Protein 3A16 (pdb70)

Radius of gyration: 38.73 Å; Cα contacts (8 Å, |Δi|>4): 3226; chains: 4; bounding box: 109×90×88 Å

InterPro domains:
  IPR025702 Aliphatic aldoxime/phenylacetaldoxime dehydratase [PF13816] (44-343)

Structure (mmCIF, N/CA/C/O backbone):
data_3A16
#
_entry.id   3A16
#
_cell.length_a   62.710
_cell.length_b   147.670
_cell.length_c   78.910
_cell.angle_alpha   90.000
_cell.angle_beta   90.008
_cell.angle_gamma   90.000
#
_symmetry.space_group_name_H-M   'P 1 21 1'
#
loop_
_entity.id
_entity.type
_entity.pdbx_description
1 polymer 'Aldoxime dehydratase'
2 non-polymer 'PROTOPORPHYRIN IX CONTAINING FE'
3 non-polymer '(1Z)-propanal oxime'
4 non-polymer 'MAGNESIUM ION'
5 water water
#
loop_
_atom_site.group_PDB
_atom_site.id
_atom_site.type_symbol
_atom_site.label_atom_id
_atom_site.label_alt_id
_atom_site.label_comp_id
_atom_site.label_asym_id
_atom_site.label_entity_id
_atom_site.label_seq_id
_atom_site.pdbx_PDB_ins_code
_atom_site.Cartn_x
_atom_site.Cartn_y
_atom_site.Cartn_z
_atom_site.occupancy
_atom_site.B_iso_or_equiv
_atom_site.auth_seq_id
_atom_site.auth_comp_id
_atom_site.auth_asym_id
_atom_site.auth_atom_id
_atom_site.pdbx_PDB_model_num
ATOM 1 N N . MET A 1 21 ? -30.019 8.112 19.823 1.00 11.99 1 MET A N 1
ATOM 2 C CA . MET A 1 21 ? -29.307 7.093 19.008 1.00 11.80 1 MET A CA 1
ATOM 3 C C . MET A 1 21 ? -28.133 6.559 19.797 1.00 11.67 1 MET A C 1
ATOM 4 O O . MET A 1 21 ? -27.623 7.231 20.705 1.00 11.81 1 MET A O 1
ATOM 9 N N . GLU A 1 22 ? -27.685 5.360 19.430 1.00 10.94 2 GLU A N 1
ATOM 10 C CA . GLU A 1 22 ? -26.474 4.802 20.010 1.00 9.78 2 GLU A CA 1
ATOM 11 C C . GLU A 1 22 ? -25.268 5.657 19.645 1.00 9.52 2 GLU A C 1
ATOM 12 O O . GLU A 1 22 ? -25.243 6.306 18.588 1.00 9.52 2 GLU A O 1
ATOM 18 N N . SER A 1 23 ? -24.295 5.669 20.544 1.00 8.45 3 SER A N 1
ATOM 19 C CA . SER A 1 23 ? -23.039 6.359 20.332 1.00 7.16 3 SER A CA 1
ATOM 20 C C . SER A 1 23 ? -22.016 5.344 19.842 1.00 7.63 3 SER A C 1
ATOM 21 O O . SER A 1 23 ? -22.096 4.150 20.160 1.00 7.58 3 SER A O 1
ATOM 24 N N . ALA A 1 24 ? -21.050 5.823 19.069 1.00 7.22 4 ALA A N 1
ATOM 25 C CA . ALA A 1 24 ? -19.940 4.991 18.640 1.00 7.58 4 ALA A CA 1
ATOM 26 C C . ALA A 1 24 ? -18.998 4.656 19.808 1.00 7.71 4 ALA A C 1
ATOM 27 O O . ALA A 1 24 ? -18.274 3.667 19.760 1.00 7.35 4 ALA A O 1
ATOM 29 N N . ILE A 1 25 ? -19.018 5.485 20.849 1.00 7.42 5 ILE A N 1
ATOM 30 C CA . ILE A 1 25 ? -18.160 5.290 22.013 1.00 8.08 5 ILE A CA 1
ATOM 31 C C . ILE A 1 25 ? -18.851 4.277 22.931 1.00 8.33 5 ILE A C 1
ATOM 32 O O . ILE A 1 25 ? -19.995 4.486 23.337 1.00 8.56 5 ILE A O 1
ATOM 37 N N . GLY A 1 26 ? -18.161 3.174 23.221 1.00 8.79 6 GLY A N 1
ATOM 38 C CA . GLY A 1 26 ? -18.674 2.154 24.142 1.00 8.98 6 GLY A CA 1
ATOM 39 C C . GLY A 1 26 ? -19.085 2.756 25.483 1.00 9.04 6 GLY A C 1
ATOM 40 O O . GLY A 1 26 ? -18.424 3.659 25.995 1.00 8.36 6 GLY A O 1
ATOM 41 N N . GLU A 1 27 ? -20.192 2.271 26.044 1.00 9.82 7 GLU A N 1
ATOM 42 C CA . GLU A 1 27 ? -20.740 2.845 27.269 1.00 9.79 7 GLU A CA 1
ATOM 43 C C . GLU A 1 27 ? -19.702 3.002 28.383 1.00 9.44 7 GLU A C 1
ATOM 44 O O . GLU A 1 27 ? -19.684 4.022 29.065 1.00 9.34 7 GLU A O 1
ATOM 50 N N . HIS A 1 28 ? -18.850 1.997 28.551 1.00 9.00 8 HIS A N 1
ATOM 51 C CA . HIS A 1 28 ? -17.897 1.989 29.649 1.00 9.28 8 HIS A CA 1
ATOM 52 C C . HIS A 1 28 ? -16.744 2.968 29.430 1.00 9.62 8 HIS A C 1
ATOM 53 O O . HIS A 1 28 ? -15.976 3.220 30.324 1.00 9.94 8 HIS A O 1
ATOM 60 N N . LEU A 1 29 ? -16.635 3.504 28.217 1.00 10.00 9 LEU A N 1
ATOM 61 C CA . LEU A 1 29 ? -15.607 4.500 27.890 1.00 10.32 9 LEU A CA 1
ATOM 62 C C . LEU A 1 29 ? -16.152 5.937 27.808 1.00 10.33 9 LEU A C 1
ATOM 63 O O . LEU A 1 29 ? -15.405 6.879 27.565 1.00 10.58 9 LEU A O 1
ATOM 68 N N . GLN A 1 30 ? -17.455 6.104 28.009 1.00 10.67 10 GLN A N 1
ATOM 69 C CA . GLN A 1 30 ? -18.039 7.437 28.056 1.00 11.12 10 GLN A CA 1
ATOM 70 C C . GLN A 1 30 ? -17.684 8.100 29.377 1.00 11.55 10 GLN A C 1
ATOM 71 O O . GLN A 1 30 ? -17.862 7.500 30.432 1.00 11.92 10 GLN A O 1
ATOM 77 N N . CYS A 1 31 ? -17.187 9.333 29.308 1.00 11.93 11 CYS A N 1
ATOM 78 C CA . CYS A 1 31 ? -16.712 10.057 30.491 1.00 12.57 11 CYS A CA 1
ATOM 79 C C . CYS A 1 31 ? -17.081 11.537 30.399 1.00 12.99 11 CYS A C 1
ATOM 80 O O . CYS A 1 31 ? -17.499 12.005 29.337 1.00 12.80 11 CYS A O 1
ATOM 83 N N . PRO A 1 32 ? -16.937 12.286 31.508 1.00 13.04 12 PRO A N 1
ATOM 84 C CA . PRO A 1 32 ? -17.127 13.729 31.425 1.00 13.43 12 PRO A CA 1
ATOM 85 C C . PRO A 1 32 ? -16.133 14.395 30.463 1.00 13.67 12 PRO A C 1
ATOM 86 O O . PRO A 1 32 ? -14.920 14.139 30.517 1.00 13.50 12 PRO A O 1
ATOM 90 N N . ARG A 1 33 ? -16.657 15.239 29.585 1.00 13.73 13 ARG A N 1
ATOM 91 C CA . ARG A 1 33 ? -15.874 15.822 28.492 1.00 13.95 13 ARG A CA 1
ATOM 92 C C . ARG A 1 33 ? -15.133 17.097 28.846 1.00 13.79 13 ARG A C 1
ATOM 93 O O . ARG A 1 33 ? -15.657 17.965 29.550 1.00 14.18 13 ARG A O 1
ATOM 101 N N . THR A 1 34 ? -13.900 17.197 28.361 1.00 13.04 14 THR A N 1
ATOM 102 C CA . THR A 1 34 ? -13.212 18.478 28.309 1.00 12.41 14 THR A CA 1
ATOM 103 C C . THR A 1 34 ? -13.266 19.012 26.875 1.00 11.44 14 THR A C 1
ATOM 104 O O . THR A 1 34 ? -13.144 20.217 26.650 1.00 11.57 14 THR A O 1
ATOM 108 N N . LEU A 1 35 ? -13.469 18.102 25.919 1.00 10.08 15 LEU A N 1
ATOM 109 C CA . LEU A 1 35 ? -13.546 18.455 24.498 1.00 8.40 15 LEU A CA 1
ATOM 110 C C . LEU A 1 35 ? -14.886 18.009 23.944 1.00 7.94 15 LEU A C 1
ATOM 111 O O . LEU A 1 35 ? -15.358 16.917 24.255 1.00 7.64 15 LEU A O 1
ATOM 116 N N . THR A 1 36 ? -15.478 18.865 23.119 1.00 7.11 16 THR A N 1
ATOM 117 C CA . THR A 1 36 ? -16.812 18.646 22.594 1.00 6.00 16 THR A CA 1
ATOM 118 C C . THR A 1 36 ? -16.873 18.341 21.089 1.00 5.65 16 THR A C 1
ATOM 119 O O . THR A 1 36 ? -15.914 18.539 20.355 1.00 6.18 16 THR A O 1
ATOM 123 N N . ARG A 1 37 ? -18.040 17.873 20.656 1.00 4.83 17 ARG A N 1
ATOM 124 C CA . ARG A 1 37 ? -18.301 17.570 19.252 1.00 4.99 17 ARG A CA 1
ATOM 125 C C . ARG A 1 37 ? -18.494 18.832 18.419 1.00 5.00 17 ARG A C 1
ATOM 126 O O . ARG A 1 37 ? -18.562 19.939 18.961 1.00 4.42 17 ARG A O 1
ATOM 134 N N . ARG A 1 38 ? -18.609 18.655 17.099 1.00 5.93 18 ARG A N 1
ATOM 135 C CA . ARG A 1 38 ? -18.847 19.769 16.169 1.00 6.43 18 ARG A CA 1
ATOM 136 C C . ARG A 1 38 ? -20.267 19.837 15.625 1.00 6.80 18 ARG A C 1
ATOM 137 O O . ARG A 1 38 ? -20.559 20.661 14.760 1.00 7.56 18 ARG A O 1
ATOM 145 N N . VAL A 1 39 ? -21.116 18.934 16.101 1.00 7.45 19 VAL A N 1
ATOM 146 C CA . VAL A 1 39 ? -22.545 18.897 15.734 1.00 7.85 19 VAL A CA 1
ATOM 147 C C . VAL A 1 39 ? -23.401 19.011 16.991 1.00 8.70 19 VAL A C 1
ATOM 148 O O . VAL A 1 39 ? -22.996 18.528 18.045 1.00 8.29 19 VAL A O 1
ATOM 152 N N . PRO A 1 40 ? -24.587 19.661 16.889 1.00 9.27 20 PRO A N 1
ATOM 153 C CA . PRO A 1 40 ? -25.506 19.692 18.029 1.00 10.46 20 PRO A CA 1
ATOM 154 C C . PRO A 1 40 ? -26.163 18.328 18.296 1.00 11.32 20 PRO A C 1
ATOM 155 O O . PRO A 1 40 ? -26.009 17.395 17.501 1.00 11.47 20 PRO A O 1
ATOM 159 N N . ASP A 1 41 ? -26.871 18.223 19.419 1.00 12.70 21 ASP A N 1
ATOM 160 C CA . ASP A 1 41 ? -27.465 16.964 19.882 1.00 13.61 21 ASP A CA 1
ATOM 161 C C . ASP A 1 41 ? -28.519 16.406 18.941 1.00 13.69 21 ASP A C 1
ATOM 162 O O . ASP A 1 41 ? -28.739 15.192 18.902 1.00 14.25 21 ASP A O 1
ATOM 167 N N . THR A 1 42 ? -29.170 17.298 18.201 1.00 13.08 22 THR A N 1
ATOM 168 C CA . THR A 1 42 ? -30.259 16.928 17.299 1.00 13.10 22 THR A CA 1
ATOM 169 C C . THR A 1 42 ? -29.757 16.219 16.049 1.00 12.35 22 THR A C 1
ATOM 170 O O . THR A 1 42 ? -30.556 15.630 15.322 1.00 12.89 22 THR A O 1
ATOM 174 N N . TYR A 1 43 ? -28.447 16.283 15.801 1.00 11.76 23 TYR A N 1
ATOM 175 C CA . TYR A 1 43 ? -27.869 15.698 14.591 1.00 11.17 23 TYR A CA 1
ATOM 176 C C . TYR A 1 43 ? -28.309 14.253 14.367 1.00 11.23 23 TYR A C 1
ATOM 177 O O . TYR A 1 43 ? -28.195 13.421 15.257 1.00 11.06 23 TYR A O 1
ATOM 186 N N . THR A 1 44 ? -28.793 13.974 13.160 1.00 11.40 24 THR A N 1
ATOM 187 C CA . THR A 1 44 ? -29.151 12.625 12.745 1.00 11.62 24 THR A CA 1
ATOM 188 C C . THR A 1 44 ? -28.487 12.371 11.398 1.00 11.78 24 THR A C 1
ATOM 189 O O . THR A 1 44 ? -28.664 13.173 10.478 1.00 12.06 24 THR A O 1
ATOM 193 N N . PRO A 1 45 ? -27.720 11.264 11.282 1.00 11.80 25 PRO A N 1
ATOM 194 C CA . PRO A 1 45 ? -27.049 11.002 10.012 1.00 11.83 25 PRO A CA 1
ATOM 195 C C . PRO A 1 45 ? -28.045 10.563 8.939 1.00 11.73 25 PRO A C 1
ATOM 196 O O . PRO A 1 45 ? -29.078 9.958 9.274 1.00 11.83 25 PRO A O 1
ATOM 200 N N . PRO A 1 46 ? -27.749 10.876 7.661 1.00 12.15 26 PRO A N 1
ATOM 201 C CA . PRO A 1 46 ? -28.697 10.605 6.582 1.00 12.12 26 PRO A CA 1
ATOM 202 C C . PRO A 1 46 ? -28.665 9.167 6.046 1.00 12.12 26 PRO A C 1
ATOM 203 O O . PRO A 1 46 ? -29.533 8.789 5.248 1.00 12.78 26 PRO A O 1
ATOM 207 N N . PHE A 1 47 ? -27.690 8.376 6.494 1.00 11.72 27 PHE A N 1
ATOM 208 C CA . PHE A 1 47 ? -27.633 6.948 6.185 1.00 11.31 27 PHE A CA 1
ATOM 209 C C . PHE A 1 47 ? -27.113 6.145 7.386 1.00 10.82 27 PHE A C 1
ATOM 210 O O . PHE A 1 47 ? -26.373 6.683 8.207 1.00 10.02 27 PHE A O 1
ATOM 218 N N . PRO A 1 48 ? -27.508 4.859 7.495 1.00 10.48 28 PRO A N 1
ATOM 219 C CA . PRO A 1 48 ? -27.087 4.053 8.643 1.00 10.13 28 PRO A CA 1
ATOM 220 C C . PRO A 1 48 ? -25.639 3.596 8.546 1.00 9.73 28 PRO A C 1
ATOM 221 O O . PRO A 1 48 ? -25.179 3.223 7.467 1.00 9.90 28 PRO A O 1
ATOM 225 N N . MET A 1 49 ? -24.929 3.654 9.669 1.00 9.58 29 MET A N 1
ATOM 226 C CA . MET A 1 49 ? -23.596 3.048 9.786 1.00 8.81 29 MET A CA 1
ATOM 227 C C . MET A 1 49 ? -23.469 2.427 11.172 1.00 8.43 29 MET A C 1
ATOM 228 O O . MET A 1 49 ? -24.167 2.833 12.108 1.00 7.93 29 MET A O 1
ATOM 233 N N . TRP A 1 50 ? -22.590 1.438 11.285 1.00 7.76 30 TRP A N 1
ATOM 234 C CA . TRP A 1 50 ? -22.420 0.670 12.518 1.00 7.25 30 TRP A CA 1
ATOM 235 C C . TRP A 1 50 ? -20.955 0.648 12.939 1.00 7.19 30 TRP A C 1
ATOM 236 O O . TRP A 1 50 ? -20.057 0.926 12.133 1.00 6.30 30 TRP A O 1
ATOM 247 N N . VAL A 1 51 ? -20.720 0.330 14.211 1.00 6.47 31 VAL A N 1
ATOM 248 C CA . VAL A 1 51 ? -19.369 0.212 14.750 1.00 6.80 31 VAL A CA 1
ATOM 249 C C . VAL A 1 51 ? -19.205 -1.084 15.556 1.00 6.57 31 VAL A C 1
ATOM 250 O O . VAL A 1 51 ? -20.178 -1.662 16.053 1.00 6.86 31 VAL A O 1
ATOM 254 N N . GLY A 1 52 ? -17.971 -1.543 15.680 1.00 7.09 32 GLY A N 1
ATOM 255 C CA . GLY A 1 52 ? -17.693 -2.680 16.546 1.00 7.23 32 GLY A CA 1
ATOM 256 C C . GLY A 1 52 ? -17.813 -2.311 18.010 1.00 7.37 32 GLY A C 1
ATOM 257 O O . GLY A 1 52 ? -17.444 -1.195 18.427 1.00 7.10 32 GLY A O 1
ATOM 258 N N . ARG A 1 53 ? -18.327 -3.263 18.789 1.00 7.85 33 ARG A N 1
ATOM 259 C CA . ARG A 1 53 ? -18.495 -3.136 20.228 1.00 8.46 33 ARG A CA 1
ATOM 260 C C . ARG A 1 53 ? -17.615 -4.135 20.933 1.00 8.46 33 ARG A C 1
ATOM 261 O O . ARG A 1 53 ? -17.440 -5.256 20.476 1.00 8.88 33 ARG A O 1
ATOM 269 N N . ALA A 1 54 ? -17.084 -3.738 22.074 1.00 9.48 34 ALA A N 1
ATOM 270 C CA . ALA A 1 54 ? -16.354 -4.665 22.918 1.00 10.13 34 ALA A CA 1
ATOM 271 C C . ALA A 1 54 ? -16.608 -4.251 24.342 1.00 10.35 34 ALA A C 1
ATOM 272 O O . ALA A 1 54 ? -16.684 -3.061 24.635 1.00 11.15 34 ALA A O 1
ATOM 274 N N . ASP A 1 55 ? -16.748 -5.223 25.231 1.00 11.31 35 ASP A N 1
ATOM 275 C CA . ASP A 1 55 ? -16.996 -4.881 26.618 1.00 11.59 35 ASP A CA 1
ATOM 276 C C . ASP A 1 55 ? -15.741 -4.444 27.367 1.00 11.42 35 ASP A C 1
ATOM 277 O O . ASP A 1 55 ? -14.645 -4.308 26.773 1.00 10.95 35 ASP A O 1
ATOM 282 N N A ASP A 1 56 ? -15.900 -4.236 28.672 0.50 11.32 36 ASP A N 1
ATOM 283 N N B ASP A 1 56 ? -15.930 -4.223 28.664 0.50 11.04 36 ASP A N 1
ATOM 284 C CA A ASP A 1 56 ? -14.866 -3.643 29.519 0.50 11.34 36 ASP A CA 1
ATOM 285 C CA B ASP A 1 56 ? -14.920 -3.697 29.567 0.50 10.83 36 ASP A CA 1
ATOM 286 C C A ASP A 1 56 ? -13.582 -4.468 29.639 0.50 11.11 36 ASP A C 1
ATOM 287 C C B ASP A 1 56 ? -13.581 -4.424 29.465 0.50 10.75 36 ASP A C 1
ATOM 288 O O A ASP A 1 56 ? -12.563 -3.957 30.107 0.50 11.19 36 ASP A O 1
ATOM 289 O O B ASP A 1 56 ? -12.527 -3.797 29.579 0.50 10.85 36 ASP A O 1
ATOM 298 N N . ALA A 1 57 ? -13.635 -5.736 29.231 1.00 10.83 37 ALA A N 1
ATOM 299 C CA . ALA A 1 57 ? -12.442 -6.610 29.266 1.00 11.20 37 ALA A CA 1
ATOM 300 C C . ALA A 1 57 ? -11.368 -6.215 28.259 1.00 11.31 37 ALA A C 1
ATOM 301 O O . ALA A 1 57 ? -10.167 -6.318 28.554 1.00 11.21 37 ALA A O 1
ATOM 303 N N . LEU A 1 58 ? -11.798 -5.767 27.077 1.00 10.41 38 LEU A N 1
ATOM 304 C CA . LEU A 1 58 ? -10.869 -5.331 26.032 1.00 10.10 38 LEU A CA 1
ATOM 305 C C . LEU A 1 58 ? -10.284 -3.957 26.363 1.00 9.46 38 LEU A C 1
ATOM 306 O O . LEU A 1 58 ? -10.993 -2.940 26.358 1.00 9.55 38 LEU A O 1
ATOM 311 N N . GLN A 1 59 ? -8.986 -3.950 26.662 1.00 8.39 39 GLN A N 1
ATOM 312 C CA A GLN A 1 59 ? -8.322 -2.733 27.116 0.40 8.46 39 GLN A CA 1
ATOM 313 C CA B GLN A 1 59 ? -8.281 -2.764 27.140 0.60 7.74 39 GLN A CA 1
ATOM 314 C C . GLN A 1 59 ? -7.262 -2.221 26.148 1.00 7.99 39 GLN A C 1
ATOM 315 O O . GLN A 1 59 ? -6.992 -1.019 26.107 1.00 8.30 39 GLN A O 1
ATOM 326 N N . GLN A 1 60 ? -6.679 -3.125 25.372 1.00 7.65 40 GLN A N 1
ATOM 327 C CA . GLN A 1 60 ? -5.701 -2.756 24.361 1.00 7.30 40 GLN A CA 1
ATOM 328 C C . GLN A 1 60 ? -5.550 -3.915 23.391 1.00 7.32 40 GLN A C 1
ATOM 329 O O . GLN A 1 60 ? -5.392 -5.064 23.813 1.00 7.88 40 GLN A O 1
ATOM 335 N N . VAL A 1 61 ? -5.571 -3.607 22.101 1.00 7.29 41 VAL A N 1
ATOM 336 C CA . VAL A 1 61 ? -5.406 -4.635 21.072 1.00 6.76 41 VAL A CA 1
ATOM 337 C C . VAL A 1 61 ? -4.028 -4.524 20.429 1.00 6.71 41 VAL A C 1
ATOM 338 O O . VAL A 1 61 ? -3.312 -3.534 20.636 1.00 6.59 41 VAL A O 1
ATOM 342 N N . VAL A 1 62 ? -3.653 -5.548 19.670 1.00 6.47 42 VAL A N 1
ATOM 343 C CA . VAL A 1 62 ? -2.405 -5.520 18.908 1.00 6.35 42 VAL A CA 1
ATOM 344 C C . VAL A 1 62 ? -2.714 -5.847 17.452 1.00 6.28 42 VAL A C 1
ATOM 345 O O . VAL A 1 62 ? -3.423 -6.817 17.159 1.00 6.89 42 VAL A O 1
ATOM 349 N N . MET A 1 63 ? -2.211 -4.992 16.565 1.00 5.81 43 MET A N 1
ATOM 350 C CA . MET A 1 63 ? -2.299 -5.170 15.127 1.00 5.76 43 MET A CA 1
ATOM 351 C C . MET A 1 63 ? -0.893 -5.394 14.613 1.00 5.80 43 MET A C 1
ATOM 352 O O . MET A 1 63 ? -0.086 -4.481 14.584 1.00 5.51 43 MET A O 1
ATOM 357 N N . GLY A 1 64 ? -0.615 -6.632 14.230 1.00 5.58 44 GLY A N 1
ATOM 358 C CA . GLY A 1 64 ? 0.703 -7.004 13.722 1.00 5.55 44 GLY A CA 1
ATOM 359 C C . GLY A 1 64 ? 0.676 -7.338 12.248 1.00 5.90 44 GLY A C 1
ATOM 360 O O . GLY A 1 64 ? 0.116 -8.366 11.845 1.00 6.05 44 GLY A O 1
ATOM 361 N N . TYR A 1 65 ? 1.271 -6.442 11.463 1.00 5.14 45 TYR A N 1
ATOM 362 C CA . TYR A 1 65 ? 1.433 -6.569 10.024 1.00 5.78 45 TYR A CA 1
ATOM 363 C C . TYR A 1 65 ? 2.818 -7.172 9.773 1.00 6.03 45 TYR A C 1
ATOM 364 O O . TYR A 1 65 ? 3.852 -6.530 10.010 1.00 6.40 45 TYR A O 1
ATOM 373 N N . LEU A 1 66 ? 2.819 -8.423 9.319 1.00 6.37 46 LEU A N 1
ATOM 374 C CA . LEU A 1 66 ? 4.035 -9.197 9.075 1.00 6.77 46 LEU A CA 1
ATOM 375 C C . LEU A 1 66 ? 4.202 -9.431 7.579 1.00 6.92 46 LEU A C 1
ATOM 376 O O . LEU A 1 66 ? 3.366 -10.081 6.935 1.00 6.91 46 LEU A O 1
ATOM 381 N N . GLY A 1 67 ? 5.282 -8.896 7.024 1.00 6.46 47 GLY A N 1
ATOM 382 C CA . GLY A 1 67 ? 5.427 -8.843 5.582 1.00 6.57 47 GLY A CA 1
ATOM 383 C C . GLY A 1 67 ? 6.593 -9.636 5.045 1.00 6.39 47 GLY A C 1
ATOM 384 O O . GLY A 1 67 ? 7.558 -9.888 5.746 1.00 6.33 47 GLY A O 1
ATOM 385 N N . VAL A 1 68 ? 6.464 -10.038 3.784 1.00 6.60 48 VAL A N 1
ATOM 386 C CA . VAL A 1 68 ? 7.546 -10.680 3.046 1.00 6.53 48 VAL A CA 1
ATOM 387 C C . VAL A 1 68 ? 7.614 -9.898 1.744 1.00 6.94 48 VAL A C 1
ATOM 388 O O . VAL A 1 68 ? 6.577 -9.615 1.139 1.00 6.93 48 VAL A O 1
ATOM 392 N N . GLN A 1 69 ? 8.822 -9.506 1.342 1.00 6.77 49 GLN A N 1
ATOM 393 C CA . GLN A 1 69 ? 9.019 -8.636 0.181 1.00 7.26 49 GLN A CA 1
ATOM 394 C C . GLN A 1 69 ? 9.983 -9.292 -0.795 1.00 7.93 49 GLN A C 1
ATOM 395 O O . GLN A 1 69 ? 10.925 -9.960 -0.369 1.00 7.02 49 GLN A O 1
ATOM 401 N N . PHE A 1 70 ? 9.734 -9.117 -2.094 1.00 8.17 50 PHE A N 1
ATOM 402 C CA . PHE A 1 70 ? 10.596 -9.668 -3.148 1.00 9.39 50 PHE A CA 1
ATOM 403 C C . PHE A 1 70 ? 10.245 -9.009 -4.479 1.00 9.91 50 PHE A C 1
ATOM 404 O O . PHE A 1 70 ? 9.155 -8.445 -4.621 1.00 10.07 50 PHE A O 1
ATOM 412 N N . ARG A 1 71 ? 11.148 -9.100 -5.456 1.00 10.53 51 ARG A N 1
ATOM 413 C CA A ARG A 1 71 ? 10.946 -8.479 -6.763 0.40 11.02 51 ARG A CA 1
ATOM 414 C CA B ARG A 1 71 ? 10.877 -8.510 -6.767 0.60 10.75 51 ARG A CA 1
ATOM 415 C C . ARG A 1 71 ? 11.164 -9.478 -7.904 1.00 11.22 51 ARG A C 1
ATOM 416 O O . ARG A 1 71 ? 10.505 -9.405 -8.946 1.00 11.27 51 ARG A O 1
ATOM 431 N N . ASP A 1 72 ? 12.119 -10.394 -7.706 1.00 11.79 52 ASP A N 1
ATOM 432 C CA . ASP A 1 72 ? 12.462 -11.364 -8.748 1.00 12.37 52 ASP A CA 1
ATOM 433 C C . ASP A 1 72 ? 11.473 -12.514 -8.748 1.00 12.84 52 ASP A C 1
ATOM 434 O O . ASP A 1 72 ? 11.102 -13.014 -7.692 1.00 12.61 52 ASP A O 1
ATOM 439 N N . GLU A 1 73 ? 11.051 -12.925 -9.936 1.00 13.19 53 GLU A N 1
ATOM 440 C CA . GLU A 1 73 ? 10.157 -14.065 -10.081 1.00 13.97 53 GLU A CA 1
ATOM 441 C C . GLU A 1 73 ? 10.652 -15.342 -9.412 1.00 14.22 53 GLU A C 1
ATOM 442 O O . GLU A 1 73 ? 9.858 -16.105 -8.881 1.00 14.37 53 GLU A O 1
ATOM 448 N N . ASP A 1 74 ? 11.960 -15.558 -9.441 1.00 14.23 54 ASP A N 1
ATOM 449 C CA . ASP A 1 74 ? 12.570 -16.758 -8.875 1.00 14.58 54 ASP A CA 1
ATOM 450 C C . ASP A 1 74 ? 12.508 -16.796 -7.345 1.00 14.06 54 ASP A C 1
ATOM 451 O O . ASP A 1 74 ? 12.843 -17.805 -6.725 1.00 14.37 54 ASP A O 1
ATOM 456 N N . GLN A 1 75 ? 12.061 -15.690 -6.758 1.00 13.62 55 GLN A N 1
ATOM 457 C CA . GLN A 1 75 ? 11.908 -15.565 -5.311 1.00 12.83 55 GLN A CA 1
ATOM 458 C C . GLN A 1 75 ? 10.501 -15.890 -4.830 1.00 12.24 55 GLN A C 1
ATOM 459 O O . GLN A 1 75 ? 10.282 -16.060 -3.628 1.00 11.91 55 GLN A O 1
ATOM 465 N N . ARG A 1 76 ? 9.554 -15.962 -5.763 1.00 11.56 56 ARG A N 1
ATOM 466 C CA . ARG A 1 76 ? 8.135 -16.153 -5.433 1.00 11.11 56 ARG A CA 1
ATOM 467 C C . ARG A 1 76 ? 7.839 -17.417 -4.601 1.00 11.29 56 ARG A C 1
ATOM 468 O O . ARG A 1 76 ? 7.088 -17.330 -3.621 1.00 11.05 56 ARG A O 1
ATOM 476 N N . PRO A 1 77 ? 8.410 -18.588 -4.984 1.00 10.96 57 PRO A N 1
ATOM 477 C CA . PRO A 1 77 ? 8.120 -19.775 -4.187 1.00 10.86 57 PRO A CA 1
ATOM 478 C C . PRO A 1 77 ? 8.553 -19.606 -2.739 1.00 10.98 57 PRO A C 1
ATOM 479 O O . PRO A 1 77 ? 7.772 -19.907 -1.835 1.00 11.10 57 PRO A O 1
ATOM 483 N N . ALA A 1 78 ? 9.773 -19.114 -2.520 1.00 11.13 58 ALA A N 1
ATOM 484 C CA . ALA A 1 78 ? 10.271 -18.897 -1.154 1.00 11.43 58 ALA A CA 1
ATOM 485 C C . ALA A 1 78 ? 9.450 -17.863 -0.389 1.00 11.50 58 ALA A C 1
ATOM 486 O O . ALA A 1 78 ? 9.238 -18.011 0.817 1.00 11.81 58 ALA A O 1
ATOM 488 N N . ALA A 1 79 ? 8.971 -16.837 -1.091 1.00 11.86 59 ALA A N 1
ATOM 489 C CA . ALA A 1 79 ? 8.167 -15.777 -0.480 1.00 11.67 59 ALA A CA 1
ATOM 490 C C . ALA A 1 79 ? 6.817 -16.303 -0.003 1.00 12.09 59 ALA A C 1
ATOM 491 O O . ALA A 1 79 ? 6.378 -15.988 1.113 1.00 11.60 59 ALA A O 1
ATOM 493 N N . LEU A 1 80 ? 6.159 -17.094 -0.850 1.00 12.04 60 LEU A N 1
ATOM 494 C CA . LEU A 1 80 ? 4.877 -17.698 -0.505 1.00 12.47 60 LEU A CA 1
ATOM 495 C C . LEU A 1 80 ? 5.040 -18.726 0.608 1.00 12.26 60 LEU A C 1
ATOM 496 O O . LEU A 1 80 ? 4.175 -18.850 1.470 1.00 12.17 60 LEU A O 1
ATOM 501 N N . GLN A 1 81 ? 6.148 -19.461 0.588 1.00 12.38 61 GLN A N 1
ATOM 502 C CA . GLN A 1 81 ? 6.417 -20.431 1.643 1.00 12.84 61 GLN A CA 1
ATOM 503 C C . GLN A 1 81 ? 6.724 -19.761 2.984 1.00 12.87 61 GLN A C 1
ATOM 504 O O . GLN A 1 81 ? 6.327 -20.274 4.033 1.00 12.58 61 GLN A O 1
ATOM 510 N N . ALA A 1 82 ? 7.418 -18.621 2.939 1.00 12.71 62 ALA A N 1
ATOM 511 C CA . ALA A 1 82 ? 7.681 -17.810 4.131 1.00 12.84 62 ALA A CA 1
ATOM 512 C C . ALA A 1 82 ? 6.386 -17.263 4.718 1.00 12.93 62 ALA A C 1
ATOM 513 O O . ALA A 1 82 ? 6.229 -17.203 5.940 1.00 12.57 62 ALA A O 1
ATOM 515 N N . MET A 1 83 ? 5.466 -16.868 3.840 1.00 12.98 63 MET A N 1
ATOM 516 C CA . MET A 1 83 ? 4.145 -16.383 4.245 1.00 13.40 63 MET A CA 1
ATOM 517 C C . MET A 1 83 ? 3.361 -17.510 4.917 1.00 13.00 63 MET A C 1
ATOM 518 O O . MET A 1 83 ? 2.710 -17.298 5.943 1.00 12.87 63 MET A O 1
ATOM 523 N N . ARG A 1 84 ? 3.436 -18.707 4.335 1.00 12.70 64 ARG A N 1
ATOM 524 C CA . ARG A 1 84 ? 2.822 -19.899 4.915 1.00 12.93 64 ARG A CA 1
ATOM 525 C C . ARG A 1 84 ? 3.439 -20.263 6.266 1.00 12.54 64 ARG A C 1
ATOM 526 O O . ARG A 1 84 ? 2.735 -20.721 7.172 1.00 12.59 64 ARG A O 1
ATOM 534 N N . ASP A 1 85 ? 4.752 -20.055 6.406 1.00 12.27 65 ASP A N 1
ATOM 535 C CA . ASP A 1 85 ? 5.428 -20.285 7.685 1.00 12.33 65 ASP A CA 1
ATOM 536 C C . ASP A 1 85 ? 4.914 -19.335 8.759 1.00 12.08 65 ASP A C 1
ATOM 537 O O . ASP A 1 85 ? 4.724 -19.736 9.911 1.00 11.89 65 ASP A O 1
ATOM 542 N N . ILE A 1 86 ? 4.671 -18.082 8.369 1.00 11.93 66 ILE A N 1
ATOM 543 C CA . ILE A 1 86 ? 4.138 -17.076 9.292 1.00 11.61 66 ILE A CA 1
ATOM 544 C C . ILE A 1 86 ? 2.720 -17.452 9.743 1.00 11.75 66 ILE A C 1
ATOM 545 O O . ILE A 1 86 ? 2.419 -17.473 10.949 1.00 11.03 66 ILE A O 1
ATOM 550 N N . VAL A 1 87 ? 1.870 -17.780 8.772 1.00 11.73 67 VAL A N 1
ATOM 551 C CA . VAL A 1 87 ? 0.503 -18.234 9.035 1.00 11.97 67 VAL A CA 1
ATOM 552 C C . VAL A 1 87 ? 0.487 -19.469 9.944 1.00 12.27 67 VAL A C 1
ATOM 553 O O . VAL A 1 87 ? -0.324 -19.550 10.864 1.00 12.41 67 VAL A O 1
ATOM 557 N N . ALA A 1 88 ? 1.396 -20.411 9.692 1.00 12.67 68 ALA A N 1
ATOM 558 C CA . ALA A 1 88 ? 1.537 -21.611 10.528 1.00 13.08 68 ALA A CA 1
ATOM 559 C C . ALA A 1 88 ? 1.865 -21.269 11.978 1.00 13.33 68 ALA A C 1
ATOM 560 O O . ALA A 1 88 ? 1.318 -21.879 12.897 1.00 13.33 68 ALA A O 1
ATOM 562 N N . GLY A 1 89 ? 2.742 -20.284 12.176 1.00 13.61 69 GLY A N 1
ATOM 563 C CA . GLY A 1 89 ? 3.066 -19.774 13.513 1.00 14.10 69 GLY A CA 1
ATOM 564 C C . GLY A 1 89 ? 1.869 -19.229 14.279 1.00 14.63 69 GLY A C 1
ATOM 565 O O . GLY A 1 89 ? 1.902 -19.149 15.503 1.00 14.63 69 GLY A O 1
ATOM 566 N N . PHE A 1 90 ? 0.808 -18.875 13.559 1.00 15.11 70 PHE A N 1
ATOM 567 C CA . PHE A 1 90 ? -0.424 -18.355 14.166 1.00 15.53 70 PHE A CA 1
ATOM 568 C C . PHE A 1 90 ? -1.227 -19.427 14.911 1.00 15.98 70 PHE A C 1
ATOM 569 O O . PHE A 1 90 ? -2.036 -19.102 15.781 1.00 15.97 70 PHE A O 1
ATOM 577 N N . ASP A 1 91 ? -0.991 -20.696 14.572 1.00 16.18 71 ASP A N 1
ATOM 578 C CA . ASP A 1 91 ? -1.643 -21.838 15.224 1.00 16.27 71 ASP A CA 1
ATOM 579 C C . ASP A 1 91 ? -1.033 -22.188 16.577 1.00 15.88 71 ASP A C 1
ATOM 580 O O . ASP A 1 91 ? -1.580 -23.003 17.321 1.00 16.25 71 ASP A O 1
ATOM 585 N N . LEU A 1 92 ? 0.113 -21.589 16.875 1.00 15.38 72 LEU A N 1
ATOM 586 C CA . LEU A 1 92 ? 0.792 -21.822 18.136 1.00 14.50 72 LEU A CA 1
ATOM 587 C C . LEU A 1 92 ? 0.067 -21.103 19.276 1.00 13.92 72 LEU A C 1
ATOM 588 O O . LEU A 1 92 ? -0.703 -20.169 19.025 1.00 13.75 72 LEU A O 1
ATOM 593 N N . PRO A 1 93 ? 0.288 -21.543 20.534 1.00 13.28 73 PRO A N 1
ATOM 594 C CA . PRO A 1 93 ? -0.346 -20.850 21.646 1.00 12.77 73 PRO A CA 1
ATOM 595 C C . PRO A 1 93 ? -0.126 -19.338 21.566 1.00 12.26 73 PRO A C 1
ATOM 596 O O . PRO A 1 93 ? 0.957 -18.891 21.181 1.00 12.22 73 PRO A O 1
ATOM 600 N N . ASP A 1 94 ? -1.163 -18.581 21.922 1.00 11.48 74 ASP A N 1
ATOM 601 C CA . ASP A 1 94 ? -1.145 -17.113 21.957 1.00 11.00 74 ASP A CA 1
ATOM 602 C C . ASP A 1 94 ? -1.058 -16.461 20.585 1.00 10.58 74 ASP A C 1
ATOM 603 O O . ASP A 1 94 ? -0.743 -15.280 20.485 1.00 10.23 74 ASP A O 1
ATOM 608 N N . GLY A 1 95 ? -1.351 -17.229 19.536 1.00 10.31 75 GLY A N 1
ATOM 609 C CA . GLY A 1 95 ? -1.497 -16.664 18.192 1.00 9.80 75 GLY A CA 1
ATOM 610 C C . GLY A 1 95 ? -2.680 -15.702 18.136 1.00 9.56 75 GLY A C 1
ATOM 611 O O . GLY A 1 95 ? -3.518 -15.696 19.040 1.00 9.86 75 GLY A O 1
ATOM 612 N N . PRO A 1 96 ? -2.770 -14.891 17.061 1.00 9.57 76 PRO A N 1
ATOM 613 C CA . PRO A 1 96 ? -3.848 -13.898 16.948 1.00 9.13 76 PRO A CA 1
ATOM 614 C C . PRO A 1 96 ? -5.245 -14.519 16.837 1.00 9.39 76 PRO A C 1
ATOM 615 O O . PRO A 1 96 ? -5.389 -15.637 16.345 1.00 9.60 76 PRO A O 1
ATOM 619 N N . ALA A 1 97 ? -6.254 -13.771 17.269 1.00 9.12 77 ALA A N 1
ATOM 620 C CA . ALA A 1 97 ? -7.634 -14.232 17.230 1.00 9.06 77 ALA A CA 1
ATOM 621 C C .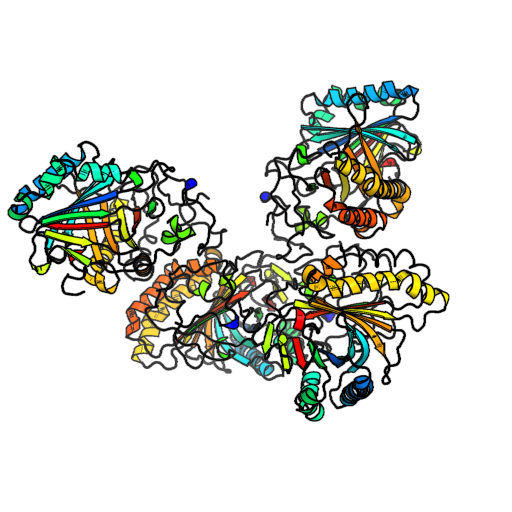 ALA A 1 97 ? -8.206 -14.205 15.819 1.00 9.29 77 ALA A C 1
ATOM 622 O O . ALA A 1 97 ? -9.132 -14.944 15.516 1.00 9.41 77 ALA A O 1
ATOM 624 N N . HIS A 1 98 ? -7.640 -13.349 14.970 1.00 8.92 78 HIS A N 1
ATOM 625 C CA . HIS A 1 98 ? -8.060 -13.212 13.583 1.00 9.04 78 HIS A CA 1
ATOM 626 C C . HIS A 1 98 ? -6.853 -12.795 12.754 1.00 8.56 78 HIS A C 1
ATOM 627 O O . HIS A 1 98 ? -5.912 -12.182 13.269 1.00 8.66 78 HIS A O 1
ATOM 634 N N . HIS A 1 99 ? -6.856 -13.177 11.482 1.00 8.59 79 HIS A N 1
ATOM 635 C CA . HIS A 1 99 ? -5.847 -12.704 10.553 1.00 8.77 79 HIS A CA 1
ATOM 636 C C . HIS A 1 99 ? -6.400 -12.655 9.142 1.00 8.34 79 HIS A C 1
ATOM 637 O O . HIS A 1 99 ? -7.436 -13.257 8.849 1.00 7.62 79 HIS A O 1
ATOM 644 N N . ASP A 1 100 ? -5.720 -11.898 8.286 1.00 8.17 80 ASP A N 1
ATOM 645 C CA . ASP A 1 100 ? -5.931 -11.991 6.843 1.00 8.08 80 ASP A CA 1
ATOM 646 C C . ASP A 1 100 ? -4.640 -11.739 6.051 1.00 8.17 80 ASP A C 1
ATOM 647 O O . ASP A 1 100 ? -3.659 -11.210 6.595 1.00 8.33 80 ASP A O 1
ATOM 652 N N . LEU A 1 101 ? -4.646 -12.134 4.782 1.00 7.66 81 LEU A N 1
ATOM 653 C CA . LEU A 1 101 ? -3.445 -12.101 3.938 1.00 7.75 81 LEU A CA 1
ATOM 654 C C . LEU A 1 101 ? -3.664 -11.227 2.718 1.00 7.38 81 LEU A C 1
ATOM 655 O O . LEU A 1 101 ? -4.710 -11.309 2.068 1.00 7.10 81 LEU A O 1
ATOM 660 N N . THR A 1 102 ? -2.673 -10.407 2.377 1.00 6.96 82 THR A N 1
ATOM 661 C CA . THR A 1 102 ? -2.814 -9.543 1.204 1.00 6.65 82 THR A CA 1
ATOM 662 C C . THR A 1 102 ? -1.543 -9.458 0.374 1.00 6.43 82 THR A C 1
ATOM 663 O O . THR A 1 102 ? -0.460 -9.826 0.842 1.00 6.19 82 THR A O 1
ATOM 667 N N . HIS A 1 103 ? -1.702 -8.936 -0.844 1.00 6.30 83 HIS A N 1
ATOM 668 C CA . HIS A 1 103 ? -0.616 -8.717 -1.813 1.00 6.75 83 HIS A CA 1
ATOM 669 C C . HIS A 1 103 ? -0.718 -7.320 -2.405 1.00 6.41 83 HIS A C 1
ATOM 670 O O . HIS A 1 103 ? -1.814 -6.842 -2.716 1.00 6.97 83 HIS A O 1
ATOM 677 N N . HIS A 1 104 ? 0.426 -6.661 -2.571 1.00 6.46 84 HIS A N 1
ATOM 678 C CA . HIS A 1 104 ? 0.507 -5.485 -3.431 1.00 6.65 84 HIS A CA 1
ATOM 679 C C . HIS A 1 104 ? 1.893 -5.355 -4.039 1.00 6.69 84 HIS A C 1
ATOM 680 O O . HIS A 1 104 ? 2.851 -5.976 -3.562 1.00 7.87 84 HIS A O 1
ATOM 687 N N . ILE A 1 105 ? 1.982 -4.538 -5.086 1.00 7.08 85 ILE A N 1
ATOM 688 C CA . ILE A 1 105 ? 3.263 -4.137 -5.664 1.00 7.57 85 ILE A CA 1
ATOM 689 C C . ILE A 1 105 ? 3.483 -2.666 -5.333 1.00 7.54 85 ILE A C 1
ATOM 690 O O . ILE A 1 105 ? 2.623 -1.830 -5.614 1.00 7.38 85 ILE A O 1
ATOM 695 N N . ASP A 1 106 ? 4.618 -2.362 -4.702 1.00 7.42 86 ASP A N 1
ATOM 696 C CA . ASP A 1 106 ? 4.930 -0.990 -4.292 1.00 6.76 86 ASP A CA 1
ATOM 697 C C . ASP A 1 106 ? 5.486 -0.166 -5.469 1.00 6.47 86 ASP A C 1
ATOM 698 O O . ASP A 1 106 ? 5.622 -0.692 -6.580 1.00 5.84 86 ASP A O 1
ATOM 703 N N . ASN A 1 107 ? 5.788 1.112 -5.241 1.00 6.38 87 ASN A N 1
ATOM 704 C CA . ASN A 1 107 ? 6.172 1.994 -6.355 1.00 6.86 87 ASN A CA 1
ATOM 705 C C . ASN A 1 107 ? 7.619 1.797 -6.787 1.00 7.21 87 ASN A C 1
ATOM 706 O O . ASN A 1 107 ? 8.093 2.467 -7.718 1.00 7.59 87 ASN A O 1
ATOM 711 N N . GLN A 1 108 ? 8.300 0.878 -6.106 1.00 8.10 88 GLN A N 1
ATOM 712 C CA . GLN A 1 108 ? 9.667 0.484 -6.481 1.00 8.54 88 GLN A CA 1
ATOM 713 C C . GLN A 1 108 ? 9.675 -0.850 -7.232 1.00 8.74 88 GLN A C 1
ATOM 714 O O . GLN A 1 108 ? 10.739 -1.391 -7.553 1.00 8.37 88 GLN A O 1
ATOM 720 N N . GLY A 1 109 ? 8.480 -1.366 -7.514 1.00 8.41 89 GLY A N 1
ATOM 721 C CA . GLY A 1 109 ? 8.315 -2.637 -8.213 1.00 8.77 89 GLY A CA 1
ATOM 722 C C . GLY A 1 109 ? 8.423 -3.915 -7.397 1.00 8.91 89 GLY A C 1
ATOM 723 O O . GLY A 1 109 ? 8.415 -5.014 -7.954 1.00 9.64 89 GLY A O 1
ATOM 724 N N . TYR A 1 110 ? 8.521 -3.791 -6.078 1.00 8.83 90 TYR A N 1
ATOM 725 C CA . TYR A 1 110 ? 8.608 -4.973 -5.225 1.00 8.81 90 TYR A CA 1
ATOM 726 C C . TYR A 1 110 ? 7.218 -5.481 -4.864 1.00 8.81 90 TYR A C 1
ATOM 727 O O . TYR A 1 110 ? 6.327 -4.699 -4.574 1.00 9.53 90 TYR A O 1
ATOM 736 N N . GLU A 1 111 ? 7.058 -6.797 -4.882 1.00 8.33 91 GLU A N 1
ATOM 737 C CA . GLU A 1 111 ? 5.853 -7.439 -4.391 1.00 8.34 91 GLU A CA 1
ATOM 738 C C . GLU A 1 111 ? 5.965 -7.611 -2.875 1.00 8.09 91 GLU A C 1
ATOM 739 O O . GLU A 1 111 ? 7.045 -7.900 -2.352 1.00 8.52 91 GLU A O 1
ATOM 745 N N . ASN A 1 112 ? 4.837 -7.434 -2.191 1.00 7.69 92 ASN A N 1
ATOM 746 C CA . ASN A 1 112 ? 4.775 -7.530 -0.744 1.00 7.48 92 ASN A CA 1
ATOM 747 C C . ASN A 1 112 ? 3.591 -8.370 -0.341 1.00 6.96 92 ASN A C 1
ATOM 748 O O . ASN A 1 112 ? 2.444 -8.041 -0.661 1.00 6.77 92 ASN A O 1
ATOM 753 N N . LEU A 1 113 ? 3.881 -9.462 0.352 1.00 7.06 93 LEU A N 1
ATOM 754 C CA . LEU A 1 113 ? 2.858 -10.281 0.971 1.00 6.44 93 LEU A CA 1
ATOM 755 C C . LEU A 1 113 ? 2.777 -9.839 2.428 1.00 6.23 93 LEU A C 1
ATOM 756 O O . LEU A 1 113 ? 3.799 -9.816 3.114 1.00 5.91 93 LEU A O 1
ATOM 761 N N . ILE A 1 114 ? 1.591 -9.437 2.886 1.00 5.93 94 ILE A N 1
ATOM 762 C CA . ILE A 1 114 ? 1.434 -8.994 4.267 1.00 5.69 94 ILE A CA 1
ATOM 763 C C . ILE A 1 114 ? 0.325 -9.770 4.965 1.00 6.13 94 ILE A C 1
ATOM 764 O O . ILE A 1 114 ? -0.839 -9.738 4.537 1.00 6.27 94 ILE A O 1
ATOM 769 N N . VAL A 1 115 ? 0.720 -10.456 6.037 1.00 6.97 95 VAL A N 1
ATOM 770 C CA . VAL A 1 115 ? -0.185 -11.167 6.920 1.00 7.11 95 VAL A CA 1
ATOM 771 C C . VAL A 1 115 ? -0.442 -10.258 8.108 1.00 7.19 95 VAL A C 1
ATOM 772 O O . VAL A 1 115 ? 0.492 -9.907 8.836 1.00 7.84 95 VAL A O 1
ATOM 776 N N . VAL A 1 116 ? -1.698 -9.885 8.317 1.00 6.92 96 VAL A N 1
ATOM 777 C CA . VAL A 1 116 ? -2.037 -9.082 9.495 1.00 6.34 96 VAL A CA 1
ATOM 778 C C . VAL A 1 116 ? -2.781 -9.910 10.520 1.00 6.11 96 VAL A C 1
ATOM 779 O O . VAL A 1 116 ? -3.813 -10.511 10.215 1.00 5.98 96 VAL A O 1
ATOM 783 N N . GLY A 1 117 ? -2.249 -9.921 11.739 1.00 6.16 97 GLY A N 1
ATOM 784 C CA . GLY A 1 117 ? -2.883 -10.578 12.875 1.00 6.19 97 GLY A CA 1
ATOM 785 C C . GLY A 1 117 ? -3.462 -9.579 13.861 1.00 6.24 97 GLY A C 1
ATOM 786 O O . GLY A 1 117 ? -2.945 -8.473 14.042 1.00 5.92 97 GLY A O 1
ATOM 787 N N . TYR A 1 118 ? -4.574 -9.960 14.475 1.00 5.86 98 TYR A N 1
ATOM 788 C CA . TYR A 1 118 ? -5.173 -9.151 15.515 1.00 5.53 98 TYR A CA 1
ATOM 789 C C . TYR A 1 118 ? -5.218 -9.939 16.820 1.00 5.85 98 TYR A C 1
ATOM 790 O O . TYR A 1 118 ? -5.723 -11.065 16.864 1.00 5.58 98 TYR A O 1
ATOM 799 N N . TRP A 1 119 ? -4.686 -9.336 17.875 1.00 6.29 99 TRP A N 1
ATOM 800 C CA . TRP A 1 119 ? -4.734 -9.921 19.214 1.00 6.89 99 TRP A CA 1
ATOM 801 C C . TRP A 1 119 ? -5.614 -9.050 20.089 1.00 7.19 99 TRP A C 1
ATOM 802 O O . TRP A 1 119 ? -5.666 -7.829 19.904 1.00 6.89 99 TRP A O 1
ATOM 813 N N . LYS A 1 120 ? -6.291 -9.686 21.042 1.00 7.43 100 LYS A N 1
ATOM 814 C CA . LYS A 1 120 ? -7.204 -9.018 21.957 1.00 8.77 100 LYS A CA 1
ATOM 815 C C . LYS A 1 120 ? -6.514 -8.434 23.193 1.00 8.76 100 LYS A C 1
ATOM 816 O O . LYS A 1 120 ? -7.143 -7.703 23.980 1.00 8.57 100 LYS A O 1
ATOM 822 N N . ASP A 1 121 ? -5.233 -8.753 23.373 1.00 8.83 101 ASP A N 1
ATOM 823 C CA . ASP A 1 121 ? -4.457 -8.187 24.477 1.00 8.84 101 ASP A CA 1
ATOM 824 C C . ASP A 1 121 ? -2.958 -8.158 24.188 1.00 8.99 101 ASP A C 1
ATOM 825 O O . ASP A 1 121 ? -2.432 -8.984 23.442 1.00 9.04 101 ASP A O 1
ATOM 830 N N . VAL A 1 122 ? -2.276 -7.202 24.806 1.00 8.35 102 VAL A N 1
ATOM 831 C CA . VAL A 1 122 ? -0.852 -6.981 24.573 1.00 7.79 102 VAL A CA 1
ATOM 832 C C . VAL A 1 122 ? 0.007 -8.153 25.046 1.00 7.88 102 VAL A C 1
ATOM 833 O O . VAL A 1 122 ? 0.955 -8.566 24.355 1.00 7.82 102 VAL A O 1
ATOM 837 N N . SER A 1 123 ? -0.308 -8.686 26.223 1.00 7.75 103 SER A N 1
ATOM 838 C CA A SER A 1 123 ? 0.508 -9.737 26.812 0.50 7.73 103 SER A CA 1
ATOM 839 C CA B SER A 1 123 ? 0.504 -9.742 26.815 0.50 7.92 103 SER A CA 1
ATOM 840 C C . SER A 1 123 ? 0.477 -11.019 25.985 1.00 8.09 103 SER A C 1
ATOM 841 O O . SER A 1 123 ? 1.487 -11.693 25.866 1.00 7.70 103 SER A O 1
ATOM 846 N N . SER A 1 124 ? -0.679 -11.343 25.397 1.00 8.34 104 SER A N 1
ATOM 847 C CA . SER A 1 124 ? -0.765 -12.568 24.598 1.00 9.22 104 SER A CA 1
ATOM 848 C C . SER A 1 124 ? 0.109 -12.452 23.351 1.00 8.76 104 SER A C 1
ATOM 849 O O . SER A 1 124 ? 0.781 -13.414 22.979 1.00 9.60 104 SER A O 1
ATOM 852 N N . GLN A 1 125 ? 0.132 -11.266 22.741 1.00 8.97 105 GLN A N 1
ATOM 853 C CA . GLN A 1 125 ? 0.973 -11.053 21.553 1.00 9.26 105 GLN A CA 1
ATOM 854 C C . GLN A 1 125 ? 2.450 -11.123 21.903 1.00 9.47 105 GLN A C 1
ATOM 855 O O . GLN A 1 125 ? 3.238 -11.659 21.124 1.00 10.01 105 GLN A O 1
ATOM 861 N N . HIS A 1 126 ? 2.811 -10.580 23.069 1.00 9.51 106 HIS A N 1
ATOM 862 C CA . HIS A 1 126 ? 4.190 -10.582 23.561 1.00 10.23 106 HIS A CA 1
ATOM 863 C C . HIS A 1 126 ? 4.644 -12.005 23.844 1.00 9.73 106 HIS A C 1
ATOM 864 O O . HIS A 1 126 ? 5.750 -12.388 23.462 1.00 10.39 106 HIS A O 1
ATOM 871 N N . ARG A 1 127 ? 3.785 -12.783 24.506 1.00 9.64 107 ARG A N 1
ATOM 872 C CA . ARG A 1 127 ? 4.065 -14.193 24.764 1.00 9.59 107 ARG A CA 1
ATOM 873 C C . ARG A 1 127 ? 4.278 -14.976 23.459 1.00 9.62 107 ARG A C 1
ATOM 874 O O . ARG A 1 127 ? 5.196 -15.786 23.370 1.00 9.62 107 ARG A O 1
ATOM 882 N N . TRP A 1 128 ? 3.445 -14.711 22.454 1.00 9.41 108 TRP A N 1
ATOM 883 C CA . TRP A 1 128 ? 3.573 -15.354 21.152 1.00 9.28 108 TRP A CA 1
ATOM 884 C C . TRP A 1 128 ? 4.873 -14.930 20.475 1.00 9.20 108 TRP A C 1
ATOM 885 O O . TRP A 1 128 ? 5.623 -15.778 19.998 1.00 9.26 108 TRP A O 1
ATOM 896 N N . SER A 1 129 ? 5.141 -13.627 20.458 0.50 9.17 109 SER A N 1
ATOM 897 C CA . SER A 1 129 ? 6.315 -13.077 19.774 0.50 9.50 109 SER A CA 1
ATOM 898 C C . SER A 1 129 ? 7.654 -13.491 20.379 0.50 9.55 109 SER A C 1
ATOM 899 O O . SER A 1 129 ? 8.659 -13.588 19.672 0.50 9.04 109 SER A O 1
ATOM 902 N N . THR A 1 130 ? 7.661 -13.727 21.687 1.00 10.19 110 THR A N 1
ATOM 903 C CA . THR A 1 130 ? 8.877 -14.094 22.386 1.00 11.07 110 THR A CA 1
ATOM 904 C C . THR A 1 130 ? 9.029 -15.606 22.548 1.00 11.00 110 THR A C 1
ATOM 905 O O . THR A 1 130 ? 10.077 -16.087 23.013 1.00 11.33 110 THR A O 1
ATOM 909 N N . SER A 1 131 ? 7.989 -16.353 22.187 1.00 11.01 111 SER A N 1
ATOM 910 C CA . SER A 1 131 ? 8.044 -17.810 22.223 1.00 11.28 111 SER A CA 1
ATOM 911 C C . SER A 1 131 ? 9.108 -18.309 21.249 1.00 11.52 111 SER A C 1
ATOM 912 O O . SER A 1 131 ? 9.347 -17.699 20.200 1.00 11.51 111 SER A O 1
ATOM 915 N N . THR A 1 132 ? 9.751 -19.408 21.627 1.00 11.84 112 THR A N 1
ATOM 916 C CA . THR A 1 132 ? 10.898 -19.943 20.904 1.00 12.17 112 THR A CA 1
ATOM 917 C C . THR A 1 132 ? 10.691 -20.096 19.385 1.00 12.27 112 THR A C 1
ATOM 918 O O . THR A 1 132 ? 11.490 -19.564 18.625 1.00 12.34 112 THR A O 1
ATOM 922 N N . PRO A 1 133 ? 9.623 -20.798 18.939 1.00 12.59 113 PRO A N 1
ATOM 923 C CA . PRO A 1 133 ? 9.474 -21.024 17.490 1.00 12.73 113 PRO A CA 1
ATOM 924 C C . PRO A 1 133 ? 9.298 -19.746 16.672 1.00 12.63 113 PRO A C 1
ATOM 925 O O . PRO A 1 133 ? 9.648 -19.708 15.489 1.00 12.63 113 PRO A O 1
ATOM 929 N N . ILE A 1 134 ? 8.765 -18.711 17.310 1.00 12.36 114 ILE A N 1
ATOM 930 C CA . ILE A 1 134 ? 8.503 -17.443 16.643 1.00 12.35 114 ILE A CA 1
ATOM 931 C C . ILE A 1 134 ? 9.740 -16.544 16.708 1.00 12.69 114 ILE A C 1
ATOM 932 O O . ILE A 1 134 ? 10.212 -16.053 15.669 1.00 12.99 114 ILE A O 1
ATOM 937 N N . ALA A 1 135 ? 10.280 -16.372 17.916 1.00 13.32 115 ALA A N 1
ATOM 938 C CA . ALA A 1 135 ? 11.449 -15.515 18.147 1.00 13.53 115 ALA A CA 1
ATOM 939 C C . ALA A 1 135 ? 12.717 -16.028 17.449 1.00 14.17 115 ALA A C 1
ATOM 940 O O . ALA A 1 135 ? 13.504 -15.234 16.933 1.00 14.44 115 ALA A O 1
ATOM 942 N N . SER A 1 136 ? 12.898 -17.349 17.424 1.00 14.70 116 SER A N 1
ATOM 943 C CA . SER A 1 136 ? 14.048 -17.961 16.758 1.00 14.85 116 SER A CA 1
ATOM 944 C C . SER A 1 136 ? 14.016 -17.734 15.255 1.00 15.17 116 SER A C 1
ATOM 945 O O . SER A 1 136 ? 15.053 -17.508 14.643 1.00 15.33 116 SER A O 1
ATOM 948 N N . TRP A 1 137 ? 12.821 -17.795 14.676 1.00 15.29 117 TRP A N 1
ATOM 949 C CA . TRP A 1 137 ? 12.645 -17.550 13.246 1.00 16.05 117 TRP A CA 1
ATOM 950 C C . TRP A 1 137 ? 12.945 -16.095 12.878 1.00 16.64 117 TRP A C 1
ATOM 951 O O . TRP A 1 137 ? 13.630 -15.843 11.894 1.00 16.52 117 TRP A O 1
ATOM 962 N N . TRP A 1 138 ? 12.439 -15.145 13.667 1.00 17.32 118 TRP A N 1
ATOM 963 C CA . TRP A 1 138 ? 12.656 -13.723 13.379 1.00 17.97 118 TRP A CA 1
ATOM 964 C C . TRP A 1 138 ? 14.110 -13.279 13.558 1.00 18.45 118 TRP A C 1
ATOM 965 O O . TRP A 1 138 ? 14.595 -12.416 12.823 1.00 18.46 118 TRP A O 1
ATOM 976 N N . GLU A 1 139 ? 14.787 -13.871 14.543 1.00 18.76 119 GLU A N 1
ATOM 977 C CA . GLU A 1 139 ? 16.152 -13.497 14.914 1.00 19.05 119 GLU A CA 1
ATOM 978 C C . GLU A 1 139 ? 17.214 -14.260 14.127 1.00 19.19 119 GLU A C 1
ATOM 979 O O . GLU A 1 139 ? 18.405 -13.946 14.223 1.00 19.61 119 GLU A O 1
ATOM 985 N N . SER A 1 140 ? 16.788 -15.263 13.361 1.00 18.95 120 SER A N 1
ATOM 986 C CA . SER A 1 140 ? 17.717 -16.114 12.617 1.00 18.96 120 SER A CA 1
ATOM 987 C C . SER A 1 140 ? 18.538 -15.331 11.598 1.00 19.07 120 SER A C 1
ATOM 988 O O . SER A 1 140 ? 18.041 -14.386 10.979 1.00 18.94 120 SER A O 1
ATOM 991 N N . GLU A 1 141 ? 19.795 -15.737 11.435 1.00 18.90 121 GLU A N 1
ATOM 992 C CA . GLU A 1 141 ? 20.680 -15.182 10.406 1.00 18.98 121 GLU A CA 1
ATOM 993 C C . GLU A 1 141 ? 20.216 -15.629 9.030 1.00 18.52 121 GLU A C 1
ATOM 994 O O . GLU A 1 141 ? 20.632 -15.074 8.013 1.00 18.52 121 GLU A O 1
ATOM 1000 N N . ASP A 1 142 ? 19.352 -16.642 9.010 1.00 18.19 122 ASP A N 1
ATOM 1001 C CA . ASP A 1 142 ? 18.728 -17.109 7.777 1.00 17.91 122 ASP A CA 1
ATOM 1002 C C . ASP A 1 142 ? 17.837 -16.034 7.138 1.00 17.67 122 ASP A C 1
ATOM 1003 O O . ASP A 1 142 ? 17.739 -15.955 5.912 1.00 17.45 122 ASP A O 1
ATOM 1008 N N . ARG A 1 143 ? 17.228 -15.187 7.967 1.00 17.13 123 ARG A N 1
ATOM 1009 C CA . ARG A 1 143 ? 16.482 -14.023 7.473 1.00 16.67 123 ARG A CA 1
ATOM 1010 C C . ARG A 1 143 ? 17.358 -13.074 6.647 1.00 16.38 123 ARG A C 1
ATOM 1011 O O . ARG A 1 143 ? 16.889 -12.469 5.684 1.00 16.36 123 ARG A O 1
ATOM 1019 N N . LEU A 1 144 ? 18.628 -12.953 7.029 1.00 16.15 124 LEU A N 1
ATOM 1020 C CA . LEU A 1 144 ? 19.587 -12.153 6.268 1.00 15.92 124 LEU A CA 1
ATOM 1021 C C . LEU A 1 144 ? 20.024 -12.850 4.983 1.00 15.65 124 LEU A C 1
ATOM 1022 O O . LEU A 1 144 ? 20.313 -12.187 3.984 1.00 15.90 124 LEU A O 1
ATOM 1027 N N . SER A 1 145 ? 20.076 -14.182 5.013 1.00 15.41 125 SER A N 1
ATOM 1028 C CA . SER A 1 145 ? 20.592 -14.963 3.881 1.00 15.10 125 SER A CA 1
ATOM 1029 C C . SER A 1 145 ? 19.512 -15.418 2.896 1.00 14.92 125 SER A C 1
ATOM 1030 O O . SER A 1 145 ? 19.830 -15.869 1.795 1.00 15.12 125 SER A O 1
ATOM 1033 N N . ASP A 1 146 ? 18.245 -15.297 3.290 1.00 14.47 126 ASP A N 1
ATOM 1034 C CA . ASP A 1 146 ? 17.111 -15.722 2.456 1.00 14.28 126 ASP A CA 1
ATOM 1035 C C . ASP A 1 146 ? 17.042 -14.958 1.126 1.00 13.74 126 ASP A C 1
ATOM 1036 O O . ASP A 1 146 ? 16.586 -15.495 0.111 1.00 14.10 126 ASP A O 1
ATOM 1041 N N . GLY A 1 147 ? 17.499 -13.710 1.138 1.00 12.90 127 GLY A N 1
ATOM 1042 C CA . GLY A 1 147 ? 17.437 -12.863 -0.050 1.00 12.30 127 GLY A CA 1
ATOM 1043 C C . GLY A 1 147 ? 16.129 -12.100 -0.125 1.00 11.60 127 GLY A C 1
ATOM 1044 O O . GLY A 1 147 ? 16.045 -11.078 -0.806 1.00 11.59 127 GLY A O 1
ATOM 1045 N N . LEU A 1 148 ? 15.121 -12.603 0.587 1.00 11.26 128 LEU A N 1
ATOM 1046 C CA . LEU A 1 148 ? 13.824 -11.938 0.714 1.00 10.79 128 LEU A CA 1
ATOM 1047 C C . LEU A 1 148 ? 13.880 -10.771 1.702 1.00 10.40 128 LEU A C 1
ATOM 1048 O O . LEU A 1 148 ? 14.723 -10.737 2.587 1.00 9.94 128 LEU A O 1
ATOM 1053 N N . GLY A 1 149 ? 12.968 -9.820 1.541 1.00 9.51 129 GLY A N 1
ATOM 1054 C CA . GLY A 1 149 ? 12.722 -8.814 2.572 1.00 9.37 129 GLY A CA 1
ATOM 1055 C C . GLY A 1 149 ? 11.730 -9.352 3.586 1.00 9.25 129 GLY A C 1
ATOM 1056 O O . GLY A 1 149 ? 10.822 -10.104 3.221 1.00 9.43 129 GLY A O 1
ATOM 1057 N N . PHE A 1 150 ? 11.925 -8.999 4.861 1.00 8.65 130 PHE A N 1
ATOM 1058 C CA . PHE A 1 150 ? 10.953 -9.302 5.930 1.00 8.71 130 PHE A CA 1
ATOM 1059 C C . PHE A 1 150 ? 10.663 -8.032 6.718 1.00 8.31 130 PHE A C 1
ATOM 1060 O O . PHE A 1 150 ? 11.533 -7.182 6.867 1.00 8.24 130 PHE A O 1
ATOM 1068 N N . PHE A 1 151 ? 9.437 -7.883 7.208 1.00 8.26 131 PHE A N 1
ATOM 1069 C CA . PHE A 1 151 ? 9.141 -6.774 8.110 1.00 8.06 131 PHE A CA 1
ATOM 1070 C C . PHE A 1 151 ? 8.040 -7.097 9.087 1.00 8.16 131 PHE A C 1
ATOM 1071 O O . PHE A 1 151 ? 7.220 -7.982 8.855 1.00 8.21 131 PHE A O 1
ATOM 1079 N N . ARG A 1 152 ? 8.101 -6.406 10.216 1.00 8.37 132 A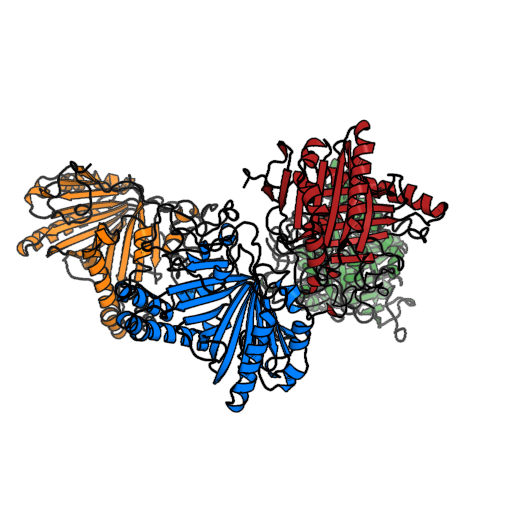RG A N 1
ATOM 1080 C CA . ARG A 1 152 ? 7.093 -6.490 11.264 1.00 8.34 132 ARG A CA 1
ATOM 1081 C C . ARG A 1 152 ? 6.739 -5.075 11.634 1.00 8.11 132 ARG A C 1
ATOM 1082 O O . ARG A 1 152 ? 7.579 -4.320 12.137 1.00 7.69 132 ARG A O 1
ATOM 1090 N N . GLU A 1 153 ? 5.480 -4.737 11.402 1.00 7.16 133 GLU A N 1
ATOM 1091 C CA . GLU A 1 153 ? 4.949 -3.443 11.762 1.00 7.24 133 GLU A CA 1
ATOM 1092 C C . GLU A 1 153 ? 3.822 -3.703 12.762 1.00 6.69 133 GLU A C 1
ATOM 1093 O O . GLU A 1 153 ? 2.692 -4.039 12.378 1.00 6.89 133 GLU A O 1
ATOM 1099 N N . ILE A 1 154 ? 4.151 -3.593 14.050 1.00 6.34 134 ILE A N 1
ATOM 1100 C CA . ILE A 1 154 ? 3.263 -4.043 15.132 1.00 6.42 134 ILE A CA 1
ATOM 1101 C C . ILE A 1 154 ? 2.873 -2.840 15.994 1.00 5.20 134 ILE A C 1
ATOM 1102 O O . ILE A 1 154 ? 3.730 -2.137 16.525 1.00 6.15 134 ILE A O 1
ATOM 1107 N N . VAL A 1 155 ? 1.568 -2.591 16.116 1.00 5.30 135 VAL A N 1
ATOM 1108 C CA . VAL A 1 155 ? 1.093 -1.376 16.766 1.00 4.87 135 VAL A CA 1
ATOM 1109 C C . VAL A 1 155 ? -0.023 -1.775 17.730 1.00 5.34 135 VAL A C 1
ATOM 1110 O O . VAL A 1 155 ? -0.737 -2.732 17.461 1.00 4.66 135 VAL A O 1
ATOM 1114 N N . ALA A 1 156 ? -0.137 -1.081 18.863 1.00 5.33 136 ALA A N 1
ATOM 1115 C CA . ALA A 1 156 ? -1.013 -1.519 19.938 1.00 5.74 136 ALA A CA 1
ATOM 1116 C C . ALA A 1 156 ? -1.847 -0.375 20.527 1.00 5.24 136 ALA A C 1
ATOM 1117 O O . ALA A 1 156 ? -1.502 0.178 21.561 1.00 6.01 136 ALA A O 1
ATOM 1119 N N . PRO A 1 157 ? -2.981 -0.029 19.884 1.00 5.21 137 PRO A N 1
ATOM 1120 C CA . PRO A 1 157 ? -3.803 1.024 20.473 1.00 5.46 137 PRO A CA 1
ATOM 1121 C C . PRO A 1 157 ? -4.629 0.533 21.658 1.00 5.76 137 PRO A C 1
ATOM 1122 O O . PRO A 1 157 ? -5.168 -0.587 21.642 1.00 5.65 137 PRO A O 1
ATOM 1126 N N . ARG A 1 158 ? -4.736 1.384 22.668 1.00 6.00 138 ARG A N 1
ATOM 1127 C CA . ARG A 1 158 ? -5.725 1.177 23.735 1.00 6.08 138 ARG A CA 1
ATOM 1128 C C . ARG A 1 158 ? -7.157 1.270 23.172 1.00 6.19 138 ARG A C 1
ATOM 1129 O O . ARG A 1 158 ? -7.388 1.794 22.071 1.00 6.62 138 ARG A O 1
ATOM 1137 N N . ALA A 1 159 ? -8.126 0.759 23.924 1.00 6.12 139 ALA A N 1
ATOM 1138 C CA . ALA A 1 159 ? -9.523 0.786 23.494 1.00 5.47 139 ALA A CA 1
ATOM 1139 C C . ALA A 1 159 ? -9.990 2.216 23.209 1.00 5.25 139 ALA A C 1
ATOM 1140 O O . ALA A 1 159 ? -10.829 2.450 22.324 1.00 5.00 139 ALA A O 1
ATOM 1142 N N . GLU A 1 160 ? -9.458 3.173 23.968 0.60 3.45 140 GLU A N 1
ATOM 1143 C CA . GLU A 1 160 ? -9.816 4.570 23.788 0.60 3.03 140 GLU A CA 1
ATOM 1144 C C . GLU A 1 160 ? -9.137 5.191 22.555 0.60 3.03 140 GLU A C 1
ATOM 1145 O O . GLU A 1 160 ? -9.451 6.318 22.183 0.60 2.11 140 GLU A O 1
ATOM 1151 N N . GLN A 1 161 ? -8.222 4.434 21.942 1.00 4.07 141 GLN A N 1
ATOM 1152 C CA . GLN A 1 161 ? -7.395 4.929 20.850 1.00 4.50 141 GLN A CA 1
ATOM 1153 C C . GLN A 1 161 ? -7.674 4.415 19.428 1.00 5.58 141 GLN A C 1
ATOM 1154 O O . GLN A 1 161 ? -6.872 4.659 18.510 1.00 5.21 141 GLN A O 1
ATOM 1160 N N . PHE A 1 162 ? -8.773 3.704 19.231 1.00 5.82 142 PHE A N 1
ATOM 1161 C CA . PHE A 1 162 ? -9.147 3.310 17.877 1.00 5.40 142 PHE A CA 1
ATOM 1162 C C . PHE A 1 162 ? -10.656 3.418 17.694 1.00 5.67 142 PHE A C 1
ATOM 1163 O O . PHE A 1 162 ? -11.419 3.344 18.656 1.00 5.20 142 PHE A O 1
ATOM 1171 N N . GLU A 1 163 ? -11.059 3.607 16.445 1.00 5.26 143 GLU A N 1
ATOM 1172 C CA . GLU A 1 163 ? -12.464 3.672 16.077 1.00 5.30 143 GLU A CA 1
ATOM 1173 C C . GLU A 1 163 ? -12.711 2.824 14.839 1.00 5.60 143 GLU A C 1
ATOM 1174 O O . GLU A 1 163 ? -11.809 2.611 14.029 1.00 5.49 143 GLU A O 1
ATOM 1180 N N . THR A 1 164 ? -13.944 2.352 14.691 1.00 5.17 144 THR A N 1
ATOM 1181 C CA . THR A 1 164 ? -14.307 1.561 13.531 1.00 5.86 144 THR A CA 1
ATOM 1182 C C . THR A 1 164 ? -15.567 2.151 12.931 1.00 5.94 144 THR A C 1
ATOM 1183 O O . THR A 1 164 ? -16.311 2.829 13.611 1.00 6.65 144 THR A O 1
ATOM 1187 N N . LEU A 1 165 ? -15.779 1.920 11.646 1.00 6.76 145 LEU A N 1
ATOM 1188 C CA . LEU A 1 165 ? -17.012 2.334 11.001 1.00 6.27 145 LEU A CA 1
ATOM 1189 C C . LEU A 1 165 ? -17.322 1.346 9.889 1.00 7.07 145 LEU A C 1
ATOM 1190 O O . LEU A 1 165 ? -16.481 1.145 9.009 1.00 6.99 145 LEU A O 1
ATOM 1195 N N . TYR A 1 166 ? -18.519 0.760 9.913 1.00 7.30 146 TYR A N 1
ATOM 1196 C CA . TYR A 1 166 ? -18.931 -0.226 8.916 1.00 7.69 146 TYR A CA 1
ATOM 1197 C C . TYR A 1 166 ? -20.233 0.194 8.228 1.00 7.99 146 TYR A C 1
ATOM 1198 O O . TYR A 1 166 ? -21.169 0.627 8.894 1.00 7.33 146 TYR A O 1
ATOM 1207 N N . ALA A 1 167 ? -20.283 0.084 6.900 1.00 8.31 147 ALA A N 1
ATOM 1208 C CA . ALA A 1 167 ? -21.536 0.307 6.161 1.00 9.25 147 ALA A CA 1
ATOM 1209 C C . ALA A 1 167 ? -22.300 -1.008 6.011 1.00 9.79 147 ALA A C 1
ATOM 1210 O O . ALA A 1 167 ? -23.012 -1.224 5.031 1.00 10.46 147 ALA A O 1
ATOM 1212 N N . PHE A 1 168 ? -22.135 -1.876 7.007 1.00 10.04 148 PHE A N 1
ATOM 1213 C CA . PHE A 1 168 ? -22.790 -3.181 7.070 1.00 10.31 148 PHE A CA 1
ATOM 1214 C C . PHE A 1 168 ? -22.769 -3.669 8.516 1.00 10.38 148 PHE A C 1
ATOM 1215 O O . PHE A 1 168 ? -22.142 -3.047 9.373 1.00 10.73 148 PHE A O 1
ATOM 1223 N N . GLN A 1 169 ? -23.445 -4.781 8.784 1.00 10.84 149 GLN A N 1
ATOM 1224 C CA . GLN A 1 169 ? -23.640 -5.249 10.157 1.00 11.70 149 GLN A CA 1
ATOM 1225 C C . GLN A 1 169 ? -22.951 -6.574 10.453 1.00 12.01 149 GLN A C 1
ATOM 1226 O O . GLN A 1 169 ? -22.582 -6.849 11.602 1.00 12.79 149 GLN A O 1
ATOM 1232 N N . GLU A 1 170 ? -22.776 -7.383 9.414 1.00 12.53 150 GLU A N 1
ATOM 1233 C CA . GLU A 1 170 ? -22.364 -8.773 9.579 1.00 12.92 150 GLU A CA 1
ATOM 1234 C C . GLU A 1 170 ? -20.928 -9.039 9.154 1.00 12.70 150 GLU A C 1
ATOM 1235 O O . GLU A 1 170 ? -20.403 -8.378 8.257 1.00 12.04 150 GLU A O 1
ATOM 1241 N N . ASP A 1 171 ? -20.321 -10.031 9.807 1.00 12.38 151 ASP A N 1
ATOM 1242 C CA . ASP A 1 171 ? -18.997 -10.552 9.440 1.00 12.53 151 ASP A CA 1
ATOM 1243 C C . ASP A 1 171 ? -17.918 -9.468 9.313 1.00 12.06 151 ASP A C 1
ATOM 1244 O O . ASP A 1 171 ? -17.346 -9.254 8.233 1.00 11.50 151 ASP A O 1
ATOM 1249 N N . LEU A 1 172 ? -17.643 -8.803 10.432 1.00 11.41 152 LEU A N 1
ATOM 1250 C CA . LEU A 1 172 ? -16.670 -7.702 10.482 1.00 10.65 152 LEU A CA 1
ATOM 1251 C C . LEU A 1 172 ? -15.251 -8.143 10.156 1.00 10.05 152 LEU A C 1
ATOM 1252 O O . LEU A 1 172 ? -14.742 -9.103 10.746 1.00 10.68 152 LEU A O 1
ATOM 1257 N N . PRO A 1 173 ? -14.608 -7.449 9.204 1.00 9.30 153 PRO A N 1
ATOM 1258 C CA . PRO A 1 173 ? -13.207 -7.699 8.925 1.00 8.70 153 PRO A CA 1
ATOM 1259 C C . PRO A 1 173 ? -12.297 -6.884 9.854 1.00 8.18 153 PRO A C 1
ATOM 1260 O O . PRO A 1 173 ? -12.778 -6.070 10.650 1.00 8.45 153 PRO A O 1
ATOM 1264 N N . GLY A 1 174 ? -10.993 -7.125 9.762 1.00 7.90 154 GLY A N 1
ATOM 1265 C CA . GLY A 1 174 ? -10.024 -6.368 10.532 1.00 7.28 154 GLY A CA 1
ATOM 1266 C C . GLY A 1 174 ? -10.257 -6.496 12.016 1.00 6.73 154 GLY A C 1
ATOM 1267 O O . GLY A 1 174 ? -10.605 -7.568 12.505 1.00 6.93 154 GLY A O 1
ATOM 1268 N N . VAL A 1 175 ? -10.096 -5.381 12.720 1.00 6.93 155 VAL A N 1
ATOM 1269 C CA . VAL A 1 175 ? -10.149 -5.378 14.177 1.00 6.01 155 VAL A CA 1
ATOM 1270 C C . VAL A 1 175 ? -11.540 -5.731 14.685 1.00 6.40 155 VAL A C 1
ATOM 1271 O O . VAL A 1 175 ? -11.679 -6.282 15.775 1.00 6.84 155 VAL A O 1
ATOM 1275 N N . GLY A 1 176 ? -12.560 -5.445 13.872 1.00 6.70 156 GLY A N 1
ATOM 1276 C CA . GLY A 1 176 ? -13.935 -5.764 14.244 1.00 6.90 156 GLY A CA 1
ATOM 1277 C C . GLY A 1 176 ? -14.114 -7.248 14.503 1.00 7.30 156 GLY A C 1
ATOM 1278 O O . GLY A 1 176 ? -14.988 -7.646 15.281 1.00 7.35 156 GLY A O 1
ATOM 1279 N N . ALA A 1 177 ? -13.288 -8.070 13.847 1.00 8.12 157 ALA A N 1
ATOM 1280 C CA . ALA A 1 177 ? -13.364 -9.526 13.988 1.00 8.60 157 ALA A CA 1
ATOM 1281 C C . ALA A 1 177 ? -13.023 -10.024 15.401 1.00 9.08 157 ALA A C 1
ATOM 1282 O O . ALA A 1 177 ? -13.509 -11.076 15.826 1.00 9.11 157 ALA A O 1
ATOM 1284 N N . VAL A 1 178 ? -12.209 -9.260 16.124 1.00 9.09 158 VAL A N 1
ATOM 1285 C CA . VAL A 1 178 ? -11.806 -9.652 17.483 1.00 9.34 158 VAL A CA 1
ATOM 1286 C C . VAL A 1 178 ? -12.560 -8.914 18.590 1.00 9.67 158 VAL A C 1
ATOM 1287 O O . VAL A 1 178 ? -12.309 -9.124 19.783 1.00 9.88 158 VAL A O 1
ATOM 1291 N N . MET A 1 179 ? -13.490 -8.055 18.182 1.00 10.10 159 MET A N 1
ATOM 1292 C CA . MET A 1 179 ? -14.357 -7.346 19.114 1.00 10.56 159 MET A CA 1
ATOM 1293 C C . MET A 1 179 ? -15.537 -8.256 19.493 1.00 10.91 159 MET A C 1
ATOM 1294 O O . MET A 1 179 ? -15.597 -9.409 19.068 1.00 10.68 159 MET A O 1
ATOM 1299 N N . ASP A 1 180 ? -16.454 -7.762 20.313 1.00 11.72 160 ASP A N 1
ATOM 1300 C CA . ASP A 1 180 ? -17.470 -8.638 20.889 1.00 12.59 160 ASP A CA 1
ATOM 1301 C C . ASP A 1 180 ? -18.762 -8.706 20.077 1.00 12.58 160 ASP A C 1
ATOM 1302 O O . ASP A 1 180 ? -19.531 -9.665 20.209 1.00 13.17 160 ASP A O 1
ATOM 1307 N N . GLY A 1 181 ? -18.998 -7.696 19.243 1.00 11.98 161 GLY A N 1
ATOM 1308 C CA . GLY A 1 181 ? -20.218 -7.634 18.446 1.00 11.43 161 GLY A CA 1
ATOM 1309 C C . GLY A 1 181 ? -20.347 -6.346 17.665 1.00 10.82 161 GLY A C 1
ATOM 1310 O O . GLY A 1 181 ? -19.389 -5.590 17.522 1.00 10.88 161 GLY A O 1
ATOM 1311 N N . ILE A 1 182 ? -21.556 -6.118 17.162 1.00 10.27 162 ILE A N 1
ATOM 1312 C CA . ILE A 1 182 ? -21.887 -4.944 16.380 1.00 9.68 162 ILE A CA 1
ATOM 1313 C C . ILE A 1 182 ? -22.832 -4.035 17.174 1.00 9.50 162 ILE A C 1
ATOM 1314 O O . ILE A 1 182 ? -23.620 -4.509 17.992 1.00 9.32 162 ILE A O 1
ATOM 1319 N N . SER A 1 183 ? -22.717 -2.729 16.950 1.00 9.22 163 SER A N 1
ATOM 1320 C CA . SER A 1 183 ? -23.599 -1.739 17.551 1.00 8.84 163 SER A CA 1
ATOM 1321 C C . SER A 1 183 ? -24.926 -1.662 16.789 1.00 8.66 163 SER A C 1
ATOM 1322 O O . SER A 1 183 ? -25.089 -2.301 15.748 1.00 8.90 163 SER A O 1
ATOM 1325 N N . GLY A 1 184 ? -25.860 -0.867 17.304 1.00 8.55 164 GLY A N 1
ATOM 1326 C CA . GLY A 1 184 ? -26.980 -0.380 16.493 1.00 8.56 164 GLY A CA 1
ATOM 1327 C C . GLY A 1 184 ? -26.492 0.775 15.626 1.00 8.78 164 GLY A C 1
ATOM 1328 O O . GLY A 1 184 ? -25.288 1.075 15.591 1.00 9.00 164 GLY A O 1
ATOM 1329 N N . GLU A 1 185 ? -27.410 1.425 14.917 1.00 9.01 165 GLU A N 1
ATOM 1330 C CA . GLU A 1 185 ? -27.046 2.586 14.107 1.00 8.80 165 GLU A CA 1
ATOM 1331 C C . GLU A 1 185 ? -26.476 3.696 14.984 1.00 8.77 165 GLU A C 1
ATOM 1332 O O . GLU A 1 185 ? -27.033 4.015 16.038 1.00 8.45 165 GLU A O 1
ATOM 1338 N N . ILE A 1 186 ? -25.342 4.254 14.558 1.00 8.52 166 ILE A N 1
ATOM 1339 C CA . ILE A 1 186 ? -24.616 5.238 15.365 1.00 8.47 166 ILE A CA 1
ATOM 1340 C C . ILE A 1 186 ? -24.767 6.678 14.895 1.00 8.01 166 ILE A C 1
ATOM 1341 O O . ILE A 1 186 ? -24.971 6.945 13.707 1.00 7.57 166 ILE A O 1
ATOM 1346 N N . ASN A 1 187 ? -24.643 7.596 15.848 1.00 8.07 167 ASN A N 1
ATOM 1347 C CA . ASN A 1 187 ? -24.816 9.012 15.596 1.00 7.88 167 ASN A CA 1
ATOM 1348 C C . ASN A 1 187 ? -23.614 9.698 14.960 1.00 7.49 167 ASN A C 1
ATOM 1349 O O . ASN A 1 187 ? -23.798 10.554 14.087 1.00 7.03 167 ASN A O 1
ATOM 1354 N N . GLU A 1 188 ? -22.403 9.332 15.401 1.00 6.82 168 GLU A N 1
ATOM 1355 C CA . GLU A 1 188 ? -21.190 10.072 15.054 1.00 7.13 168 GLU A CA 1
ATOM 1356 C C . GLU A 1 188 ? -20.619 9.639 13.702 1.00 6.70 168 GLU A C 1
ATOM 1357 O O . GLU A 1 188 ? -19.553 9.036 13.625 1.00 6.42 168 GLU A O 1
ATOM 1363 N N . HIS A 1 189 ? -21.338 9.942 12.624 1.00 6.00 169 HIS A N 1
ATOM 1364 C CA . HIS A 1 189 ? -20.777 9.776 11.271 1.00 5.61 169 HIS A CA 1
ATOM 1365 C C . HIS A 1 189 ? -21.548 10.661 10.303 1.00 5.91 169 HIS A C 1
ATOM 1366 O O . HIS A 1 189 ? -22.588 11.192 10.664 1.00 4.60 169 HIS A O 1
ATOM 1373 N N . GLY A 1 190 ? -21.043 10.828 9.075 1.00 5.77 170 GLY A N 1
ATOM 1374 C CA . GLY A 1 190 ? -21.759 11.629 8.073 1.00 6.23 170 GLY A CA 1
ATOM 1375 C C . GLY A 1 190 ? -21.383 13.098 7.997 1.00 5.66 170 GLY A C 1
ATOM 1376 O O . GLY A 1 190 ? -22.070 13.893 7.369 1.00 6.10 170 GLY A O 1
ATOM 1377 N N . TYR A 1 191 ? -20.267 13.450 8.627 1.00 5.24 171 TYR A N 1
ATOM 1378 C CA . TYR A 1 191 ? -19.742 14.816 8.607 1.00 4.67 171 TYR A CA 1
ATOM 1379 C C . TYR A 1 191 ? -18.251 14.745 8.881 1.00 4.55 171 TYR A C 1
ATOM 1380 O O . TYR A 1 191 ? -17.810 13.900 9.664 1.00 4.59 171 TYR A O 1
ATOM 1389 N N . TRP A 1 192 ? -17.465 15.610 8.236 1.00 4.29 172 TRP A N 1
ATOM 1390 C CA . TRP A 1 192 ? -16.023 15.639 8.458 1.00 4.52 172 TRP A CA 1
ATOM 1391 C C . TRP A 1 192 ? -15.797 15.983 9.906 1.00 4.99 172 TRP A C 1
ATOM 1392 O O . TRP A 1 192 ? -16.467 16.862 10.454 1.00 4.78 172 TRP A O 1
ATOM 1403 N N . GLY A 1 193 ? -14.857 15.278 10.520 1.00 4.55 173 GLY A N 1
ATOM 1404 C CA . GLY A 1 193 ? -14.649 15.387 11.958 1.00 4.92 173 GLY A CA 1
ATOM 1405 C C . GLY A 1 193 ? -15.297 14.280 12.759 1.00 5.44 173 GLY A C 1
ATOM 1406 O O . GLY A 1 193 ? -14.948 14.093 13.926 1.00 6.15 173 GLY A O 1
ATOM 1407 N N . SER A 1 194 ? -16.245 13.548 12.155 1.00 5.27 174 SER A N 1
ATOM 1408 C CA . SER A 1 194 ? -16.937 12.460 12.868 1.00 5.58 174 SER A CA 1
ATOM 1409 C C . SER A 1 194 ? -15.978 11.329 13.242 1.00 5.65 174 SER A C 1
ATOM 1410 O O . SER A 1 194 ? -16.109 10.730 14.308 1.00 6.13 174 SER A O 1
ATOM 1413 N N . MET A 1 195 ? -14.988 11.064 12.386 1.00 5.51 175 MET A N 1
ATOM 1414 C CA . MET A 1 195 ? -13.992 10.050 12.673 1.00 4.98 175 MET A CA 1
ATOM 1415 C C . MET A 1 195 ? -13.324 10.310 14.028 1.00 4.98 175 MET A C 1
ATOM 1416 O O . MET A 1 195 ? -13.252 9.410 14.846 1.00 4.64 175 MET A O 1
ATOM 1421 N N . ARG A 1 196 ? -12.849 11.539 14.232 1.00 4.79 176 ARG A N 1
ATOM 1422 C CA . ARG A 1 196 ? -12.261 11.956 15.504 1.00 4.89 176 ARG A CA 1
ATOM 1423 C C . ARG A 1 196 ? -13.198 11.695 16.693 1.00 4.81 176 ARG A C 1
ATOM 1424 O O . ARG A 1 196 ? -12.757 11.172 17.727 1.00 6.23 176 ARG A O 1
ATOM 1432 N N . GLU A 1 197 ? -14.473 12.023 16.516 1.00 4.69 177 GLU A N 1
ATOM 1433 C CA . GLU A 1 197 ? -15.465 11.904 17.585 1.00 5.12 177 GLU A CA 1
ATOM 1434 C C . GLU A 1 197 ? -15.824 10.456 17.933 1.00 5.55 177 GLU A C 1
ATOM 1435 O O . GLU A 1 197 ? -16.404 10.194 18.998 1.00 6.63 177 GLU A O 1
ATOM 1441 N N . ARG A 1 198 ? -15.519 9.519 17.035 1.00 5.66 178 ARG A N 1
ATOM 1442 C CA . ARG A 1 198 ? -15.660 8.094 17.315 1.00 5.56 178 ARG A CA 1
ATOM 1443 C C . ARG A 1 198 ? -14.519 7.520 18.191 1.00 5.52 178 ARG A C 1
ATOM 1444 O O . ARG A 1 198 ? -14.661 6.448 18.779 1.00 5.13 178 ARG A O 1
ATOM 1452 N N . PHE A 1 199 ? -13.387 8.214 18.254 1.00 5.68 179 PHE A N 1
ATOM 1453 C CA . PHE A 1 199 ? -12.304 7.851 19.191 1.00 5.06 179 PHE A CA 1
ATOM 1454 C C . PHE A 1 199 ? -12.752 8.195 20.617 1.00 5.12 179 PHE A C 1
ATOM 1455 O O . PHE A 1 199 ? -12.955 9.361 20.918 1.00 4.67 179 PHE A O 1
ATOM 1463 N N . PRO A 1 200 ? -12.863 7.198 21.510 1.00 5.04 180 PRO A N 1
ATOM 1464 C CA . PRO A 1 200 ? -13.254 7.576 22.885 1.00 5.44 180 PRO A CA 1
ATOM 1465 C C . PRO A 1 200 ? -12.343 8.616 23.541 1.00 5.75 180 PRO A C 1
ATOM 1466 O O . PRO A 1 200 ? -12.824 9.446 24.323 1.00 5.93 180 PRO A O 1
ATOM 1470 N N . ILE A 1 201 ? -11.053 8.603 23.210 1.00 4.71 181 ILE A N 1
ATOM 1471 C CA . ILE A 1 201 ? -10.123 9.560 23.809 1.00 5.62 181 ILE A CA 1
ATOM 1472 C C . ILE A 1 201 ? -10.378 11.000 23.352 1.00 5.67 181 ILE A C 1
ATOM 1473 O O . ILE A 1 201 ? -9.919 11.934 23.989 1.00 6.10 181 ILE A O 1
ATOM 1478 N N . SER A 1 202 ? -11.121 11.183 22.256 1.00 5.65 182 SER A N 1
ATOM 1479 C CA . SER A 1 202 ? -11.472 12.538 21.804 1.00 5.86 182 SER A CA 1
ATOM 1480 C C . SER A 1 202 ? -12.317 13.322 22.820 1.00 5.97 182 SER A C 1
ATOM 1481 O O . SER A 1 202 ? -12.455 14.534 22.705 1.00 6.53 182 SER A O 1
ATOM 1484 N N . GLN A 1 203 ? -12.864 12.621 23.806 1.00 6.45 183 GLN A N 1
ATOM 1485 C CA . GLN A 1 203 ? -13.650 13.257 24.864 1.00 7.10 183 GLN A CA 1
ATOM 1486 C C . GLN A 1 203 ? -12.778 14.136 25.742 1.00 7.54 183 GLN A C 1
ATOM 1487 O O . GLN A 1 203 ? -13.269 15.101 26.332 1.00 8.29 183 GLN A O 1
ATOM 1493 N N . THR A 1 204 ? -11.490 13.792 25.826 1.00 7.50 184 THR A N 1
ATOM 1494 C CA . THR A 1 204 ? -10.543 14.493 26.686 1.00 8.21 184 THR A CA 1
ATOM 1495 C C . THR A 1 204 ? -9.222 14.892 26.021 1.00 8.17 184 THR A C 1
ATOM 1496 O O . THR A 1 204 ? -8.517 15.754 26.539 1.00 9.25 184 THR A O 1
ATOM 1500 N N . ASP A 1 205 ? -8.891 14.286 24.883 1.00 8.11 185 ASP A N 1
ATOM 1501 C CA . ASP A 1 205 ? -7.548 14.439 24.309 1.00 8.22 185 ASP A CA 1
ATOM 1502 C C . ASP A 1 205 ? -7.572 14.827 22.828 1.00 7.87 185 ASP A C 1
ATOM 1503 O O . ASP A 1 205 ? -8.424 14.351 22.054 1.00 7.73 185 ASP A O 1
ATOM 1508 N N . TRP A 1 206 ? -6.639 15.700 22.461 1.00 7.53 186 TRP A N 1
ATOM 1509 C CA . TRP A 1 206 ? -6.511 16.220 21.095 1.00 8.09 186 TRP A CA 1
ATOM 1510 C C . TRP A 1 206 ? -5.833 15.257 20.115 1.00 8.09 186 TRP A C 1
ATOM 1511 O O . TRP A 1 206 ? -5.819 15.526 18.906 1.00 8.33 186 TRP A O 1
ATOM 1522 N N . MET A 1 207 ? -5.276 14.158 20.631 1.00 7.77 187 MET A N 1
ATOM 1523 C CA . MET A 1 207 ? -4.474 13.207 19.829 1.00 7.76 187 MET A CA 1
ATOM 1524 C C . MET A 1 207 ? -3.500 13.947 18.917 1.00 8.03 187 MET A C 1
ATOM 1525 O O . MET A 1 207 ? -3.461 13.725 17.695 1.00 7.76 187 MET A O 1
ATOM 1530 N N . GLN A 1 208 ? -2.753 14.856 19.527 1.00 8.15 188 GLN A N 1
ATOM 1531 C CA . GLN A 1 208 ? -1.805 15.699 18.823 1.00 8.95 188 GLN A CA 1
ATOM 1532 C C . GLN A 1 208 ? -0.501 14.931 18.650 1.00 8.52 188 GLN A C 1
ATOM 1533 O O . GLN A 1 208 ? 0.037 14.343 19.604 1.00 8.65 188 GLN A O 1
ATOM 1539 N N . ALA A 1 209 ? -0.006 14.914 17.415 1.00 8.46 189 ALA A N 1
ATOM 1540 C CA . ALA A 1 209 ? 1.286 14.289 17.132 1.00 8.94 189 ALA A CA 1
ATOM 1541 C C . ALA A 1 209 ? 2.404 15.065 17.805 1.00 9.36 189 ALA A C 1
ATOM 1542 O O . ALA A 1 209 ? 2.355 16.290 17.905 1.00 9.90 189 ALA A O 1
ATOM 1544 N N . SER A 1 210 ? 3.397 14.336 18.292 1.00 10.12 190 SER A N 1
ATOM 1545 C CA . SER A 1 210 ? 4.631 14.956 18.768 1.00 10.53 190 SER A CA 1
ATOM 1546 C C . SER A 1 210 ? 5.789 13.980 18.603 1.00 10.68 190 SER A C 1
ATOM 1547 O O . SER A 1 210 ? 5.601 12.761 18.600 1.00 10.91 190 SER A O 1
ATOM 1550 N N . GLY A 1 211 ? 6.982 14.521 18.423 1.00 10.99 191 GLY A N 1
ATOM 1551 C CA . GLY A 1 211 ? 8.171 13.691 18.300 1.00 11.27 191 GLY A CA 1
ATOM 1552 C C . GLY A 1 211 ? 8.475 13.303 16.870 1.00 11.74 191 GLY A C 1
ATOM 1553 O O . GLY A 1 211 ? 7.807 13.752 15.928 1.00 12.30 191 GLY A O 1
ATOM 1554 N N . GLU A 1 212 ? 9.488 12.455 16.723 1.00 11.97 192 GLU A N 1
ATOM 1555 C CA . GLU A 1 212 ? 10.039 12.110 15.415 1.00 12.17 192 GLU A CA 1
ATOM 1556 C C . GLU A 1 212 ? 9.867 10.622 15.101 1.00 11.44 192 GLU A C 1
ATOM 1557 O O . GLU A 1 212 ? 9.890 9.780 15.998 1.00 11.58 192 GLU A O 1
ATOM 1563 N N . LEU A 1 213 ? 9.663 10.307 13.826 1.00 11.73 193 LEU A N 1
ATOM 1564 C CA . LEU A 1 213 ? 9.799 8.937 13.348 1.00 11.44 193 LEU A CA 1
ATOM 1565 C C . LEU A 1 213 ? 11.304 8.661 13.232 1.00 12.05 193 LEU A C 1
ATOM 1566 O O . LEU A 1 213 ? 11.982 9.263 12.409 1.00 12.18 193 LEU A O 1
ATOM 1571 N N . ARG A 1 214 ? 11.814 7.757 14.065 1.00 12.30 194 ARG A N 1
ATOM 1572 C CA . ARG A 1 214 ? 13.254 7.632 14.291 0.60 12.59 194 ARG A CA 1
ATOM 1573 C C . ARG A 1 214 ? 13.798 6.231 14.066 1.00 12.51 194 ARG A C 1
ATOM 1574 O O . ARG A 1 214 ? 13.277 5.259 14.616 1.00 11.95 194 ARG A O 1
ATOM 1582 N N . VAL A 1 215 ? 14.867 6.149 13.284 1.00 12.68 195 VAL A N 1
ATOM 1583 C CA . VAL A 1 215 ? 15.670 4.943 13.188 1.00 12.55 195 VAL A CA 1
ATOM 1584 C C . VAL A 1 215 ? 16.372 4.821 14.552 1.00 12.64 195 VAL A C 1
ATOM 1585 O O . VAL A 1 215 ? 16.917 5.789 15.053 1.00 13.24 195 VAL A O 1
ATOM 1589 N N . ILE A 1 216 ? 16.294 3.650 15.169 1.00 12.34 196 ILE A N 1
ATOM 1590 C CA . ILE A 1 216 ? 16.914 3.441 16.479 1.00 12.10 196 ILE A CA 1
ATOM 1591 C C . ILE A 1 216 ? 17.973 2.341 16.451 1.00 12.03 196 ILE A C 1
ATOM 1592 O O . ILE A 1 216 ? 18.782 2.223 17.374 1.00 12.01 196 ILE A O 1
ATOM 1597 N N . ALA A 1 217 ? 17.964 1.551 15.381 1.00 11.40 197 ALA A N 1
ATOM 1598 C CA . ALA A 1 217 ? 19.033 0.594 15.105 1.00 11.36 197 ALA A CA 1
ATOM 1599 C C . ALA A 1 217 ? 19.154 0.336 13.601 1.00 11.43 197 ALA A C 1
ATOM 1600 O O . ALA A 1 217 ? 18.148 0.263 12.878 1.00 11.03 197 ALA A O 1
ATOM 1602 N N . GLY A 1 218 ? 20.390 0.206 13.132 1.00 11.52 198 GLY A N 1
ATOM 1603 C CA . GLY A 1 218 ? 20.642 -0.077 11.719 1.00 12.12 198 GLY A CA 1
ATOM 1604 C C . GLY A 1 218 ? 20.641 1.164 10.847 1.00 12.52 198 GLY A C 1
ATOM 1605 O O . GLY A 1 218 ? 20.563 2.282 11.345 1.00 12.22 198 GLY A O 1
ATOM 1606 N N . ASP A 1 219 ? 20.723 0.955 9.537 1.00 13.33 199 ASP A N 1
ATOM 1607 C CA . ASP A 1 219 ? 20.771 2.043 8.564 1.00 14.11 199 ASP A CA 1
ATOM 1608 C C . ASP A 1 219 ? 19.987 1.604 7.330 1.00 14.59 199 ASP A C 1
ATOM 1609 O O . ASP A 1 219 ? 20.344 0.605 6.708 1.00 14.71 199 ASP A O 1
ATOM 1614 N N . PRO A 1 220 ? 18.904 2.338 6.981 1.00 15.37 200 PRO A N 1
ATOM 1615 C CA . PRO A 1 220 ? 18.080 1.962 5.814 1.00 15.67 200 PRO A CA 1
ATOM 1616 C C . PRO A 1 220 ? 18.893 1.852 4.514 1.00 16.29 200 PRO A C 1
ATOM 1617 O O . PRO A 1 220 ? 18.626 0.970 3.690 1.00 16.26 200 PRO A O 1
ATOM 1621 N N . ALA A 1 221 ? 19.895 2.719 4.363 1.00 16.64 201 ALA A N 1
ATOM 1622 C CA . ALA A 1 221 ? 20.748 2.743 3.174 1.00 16.93 201 ALA A CA 1
ATOM 1623 C C . ALA A 1 221 ? 21.674 1.532 3.013 1.00 17.25 201 ALA A C 1
ATOM 1624 O O . ALA A 1 221 ? 22.155 1.274 1.913 1.00 17.59 201 ALA A O 1
ATOM 1626 N N . VAL A 1 222 ? 21.937 0.799 4.093 1.00 17.32 202 VAL A N 1
ATOM 1627 C CA . VAL A 1 222 ? 22.823 -0.368 4.005 1.00 17.12 202 VAL A CA 1
ATOM 1628 C C . VAL A 1 222 ? 22.030 -1.681 3.950 1.00 16.60 202 VAL A C 1
ATOM 1629 O O . VAL A 1 222 ? 22.566 -2.726 3.588 1.00 16.93 202 VAL A O 1
ATOM 1633 N N . GLY A 1 223 ? 20.740 -1.617 4.268 1.00 15.87 203 GLY A N 1
ATOM 1634 C CA . GLY A 1 223 ? 19.911 -2.820 4.308 1.00 14.96 203 GLY A CA 1
ATOM 1635 C C . GLY A 1 223 ? 20.126 -3.542 5.623 1.00 13.95 203 GLY A C 1
ATOM 1636 O O . GLY A 1 223 ? 20.375 -2.903 6.649 1.00 14.57 203 GLY A O 1
ATOM 1637 N N . GLY A 1 224 ? 20.051 -4.872 5.596 1.00 13.01 204 GLY A N 1
ATOM 1638 C CA . GLY A 1 224 ? 20.110 -5.668 6.825 1.00 11.80 204 GLY A CA 1
ATOM 1639 C C . GLY A 1 224 ? 18.961 -5.366 7.771 1.00 11.15 204 GLY A C 1
ATOM 1640 O O . GLY A 1 224 ? 17.846 -5.072 7.330 1.00 10.90 204 GLY A O 1
ATOM 1641 N N . ARG A 1 225 ? 19.238 -5.437 9.071 1.00 10.25 205 ARG A N 1
ATOM 1642 C CA . ARG A 1 225 ? 18.211 -5.204 10.092 1.00 9.99 205 ARG A CA 1
ATOM 1643 C C . ARG A 1 225 ? 18.126 -3.732 10.463 1.00 9.61 205 ARG A C 1
ATOM 1644 O O . ARG A 1 225 ? 19.103 -3.130 10.914 1.00 9.07 205 ARG A O 1
ATOM 1652 N N . VAL A 1 226 ? 16.941 -3.159 10.278 1.00 9.03 206 VAL A N 1
ATOM 1653 C CA . VAL A 1 226 ? 16.703 -1.778 10.649 1.00 9.02 206 VAL A CA 1
ATOM 1654 C C . VAL A 1 226 ? 15.512 -1.750 11.600 1.00 8.62 206 VAL A C 1
ATOM 1655 O O . VAL A 1 226 ? 14.535 -2.488 11.424 1.00 8.90 206 VAL A O 1
ATOM 1659 N N . VAL A 1 227 ? 15.598 -0.912 12.622 1.00 7.71 207 VAL A N 1
ATOM 1660 C CA . VAL A 1 227 ? 14.503 -0.788 13.590 1.00 7.72 207 VAL A CA 1
ATOM 1661 C C . VAL A 1 227 ? 14.080 0.675 13.691 1.00 7.94 207 VAL A C 1
ATOM 1662 O O . VAL A 1 227 ? 14.909 1.548 13.920 1.00 8.56 207 VAL A O 1
ATOM 1666 N N . VAL A 1 228 ? 12.788 0.928 13.487 1.00 7.87 208 VAL A N 1
ATOM 1667 C CA . VAL A 1 228 ? 12.250 2.280 13.512 1.00 7.69 208 VAL A CA 1
ATOM 1668 C C . VAL A 1 228 ? 11.229 2.411 14.630 1.00 7.91 208 VAL A C 1
ATOM 1669 O O . VAL A 1 228 ? 10.375 1.548 14.805 1.00 7.74 208 VAL A O 1
ATOM 1673 N N . ARG A 1 229 ? 11.329 3.488 15.400 1.00 8.44 209 ARG A N 1
ATOM 1674 C CA . ARG A 1 229 ? 10.344 3.742 16.433 1.00 8.86 209 ARG A CA 1
ATOM 1675 C C . ARG A 1 229 ? 9.395 4.854 16.011 1.00 7.97 209 ARG A C 1
ATOM 1676 O O . ARG A 1 229 ? 9.820 5.925 15.580 1.00 7.08 209 ARG A O 1
ATOM 1684 N N . GLY A 1 230 ? 8.097 4.604 16.194 1.00 7.32 210 GLY A N 1
ATOM 1685 C CA . GLY A 1 230 ? 7.061 5.608 15.959 1.00 8.03 210 GLY A CA 1
ATOM 1686 C C . GLY A 1 230 ? 7.125 6.744 16.967 1.00 7.01 210 GLY A C 1
ATOM 1687 O O . GLY A 1 230 ? 7.888 6.698 17.947 1.00 7.68 210 GLY A O 1
ATOM 1688 N N . HIS A 1 231 ? 6.332 7.778 16.713 1.00 6.46 211 HIS A N 1
ATOM 1689 C CA . HIS A 1 231 ? 6.179 8.873 17.654 1.00 6.32 211 HIS A CA 1
ATOM 1690 C C . HIS A 1 231 ? 4.725 8.930 18.118 1.00 6.17 211 HIS A C 1
ATOM 1691 O O . HIS A 1 231 ? 3.843 8.289 17.531 1.00 7.87 211 HIS A O 1
ATOM 1698 N N . ASP A 1 232 ? 4.473 9.697 19.175 1.00 6.33 212 ASP A N 1
ATOM 1699 C CA . ASP A 1 232 ? 3.114 9.818 19.695 1.00 6.56 212 ASP A CA 1
ATOM 1700 C C . ASP A 1 232 ? 2.129 10.233 18.623 1.00 6.26 212 ASP A C 1
ATOM 1701 O O . ASP A 1 232 ? 2.388 11.152 17.828 1.00 6.59 212 ASP A O 1
ATOM 1706 N N . ASN A 1 233 ? 1.016 9.520 18.604 1.00 6.32 213 ASN A N 1
ATOM 1707 C CA . ASN A 1 233 ? -0.131 9.841 17.763 1.00 5.92 213 ASN A CA 1
ATOM 1708 C C . ASN A 1 233 ? 0.101 9.846 16.255 1.00 5.89 213 ASN A C 1
ATOM 1709 O O . ASN A 1 233 ? -0.554 10.579 15.508 1.00 5.65 213 ASN A O 1
ATOM 1714 N N . ILE A 1 234 ? 1.036 9.007 15.806 1.00 5.28 214 ILE A N 1
ATOM 1715 C CA . ILE A 1 234 ? 0.940 8.477 14.437 1.00 5.10 214 ILE A CA 1
ATOM 1716 C C . ILE A 1 234 ? -0.452 7.834 14.319 1.00 5.51 214 ILE A C 1
ATOM 1717 O O . ILE A 1 234 ? -0.974 7.257 15.294 1.00 6.65 214 ILE A O 1
ATOM 1722 N N . ALA A 1 235 ? -1.059 7.986 13.147 1.00 4.95 215 ALA A N 1
ATOM 1723 C CA . ALA A 1 235 ? -2.362 7.402 12.878 1.00 5.26 215 ALA A CA 1
ATOM 1724 C C . ALA A 1 235 ? -2.227 6.323 11.820 1.00 5.15 215 ALA A C 1
ATOM 1725 O O . ALA A 1 235 ? -1.447 6.468 10.878 1.00 5.47 215 ALA A O 1
ATOM 1727 N N . LEU A 1 236 ? -2.984 5.242 11.985 1.00 5.00 216 LEU A N 1
ATOM 1728 C CA . LEU A 1 236 ? -3.015 4.158 11.014 1.00 5.07 216 LEU A CA 1
ATOM 1729 C C . LEU A 1 236 ? -4.447 3.928 10.602 1.00 4.88 216 LEU A C 1
ATOM 1730 O O . LEU A 1 236 ? -5.298 3.682 11.446 1.00 5.20 216 LEU A O 1
ATOM 1735 N N . ILE A 1 237 ? -4.696 4.023 9.304 1.00 4.21 217 ILE A N 1
ATOM 1736 C CA . ILE A 1 237 ? -6.015 3.719 8.747 1.00 4.79 217 ILE A CA 1
ATOM 1737 C C . ILE A 1 237 ? -5.957 2.435 7.914 1.00 5.17 217 ILE A C 1
ATOM 1738 O O . ILE A 1 237 ? -5.060 2.244 7.091 1.00 5.00 217 ILE A O 1
ATOM 1743 N N . ARG A 1 238 ? -6.896 1.539 8.179 1.00 5.57 218 ARG A N 1
ATOM 1744 C CA . ARG A 1 238 ? -7.211 0.454 7.266 1.00 5.45 218 ARG A CA 1
ATOM 1745 C C . ARG A 1 238 ? -8.612 0.728 6.729 1.00 6.08 218 ARG A C 1
ATOM 1746 O O . ARG A 1 238 ? -9.591 0.618 7.462 1.00 6.22 218 ARG A O 1
ATOM 1754 N N . SER A 1 239 ? -8.691 1.118 5.456 1.00 5.49 219 SER A N 1
ATOM 1755 C CA . SER A 1 239 ? -9.967 1.421 4.820 1.00 5.27 219 SER A CA 1
ATOM 1756 C C . SER A 1 239 ? -10.191 0.422 3.698 1.00 5.54 219 SER A C 1
ATOM 1757 O O . SER A 1 239 ? -9.409 0.377 2.726 1.00 4.92 219 SER A O 1
ATOM 1760 N N . GLY A 1 240 ? -11.260 -0.358 3.835 1.00 5.32 220 GLY A N 1
ATOM 1761 C CA . GLY A 1 240 ? -11.461 -1.535 3.007 1.00 6.26 220 GLY A CA 1
ATOM 1762 C C . GLY A 1 240 ? -12.678 -1.574 2.108 1.00 6.19 220 GLY A C 1
ATOM 1763 O O . GLY A 1 240 ? -13.688 -0.897 2.340 1.00 5.78 220 GLY A O 1
ATOM 1764 N N . GLN A 1 241 ? -12.567 -2.424 1.086 1.00 6.51 221 GLN A N 1
ATOM 1765 C CA . GLN A 1 241 ? -13.593 -2.615 0.065 1.00 6.51 221 GLN A CA 1
ATOM 1766 C C . GLN A 1 241 ? -13.786 -4.107 -0.145 1.00 7.00 221 GLN A C 1
ATOM 1767 O O . GLN A 1 241 ? -12.823 -4.849 -0.319 1.00 7.40 221 GLN A O 1
ATOM 1773 N N . ASP A 1 242 ? -15.032 -4.555 -0.134 1.00 7.16 222 ASP A N 1
ATOM 1774 C CA . ASP A 1 242 ? -15.323 -5.961 -0.324 1.00 8.36 222 ASP A CA 1
ATOM 1775 C C . ASP A 1 242 ? -16.496 -6.088 -1.306 1.00 8.63 222 ASP A C 1
ATOM 1776 O O . ASP A 1 242 ? -17.634 -5.700 -1.007 1.00 8.54 222 ASP A O 1
ATOM 1781 N N . TRP A 1 243 ? -16.188 -6.599 -2.498 1.00 9.33 223 TRP A N 1
ATOM 1782 C CA . TRP A 1 243 ? -17.184 -6.733 -3.566 1.00 10.08 223 TRP A CA 1
ATOM 1783 C C . TRP A 1 243 ? -17.447 -8.198 -3.943 1.00 11.10 223 TRP A C 1
ATOM 1784 O O . TRP A 1 243 ? -18.031 -8.488 -4.992 1.00 10.95 223 TRP A O 1
ATOM 1795 N N . ALA A 1 244 ? -17.038 -9.108 -3.062 1.00 12.64 224 ALA A N 1
ATOM 1796 C CA . ALA A 1 244 ? -17.121 -10.549 -3.310 1.00 13.61 224 ALA A CA 1
ATOM 1797 C C . ALA A 1 244 ? -18.551 -11.092 -3.444 1.00 14.42 224 ALA A C 1
ATOM 1798 O O . ALA A 1 244 ? -18.770 -12.092 -4.142 1.00 14.94 224 ALA A O 1
ATOM 1800 N N . ASP A 1 245 ? -19.514 -10.432 -2.799 1.00 15.06 225 ASP A N 1
ATOM 1801 C CA . ASP A 1 245 ? -20.909 -10.900 -2.797 1.00 15.94 225 ASP A CA 1
ATOM 1802 C C . ASP A 1 245 ? -21.820 -10.140 -3.764 1.00 16.02 225 ASP A C 1
ATOM 1803 O O . ASP A 1 245 ? -22.990 -10.493 -3.925 1.00 16.14 225 ASP A O 1
ATOM 1808 N N . ALA A 1 246 ? -21.277 -9.111 -4.411 1.00 16.34 226 ALA A N 1
ATOM 1809 C CA . ALA A 1 246 ? -22.034 -8.290 -5.358 1.00 16.59 226 ALA A CA 1
ATOM 1810 C C . ALA A 1 246 ? -22.355 -9.031 -6.652 1.00 16.80 226 ALA A C 1
ATOM 1811 O O . ALA A 1 246 ? -21.597 -9.899 -7.093 1.00 16.78 226 ALA A O 1
ATOM 1813 N N . GLU A 1 247 ? -23.495 -8.692 -7.246 1.00 17.24 227 GLU A N 1
ATOM 1814 C CA . GLU A 1 247 ? -23.875 -9.239 -8.542 0.80 17.59 227 GLU A CA 1
ATOM 1815 C C . GLU A 1 247 ? -23.250 -8.425 -9.672 1.00 17.73 227 GLU A C 1
ATOM 1816 O O . GLU A 1 247 ? -22.700 -7.351 -9.432 1.00 18.00 227 GLU A O 1
ATOM 1822 N N . ALA A 1 248 ? -23.346 -8.941 -10.899 1.00 17.86 228 ALA A N 1
ATOM 1823 C CA . ALA A 1 248 ? -22.669 -8.362 -12.066 1.00 17.78 228 ALA A CA 1
ATOM 1824 C C . ALA A 1 248 ? -22.830 -6.845 -12.221 1.00 17.70 228 ALA A C 1
ATOM 1825 O O . ALA A 1 248 ? -21.837 -6.134 -12.412 1.00 17.53 228 ALA A O 1
ATOM 1827 N N . ASP A 1 249 ? -24.069 -6.362 -12.128 0.70 17.50 229 ASP A N 1
ATOM 1828 C CA . ASP A 1 249 ? -24.370 -4.941 -12.335 0.70 17.33 229 ASP A CA 1
ATOM 1829 C C . ASP A 1 249 ? -23.700 -4.030 -11.300 0.70 17.11 229 ASP A C 1
ATOM 1830 O O . ASP A 1 249 ? -23.281 -2.919 -11.627 0.70 16.98 229 ASP A O 1
ATOM 1835 N N . GLU A 1 250 ? -23.600 -4.509 -10.064 1.00 17.00 230 GLU A N 1
ATOM 1836 C CA . GLU A 1 250 ? -22.937 -3.758 -8.996 1.00 16.72 230 GLU A CA 1
ATOM 1837 C C . GLU A 1 250 ? -21.420 -3.898 -9.069 1.00 16.61 230 GLU A C 1
ATOM 1838 O O . GLU A 1 250 ? -20.690 -2.931 -8.842 1.00 16.45 230 GLU A O 1
ATOM 1844 N N . ARG A 1 251 ? -20.957 -5.105 -9.380 1.00 16.52 231 ARG A N 1
ATOM 1845 C CA . ARG A 1 251 ? -19.538 -5.351 -9.621 1.00 15.97 231 ARG A CA 1
ATOM 1846 C C . ARG A 1 251 ? -18.964 -4.378 -10.643 1.00 15.88 231 ARG A C 1
ATOM 1847 O O . ARG A 1 251 ? -17.912 -3.792 -10.405 1.00 15.68 231 ARG A O 1
ATOM 1855 N N . SER A 1 252 ? -19.663 -4.210 -11.770 1.00 15.37 232 SER A N 1
ATOM 1856 C CA . SER A 1 252 ? -19.261 -3.260 -12.813 1.00 15.19 232 SER A CA 1
ATOM 1857 C C . SER A 1 252 ? -19.254 -1.827 -12.289 1.00 15.13 232 SER A C 1
ATOM 1858 O O . SER A 1 252 ? -18.348 -1.061 -12.599 1.00 15.27 232 SER A O 1
ATOM 1861 N N . LEU A 1 253 ? -20.264 -1.466 -11.499 1.00 15.01 233 LEU A N 1
ATOM 1862 C CA . LEU A 1 253 ? -20.313 -0.140 -10.890 1.00 14.97 233 LEU A CA 1
ATOM 1863 C C . LEU A 1 253 ? -19.080 0.153 -10.043 1.00 14.52 233 LEU A C 1
ATOM 1864 O O . LEU A 1 253 ? -18.449 1.205 -10.198 1.00 14.72 233 LEU A O 1
ATOM 1869 N N . TYR A 1 254 ? -18.743 -0.768 -9.143 1.00 13.72 234 TYR A N 1
ATOM 1870 C CA . TYR A 1 254 ? -17.545 -0.609 -8.325 1.00 12.76 234 TYR A CA 1
ATOM 1871 C C . TYR A 1 254 ? -16.274 -0.574 -9.180 1.00 12.49 234 TYR A C 1
ATOM 1872 O O . TYR A 1 254 ? -15.467 0.346 -9.056 1.00 12.31 234 TYR A O 1
ATOM 1881 N N . LEU A 1 255 ? -16.100 -1.569 -10.044 1.00 12.36 235 LEU A N 1
ATOM 1882 C CA . LEU A 1 255 ? -14.864 -1.704 -10.822 1.00 12.54 235 LEU A CA 1
ATOM 1883 C C . LEU A 1 255 ? -14.672 -0.582 -11.863 1.00 12.67 235 LEU A C 1
ATOM 1884 O O . LEU A 1 255 ? -13.544 -0.171 -12.128 1.00 12.28 235 LEU A O 1
ATOM 1889 N N . ASP A 1 256 ? -15.773 -0.072 -12.412 1.00 13.16 236 ASP A N 1
ATOM 1890 C CA . ASP A 1 256 ? -15.722 0.915 -13.497 1.00 13.42 236 ASP A CA 1
ATOM 1891 C C . ASP A 1 256 ? -15.865 2.361 -13.052 1.00 13.61 236 ASP A C 1
ATOM 1892 O O . ASP A 1 256 ? -15.321 3.258 -13.703 1.00 13.59 236 ASP A O 1
ATOM 1897 N N . GLU A 1 257 ? -16.594 2.592 -11.961 1.00 13.36 237 GLU A N 1
ATOM 1898 C CA . GLU A 1 257 ? -16.860 3.959 -11.504 1.00 13.53 237 GLU A CA 1
ATOM 1899 C C . GLU A 1 257 ? -16.164 4.315 -10.194 1.00 12.68 237 GLU A C 1
ATOM 1900 O O . GLU A 1 257 ? -15.625 5.414 -10.057 1.00 13.09 237 GLU A O 1
ATOM 1906 N N . ILE A 1 258 ? -16.163 3.393 -9.239 1.00 11.70 238 ILE A N 1
ATOM 1907 C CA . ILE A 1 258 ? -15.595 3.690 -7.929 1.00 10.61 238 ILE A CA 1
ATOM 1908 C C . ILE A 1 258 ? -14.095 3.407 -7.896 1.00 10.02 238 ILE A C 1
ATOM 1909 O O . ILE A 1 258 ? -13.311 4.282 -7.524 1.00 10.10 238 ILE A O 1
ATOM 1914 N N . LEU A 1 259 ? -13.712 2.191 -8.290 1.00 9.07 239 LEU A N 1
ATOM 1915 C CA . LEU A 1 259 ? -12.300 1.768 -8.278 1.00 9.00 239 LEU A CA 1
ATOM 1916 C C . LEU A 1 259 ? -11.296 2.731 -8.949 1.00 8.72 239 LEU A C 1
ATOM 1917 O O . LEU A 1 259 ? -10.233 2.986 -8.381 1.00 7.91 239 LEU A O 1
ATOM 1922 N N . PRO A 1 260 ? -11.602 3.246 -10.160 1.00 8.61 240 PRO A N 1
ATOM 1923 C CA . PRO A 1 260 ? -10.670 4.233 -10.731 1.00 8.66 240 PRO A CA 1
ATOM 1924 C C . PRO A 1 260 ? -10.400 5.474 -9.881 1.00 8.66 240 PRO A C 1
ATOM 1925 O O . PRO A 1 260 ? -9.250 5.930 -9.824 1.00 8.58 240 PRO A O 1
ATOM 1929 N N . THR A 1 261 ? -11.425 6.003 -9.215 1.00 8.56 241 THR A N 1
ATOM 1930 C CA . THR A 1 261 ? -11.230 7.127 -8.279 1.00 8.67 241 THR A CA 1
ATOM 1931 C C . THR A 1 261 ? -10.370 6.711 -7.085 1.00 8.71 241 THR A C 1
ATOM 1932 O O . THR A 1 261 ? -9.477 7.457 -6.643 1.00 8.77 241 THR A O 1
ATOM 1936 N N . LEU A 1 262 ? -10.618 5.508 -6.578 1.00 7.61 242 LEU A N 1
ATOM 1937 C CA . LEU A 1 262 ? -9.870 5.013 -5.417 1.00 7.01 242 LEU A CA 1
ATOM 1938 C C . LEU A 1 262 ? -8.401 4.790 -5.775 1.00 6.49 242 LEU A C 1
ATOM 1939 O O . LEU A 1 262 ? -7.484 5.170 -5.014 1.00 7.46 242 LEU A O 1
ATOM 1944 N N . GLN A 1 263 ? -8.190 4.171 -6.929 1.00 6.09 243 GLN A N 1
ATOM 1945 C CA . GLN A 1 263 ? -6.844 3.958 -7.452 1.00 5.45 243 GLN A CA 1
ATOM 1946 C C . GLN A 1 263 ? -6.073 5.277 -7.575 1.00 5.48 243 GLN A C 1
ATOM 1947 O O . GLN A 1 263 ? -4.905 5.370 -7.145 1.00 5.22 243 GLN A O 1
ATOM 1953 N N . SER A 1 264 ? -6.724 6.300 -8.129 1.00 5.27 244 SER A N 1
ATOM 1954 C CA . SER A 1 264 ? -6.108 7.620 -8.260 0.50 5.32 244 SER A CA 1
ATOM 1955 C C . SER A 1 264 ? -5.671 8.178 -6.906 1.00 5.79 244 SER A C 1
ATOM 1956 O O . SER A 1 264 ? -4.548 8.679 -6.757 1.00 5.90 244 SER A O 1
ATOM 1959 N N . GLY A 1 265 ? -6.554 8.081 -5.916 1.00 5.61 245 GLY A N 1
ATOM 1960 C CA . GLY A 1 265 ? -6.258 8.572 -4.569 1.00 5.90 245 GLY A CA 1
ATOM 1961 C C . GLY A 1 265 ? -5.109 7.824 -3.899 1.00 5.57 245 GLY A C 1
ATOM 1962 O O . GLY A 1 265 ? -4.247 8.423 -3.238 1.00 5.40 245 GLY A O 1
ATOM 1963 N N . MET A 1 266 ? -5.099 6.508 -4.085 1.00 6.04 246 MET A N 1
ATOM 1964 C CA . MET A 1 266 ? -4.070 5.648 -3.512 1.00 6.49 246 MET A CA 1
ATOM 1965 C C . MET A 1 266 ? -2.716 5.918 -4.141 1.00 6.28 246 MET A C 1
ATOM 1966 O O . MET A 1 266 ? -1.718 6.041 -3.413 1.00 7.00 246 MET A O 1
ATOM 1971 N N . ASP A 1 267 ? -2.684 6.048 -5.474 1.00 6.13 247 ASP A N 1
ATOM 1972 C CA . ASP A 1 267 ? -1.445 6.421 -6.173 1.00 5.88 247 ASP A CA 1
ATOM 1973 C C . ASP A 1 267 ? -0.941 7.767 -5.691 1.00 5.67 247 ASP A C 1
ATOM 1974 O O . ASP A 1 267 ? 0.271 7.943 -5.520 1.00 5.67 247 ASP A O 1
ATOM 1979 N N . PHE A 1 268 ? -1.843 8.726 -5.496 1.00 5.69 248 PHE A N 1
ATOM 1980 C CA . PHE A 1 268 ? -1.436 10.031 -4.978 1.00 5.56 248 PHE A CA 1
ATOM 1981 C C . PHE A 1 268 ? -0.706 9.911 -3.632 1.00 5.30 248 PHE A C 1
ATOM 1982 O O . PHE A 1 268 ? 0.407 10.419 -3.461 1.00 5.44 248 PHE A O 1
ATOM 1990 N N . LEU A 1 269 ? -1.349 9.246 -2.683 1.00 5.88 249 LEU A N 1
ATOM 1991 C CA . LEU A 1 269 ? -0.785 9.081 -1.342 1.00 5.96 249 LEU A CA 1
ATOM 1992 C C . LEU A 1 269 ? 0.521 8.281 -1.336 1.00 6.49 249 LEU A C 1
ATOM 1993 O O . LEU A 1 269 ? 1.462 8.593 -0.585 1.00 6.38 249 LEU A O 1
ATOM 1998 N N . ARG A 1 270 ? 0.584 7.257 -2.180 1.00 6.57 250 ARG A N 1
ATOM 1999 C CA . ARG A 1 270 ? 1.790 6.451 -2.336 1.00 7.01 250 ARG A CA 1
ATOM 2000 C C . ARG A 1 270 ? 2.984 7.281 -2.854 1.00 7.20 250 ARG A C 1
ATOM 2001 O O . ARG A 1 270 ? 4.126 7.086 -2.415 1.00 7.21 250 ARG A O 1
ATOM 2009 N N . ASP A 1 271 ? 2.712 8.205 -3.775 1.00 6.92 251 ASP A N 1
ATOM 2010 C CA . ASP A 1 271 ? 3.765 8.924 -4.500 1.00 7.72 251 ASP A CA 1
ATOM 2011 C C . ASP A 1 271 ? 3.982 10.372 -4.031 1.00 7.36 251 ASP A C 1
ATOM 2012 O O . ASP A 1 271 ? 4.990 10.995 -4.373 1.00 7.08 251 ASP A O 1
ATOM 2017 N N . ASN A 1 272 ? 3.041 10.904 -3.251 1.00 6.67 252 ASN A N 1
ATOM 2018 C CA . ASN A 1 272 ? 3.155 12.257 -2.707 1.00 7.04 252 ASN A CA 1
ATOM 2019 C C . ASN A 1 272 ? 2.981 12.285 -1.179 1.00 7.60 252 ASN A C 1
ATOM 2020 O O . ASN A 1 272 ? 2.471 13.261 -0.617 1.00 7.95 252 ASN A O 1
ATOM 2025 N N . GLY A 1 273 ? 3.435 11.214 -0.528 1.00 7.28 253 GLY A N 1
ATOM 2026 C CA . GLY A 1 273 ? 3.326 11.045 0.931 1.00 8.55 253 GLY A CA 1
ATOM 2027 C C . GLY A 1 273 ? 3.854 12.180 1.797 1.00 8.58 253 GLY A C 1
ATOM 2028 O O . GLY A 1 273 ? 3.112 12.743 2.632 1.00 8.76 253 GLY A O 1
ATOM 2029 N N . PRO A 1 274 ? 5.141 12.528 1.629 1.00 9.26 254 PRO A N 1
ATOM 2030 C CA . PRO A 1 274 ? 5.705 13.601 2.448 1.00 9.16 254 PRO A CA 1
ATOM 2031 C C . PRO A 1 274 ? 4.964 14.936 2.332 1.00 9.08 254 PRO A C 1
ATOM 2032 O O . PRO A 1 274 ? 4.878 15.673 3.321 1.00 9.38 254 PRO A O 1
ATOM 2036 N N . ALA A 1 275 ? 4.395 15.225 1.160 1.00 8.79 255 ALA A N 1
ATOM 2037 C CA . ALA A 1 275 ? 3.619 16.461 0.968 1.00 9.02 255 ALA A CA 1
ATOM 2038 C C . ALA A 1 275 ? 2.366 16.577 1.837 1.00 9.15 255 ALA A C 1
ATOM 2039 O O . ALA A 1 275 ? 2.000 17.683 2.249 1.00 10.21 255 ALA A O 1
ATOM 2041 N N . VAL A 1 276 ? 1.696 15.452 2.100 1.00 8.33 256 VAL A N 1
ATOM 2042 C CA . VAL A 1 276 ? 0.422 15.472 2.846 1.00 7.48 256 VAL A CA 1
ATOM 2043 C C . VAL A 1 276 ? 0.510 14.844 4.243 1.00 6.75 256 VAL A C 1
ATOM 2044 O O . VAL A 1 276 ? -0.464 14.849 4.986 1.00 6.75 256 VAL A O 1
ATOM 2048 N N . GLY A 1 277 ? 1.688 14.319 4.585 1.00 5.96 257 GLY A N 1
ATOM 2049 C CA . GLY A 1 277 ? 1.953 13.729 5.906 1.00 5.64 257 GLY A CA 1
ATOM 2050 C C . GLY A 1 277 ? 1.636 12.245 6.018 1.00 5.81 257 GLY A C 1
ATOM 2051 O O . GLY A 1 277 ? 1.374 11.735 7.126 1.00 4.95 257 GLY A O 1
ATOM 2052 N N . CYS A 1 278 ? 1.679 11.547 4.883 1.00 5.36 258 CYS A N 1
ATOM 2053 C CA . CYS A 1 278 ? 1.429 10.107 4.845 1.00 5.18 258 CYS A CA 1
ATOM 2054 C C . CYS A 1 278 ? 2.767 9.390 4.730 1.00 5.40 258 CYS A C 1
ATOM 2055 O O . CYS A 1 278 ? 3.354 9.381 3.662 1.00 5.11 258 CYS A O 1
ATOM 2058 N N . TYR A 1 279 ? 3.230 8.796 5.829 1.00 4.85 259 TYR A N 1
ATOM 2059 C CA . TYR A 1 279 ? 4.508 8.104 5.876 1.00 5.04 259 TYR A CA 1
ATOM 2060 C C . TYR A 1 279 ? 4.565 6.900 4.957 1.00 4.91 259 TYR A C 1
ATOM 2061 O O . TYR A 1 279 ? 5.599 6.618 4.367 1.00 4.85 259 TYR A O 1
ATOM 2070 N N . SER A 1 280 ? 3.450 6.186 4.840 1.00 5.19 260 SER A N 1
ATOM 2071 C CA . SER A 1 280 ? 3.411 4.944 4.084 1.00 5.38 260 SER A CA 1
ATOM 2072 C C . SER A 1 280 ? 1.987 4.736 3.601 1.00 5.45 260 SER A C 1
ATOM 2073 O O . SER A 1 280 ? 1.048 4.835 4.387 1.00 5.56 260 SER A O 1
ATOM 2076 N N . ASN A 1 281 ? 1.831 4.499 2.301 1.00 5.79 261 ASN A N 1
ATOM 2077 C CA . ASN A 1 281 ? 0.525 4.160 1.743 1.00 5.78 261 ASN A CA 1
ATOM 2078 C C . ASN A 1 281 ? 0.593 2.888 0.939 1.00 6.20 261 ASN A C 1
ATOM 2079 O O . ASN A 1 281 ? 1.387 2.780 -0.003 1.00 6.36 261 ASN A O 1
ATOM 2084 N N . ARG A 1 282 ? -0.247 1.930 1.302 1.00 6.00 262 ARG A N 1
ATOM 2085 C CA . ARG A 1 282 ? -0.331 0.661 0.588 1.00 5.60 262 ARG A CA 1
ATOM 2086 C C . ARG A 1 282 ? -1.778 0.433 0.143 1.00 6.06 262 ARG A C 1
ATOM 2087 O O . ARG A 1 282 ? -2.718 0.626 0.915 1.00 5.69 262 ARG A O 1
ATOM 2095 N N . PHE A 1 283 ? -1.950 0.038 -1.109 1.00 6.04 263 PHE A N 1
ATOM 2096 C CA . PHE A 1 283 ? -3.259 -0.392 -1.600 1.00 6.30 263 PHE A CA 1
ATOM 2097 C C . PHE A 1 283 ? -3.115 -1.877 -1.882 1.00 6.90 263 PHE A C 1
ATOM 2098 O O . PHE A 1 283 ? -2.450 -2.273 -2.844 1.00 7.48 263 PHE A O 1
ATOM 2106 N N . VAL A 1 284 ? -3.711 -2.696 -1.015 1.00 6.43 264 VAL A N 1
ATOM 2107 C CA . VAL A 1 284 ? -3.466 -4.144 -1.017 1.00 6.38 264 VAL A CA 1
ATOM 2108 C C . VAL A 1 284 ? -4.718 -4.944 -1.366 1.00 6.44 264 VAL A C 1
ATOM 2109 O O . VAL A 1 284 ? -5.839 -4.512 -1.104 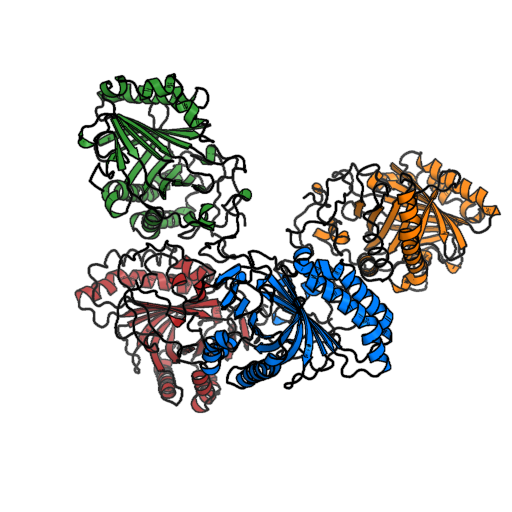1.00 7.06 264 VAL A O 1
ATOM 2113 N N . ARG A 1 285 ? -4.514 -6.112 -1.958 1.00 6.73 265 ARG A N 1
ATOM 2114 C CA . ARG A 1 285 ? -5.624 -6.983 -2.348 1.00 6.97 265 ARG A CA 1
ATOM 2115 C C . ARG A 1 285 ? -5.519 -8.252 -1.514 1.00 6.93 265 ARG A C 1
ATOM 2116 O O . ARG A 1 285 ? -4.446 -8.856 -1.450 1.00 6.89 265 ARG A O 1
ATOM 2124 N N . ASN A 1 286 ? -6.629 -8.682 -0.918 1.00 7.08 266 ASN A N 1
ATOM 2125 C CA . ASN A 1 286 ? -6.628 -9.964 -0.212 1.00 7.39 266 ASN A CA 1
ATOM 2126 C C . ASN A 1 286 ? -6.288 -11.133 -1.125 1.00 7.80 266 ASN A C 1
ATOM 2127 O O . ASN A 1 286 ? -6.643 -11.139 -2.311 1.00 8.01 266 ASN A O 1
ATOM 2132 N N . ILE A 1 287 ? -5.576 -12.102 -0.561 1.00 8.46 267 ILE A N 1
ATOM 2133 C CA . ILE A 1 287 ? -5.218 -13.340 -1.253 1.00 9.27 267 ILE A CA 1
ATOM 2134 C C . ILE A 1 287 ? -5.479 -14.534 -0.340 1.00 9.82 267 ILE A C 1
ATOM 2135 O O . ILE A 1 287 ? -5.567 -14.385 0.884 1.00 9.29 267 ILE A O 1
ATOM 2140 N N . ASP A 1 288 ? -5.598 -15.715 -0.935 1.00 10.88 268 ASP A N 1
ATOM 2141 C CA . ASP A 1 288 ? -5.623 -16.937 -0.153 1.00 11.97 268 ASP A CA 1
ATOM 2142 C C . ASP A 1 288 ? -4.183 -17.384 0.089 1.00 12.65 268 ASP A C 1
ATOM 2143 O O . ASP A 1 288 ? -3.238 -16.734 -0.375 1.00 12.83 268 ASP A O 1
ATOM 2148 N N . ILE A 1 289 ? -4.037 -18.494 0.810 1.00 13.65 269 ILE A N 1
ATOM 2149 C CA . ILE A 1 289 ? -2.749 -19.052 1.225 1.00 14.46 269 ILE A CA 1
ATOM 2150 C C . ILE A 1 289 ? -1.799 -19.376 0.054 1.00 15.00 269 ILE A C 1
ATOM 2151 O O . ILE A 1 289 ? -0.578 -19.456 0.230 1.00 15.19 269 ILE A O 1
ATOM 2156 N N . ASP A 1 290 ? -2.374 -19.537 -1.135 1.00 15.37 270 ASP A N 1
ATOM 2157 C CA . ASP A 1 290 ? -1.623 -19.900 -2.329 1.00 15.74 270 ASP A CA 1
ATOM 2158 C C . ASP A 1 290 ? -1.290 -18.683 -3.197 1.00 15.49 270 ASP A C 1
ATOM 2159 O O . ASP A 1 290 ? -0.613 -18.801 -4.227 1.00 15.58 270 ASP A O 1
ATOM 2164 N N . GLY A 1 291 ? -1.745 -17.510 -2.756 1.00 14.93 271 GLY A N 1
ATOM 2165 C CA . GLY A 1 291 ? -1.439 -16.255 -3.432 1.00 14.33 271 GLY A CA 1
ATOM 2166 C C . GLY A 1 291 ? -2.458 -15.864 -4.483 1.00 13.95 271 GLY A C 1
ATOM 2167 O O . GLY A 1 291 ? -2.219 -14.949 -5.274 1.00 13.50 271 GLY A O 1
ATOM 2168 N N . ASN A 1 292 ? -3.595 -16.557 -4.498 1.00 13.43 272 ASN A N 1
ATOM 2169 C CA . ASN A 1 292 ? -4.671 -16.248 -5.441 1.00 13.03 272 ASN A CA 1
ATOM 2170 C C . ASN A 1 292 ? -5.538 -15.098 -4.933 1.00 12.70 272 ASN A C 1
ATOM 2171 O O . ASN A 1 292 ? -5.897 -15.073 -3.753 1.00 12.76 272 ASN A O 1
ATOM 2176 N N . PHE A 1 293 ? -5.886 -14.166 -5.824 1.00 12.15 273 PHE A N 1
ATOM 2177 C CA . PHE A 1 293 ? -6.623 -12.963 -5.421 1.00 11.63 273 PHE A CA 1
ATOM 2178 C C . PHE A 1 293 ? -8.027 -13.259 -4.938 1.00 11.03 273 PHE A C 1
ATOM 2179 O O . PHE A 1 293 ? -8.693 -14.152 -5.459 1.00 11.33 273 PHE A O 1
ATOM 2187 N N . LEU A 1 294 ? -8.446 -12.507 -3.923 1.00 10.53 274 LEU A N 1
ATOM 2188 C CA . LEU A 1 294 ? -9.822 -12.496 -3.458 1.00 9.50 274 LEU A CA 1
ATOM 2189 C C . LEU A 1 294 ? -10.404 -11.115 -3.738 1.00 8.94 274 LEU A C 1
ATOM 2190 O O . LEU A 1 294 ? -9.665 -10.151 -3.892 1.00 9.25 274 LEU A O 1
ATOM 2195 N N . ASP A 1 295 ? -11.726 -11.024 -3.810 1.00 8.20 275 ASP A N 1
ATOM 2196 C CA . ASP A 1 295 ? -12.394 -9.767 -4.130 1.00 7.87 275 ASP A CA 1
ATOM 2197 C C . ASP A 1 295 ? -12.627 -8.914 -2.891 1.00 7.71 275 ASP A C 1
ATOM 2198 O O . ASP A 1 295 ? -13.736 -8.466 -2.614 1.00 7.20 275 ASP A O 1
ATOM 2203 N N . LEU A 1 296 ? -11.541 -8.707 -2.157 1.00 7.37 276 LEU A N 1
ATOM 2204 C CA . LEU A 1 296 ? -11.498 -7.785 -1.037 1.00 7.54 276 LEU A CA 1
ATOM 2205 C C . LEU A 1 296 ? -10.183 -7.043 -1.153 1.00 7.00 276 LEU A C 1
ATOM 2206 O O . LEU A 1 296 ? -9.192 -7.603 -1.628 1.00 7.92 276 LEU A O 1
ATOM 2211 N N . SER A 1 297 ? -10.193 -5.778 -0.745 1.00 6.82 277 SER A N 1
ATOM 2212 C CA . SER A 1 297 ? -8.999 -4.944 -0.768 1.00 6.23 277 SER A CA 1
ATOM 2213 C C . SER A 1 297 ? -9.010 -3.995 0.416 1.00 5.59 277 SER A C 1
ATOM 2214 O O . SER A 1 297 ? -10.027 -3.828 1.102 1.00 4.25 277 SER A O 1
ATOM 2217 N N . TYR A 1 298 ? -7.871 -3.373 0.656 1.00 4.69 278 TYR A N 1
ATOM 2218 C CA . TYR A 1 298 ? -7.827 -2.257 1.581 1.00 4.73 278 TYR A CA 1
ATOM 2219 C C . TYR A 1 298 ? -6.576 -1.404 1.515 1.00 4.66 278 TYR A C 1
ATOM 2220 O O . TYR A 1 298 ? -5.522 -1.829 0.993 1.00 4.86 278 TYR A O 1
ATOM 2229 N N . ASN A 1 299 ? -6.745 -0.166 1.976 1.00 3.65 279 ASN A N 1
ATOM 2230 C CA . ASN A 1 299 ? -5.650 0.766 2.174 1.00 4.59 279 ASN A CA 1
ATOM 2231 C C . ASN A 1 299 ? -5.028 0.459 3.518 1.00 5.21 279 ASN A C 1
ATOM 2232 O O . ASN A 1 299 ? -5.753 0.226 4.466 1.00 6.24 279 ASN A O 1
ATOM 2237 N N . ILE A 1 300 ? -3.695 0.426 3.584 1.00 4.31 280 ILE A N 1
ATOM 2238 C CA . ILE A 1 300 ? -2.963 0.492 4.862 1.00 4.38 280 ILE A CA 1
ATOM 2239 C C . ILE A 1 300 ? -2.164 1.791 4.825 1.00 4.32 280 ILE A C 1
ATOM 2240 O O . ILE A 1 300 ? -1.167 1.886 4.096 1.00 4.48 280 ILE A O 1
ATOM 2245 N N . GLY A 1 301 ? -2.608 2.797 5.574 1.00 4.40 281 GLY A N 1
ATOM 2246 C CA . GLY A 1 301 ? -1.997 4.129 5.529 1.00 4.77 281 GLY A CA 1
ATOM 2247 C C . GLY A 1 301 ? -1.476 4.566 6.886 1.00 4.85 281 GLY A C 1
ATOM 2248 O O . GLY A 1 301 ? -2.195 4.559 7.859 1.00 5.56 281 GLY A O 1
ATOM 2249 N N . HIS A 1 302 ? -0.194 4.912 6.951 1.00 5.03 282 HIS A N 1
ATOM 2250 C CA . HIS A 1 302 ? 0.387 5.391 8.190 1.00 4.95 282 HIS A CA 1
ATOM 2251 C C . HIS A 1 302 ? 0.634 6.892 8.038 1.00 5.12 282 HIS A C 1
ATOM 2252 O O . HIS A 1 302 ? 1.284 7.315 7.104 1.00 4.93 282 HIS A O 1
ATOM 2259 N N . TRP A 1 303 ? 0.123 7.667 8.979 1.00 4.58 283 TRP A N 1
ATOM 2260 C CA . TRP A 1 303 ? 0.069 9.112 8.867 1.00 4.64 283 TRP A CA 1
ATOM 2261 C C . TRP A 1 303 ? 0.813 9.785 10.000 1.00 4.76 283 TRP A C 1
ATOM 2262 O O . TRP A 1 303 ? 0.801 9.277 11.122 1.00 5.33 283 TRP A O 1
ATOM 2273 N N . ALA A 1 304 ? 1.456 10.916 9.698 1.00 4.86 284 ALA A N 1
ATOM 2274 C CA . ALA A 1 304 ? 2.201 11.717 10.680 1.00 5.67 284 ALA A CA 1
ATOM 2275 C C . ALA A 1 304 ? 1.315 12.290 11.776 1.00 5.61 284 ALA A C 1
ATOM 2276 O O . ALA A 1 304 ? 1.777 12.564 12.884 1.00 6.69 284 ALA A O 1
ATOM 2278 N N . SER A 1 305 ? 0.041 12.466 11.465 1.00 6.14 285 SER A N 1
ATOM 2279 C CA . SER A 1 305 ? -0.927 12.885 12.460 1.00 6.24 285 SER A CA 1
ATOM 2280 C C . SER A 1 305 ? -2.322 12.509 12.003 1.00 6.45 285 SER A C 1
ATOM 2281 O O . SER A 1 305 ? -2.555 12.323 10.797 1.00 6.11 285 SER A O 1
ATOM 2284 N N . LEU A 1 306 ? -3.231 12.391 12.964 1.00 6.45 286 LEU A N 1
ATOM 2285 C CA . LEU A 1 306 ? -4.633 12.166 12.661 1.00 6.34 286 LEU A CA 1
ATOM 2286 C C . LEU A 1 306 ? -5.172 13.359 11.890 1.00 6.84 286 LEU A C 1
ATOM 2287 O O . LEU A 1 306 ? -5.960 13.191 10.968 1.00 7.34 286 LEU A O 1
ATOM 2292 N N . ASP A 1 307 ? -4.753 14.567 12.255 1.00 6.49 287 ASP A N 1
ATOM 2293 C CA . ASP A 1 307 ? -5.320 15.728 11.578 1.00 6.83 287 ASP A CA 1
ATOM 2294 C C . ASP A 1 307 ? -4.822 15.889 10.140 1.00 6.28 287 ASP A C 1
ATOM 2295 O O . ASP A 1 307 ? -5.555 16.411 9.309 1.00 7.22 287 ASP A O 1
ATOM 2300 N N . GLN A 1 308 ? -3.605 15.442 9.825 1.00 6.19 288 GLN A N 1
ATOM 2301 C CA . GLN A 1 308 ? -3.226 15.396 8.403 1.00 5.54 288 GLN A CA 1
ATOM 2302 C C . GLN A 1 308 ? -4.110 14.445 7.585 1.00 5.76 288 GLN A C 1
ATOM 2303 O O . GLN A 1 308 ? -4.469 14.733 6.430 1.00 4.42 288 GLN A O 1
ATOM 2309 N N . LEU A 1 309 ? -4.491 13.323 8.187 1.00 5.48 289 LEU A N 1
ATOM 2310 C CA . LEU A 1 309 ? -5.417 12.390 7.570 1.00 5.15 289 LEU A CA 1
ATOM 2311 C C . LEU A 1 309 ? -6.788 13.058 7.396 1.00 4.93 289 LEU A C 1
ATOM 2312 O O . LEU A 1 309 ? -7.440 12.907 6.351 1.00 5.52 289 LEU A O 1
ATOM 2317 N N . GLU A 1 310 ? -7.196 13.815 8.409 1.00 5.44 290 GLU A N 1
ATOM 2318 C CA . GLU A 1 310 ? -8.445 14.588 8.337 1.00 5.42 290 GLU A CA 1
ATOM 2319 C C . GLU A 1 310 ? -8.409 15.577 7.172 1.00 5.32 290 GLU A C 1
ATOM 2320 O O . GLU A 1 310 ? -9.342 15.625 6.370 1.00 6.41 290 GLU A O 1
ATOM 2326 N N . ARG A 1 311 ? -7.325 16.349 7.070 1.00 4.90 291 ARG A N 1
ATOM 2327 C CA . ARG A 1 311 ? -7.207 17.373 6.026 1.00 5.14 291 ARG A CA 1
ATOM 2328 C C . ARG A 1 311 ? -7.313 16.741 4.644 1.00 5.69 291 ARG A C 1
ATOM 2329 O O . ARG A 1 311 ? -8.025 17.256 3.773 1.00 6.55 291 ARG A O 1
ATOM 2337 N N . TRP A 1 312 ? -6.609 15.627 4.455 1.00 5.95 292 TRP A N 1
ATOM 2338 C CA . TRP A 1 312 ? -6.581 14.988 3.140 1.00 5.90 292 TRP A CA 1
ATOM 2339 C C . TRP A 1 312 ? -7.950 14.493 2.728 1.00 6.16 292 TRP A C 1
ATOM 2340 O O . TRP A 1 312 ? -8.399 14.786 1.607 1.00 5.90 292 TRP A O 1
ATOM 2351 N N . SER A 1 313 ? -8.600 13.748 3.627 1.00 6.67 293 SER A N 1
ATOM 2352 C CA . SER A 1 313 ? -9.903 13.133 3.363 1.00 7.65 293 SER A CA 1
ATOM 2353 C C . SER A 1 313 ? -10.947 14.181 3.014 1.00 7.89 293 SER A C 1
ATOM 2354 O O . SER A 1 313 ? -11.793 13.965 2.131 1.00 8.07 293 SER A O 1
ATOM 2357 N N . GLU A 1 314 ? -10.867 15.329 3.687 1.00 7.99 294 GLU A N 1
ATOM 2358 C CA . GLU A 1 314 ? -11.959 16.311 3.638 1.00 8.68 294 GLU A CA 1
ATOM 2359 C C . GLU A 1 314 ? -11.765 17.404 2.604 1.00 9.15 294 GLU A C 1
ATOM 2360 O O . GLU A 1 314 ? -12.718 18.094 2.259 1.00 8.44 294 GLU A O 1
ATOM 2366 N N . SER A 1 315 ? -10.526 17.577 2.133 1.00 9.64 295 SER A N 1
ATOM 2367 C CA . SER A 1 315 ? -10.212 18.768 1.339 1.00 10.59 295 SER A CA 1
ATOM 2368 C C . SER A 1 315 ? -9.346 18.511 0.110 1.00 11.04 295 SER A C 1
ATOM 2369 O O . SER A 1 315 ? -9.266 19.374 -0.782 1.00 11.57 295 SER A O 1
ATOM 2372 N N . HIS A 1 316 ? -8.699 17.345 0.051 1.00 10.65 296 HIS A N 1
ATOM 2373 C CA . HIS A 1 316 ? -7.897 17.009 -1.124 1.00 10.19 296 HIS A CA 1
ATOM 2374 C C . HIS A 1 316 ? -8.787 16.483 -2.245 1.00 9.93 296 HIS A C 1
ATOM 2375 O O . HIS A 1 316 ? -9.644 15.632 -2.017 1.00 9.33 296 HIS A O 1
ATOM 2382 N N . PRO A 1 317 ? -8.589 16.994 -3.474 1.00 9.87 297 PRO A N 1
ATOM 2383 C CA . PRO A 1 317 ? -9.494 16.604 -4.548 1.00 9.98 297 PRO A CA 1
ATOM 2384 C C . PRO A 1 317 ? -9.611 15.094 -4.753 1.00 9.94 297 PRO A C 1
ATOM 2385 O O . PRO A 1 317 ? -10.673 14.622 -5.171 1.00 9.49 297 PRO A O 1
ATOM 2389 N N . THR A 1 318 ? -8.557 14.341 -4.439 1.00 9.96 298 THR A N 1
ATOM 2390 C CA . THR A 1 318 ? -8.584 12.888 -4.653 1.00 10.60 298 THR A CA 1
ATOM 2391 C C . THR A 1 318 ? -9.651 12.171 -3.817 1.00 10.64 298 THR A C 1
ATOM 2392 O O . THR A 1 318 ? -10.478 11.446 -4.376 1.00 11.53 298 THR A O 1
ATOM 2396 N N . HIS A 1 319 ? -9.663 12.375 -2.496 1.00 10.45 299 HIS A N 1
ATOM 2397 C CA . HIS A 1 319 ? -10.715 11.746 -1.678 1.00 9.60 299 HIS A CA 1
ATOM 2398 C C . HIS A 1 319 ? -12.081 12.374 -1.907 1.00 9.91 299 HIS A C 1
ATOM 2399 O O . HIS A 1 319 ? -13.100 11.701 -1.798 1.00 10.55 299 HIS A O 1
ATOM 2406 N N . LEU A 1 320 ? -12.107 13.669 -2.206 1.00 9.63 300 LEU A N 1
ATOM 2407 C CA . LEU A 1 320 ? -13.380 14.310 -2.504 1.00 9.46 300 LEU A CA 1
ATOM 2408 C C . LEU A 1 320 ? -13.977 13.713 -3.778 1.00 9.50 300 LEU A C 1
ATOM 2409 O O . LEU A 1 320 ? -15.182 13.487 -3.825 1.00 9.65 300 LEU A O 1
ATOM 2414 N N . ARG A 1 321 ? -13.136 13.419 -4.772 1.00 10.35 301 ARG A N 1
ATOM 2415 C CA . ARG A 1 321 ? -13.592 12.723 -5.991 1.00 10.31 301 ARG A CA 1
ATOM 2416 C C . ARG A 1 321 ? -14.168 11.348 -5.647 1.00 10.27 301 ARG A C 1
ATOM 2417 O O . ARG A 1 321 ? -15.251 10.971 -6.127 1.00 9.58 301 ARG A O 1
ATOM 2425 N N . ILE A 1 322 ? -13.438 10.599 -4.818 1.00 9.61 302 ILE A N 1
ATOM 2426 C CA . ILE A 1 322 ? -13.903 9.298 -4.342 1.00 10.05 302 ILE A CA 1
ATOM 2427 C C . ILE A 1 322 ? -15.265 9.451 -3.651 1.00 10.34 302 ILE A C 1
ATOM 2428 O O . ILE A 1 322 ? -16.197 8.709 -3.930 1.00 10.46 302 ILE A O 1
ATOM 2433 N N . PHE A 1 323 ? -15.342 10.412 -2.731 1.00 10.95 303 PHE A N 1
ATOM 2434 C CA . PHE A 1 323 ? -16.523 10.677 -1.921 1.00 10.81 303 PHE A CA 1
ATOM 2435 C C . PHE A 1 323 ? -17.721 11.136 -2.765 1.00 11.64 303 PHE A C 1
ATOM 2436 O O . PHE A 1 323 ? -18.828 10.644 -2.562 1.00 10.62 303 PHE A O 1
ATOM 2444 N N . THR A 1 324 ? -17.498 12.047 -3.711 1.00 12.03 304 THR A N 1
ATOM 2445 C CA . THR A 1 324 ? -18.591 12.520 -4.574 1.00 13.39 304 THR A CA 1
ATOM 2446 C C . THR A 1 324 ? -19.078 11.452 -5.554 1.00 13.81 304 THR A C 1
ATOM 2447 O O . THR A 1 324 ? -20.267 11.380 -5.848 1.00 14.02 304 THR A O 1
ATOM 2451 N N . THR A 1 325 ? -18.160 10.625 -6.055 1.00 14.65 305 THR A N 1
ATOM 2452 C CA . THR A 1 325 ? -18.526 9.552 -6.977 1.00 14.74 305 THR A CA 1
ATOM 2453 C C . THR A 1 325 ? -19.373 8.494 -6.284 1.00 14.89 305 THR A C 1
ATOM 2454 O O . THR A 1 325 ? -20.356 8.019 -6.852 1.00 14.79 305 THR A O 1
ATOM 2458 N N . PHE A 1 326 ? -18.996 8.147 -5.056 1.00 15.25 306 PHE A N 1
ATOM 2459 C CA . PHE A 1 326 ? -19.749 7.194 -4.244 1.00 15.43 306 PHE A CA 1
ATOM 2460 C C . PHE A 1 326 ? -21.214 7.593 -4.126 1.00 15.60 306 PHE A C 1
ATOM 2461 O O . PHE A 1 326 ? -22.103 6.788 -4.407 1.00 15.49 306 PHE A O 1
ATOM 2469 N N . PHE A 1 327 ? -21.461 8.837 -3.727 1.00 15.62 307 PHE A N 1
ATOM 2470 C CA . PHE A 1 327 ? -22.833 9.311 -3.579 1.00 15.71 307 PHE A CA 1
ATOM 2471 C C . PHE A 1 327 ? -23.556 9.486 -4.922 1.00 16.04 307 PHE A C 1
ATOM 2472 O O . PHE A 1 327 ? -24.787 9.395 -4.970 1.00 15.71 307 PHE A O 1
ATOM 2480 N N . ARG A 1 328 ? -22.803 9.698 -6.006 1.00 16.14 308 ARG A N 1
ATOM 2481 C CA . ARG A 1 328 ? -23.402 9.741 -7.354 1.00 16.59 308 ARG A CA 1
ATOM 2482 C C . ARG A 1 328 ? -24.010 8.385 -7.737 1.00 16.89 308 ARG A C 1
ATOM 2483 O O . ARG A 1 328 ? -25.129 8.314 -8.246 1.00 16.76 308 ARG A O 1
ATOM 2491 N N . VAL A 1 329 ? -23.272 7.315 -7.454 1.00 17.15 309 VAL A N 1
ATOM 2492 C CA . VAL A 1 329 ? -23.643 5.960 -7.874 1.00 17.67 309 VAL A CA 1
ATOM 2493 C C . VAL A 1 329 ? -24.317 5.131 -6.768 1.00 17.96 309 VAL A C 1
ATOM 2494 O O . VAL A 1 329 ? -24.840 4.046 -7.035 1.00 18.23 309 VAL A O 1
ATOM 2498 N N . ALA A 1 330 ? -24.296 5.648 -5.539 1.00 18.24 310 ALA A N 1
ATOM 2499 C CA . ALA A 1 330 ? -24.800 4.948 -4.339 1.00 18.63 310 ALA A CA 1
ATOM 2500 C C . ALA A 1 330 ? -26.100 4.139 -4.505 1.00 19.08 310 ALA A C 1
ATOM 2501 O O . ALA A 1 330 ? -26.254 3.079 -3.886 1.00 19.24 310 ALA A O 1
ATOM 2503 N N . ALA A 1 331 ? -27.017 4.635 -5.337 1.00 19.06 311 ALA A N 1
ATOM 2504 C CA . ALA A 1 331 ? -28.296 3.959 -5.597 1.00 19.49 311 ALA A CA 1
ATOM 2505 C C . ALA A 1 331 ? -28.111 2.571 -6.214 1.00 19.49 311 ALA A C 1
ATOM 2506 O O . ALA A 1 331 ? -28.905 1.666 -5.958 1.00 20.09 311 ALA A O 1
ATOM 2508 N N . GLY A 1 332 ? -27.059 2.412 -7.014 1.00 19.46 312 GLY A N 1
ATOM 2509 C CA . GLY A 1 332 ? -26.781 1.148 -7.696 1.00 19.14 312 GLY A CA 1
ATOM 2510 C C . GLY A 1 332 ? -26.019 0.136 -6.861 1.00 18.94 312 GLY A C 1
ATOM 2511 O O . GLY A 1 332 ? -25.671 -0.941 -7.352 1.00 18.77 312 GLY A O 1
ATOM 2512 N N . LEU A 1 333 ? -25.769 0.487 -5.601 1.00 18.66 313 LEU A N 1
ATOM 2513 C CA . LEU A 1 333 ? -25.033 -0.367 -4.671 1.00 18.60 313 LEU A CA 1
ATOM 2514 C C . LEU A 1 333 ? -25.947 -0.930 -3.583 1.00 18.33 313 LEU A C 1
ATOM 2515 O O . LEU A 1 333 ? -26.899 -0.270 -3.151 1.00 18.49 313 LEU A O 1
ATOM 2520 N N . SER A 1 334 ? -25.647 -2.152 -3.147 1.00 17.85 314 SER A N 1
ATOM 2521 C CA . SER A 1 334 ? -26.424 -2.833 -2.110 1.00 17.26 314 SER A CA 1
ATOM 2522 C C . SER A 1 334 ? -25.602 -3.905 -1.399 1.00 16.70 314 SER A C 1
ATOM 2523 O O . SER A 1 334 ? -25.705 -4.061 -0.181 1.00 16.69 314 SER A O 1
ATOM 2526 N N . LYS A 1 335 ? -24.778 -4.630 -2.159 1.00 15.96 315 LYS A N 1
ATOM 2527 C CA . LYS A 1 335 ? -23.974 -5.734 -1.605 1.00 15.21 315 LYS A CA 1
ATOM 2528 C C . LYS A 1 335 ? -22.512 -5.375 -1.348 1.00 14.14 315 LYS A C 1
ATOM 2529 O O . LYS A 1 335 ? -21.810 -6.102 -0.642 1.00 14.16 315 LYS A O 1
ATOM 2535 N N . LEU A 1 336 ? -22.064 -4.265 -1.926 1.00 13.13 316 LEU A N 1
ATOM 2536 C CA . LEU A 1 336 ? -20.717 -3.757 -1.680 1.00 12.04 316 LEU A CA 1
ATOM 2537 C C . LEU A 1 336 ? -20.548 -3.428 -0.198 1.00 11.22 316 LEU A C 1
ATOM 2538 O O . LEU A 1 336 ? -21.429 -2.831 0.421 1.00 10.78 316 LEU A O 1
ATOM 2543 N N . ARG A 1 337 ? -19.402 -3.818 0.350 1.00 10.15 317 ARG A N 1
ATOM 2544 C CA . ARG A 1 337 ? -19.118 -3.639 1.768 1.00 9.41 317 ARG A CA 1
ATOM 2545 C C . ARG A 1 337 ? -17.970 -2.655 1.916 1.00 8.93 317 ARG A C 1
ATOM 2546 O O . ARG A 1 337 ? -16.875 -2.904 1.417 1.00 8.94 317 ARG A O 1
ATOM 2554 N N . LEU A 1 338 ? -18.243 -1.526 2.564 1.00 8.44 318 LEU A N 1
ATOM 2555 C CA . LEU A 1 338 ? -17.209 -0.518 2.832 1.00 7.41 318 LEU A CA 1
ATOM 2556 C C . LEU A 1 338 ? -17.092 -0.235 4.322 1.00 6.88 318 LEU A C 1
ATOM 2557 O O . LEU A 1 338 ? -18.092 -0.171 5.039 1.00 6.53 318 LEU A O 1
ATOM 2562 N N . TYR A 1 339 ? -15.857 -0.045 4.772 1.00 6.10 319 TYR A N 1
ATOM 2563 C CA . TYR A 1 339 ? -15.568 0.123 6.194 1.00 6.05 319 TYR A CA 1
ATOM 2564 C C . TYR A 1 339 ? -14.174 0.720 6.385 1.00 5.58 319 TYR A C 1
ATOM 2565 O O . TYR A 1 339 ? -13.317 0.711 5.475 1.00 5.38 319 TYR A O 1
ATOM 2574 N N . HIS A 1 340 ? -13.937 1.229 7.583 1.00 5.21 320 HIS A N 1
ATOM 2575 C CA . HIS A 1 340 ? -12.572 1.499 8.009 1.00 4.94 320 HIS A CA 1
ATOM 2576 C C . HIS A 1 340 ? -12.337 1.283 9.488 1.00 4.87 320 HIS A C 1
ATOM 2577 O O . HIS A 1 340 ? -13.274 1.145 10.271 1.00 4.41 320 HIS A O 1
ATOM 2584 N N . GLU A 1 341 ? -11.065 1.216 9.842 1.00 5.04 321 GLU A N 1
ATOM 2585 C CA . GLU A 1 341 ? -10.643 1.238 11.232 1.00 5.35 321 GLU A CA 1
ATOM 2586 C C . GLU A 1 341 ? -9.508 2.246 11.271 1.00 5.22 321 GLU A C 1
ATOM 2587 O O . GLU A 1 341 ? -8.673 2.292 10.355 1.00 5.54 321 GLU A O 1
ATOM 2593 N N . VAL A 1 342 ? -9.503 3.098 12.285 1.00 4.81 322 VAL A N 1
ATOM 2594 C CA . VAL A 1 342 ? -8.456 4.102 12.415 1.00 4.66 322 VAL A CA 1
ATOM 2595 C C . VAL A 1 342 ? -7.985 4.102 13.844 1.00 4.55 322 VAL A C 1
ATOM 2596 O O . VAL A 1 342 ? -8.794 4.068 14.762 1.00 5.49 322 VAL A O 1
ATOM 2600 N N . SER A 1 343 ? -6.661 4.154 14.016 1.00 4.26 323 SER A N 1
ATOM 2601 C CA . SER A 1 343 ? -6.013 3.992 15.312 1.00 3.97 323 SER A CA 1
ATOM 2602 C C . SER A 1 343 ? -4.958 5.069 15.509 1.00 3.79 323 SER A C 1
ATOM 2603 O O . SER A 1 343 ? -4.323 5.491 14.551 1.00 4.29 323 SER A O 1
ATOM 2606 N N . VAL A 1 344 ? -4.750 5.496 16.753 1.00 3.96 324 VAL A N 1
ATOM 2607 C CA . VAL A 1 344 ? -3.584 6.312 17.084 1.00 3.67 324 VAL A CA 1
ATOM 2608 C C . VAL A 1 344 ? -2.841 5.580 18.203 1.00 3.96 324 VAL A C 1
ATOM 2609 O O . VAL A 1 344 ? -3.404 4.734 18.871 1.00 3.75 324 VAL A O 1
ATOM 2613 N N . PHE A 1 345 ? -1.541 5.834 18.353 1.00 4.50 325 PHE A N 1
ATOM 2614 C CA . PHE A 1 345 ? -0.794 5.129 19.393 1.00 4.96 325 PHE A CA 1
ATOM 2615 C C . PHE A 1 345 ? 0.254 6.015 20.031 1.00 5.31 325 PHE A C 1
ATOM 2616 O O . PHE A 1 345 ? 0.739 6.951 19.426 1.00 5.69 325 PHE A O 1
ATOM 2624 N N . ASP A 1 346 ? 0.569 5.714 21.284 1.00 5.11 326 ASP A N 1
ATOM 2625 C CA . ASP A 1 346 ? 1.766 6.221 21.940 1.00 6.02 326 ASP A CA 1
ATOM 2626 C C . ASP A 1 346 ? 2.973 5.712 21.166 1.00 5.59 326 ASP A C 1
ATOM 2627 O O . ASP A 1 346 ? 2.887 4.666 20.504 1.00 5.83 326 ASP A O 1
ATOM 2632 N N . ALA A 1 347 ? 4.093 6.443 21.248 1.00 5.13 327 ALA A N 1
ATOM 2633 C CA . ALA A 1 347 ? 5.371 6.026 20.664 1.00 5.48 327 ALA A CA 1
ATOM 2634 C C . ALA A 1 347 ? 5.755 4.606 21.072 1.00 5.25 327 ALA A C 1
ATOM 2635 O O . ALA A 1 347 ? 6.188 3.803 20.240 1.00 6.37 327 ALA A O 1
ATOM 2637 N N . ALA A 1 348 ? 5.607 4.305 22.361 1.00 4.83 328 ALA A N 1
ATOM 2638 C CA . ALA A 1 348 ? 6.019 3.010 22.907 1.00 5.30 328 ALA A CA 1
ATOM 2639 C C . ALA A 1 348 ? 5.224 1.813 22.383 1.00 5.75 328 ALA A C 1
ATOM 2640 O O . ALA A 1 348 ? 5.640 0.668 22.537 1.00 6.29 328 ALA A O 1
ATOM 2642 N N . ASP A 1 349 ? 4.062 2.073 21.788 1.00 6.29 329 ASP A N 1
ATOM 2643 C CA . ASP A 1 349 ? 3.191 0.988 21.332 1.00 6.54 329 ASP A CA 1
ATOM 2644 C C . ASP A 1 349 ? 3.319 0.721 19.838 1.00 6.77 329 ASP A C 1
ATOM 2645 O O . ASP A 1 349 ? 2.438 0.125 19.225 1.00 6.49 329 ASP A O 1
ATOM 2650 N N . GLN A 1 350 ? 4.429 1.171 19.265 1.00 6.89 330 GLN A N 1
ATOM 2651 C CA . GLN A 1 350 ? 4.712 1.004 17.838 1.00 7.41 330 GLN A CA 1
ATOM 2652 C C . GLN A 1 350 ? 6.114 0.446 17.669 1.00 8.19 330 GLN A C 1
ATOM 2653 O O . GLN A 1 350 ? 7.048 0.910 18.305 1.00 8.80 330 GLN A O 1
ATOM 2659 N N . LEU A 1 351 ? 6.244 -0.571 16.831 1.00 7.85 331 LEU A N 1
ATOM 2660 C CA . LEU A 1 351 ? 7.548 -1.147 16.510 1.00 8.96 331 LEU A CA 1
ATOM 2661 C C . LEU A 1 351 ? 7.512 -1.465 15.033 1.00 8.22 331 LEU A C 1
ATOM 2662 O O . LEU A 1 351 ? 6.570 -2.120 14.563 1.00 8.61 331 LEU A O 1
ATOM 2667 N N . TYR A 1 352 ? 8.505 -0.958 14.300 1.00 7.97 332 TYR A N 1
ATOM 2668 C CA . TYR A 1 352 ? 8.591 -1.113 12.857 1.00 7.56 332 TYR A CA 1
ATOM 2669 C C . TYR A 1 352 ? 9.976 -1.667 12.519 1.00 7.99 332 TYR A C 1
ATOM 2670 O O . TYR A 1 352 ? 10.955 -0.933 12.536 1.00 8.08 332 TYR A O 1
ATOM 2679 N N . GLU A 1 353 ? 10.043 -2.964 12.237 1.00 7.73 333 GLU A N 1
ATOM 2680 C CA . GLU A 1 353 ? 11.329 -3.666 12.083 1.00 8.49 333 GLU A CA 1
ATOM 2681 C C . GLU A 1 353 ? 11.457 -4.187 10.670 1.00 7.78 333 GLU A C 1
ATOM 2682 O O . GLU A 1 353 ? 10.500 -4.723 10.125 1.00 8.30 333 GLU A O 1
ATOM 2688 N N . TYR A 1 354 ? 12.645 -4.039 10.087 1.00 7.72 334 TYR A N 1
ATOM 2689 C CA . TYR A 1 354 ? 12.845 -4.380 8.680 1.00 7.48 334 TYR A CA 1
ATOM 2690 C C . TYR A 1 354 ? 14.095 -5.231 8.523 1.00 8.05 334 TYR A C 1
ATOM 2691 O O . TYR A 1 354 ? 15.082 -4.988 9.195 1.00 8.35 334 TYR A O 1
ATOM 2700 N N . ILE A 1 355 ? 14.018 -6.256 7.672 1.00 7.94 335 ILE A N 1
ATOM 2701 C CA . ILE A 1 355 ? 15.180 -7.092 7.354 1.00 7.53 335 ILE A CA 1
ATOM 2702 C C . ILE A 1 355 ? 15.329 -7.156 5.846 1.00 7.67 335 ILE A C 1
ATOM 2703 O O . ILE A 1 355 ? 14.439 -7.660 5.172 1.00 7.10 335 ILE A O 1
ATOM 2708 N N . ASN A 1 356 ? 16.449 -6.645 5.335 1.00 7.93 336 ASN A N 1
ATOM 2709 C CA . ASN A 1 356 ? 16.721 -6.634 3.888 1.00 8.14 336 ASN A CA 1
ATOM 2710 C C . ASN A 1 356 ? 15.548 -6.114 3.045 1.00 8.18 336 ASN A C 1
ATOM 2711 O O . ASN A 1 356 ? 15.165 -6.720 2.032 1.00 8.55 336 ASN A O 1
ATOM 2716 N N . CYS A 1 357 ? 14.973 -4.994 3.478 1.00 7.96 337 CYS A N 1
ATOM 2717 C CA . CYS A 1 357 ? 13.919 -4.327 2.712 1.00 7.65 337 CYS A CA 1
ATOM 2718 C C . CYS A 1 357 ? 14.525 -3.154 1.956 1.00 7.70 337 CYS A C 1
ATOM 2719 O O . CYS A 1 357 ? 15.506 -2.559 2.409 1.00 7.79 337 CYS A O 1
ATOM 2722 N N . HIS A 1 358 ? 13.962 -2.821 0.797 1.00 7.86 338 HIS A N 1
ATOM 2723 C CA . HIS A 1 358 ? 14.425 -1.632 0.098 1.00 8.25 338 HIS A CA 1
ATOM 2724 C C . HIS A 1 358 ? 14.105 -0.388 0.936 1.00 8.69 338 HIS A C 1
ATOM 2725 O O . HIS A 1 358 ? 13.140 -0.397 1.703 1.00 8.22 338 HIS A O 1
ATOM 2732 N N . PRO A 1 359 ? 14.933 0.666 0.821 1.00 9.15 339 PRO A N 1
ATOM 2733 C CA . PRO A 1 359 ? 14.853 1.793 1.766 1.00 9.85 339 PRO A CA 1
ATOM 2734 C C . PRO A 1 359 ? 13.597 2.670 1.710 1.00 9.81 339 PRO A C 1
ATOM 2735 O O . PRO A 1 359 ? 13.446 3.570 2.542 1.00 10.59 339 PRO A O 1
ATOM 2739 N N . GLY A 1 360 ? 12.699 2.401 0.760 1.00 9.30 340 GLY A N 1
ATOM 2740 C CA . GLY A 1 360 ? 11.387 3.070 0.711 1.00 8.84 340 GLY A CA 1
ATOM 2741 C C . GLY A 1 360 ? 10.252 2.300 1.364 1.00 8.51 340 GLY A C 1
ATOM 2742 O O . GLY A 1 360 ? 9.090 2.729 1.314 1.00 9.10 340 GLY A O 1
ATOM 2743 N N . THR A 1 361 ? 10.581 1.158 1.963 1.00 7.98 341 THR A N 1
ATOM 2744 C CA . THR A 1 361 ? 9.587 0.245 2.517 1.00 7.32 341 THR A CA 1
ATOM 2745 C C . THR A 1 361 ? 9.012 0.802 3.809 1.00 7.52 341 THR A C 1
ATOM 2746 O O . THR A 1 361 ? 9.768 1.138 4.710 1.00 7.01 341 THR A O 1
ATOM 2750 N N . GLY A 1 362 ? 7.681 0.909 3.865 1.00 7.22 342 GLY A N 1
ATOM 2751 C CA . GLY A 1 362 ? 6.956 1.321 5.075 1.00 7.66 342 GLY A CA 1
ATOM 2752 C C . GLY A 1 362 ? 7.586 2.534 5.736 1.00 7.82 342 GLY A C 1
ATOM 2753 O O . GLY A 1 362 ? 7.776 3.564 5.103 1.00 7.54 342 GLY A O 1
ATOM 2754 N N . MET A 1 363 ? 7.907 2.401 7.021 1.00 8.02 343 MET A N 1
ATOM 2755 C CA . MET A 1 363 ? 8.408 3.527 7.802 1.00 7.33 343 MET A CA 1
ATOM 2756 C C . MET A 1 363 ? 9.901 3.817 7.593 1.00 6.90 343 MET A C 1
ATOM 2757 O O . MET A 1 363 ? 10.413 4.790 8.139 1.00 6.97 343 MET A O 1
ATOM 2762 N N . LEU A 1 364 ? 10.579 3.009 6.781 1.00 6.62 344 LEU A N 1
ATOM 2763 C CA . LEU A 1 364 ? 11.984 3.292 6.464 1.00 5.92 344 LEU A CA 1
ATOM 2764 C C . LEU A 1 364 ? 12.134 4.601 5.693 1.00 6.22 344 LEU A C 1
ATOM 2765 O O . LEU A 1 364 ? 13.119 5.319 5.860 1.00 5.60 344 LEU A O 1
ATOM 2770 N N . ARG A 1 365 ? 11.158 4.902 4.842 1.00 5.55 345 ARG A N 1
ATOM 2771 C CA . ARG A 1 365 ? 11.291 6.006 3.885 1.00 6.51 345 ARG A CA 1
ATOM 2772 C C . ARG A 1 365 ? 11.545 7.355 4.561 1.00 6.90 345 ARG A C 1
ATOM 2773 O O . ARG A 1 365 ? 12.485 8.077 4.190 1.00 7.55 345 ARG A O 1
ATOM 2781 N N . ASP A 1 366 ? 10.720 7.681 5.557 1.00 7.49 346 ASP A N 1
ATOM 2782 C CA . ASP A 1 366 ? 10.737 9.005 6.179 1.00 7.85 346 ASP A CA 1
ATOM 2783 C C . ASP A 1 366 ? 11.388 9.061 7.557 1.00 8.50 346 ASP A C 1
ATOM 2784 O O . ASP A 1 366 ? 11.508 10.145 8.126 1.00 7.85 346 ASP A O 1
ATOM 2789 N N . ALA A 1 367 ? 11.801 7.909 8.086 1.00 9.86 347 ALA A N 1
ATOM 2790 C CA . ALA A 1 367 ? 12.455 7.863 9.405 1.00 11.25 347 ALA A CA 1
ATOM 2791 C C . ALA A 1 367 ? 13.738 8.686 9.432 1.00 12.23 347 ALA A C 1
ATOM 2792 O O . ALA A 1 367 ? 14.511 8.687 8.467 1.00 12.57 347 ALA A O 1
ATOM 2794 N N . VAL A 1 368 ? 13.949 9.391 10.542 1.00 14.10 348 VAL A N 1
ATOM 2795 C CA . VAL A 1 368 ? 15.185 10.152 10.748 1.00 15.85 348 VAL A CA 1
ATOM 2796 C C . VAL A 1 368 ? 16.291 9.234 11.268 1.00 17.17 348 VAL A C 1
ATOM 2797 O O . VAL A 1 368 ? 16.061 8.410 12.157 1.00 16.70 348 VAL A O 1
ATOM 2801 N N . THR A 1 369 ? 17.485 9.368 10.692 1.00 18.96 349 THR A N 1
ATOM 2802 C CA . THR A 1 369 ? 18.637 8.544 11.085 1.00 20.95 349 THR A CA 1
ATOM 2803 C C . THR A 1 369 ? 19.290 9.055 12.386 1.00 22.41 349 THR A C 1
ATOM 2804 O O . THR A 1 369 ? 18.953 10.141 12.871 1.00 22.67 349 THR A O 1
ATOM 2808 N N . ILE A 1 370 ? 20.215 8.271 12.946 1.00 24.43 350 ILE A N 1
ATOM 2809 C CA . ILE A 1 370 ? 20.730 8.488 14.319 1.00 25.92 350 ILE A CA 1
ATOM 2810 C C . ILE A 1 370 ? 21.285 9.888 14.645 1.00 26.95 350 ILE A C 1
ATOM 2811 O O . ILE A 1 370 ? 21.113 10.382 15.768 1.00 27.09 350 ILE A O 1
ATOM 2816 N N . ALA A 1 371 ? 21.923 10.531 13.667 1.00 28.06 351 ALA A N 1
ATOM 2817 C CA . ALA A 1 371 ? 22.561 11.835 13.888 1.00 29.26 351 ALA A CA 1
ATOM 2818 C C . ALA A 1 371 ? 21.759 13.032 13.356 1.00 30.01 351 ALA A C 1
ATOM 2819 O O . ALA A 1 371 ? 22.096 14.190 13.642 1.00 30.35 351 ALA A O 1
ATOM 2821 N N . GLU A 1 372 ? 20.707 12.752 12.590 1.00 30.85 352 GLU A N 1
ATOM 2822 C CA . GLU A 1 372 ? 19.885 13.798 11.973 1.00 31.68 352 GLU A CA 1
ATOM 2823 C C . GLU A 1 372 ? 19.043 14.588 12.980 1.00 32.12 352 GLU A C 1
ATOM 2824 O O . GLU A 1 372 ? 18.546 15.672 12.660 1.00 32.27 352 GLU A O 1
ATOM 2830 N N . HIS A 1 373 ? 18.886 14.048 14.188 1.00 32.74 353 HIS A N 1
ATOM 2831 C CA . HIS A 1 373 ? 18.168 14.746 15.260 1.00 33.20 353 HIS A CA 1
ATOM 2832 C C . HIS A 1 373 ? 18.702 14.377 16.649 1.00 33.31 353 HIS A C 1
ATOM 2833 O O . HIS A 1 373 ? 19.278 13.306 16.846 1.00 33.26 353 HIS A O 1
ATOM 2841 N N . MET B 1 21 ? -0.934 33.058 15.674 1.00 13.14 1 MET B N 1
ATOM 2842 C CA . MET B 1 21 ? -1.844 33.712 14.689 1.00 13.35 1 MET B CA 1
ATOM 2843 C C . MET B 1 21 ? -3.015 34.421 15.359 1.00 12.55 1 MET B C 1
ATOM 2844 O O . MET B 1 21 ? -3.462 34.035 16.444 1.00 13.06 1 MET B O 1
ATOM 2849 N N . GLU B 1 22 ? -3.518 35.454 14.688 1.00 12.23 2 GLU B N 1
ATOM 2850 C CA . GLU B 1 22 ? -4.721 36.145 15.132 1.00 11.47 2 GLU B CA 1
ATOM 2851 C C . GLU B 1 22 ? -5.920 35.209 15.068 1.00 11.04 2 GLU B C 1
ATOM 2852 O O . GLU B 1 22 ? -5.963 34.275 14.258 1.00 11.33 2 GLU B O 1
ATOM 2858 N N . SER B 1 23 ? -6.886 35.464 15.937 1.00 10.34 3 SER B N 1
ATOM 2859 C CA . SER B 1 23 ? -8.114 34.684 15.972 1.00 9.73 3 SER B CA 1
ATOM 2860 C C . SER B 1 23 ? -9.211 35.446 15.257 1.00 10.05 3 SER B C 1
ATOM 2861 O O . SER B 1 23 ? -9.237 36.670 15.290 1.00 10.94 3 SER B O 1
ATOM 2864 N N . ALA B 1 24 ? -10.112 34.713 14.612 1.00 9.30 4 ALA B N 1
ATOM 2865 C CA . ALA B 1 24 ? -11.310 35.288 14.010 1.00 9.39 4 ALA B CA 1
ATOM 2866 C C . ALA B 1 24 ? -12.189 35.960 15.063 1.00 9.19 4 ALA B C 1
ATOM 2867 O O . ALA B 1 24 ? -12.900 36.905 14.765 1.00 9.15 4 ALA B O 1
ATOM 2869 N N . ILE B 1 25 ? -12.107 35.493 16.308 1.00 8.67 5 ILE B N 1
ATOM 2870 C CA . ILE B 1 25 ? -12.941 36.041 17.372 1.00 9.02 5 ILE B CA 1
ATOM 2871 C C . ILE B 1 25 ? -12.276 37.282 17.969 1.00 9.15 5 ILE B C 1
ATOM 2872 O O . ILE B 1 25 ? -11.125 37.225 18.418 1.00 8.96 5 ILE B O 1
ATOM 2877 N N . GLY B 1 26 ? -13.012 38.396 17.960 1.00 8.97 6 GLY B N 1
ATOM 2878 C CA . GLY B 1 26 ? -12.552 39.671 18.504 1.00 9.65 6 GLY B CA 1
ATOM 2879 C C . GLY B 1 26 ? -12.103 39.531 19.945 1.00 10.04 6 GLY B C 1
ATOM 2880 O O . GLY B 1 26 ? -12.687 38.758 20.714 1.00 10.06 6 GLY B O 1
ATOM 2881 N N . GLU B 1 27 ? -11.068 40.286 20.312 1.00 10.44 7 GLU B N 1
ATOM 2882 C CA . GLU B 1 27 ? -10.500 40.195 21.660 1.00 10.91 7 GLU B CA 1
ATOM 2883 C C . GLU B 1 27 ? -11.564 40.289 22.758 1.00 10.58 7 GLU B C 1
ATOM 2884 O O . GLU B 1 27 ? -11.568 39.478 23.681 1.00 10.43 7 GLU B O 1
ATOM 2890 N N . HIS B 1 28 ? -12.479 41.246 22.633 1.00 9.99 8 HIS B N 1
ATOM 2891 C CA . HIS B 1 28 ? -13.473 41.514 23.669 1.00 10.00 8 HIS B CA 1
ATOM 2892 C C . HIS B 1 28 ? -14.525 40.414 23.739 1.00 9.85 8 HIS B C 1
ATOM 2893 O O . HIS B 1 28 ? -15.210 40.279 24.743 1.00 10.45 8 HIS B O 1
ATOM 2900 N N . LEU B 1 29 ? -14.627 39.630 22.665 1.00 9.61 9 LEU B N 1
ATOM 2901 C CA . LEU B 1 29 ? -15.596 38.535 22.562 1.00 8.88 9 LEU B CA 1
ATOM 2902 C C . LEU B 1 29 ? -14.997 37.172 22.929 1.00 9.30 9 LEU B C 1
ATOM 2903 O O . LEU B 1 29 ? -15.715 36.179 23.002 1.00 8.89 9 LEU B O 1
ATOM 2908 N N . GLN B 1 30 ? -13.683 37.127 23.163 1.00 9.60 10 GLN B N 1
ATOM 2909 C CA . GLN B 1 30 ? -13.051 35.901 23.643 1.00 10.53 10 GLN B CA 1
ATOM 2910 C C . GLN B 1 30 ? -13.417 35.703 25.105 1.00 10.89 10 GLN B C 1
ATOM 2911 O O . GLN B 1 30 ? -13.505 36.670 25.869 1.00 11.70 10 GLN B O 1
ATOM 2917 N N . CYS B 1 31 ? -13.657 34.452 25.485 1.00 11.65 11 CYS B N 1
ATOM 2918 C CA . CYS B 1 31 ? -14.145 34.131 26.838 1.00 11.71 11 CYS B CA 1
ATOM 2919 C C . CYS B 1 31 ? -13.757 32.704 27.253 1.00 12.08 11 CYS B C 1
ATOM 2920 O O . CYS B 1 31 ? -13.357 31.903 26.398 1.00 11.57 11 CYS B O 1
ATOM 2923 N N . PRO B 1 32 ? -13.871 32.375 28.568 1.00 12.56 12 PRO B N 1
ATOM 2924 C CA . PRO B 1 32 ? -13.615 30.993 28.972 1.00 12.56 12 PRO B CA 1
ATOM 2925 C C . PRO B 1 32 ? -14.511 30.043 28.167 1.00 12.74 12 PRO B C 1
ATOM 2926 O O . PRO B 1 32 ? -15.727 30.251 28.090 1.00 12.72 12 PRO B O 1
ATOM 2930 N N . ARG B 1 33 ? -13.893 29.044 27.540 1.00 12.71 13 ARG B N 1
ATOM 2931 C CA . ARG B 1 33 ? -14.612 28.109 26.677 1.00 12.76 13 ARG B CA 1
ATOM 2932 C C . ARG B 1 33 ? -15.319 27.021 27.450 1.00 12.30 13 ARG B C 1
ATOM 2933 O O . ARG B 1 33 ? -14.833 26.562 28.493 1.00 12.36 13 ARG B O 1
ATOM 2941 N N . THR B 1 34 ? -16.480 26.622 26.933 1.00 11.61 14 THR B N 1
ATOM 2942 C CA . THR B 1 34 ? -17.085 25.362 27.345 1.00 11.25 14 THR B CA 1
ATOM 2943 C C . THR B 1 34 ? -17.163 24.398 26.163 1.00 10.14 14 THR B C 1
ATOM 2944 O O . THR B 1 34 ? -17.125 23.180 26.345 1.00 9.74 14 THR B O 1
ATOM 2948 N N . LEU B 1 35 ? -17.247 24.950 24.952 1.00 9.25 15 LEU B N 1
ATOM 2949 C CA . LEU B 1 35 ? -17.197 24.154 23.733 1.00 8.54 15 LEU B CA 1
ATOM 2950 C C . LEU B 1 35 ? -15.870 24.404 23.030 1.00 8.22 15 LEU B C 1
ATOM 2951 O O . LEU B 1 35 ? -15.352 25.522 23.041 1.00 8.22 15 LEU B O 1
ATOM 2956 N N . THR B 1 36 ? -15.330 23.356 22.421 1.00 7.54 16 THR B N 1
ATOM 2957 C CA . THR B 1 36 ? -13.976 23.421 21.877 1.00 7.31 16 THR B CA 1
ATOM 2958 C C . THR B 1 36 ? -13.952 23.272 20.359 1.00 7.52 16 THR B C 1
ATOM 2959 O O . THR B 1 36 ? -14.934 22.844 19.743 1.00 7.44 16 THR B O 1
ATOM 2963 N N . ARG B 1 37 ? -12.808 23.623 19.775 1.00 7.55 17 ARG B N 1
ATOM 2964 C CA . ARG B 1 37 ? -12.607 23.524 18.329 1.00 7.18 17 ARG B CA 1
ATOM 2965 C C . ARG B 1 37 ? -12.394 22.077 17.896 1.00 7.21 17 ARG B C 1
ATOM 2966 O O . ARG B 1 37 ? -12.292 21.186 18.730 1.00 6.78 17 ARG B O 1
ATOM 2974 N N . ARG B 1 38 ? -12.350 21.838 16.583 1.00 7.05 18 ARG B N 1
ATOM 2975 C CA . ARG B 1 38 ? -12.209 20.477 16.056 1.00 7.48 18 ARG B CA 1
ATOM 2976 C C . ARG B 1 38 ? -10.811 20.232 15.495 1.00 8.40 18 ARG B C 1
ATOM 2977 O O . ARG B 1 38 ? -10.515 19.151 14.959 1.00 9.04 18 ARG B O 1
ATOM 2985 N N . VAL B 1 39 ? -9.972 21.257 15.589 1.00 8.73 19 VAL B N 1
ATOM 2986 C CA . VAL B 1 39 ? -8.561 21.130 15.257 1.00 9.64 19 VAL B CA 1
ATOM 2987 C C . VAL B 1 39 ? -7.730 21.385 16.516 1.00 11.14 19 VAL B C 1
ATOM 2988 O O . VAL B 1 39 ? -8.144 22.191 17.362 1.00 11.40 19 VAL B O 1
ATOM 2992 N N . PRO B 1 40 ? -6.571 20.691 16.652 1.00 12.51 20 PRO B N 1
ATOM 2993 C CA . PRO B 1 40 ? -5.616 20.977 17.731 1.00 13.48 20 PRO B CA 1
ATOM 2994 C C . PRO B 1 40 ? -4.981 22.348 17.520 1.00 14.53 20 PRO B C 1
ATOM 2995 O O . PRO B 1 40 ? -4.927 22.820 16.382 1.00 14.64 20 PRO B O 1
ATOM 2999 N N . ASP B 1 41 ? -4.490 22.973 18.588 1.00 15.31 21 ASP B N 1
ATOM 3000 C CA . ASP B 1 41 ? -4.001 24.356 18.471 1.00 16.22 21 ASP B CA 1
ATOM 3001 C C . ASP B 1 41 ? -2.675 24.550 17.709 1.00 15.91 21 ASP B C 1
ATOM 3002 O O . ASP B 1 41 ? -2.191 25.678 17.579 1.00 16.44 21 ASP B O 1
ATOM 3007 N N . THR B 1 42 ? -2.111 23.465 17.181 1.00 15.23 22 THR B N 1
ATOM 3008 C CA . THR B 1 42 ? -0.976 23.556 16.255 1.00 14.78 22 THR B CA 1
ATOM 3009 C C . THR B 1 42 ? -1.431 23.894 14.824 1.00 13.99 22 THR B C 1
ATOM 3010 O O . THR B 1 42 ? -0.613 24.192 13.960 1.00 14.28 22 THR B O 1
ATOM 3014 N N . TYR B 1 43 ? -2.736 23.837 14.571 1.00 13.30 23 TYR B N 1
ATOM 3015 C CA . TYR B 1 43 ? -3.248 24.066 13.215 1.00 12.11 23 TYR B CA 1
ATOM 3016 C C . TYR B 1 43 ? -2.804 25.383 12.588 1.00 12.21 23 TYR B C 1
ATOM 3017 O O . TYR B 1 43 ? -2.880 26.438 13.209 1.00 12.09 23 TYR B O 1
ATOM 3026 N N . THR B 1 44 ? -2.384 25.296 11.329 1.00 12.06 24 THR B N 1
ATOM 3027 C CA . THR B 1 44 ? -2.019 26.445 10.514 1.00 12.60 24 THR B CA 1
ATOM 3028 C C . THR B 1 44 ? -2.731 26.334 9.161 1.00 12.54 24 THR B C 1
ATOM 3029 O O . THR B 1 44 ? -2.564 25.340 8.457 1.00 12.73 24 THR B O 1
ATOM 3033 N N . PRO B 1 45 ? -3.554 27.344 8.809 1.00 12.68 25 PRO B N 1
ATOM 3034 C CA . PRO B 1 45 ? -4.290 27.364 7.539 1.00 12.67 25 PRO B CA 1
ATOM 3035 C C . PRO B 1 45 ? -3.367 27.356 6.308 1.00 12.87 25 PRO B C 1
ATOM 3036 O O . PRO B 1 45 ? -2.258 27.895 6.381 1.00 12.71 25 PRO B O 1
ATOM 3040 N N . PRO B 1 46 ? -3.825 26.759 5.184 1.00 13.17 26 PRO B N 1
ATOM 3041 C CA . PRO B 1 46 ? -2.999 26.602 3.986 1.00 13.28 26 PRO B CA 1
ATOM 3042 C C . PRO B 1 46 ? -2.880 27.866 3.127 1.00 13.11 26 PRO B C 1
ATOM 3043 O O . PRO B 1 46 ? -2.011 27.934 2.248 1.00 13.00 26 PRO B O 1
ATOM 3047 N N . PHE B 1 47 ? -3.739 28.850 3.386 1.00 12.44 27 PHE B N 1
ATOM 3048 C CA . PHE B 1 47 ? -3.740 30.113 2.651 1.00 12.07 27 PHE B CA 1
ATOM 3049 C C . PHE B 1 47 ? -4.289 31.231 3.533 1.00 11.55 27 PHE B C 1
ATOM 3050 O O . PHE B 1 47 ? -4.970 30.946 4.511 1.00 10.98 27 PHE B O 1
ATOM 3058 N N . PRO B 1 48 ? -3.990 32.506 3.198 1.00 11.38 28 PRO B N 1
ATOM 3059 C CA . PRO B 1 48 ? -4.471 33.603 4.050 1.00 11.15 28 PRO B CA 1
ATOM 3060 C C . PRO B 1 48 ? -5.943 33.975 3.855 1.00 10.52 28 PRO B C 1
ATOM 3061 O O . PRO B 1 48 ? -6.416 34.044 2.729 1.00 10.93 28 PRO B O 1
ATOM 3065 N N . MET B 1 49 ? -6.655 34.198 4.961 1.00 10.04 29 MET B N 1
ATOM 3066 C CA . MET B 1 49 ? -7.979 34.830 4.929 1.00 9.94 29 MET B CA 1
ATOM 3067 C C . MET B 1 49 ? -8.095 35.800 6.093 1.00 9.22 29 MET B C 1
ATOM 3068 O O . MET B 1 49 ? -7.386 35.673 7.081 1.00 9.52 29 MET B O 1
ATOM 3073 N N . TRP B 1 50 ? -9.003 36.760 5.969 1.00 8.71 30 TRP B N 1
ATOM 3074 C CA . TRP B 1 50 ? -9.148 37.829 6.953 1.00 8.25 30 TRP B CA 1
ATOM 3075 C C . TRP B 1 50 ? -10.609 37.926 7.405 1.00 7.93 30 TRP B C 1
ATOM 3076 O O . TRP B 1 50 ? -11.495 37.396 6.746 1.00 8.64 30 TRP B O 1
ATOM 3087 N N . VAL B 1 51 ? -10.839 38.559 8.558 1.00 7.38 31 VAL B N 1
ATOM 3088 C CA . VAL B 1 51 ? -12.196 38.830 9.045 1.00 7.27 31 VAL B CA 1
ATOM 3089 C C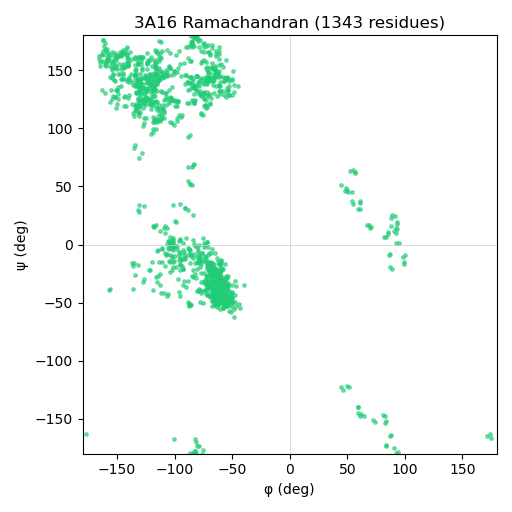 . VAL B 1 51 ? -12.392 40.299 9.439 1.00 7.32 31 VAL B C 1
ATOM 3090 O O . VAL B 1 51 ? -11.423 41.048 9.639 1.00 7.65 31 VAL B O 1
ATOM 3094 N N . GLY B 1 52 ? -13.658 40.708 9.524 1.00 7.62 32 GLY B N 1
ATOM 3095 C CA . GLY B 1 52 ? -14.000 42.042 10.007 1.00 7.66 32 GLY B CA 1
ATOM 3096 C C . GLY B 1 52 ? -13.710 42.159 11.490 1.00 7.89 32 GLY B C 1
ATOM 3097 O O . GLY B 1 52 ? -13.886 41.198 12.241 1.00 7.82 32 GLY B O 1
ATOM 3098 N N . ARG B 1 53 ? -13.241 43.335 11.896 1.00 7.93 33 ARG B N 1
ATOM 3099 C CA . ARG B 1 53 ? -12.990 43.651 13.302 1.00 8.26 33 ARG B CA 1
ATOM 3100 C C . ARG B 1 53 ? -13.871 44.801 13.775 1.00 8.78 33 ARG B C 1
ATOM 3101 O O . ARG B 1 53 ? -14.119 45.755 13.033 1.00 8.49 33 ARG B O 1
ATOM 3109 N N . ALA B 1 54 ? -14.329 44.710 15.019 1.00 9.62 34 ALA B N 1
ATOM 3110 C CA . ALA B 1 54 ? -15.054 45.798 15.679 1.00 10.24 34 ALA B CA 1
ATOM 3111 C C . ALA B 1 54 ? -14.865 45.666 17.181 1.00 10.67 34 ALA B C 1
ATOM 3112 O O . ALA B 1 54 ? -14.765 44.556 17.699 1.00 11.23 34 ALA B O 1
ATOM 3114 N N . ASP B 1 55 ? -14.820 46.803 17.869 1.00 11.05 35 ASP B N 1
ATOM 3115 C CA . ASP B 1 55 ? -14.693 46.826 19.327 1.00 11.26 35 ASP B CA 1
ATOM 3116 C C . ASP B 1 55 ? -16.058 46.602 20.002 1.00 11.53 35 ASP B C 1
ATOM 3117 O O . ASP B 1 55 ? -17.023 46.250 19.336 1.00 11.08 35 ASP B O 1
ATOM 3122 N N . ASP B 1 56 ? -16.134 46.808 21.314 1.00 11.58 36 ASP B N 1
ATOM 3123 C CA . ASP B 1 56 ? -17.351 46.499 22.078 1.00 11.82 36 ASP B CA 1
ATOM 3124 C C . ASP B 1 56 ? -18.527 47.461 21.872 1.00 11.82 36 ASP B C 1
ATOM 3125 O O . ASP B 1 56 ? -19.599 47.266 22.466 1.00 11.99 36 ASP B O 1
ATOM 3130 N N . ALA B 1 57 ? -18.331 48.480 21.033 1.00 11.41 37 ALA B N 1
ATOM 3131 C CA . ALA B 1 57 ? -19.391 49.425 20.689 1.00 11.29 37 ALA B CA 1
ATOM 3132 C C . ALA B 1 57 ? -20.403 48.767 19.762 1.00 10.89 37 ALA B C 1
ATOM 3133 O O . ALA B 1 57 ? -21.588 49.098 19.786 1.00 11.32 37 ALA B O 1
ATOM 3135 N N . LEU B 1 58 ? -19.920 47.830 18.953 1.00 10.44 38 LEU B N 1
ATOM 3136 C CA . LEU B 1 58 ? -20.765 47.079 18.033 1.00 10.23 38 LEU B CA 1
ATOM 3137 C C . LEU B 1 58 ? -21.301 45.845 18.757 1.00 10.02 38 LEU B C 1
ATOM 3138 O O . LEU B 1 58 ? -20.641 44.806 18.795 1.00 9.45 38 LEU B O 1
ATOM 3143 N N . GLN B 1 59 ? -22.480 45.983 19.358 1.00 9.79 39 GLN B N 1
ATOM 3144 C CA . GLN B 1 59 ? -23.043 44.921 20.180 1.00 10.27 39 GLN B CA 1
ATOM 3145 C C . GLN B 1 59 ? -24.029 44.020 19.434 1.00 10.06 39 GLN B C 1
ATOM 3146 O O . GLN B 1 59 ? -24.039 42.804 19.626 1.00 9.81 39 GLN B O 1
ATOM 3152 N N . GLN B 1 60 ? -24.854 44.647 18.608 1.00 9.68 40 GLN B N 1
ATOM 3153 C CA . GLN B 1 60 ? -25.887 43.959 17.847 1.00 9.71 40 GLN B CA 1
ATOM 3154 C C . GLN B 1 60 ? -26.265 44.769 16.611 1.00 9.61 40 GLN B C 1
ATOM 3155 O O . GLN B 1 60 ? -26.667 45.934 16.723 1.00 10.13 40 GLN B O 1
ATOM 3161 N N . VAL B 1 61 ? -26.129 44.149 15.441 1.00 9.12 41 VAL B N 1
ATOM 3162 C CA . VAL B 1 61 ? -26.444 44.809 14.171 1.00 8.89 41 VAL B CA 1
ATOM 3163 C C . VAL B 1 61 ? -27.857 44.496 13.675 1.00 8.52 41 VAL B C 1
ATOM 3164 O O . VAL B 1 61 ? -28.511 43.576 14.162 1.00 8.15 41 VAL B O 1
ATOM 3168 N N . VAL B 1 62 ? -28.328 45.264 12.694 1.00 7.56 42 VAL B N 1
ATOM 3169 C CA . VAL B 1 62 ? -29.583 44.958 12.039 1.00 6.76 42 VAL B CA 1
ATOM 3170 C C . VAL B 1 62 ? -29.288 44.893 10.552 1.00 7.25 42 VAL B C 1
ATOM 3171 O O . VAL B 1 62 ? -28.695 45.816 9.977 1.00 6.97 42 VAL B O 1
ATOM 3175 N N . MET B 1 63 ? -29.669 43.766 9.966 1.00 7.25 43 MET B N 1
ATOM 3176 C CA . MET B 1 63 ? -29.580 43.526 8.533 1.00 7.75 43 MET B CA 1
ATOM 3177 C C . MET B 1 63 ? -31.006 43.534 8.004 1.00 7.73 43 MET B C 1
ATOM 3178 O O . MET B 1 63 ? -31.806 42.676 8.372 1.00 8.34 43 MET B O 1
ATOM 3183 N N . GLY B 1 64 ? -31.321 44.533 7.188 1.00 7.62 44 GLY B N 1
ATOM 3184 C CA . GLY B 1 64 ? -32.662 44.713 6.647 1.00 8.04 44 GLY B CA 1
ATOM 3185 C C . GLY B 1 64 ? -32.701 44.611 5.135 1.00 7.87 44 GLY B C 1
ATOM 3186 O O . GLY B 1 64 ? -32.226 45.510 4.424 1.00 8.50 44 GLY B O 1
ATOM 3187 N N . TYR B 1 65 ? -33.243 43.496 4.649 1.00 7.16 45 TYR B N 1
ATOM 3188 C CA . TYR B 1 65 ? -33.405 43.263 3.211 1.00 7.00 45 TYR B CA 1
ATOM 3189 C C . TYR B 1 65 ? -34.794 43.718 2.804 1.00 7.04 45 TYR B C 1
ATOM 3190 O O . TYR B 1 65 ? -35.794 43.128 3.213 1.00 6.18 45 TYR B O 1
ATOM 3199 N N . LEU B 1 66 ? -34.831 44.795 2.020 1.00 6.96 46 LEU B N 1
ATOM 3200 C CA . LEU B 1 66 ? -36.075 45.467 1.626 1.00 7.18 46 LEU B CA 1
ATOM 3201 C C . LEU B 1 66 ? -36.308 45.231 0.145 1.00 6.82 46 LEU B C 1
ATOM 3202 O O . LEU B 1 66 ? -35.520 45.673 -0.678 1.00 7.37 46 LEU B O 1
ATOM 3207 N N . GLY B 1 67 ? -37.396 44.551 -0.197 1.00 7.08 47 GLY B N 1
ATOM 3208 C CA . GLY B 1 67 ? -37.604 44.115 -1.574 1.00 7.28 47 GLY B CA 1
ATOM 3209 C C . GLY B 1 67 ? -38.806 44.673 -2.308 1.00 7.71 47 GLY B C 1
ATOM 3210 O O . GLY B 1 67 ? -39.809 45.040 -1.705 1.00 7.60 47 GLY B O 1
ATOM 3211 N N . VAL B 1 68 ? -38.677 44.718 -3.629 1.00 7.62 48 VAL B N 1
ATOM 3212 C CA . VAL B 1 68 ? -39.759 45.079 -4.533 1.00 8.22 48 VAL B CA 1
ATOM 3213 C C . VAL B 1 68 ? -39.813 43.974 -5.574 1.00 7.84 48 VAL B C 1
ATOM 3214 O O . VAL B 1 68 ? -38.779 43.607 -6.140 1.00 8.10 48 VAL B O 1
ATOM 3218 N N . GLN B 1 69 ? -41.006 43.426 -5.792 1.00 7.61 49 GLN B N 1
ATOM 3219 C CA . GLN B 1 69 ? -41.196 42.285 -6.689 1.00 7.85 49 GLN B CA 1
ATOM 3220 C C . GLN B 1 69 ? -42.180 42.617 -7.813 1.00 7.84 49 GLN B C 1
ATOM 3221 O O . GLN B 1 69 ? -43.190 43.277 -7.583 1.00 6.93 49 GLN B O 1
ATOM 3227 N N . PHE B 1 70 ? -41.870 42.176 -9.028 1.00 8.13 50 PHE B N 1
ATOM 3228 C CA . PHE B 1 70 ? -42.798 42.335 -10.162 1.00 8.62 50 PHE B CA 1
ATOM 3229 C C . PHE B 1 70 ? -42.504 41.305 -11.241 1.00 9.37 50 PHE B C 1
ATOM 3230 O O . PHE B 1 70 ? -41.419 40.727 -11.263 1.00 9.48 50 PHE B O 1
ATOM 3238 N N . ARG B 1 71 ? -43.457 41.096 -12.149 1.00 10.18 51 ARG B N 1
ATOM 3239 C CA . ARG B 1 71 ? -43.275 40.093 -13.195 1.00 10.99 51 ARG B CA 1
ATOM 3240 C C . ARG B 1 71 ? -43.480 40.630 -14.613 1.00 10.96 51 ARG B C 1
ATOM 3241 O O . ARG B 1 71 ? -42.857 40.134 -15.547 1.00 11.03 51 ARG B O 1
ATOM 3249 N N . ASP B 1 72 ? -44.333 41.644 -14.761 1.00 10.95 52 ASP B N 1
ATOM 3250 C CA . ASP B 1 72 ? -44.630 42.218 -16.069 1.00 11.55 52 ASP B CA 1
ATOM 3251 C C . ASP B 1 72 ? -43.676 43.365 -16.371 1.00 11.28 52 ASP B C 1
ATOM 3252 O O . ASP B 1 72 ? -43.382 44.178 -15.491 1.00 11.28 52 ASP B O 1
ATOM 3257 N N . GLU B 1 73 ? -43.199 43.415 -17.608 1.00 11.72 53 GLU B N 1
ATOM 3258 C CA . GLU B 1 73 ? -42.262 44.434 -18.036 1.00 11.57 53 GLU B CA 1
ATOM 3259 C C . GLU B 1 73 ? -42.765 45.858 -17.765 1.00 11.48 53 GLU B C 1
ATOM 3260 O O . GLU B 1 73 ? -41.993 46.754 -17.445 1.00 11.07 53 GLU B O 1
ATOM 3266 N N . ASP B 1 74 ? -44.070 46.045 -17.892 1.00 11.51 54 ASP B N 1
ATOM 3267 C CA . ASP B 1 74 ? -44.678 47.357 -17.725 1.00 11.60 54 ASP B CA 1
ATOM 3268 C C . ASP B 1 74 ? -44.679 47.828 -16.265 1.00 11.25 54 ASP B C 1
ATOM 3269 O O . ASP B 1 74 ? -44.983 48.987 -15.975 1.00 11.08 54 ASP B O 1
ATOM 3274 N N . GLN B 1 75 ? -44.317 46.912 -15.368 1.00 11.00 55 GLN B N 1
ATOM 3275 C CA . GLN B 1 75 ? -44.166 47.198 -13.943 1.00 10.81 55 GLN B CA 1
ATOM 3276 C C . GLN B 1 75 ? -42.764 47.718 -13.585 1.00 10.45 55 GLN B C 1
ATOM 3277 O O . GLN B 1 75 ? -42.568 48.247 -12.495 1.00 9.72 55 GLN B O 1
ATOM 3283 N N . ARG B 1 76 ? -41.793 47.545 -14.485 1.00 10.16 56 ARG B N 1
ATOM 3284 C CA . ARG B 1 76 ? -40.401 47.943 -14.207 1.00 10.16 56 ARG B CA 1
ATOM 3285 C C . ARG B 1 76 ? -40.213 49.417 -13.794 1.00 10.22 56 ARG B C 1
ATOM 3286 O O . ARG B 1 76 ? -39.522 49.678 -12.808 1.00 10.02 56 ARG B O 1
ATOM 3294 N N . PRO B 1 77 ? -40.816 50.379 -14.530 1.00 10.39 57 PRO B N 1
ATOM 3295 C CA . PRO B 1 77 ? -40.652 51.766 -14.086 1.00 10.36 57 PRO B CA 1
ATOM 3296 C C . PRO B 1 77 ? -41.128 51.987 -12.647 1.00 10.42 57 PRO B C 1
ATOM 3297 O O . PRO B 1 77 ? -40.410 52.601 -11.848 1.00 10.97 57 PRO B O 1
ATOM 3301 N N . ALA B 1 78 ? -42.312 51.466 -12.317 1.00 10.45 58 ALA B N 1
ATOM 3302 C CA . ALA B 1 78 ? -42.869 51.593 -10.960 1.00 10.43 58 ALA B CA 1
ATOM 3303 C C . ALA B 1 78 ? -42.001 50.898 -9.912 1.00 10.48 58 ALA B C 1
ATOM 3304 O O . ALA B 1 78 ? -41.843 51.396 -8.795 1.00 10.69 58 ALA B O 1
ATOM 3306 N N . ALA B 1 79 ? -41.439 49.751 -10.278 1.00 10.55 59 ALA B N 1
ATOM 3307 C CA . ALA B 1 79 ? -40.580 48.987 -9.369 1.00 10.82 59 ALA B CA 1
ATOM 3308 C C . ALA B 1 79 ? -39.262 49.714 -9.113 1.00 10.46 59 ALA B C 1
ATOM 3309 O O . ALA B 1 79 ? -38.788 49.787 -7.978 1.00 10.38 59 ALA B O 1
ATOM 3311 N N . LEU B 1 80 ? -38.664 50.243 -10.176 1.00 11.07 60 LEU B N 1
ATOM 3312 C CA . LEU B 1 80 ? -37.427 51.003 -10.046 1.00 11.13 60 LEU B CA 1
ATOM 3313 C C . LEU B 1 80 ? -37.639 52.269 -9.213 1.00 11.40 60 LEU B C 1
ATOM 3314 O O . LEU B 1 80 ? -36.771 52.634 -8.417 1.00 11.46 60 LEU B O 1
ATOM 3319 N N . GLN B 1 81 ? -38.794 52.917 -9.384 1.00 11.40 61 GLN B N 1
ATOM 3320 C CA . GLN B 1 81 ? -39.145 54.104 -8.592 1.00 11.97 61 GLN B CA 1
ATOM 3321 C C . GLN B 1 81 ? -39.320 53.772 -7.116 1.00 11.84 61 GLN B C 1
ATOM 3322 O O . GLN B 1 81 ? -38.881 54.528 -6.249 1.00 11.76 61 GLN B O 1
ATOM 3328 N N . ALA B 1 82 ? -39.965 52.639 -6.845 1.00 12.02 62 ALA B N 1
ATOM 3329 C CA . ALA B 1 82 ? -40.129 52.131 -5.484 1.00 12.23 62 ALA B CA 1
ATOM 3330 C C . ALA B 1 82 ? -38.761 51.912 -4.825 1.00 12.33 62 ALA B C 1
ATOM 3331 O O . ALA B 1 82 ? -38.529 52.353 -3.697 1.00 12.26 62 ALA B O 1
ATOM 3333 N N . MET B 1 83 ? -37.861 51.247 -5.550 1.00 12.69 63 MET B N 1
ATOM 3334 C CA . MET B 1 83 ? -36.478 51.042 -5.104 1.00 13.25 63 MET B CA 1
ATOM 3335 C C . MET B 1 83 ? -35.765 52.367 -4.793 1.00 13.24 63 MET B C 1
ATOM 3336 O O . MET B 1 83 ? -35.049 52.477 -3.794 1.00 12.95 63 MET B O 1
ATOM 3341 N N . ARG B 1 84 ? -35.958 53.362 -5.655 1.00 13.51 64 ARG B N 1
ATOM 3342 C CA . ARG B 1 84 ? -35.370 54.685 -5.448 1.00 14.46 64 ARG B CA 1
ATOM 3343 C C . ARG B 1 84 ? -35.954 55.398 -4.224 1.00 14.58 64 ARG B C 1
ATOM 3344 O O . ARG B 1 84 ? -35.222 56.066 -3.486 1.00 14.76 64 ARG B O 1
ATOM 3352 N N . ASP B 1 85 ? -37.260 55.242 -4.011 1.00 14.87 65 ASP B N 1
ATOM 3353 C CA . ASP B 1 85 ? -37.931 55.762 -2.819 1.00 14.98 65 ASP B CA 1
ATOM 3354 C C . ASP B 1 85 ? -37.359 55.147 -1.539 1.00 14.99 65 ASP B C 1
ATOM 3355 O O . ASP B 1 85 ? -37.152 55.846 -0.544 1.00 15.26 65 ASP B O 1
ATOM 3360 N N . ILE B 1 86 ? -37.101 53.840 -1.574 1.00 14.70 66 ILE B N 1
ATOM 3361 C CA . ILE B 1 86 ? -36.515 53.137 -0.431 1.00 14.67 66 ILE B CA 1
ATOM 3362 C C . ILE B 1 86 ? -35.089 53.639 -0.147 1.00 14.98 66 ILE B C 1
ATOM 3363 O O . ILE B 1 86 ? -34.736 53.919 1.001 1.00 14.83 66 ILE B O 1
ATOM 3368 N N . VAL B 1 87 ? -34.285 53.777 -1.197 1.00 15.37 67 VAL B N 1
ATOM 3369 C CA . VAL B 1 87 ? -32.912 54.278 -1.053 1.00 15.63 67 VAL B CA 1
ATOM 3370 C C . VAL B 1 87 ? -32.866 55.721 -0.530 1.00 16.27 67 VAL B C 1
ATOM 3371 O O . VAL B 1 87 ? -31.987 56.072 0.270 1.00 16.58 67 VAL B O 1
ATOM 3375 N N . ALA B 1 88 ? -33.825 56.537 -0.966 1.00 16.89 68 ALA B N 1
ATOM 3376 C CA . ALA B 1 88 ? -33.955 57.919 -0.503 1.00 17.56 68 ALA B CA 1
ATOM 3377 C C . ALA B 1 88 ? -34.244 57.988 0.998 1.00 18.05 68 ALA B C 1
ATOM 3378 O O . ALA B 1 88 ? -33.765 58.894 1.687 1.00 18.36 68 ALA B O 1
ATOM 3380 N N . GLY B 1 89 ? -35.011 57.019 1.497 1.00 18.57 69 GLY B N 1
ATOM 3381 C CA . GLY B 1 89 ? -35.323 56.920 2.925 1.00 19.19 69 GLY B CA 1
ATOM 3382 C C . GLY B 1 89 ? -34.117 56.525 3.757 1.00 19.62 69 GLY B C 1
ATOM 3383 O O . GLY B 1 89 ? -34.074 56.778 4.960 1.00 19.75 69 GLY B O 1
ATOM 3384 N N . PHE B 1 90 ? -33.135 55.909 3.106 1.00 19.96 70 PHE B N 1
ATOM 3385 C CA . PHE B 1 90 ? -31.893 55.481 3.747 1.00 20.32 70 PHE B CA 1
ATOM 3386 C C . PHE B 1 90 ? -30.986 56.659 4.118 1.00 20.75 70 PHE B C 1
ATOM 3387 O O . PHE B 1 90 ? -30.074 56.518 4.943 1.00 20.98 70 PHE B O 1
ATOM 3395 N N . ASP B 1 91 ? -31.245 57.818 3.516 1.00 21.08 71 ASP B N 1
ATOM 3396 C CA . ASP B 1 91 ? -30.513 59.045 3.833 1.00 21.43 71 ASP B CA 1
ATOM 3397 C C . ASP B 1 91 ? -31.037 59.768 5.077 1.00 21.34 71 ASP B C 1
ATOM 3398 O O . ASP B 1 91 ? -30.288 60.497 5.728 1.00 21.71 71 ASP B O 1
ATOM 3403 N N . LEU B 1 92 ? -32.311 59.548 5.401 1.00 21.05 72 LEU B N 1
ATOM 3404 C CA . LEU B 1 92 ? -32.984 60.189 6.535 1.00 20.56 72 LEU B CA 1
ATOM 3405 C C . LEU B 1 92 ? -32.320 59.828 7.873 1.00 19.92 72 LEU B C 1
ATOM 3406 O O . LEU B 1 92 ? -31.598 58.830 7.945 1.00 19.95 72 LEU B O 1
ATOM 3411 N N . PRO B 1 93 ? -32.544 60.643 8.933 1.00 19.36 73 PRO B N 1
ATOM 3412 C CA . PRO B 1 93 ? -31.992 60.317 10.252 1.00 18.72 73 PRO B CA 1
ATOM 3413 C C . PRO B 1 93 ? -32.185 58.850 10.623 1.00 18.03 73 PRO B C 1
ATOM 3414 O O . PRO B 1 93 ? -33.264 58.287 10.401 1.00 17.85 73 PRO B O 1
ATOM 3418 N N . ASP B 1 94 ? -31.128 58.246 11.166 1.00 17.17 74 ASP B N 1
ATOM 3419 C CA . ASP B 1 94 ? -31.123 56.838 11.586 1.00 16.42 74 ASP B CA 1
ATOM 3420 C C . ASP B 1 94 ? -31.245 55.832 10.434 1.00 15.77 74 ASP B C 1
ATOM 3421 O O . ASP B 1 94 ? -31.552 54.661 10.661 1.00 15.63 74 ASP B O 1
ATOM 3426 N N . GLY B 1 95 ? -30.988 56.290 9.210 1.00 14.93 75 GLY B N 1
ATOM 3427 C CA . GLY B 1 95 ? -30.834 55.387 8.070 1.00 14.10 75 GLY B CA 1
ATOM 3428 C C . GLY B 1 95 ? -29.656 54.453 8.301 1.00 13.42 75 GLY B C 1
ATOM 3429 O O . GLY B 1 95 ? -28.879 54.661 9.232 1.00 13.50 75 GLY B O 1
ATOM 3430 N N . PRO B 1 96 ? -29.504 53.424 7.448 1.00 12.93 76 PRO B N 1
ATOM 3431 C CA . PRO B 1 96 ? -28.441 52.454 7.687 1.00 12.41 76 PRO B CA 1
ATOM 3432 C C . PRO B 1 96 ? -27.067 53.049 7.400 1.00 12.07 76 PRO B C 1
ATOM 3433 O O . PRO B 1 96 ? -26.943 53.974 6.586 1.00 11.91 76 PRO B O 1
ATOM 3437 N N . ALA B 1 97 ? -26.052 52.520 8.070 1.00 11.27 77 ALA B N 1
ATOM 3438 C CA . ALA B 1 97 ? -24.678 52.982 7.908 1.00 11.03 77 ALA B CA 1
ATOM 3439 C C . ALA B 1 97 ? -24.120 52.578 6.540 1.00 10.94 77 ALA B C 1
ATOM 3440 O O . ALA B 1 97 ? -23.239 53.245 5.995 1.00 10.58 77 ALA B O 1
ATOM 3442 N N . HIS B 1 98 ? -24.650 51.487 5.996 1.00 10.42 78 HIS B N 1
ATOM 3443 C CA . HIS B 1 98 ? -24.242 50.995 4.695 1.00 9.81 78 HIS B CA 1
ATOM 3444 C C . HIS B 1 98 ? -25.406 50.313 3.982 1.00 9.51 78 HIS B C 1
ATOM 3445 O O . HIS B 1 98 ? -26.346 49.841 4.613 1.00 9.13 78 HIS B O 1
ATOM 3452 N N . HIS B 1 99 ? -25.347 50.283 2.654 1.00 8.93 79 HIS B N 1
ATOM 3453 C CA . HIS B 1 99 ? -26.369 49.597 1.860 1.00 8.90 79 HIS B CA 1
ATOM 3454 C C . HIS B 1 99 ? -25.848 49.258 0.480 1.00 8.31 79 HIS B C 1
ATOM 3455 O O . HIS B 1 99 ? -24.895 49.876 -0.001 1.00 8.50 79 HIS B O 1
ATOM 3462 N N . ASP B 1 100 ? -26.489 48.272 -0.149 1.00 7.55 80 ASP B N 1
ATOM 3463 C CA . ASP B 1 100 ? -26.285 47.992 -1.564 1.00 7.58 80 ASP B CA 1
ATOM 3464 C C . ASP B 1 100 ? -27.562 47.460 -2.223 1.00 7.28 80 ASP B C 1
ATOM 3465 O O . ASP B 1 100 ? -28.526 47.080 -1.543 1.00 7.31 80 ASP B O 1
ATOM 3470 N N . LEU B 1 101 ? -27.566 47.452 -3.554 1.00 7.15 81 LEU B N 1
ATOM 3471 C CA . LEU B 1 101 ? -28.770 47.167 -4.341 1.00 7.55 81 LEU B CA 1
ATOM 3472 C C . LEU B 1 101 ? -28.542 45.950 -5.207 1.00 7.19 81 LEU B C 1
ATOM 3473 O O . LEU B 1 101 ? -27.502 45.847 -5.854 1.00 6.51 81 LEU B O 1
ATOM 3478 N N . THR B 1 102 ? -29.519 45.045 -5.243 1.00 6.93 82 THR B N 1
ATOM 3479 C CA . THR B 1 102 ? -29.435 43.873 -6.126 1.00 6.60 82 THR B CA 1
ATOM 3480 C C . THR B 1 102 ? -30.702 43.565 -6.925 1.00 6.65 82 THR B C 1
ATOM 3481 O O . THR B 1 102 ? -31.805 44.013 -6.583 1.00 6.64 82 THR B O 1
ATOM 3485 N N . HIS B 1 103 ? -30.506 42.772 -7.981 1.00 6.56 83 HIS B N 1
ATOM 3486 C CA . HIS B 1 103 ? -31.572 42.284 -8.860 1.00 6.91 83 HIS B CA 1
ATOM 3487 C C . HIS B 1 103 ? -31.405 40.780 -8.996 1.00 7.08 83 HIS B C 1
ATOM 3488 O O . HIS B 1 103 ? -30.271 40.272 -9.048 1.00 6.81 83 HIS B O 1
ATOM 3495 N N . HIS B 1 104 ? -32.523 40.062 -9.009 1.00 7.23 84 HIS B N 1
ATOM 3496 C CA . HIS B 1 104 ? -32.532 38.666 -9.434 1.00 7.50 84 HIS B CA 1
ATOM 3497 C C . HIS B 1 104 ? -33.909 38.261 -9.949 1.00 7.38 84 HIS B C 1
ATOM 3498 O O . HIS B 1 104 ? -34.917 38.888 -9.601 1.00 7.53 84 HIS B O 1
ATOM 3505 N N . ILE B 1 105 ? -33.934 37.229 -10.785 1.00 7.28 85 ILE B N 1
ATOM 3506 C CA . ILE B 1 105 ? -35.193 36.596 -11.197 1.00 7.55 85 ILE B CA 1
ATOM 3507 C C . ILE B 1 105 ? -35.327 35.267 -10.443 1.00 7.74 85 ILE B C 1
ATOM 3508 O O . ILE B 1 105 ? -34.407 34.443 -10.436 1.00 7.82 85 ILE B O 1
ATOM 3513 N N . ASP B 1 106 ? -36.453 35.080 -9.770 1.00 7.86 86 ASP B N 1
ATOM 3514 C CA . ASP B 1 106 ? -36.679 33.872 -8.978 1.00 7.99 86 ASP B CA 1
ATOM 3515 C C . ASP B 1 106 ? -37.225 32.726 -9.847 1.00 8.34 86 ASP B C 1
ATOM 3516 O O . ASP B 1 106 ? -37.461 32.918 -11.051 1.00 8.89 86 ASP B O 1
ATOM 3521 N N . ASN B 1 107 ? -37.387 31.535 -9.270 1.00 8.26 87 ASN B N 1
ATOM 3522 C CA . ASN B 1 107 ? -37.855 30.374 -10.047 1.00 9.07 87 ASN B CA 1
ATOM 3523 C C . ASN B 1 107 ? -39.347 30.411 -10.464 1.00 8.84 87 ASN B C 1
ATOM 3524 O O . ASN B 1 107 ? -39.837 29.466 -11.104 1.00 9.18 87 ASN B O 1
ATOM 3529 N N . GLN B 1 108 ? -40.041 31.502 -10.128 1.00 8.79 88 GLN B N 1
ATOM 3530 C CA . GLN B 1 108 ? -41.412 31.749 -10.599 1.00 9.84 88 GLN B CA 1
ATOM 3531 C C . GLN B 1 108 ? -41.423 32.798 -11.717 1.00 9.71 88 GLN B C 1
ATOM 3532 O O . GLN B 1 108 ? -42.477 33.146 -12.263 1.00 9.74 88 GLN B O 1
ATOM 3538 N N . GLY B 1 109 ? -40.238 33.292 -12.068 1.00 9.37 89 GLY B N 1
ATOM 3539 C CA . GLY B 1 109 ? -40.097 34.249 -13.169 1.00 9.49 89 GLY B CA 1
ATOM 3540 C C . GLY B 1 109 ? -40.321 35.700 -12.780 1.00 9.63 89 GLY B C 1
ATOM 3541 O O . GLY B 1 109 ? -40.414 36.585 -13.638 1.00 9.75 89 GLY B O 1
ATOM 3542 N N . TYR B 1 110 ? -40.398 35.938 -11.475 1.00 9.55 90 TYR B N 1
ATOM 3543 C CA . TYR B 1 110 ? -40.551 37.268 -10.906 1.00 9.44 90 TYR B CA 1
ATOM 3544 C C . TYR B 1 110 ? -39.210 37.942 -10.697 1.00 9.12 90 TYR B C 1
ATOM 3545 O O . TYR B 1 110 ? -38.271 37.341 -10.162 1.00 8.57 90 TYR B O 1
ATOM 3554 N N . GLU B 1 111 ? -39.133 39.203 -11.102 1.00 8.94 91 GLU B N 1
ATOM 3555 C CA . GLU B 1 111 ? -37.957 40.002 -10.852 1.00 8.81 91 GLU B CA 1
ATOM 3556 C C . GLU B 1 111 ? -38.066 40.608 -9.455 1.00 8.44 91 GLU B C 1
ATOM 3557 O O . GLU B 1 111 ? -39.151 41.026 -9.024 1.00 8.77 91 GLU B O 1
ATOM 3563 N N . ASN B 1 112 ? -36.932 40.642 -8.761 1.00 8.00 92 ASN B N 1
ATOM 3564 C CA . ASN B 1 112 ? -36.850 41.114 -7.391 1.00 7.73 92 ASN B CA 1
ATOM 3565 C C . ASN B 1 112 ? -35.682 42.080 -7.213 1.00 7.09 92 ASN B C 1
ATOM 3566 O O . ASN B 1 112 ? -34.526 41.712 -7.453 1.00 7.37 92 ASN B O 1
ATOM 3571 N N . LEU B 1 113 ? -36.012 43.314 -6.830 1.00 6.76 93 LEU B N 1
ATOM 3572 C CA . LEU B 1 113 ? -35.049 44.335 -6.472 1.00 6.83 93 LEU B CA 1
ATOM 3573 C C . LEU B 1 113 ? -34.972 44.318 -4.959 1.00 6.87 93 LEU B C 1
ATOM 3574 O O . LEU B 1 113 ? -35.997 44.430 -4.288 1.00 7.28 93 LEU B O 1
ATOM 3579 N N . ILE B 1 114 ? -33.768 44.126 -4.427 1.00 6.55 94 ILE B N 1
ATOM 3580 C CA . ILE B 1 114 ? -33.578 44.110 -2.966 1.00 6.79 94 ILE B CA 1
ATOM 3581 C C . ILE B 1 114 ? -32.526 45.126 -2.575 1.00 7.32 94 ILE B C 1
ATOM 3582 O O . ILE B 1 114 ? -31.404 45.099 -3.073 1.00 7.64 94 ILE B O 1
ATOM 3587 N N . VAL B 1 115 ? -32.895 46.013 -1.659 1.00 8.44 95 VAL B N 1
ATOM 3588 C CA . VAL B 1 115 ? -31.936 46.900 -1.034 1.00 8.40 95 VAL B CA 1
ATOM 3589 C C . VAL B 1 115 ? -31.622 46.343 0.357 1.00 8.30 95 VAL B C 1
ATOM 3590 O O . VAL B 1 115 ? -32.530 46.095 1.149 1.00 8.44 95 VAL B O 1
ATOM 3594 N N . VAL B 1 116 ? -30.344 46.103 0.628 1.00 7.72 96 VAL B N 1
ATOM 3595 C CA . VAL B 1 116 ? -29.926 45.649 1.953 1.00 8.16 96 VAL B CA 1
ATOM 3596 C C . VAL B 1 116 ? -29.282 46.793 2.720 1.00 8.07 96 VAL B C 1
ATOM 3597 O O . VAL B 1 116 ? -28.359 47.442 2.228 1.00 8.03 96 VAL B O 1
ATOM 3601 N N . GLY B 1 117 ? -29.817 47.060 3.908 1.00 7.92 97 GLY B N 1
ATOM 3602 C CA . GLY B 1 117 ? -29.261 48.067 4.805 1.00 8.03 97 GLY B CA 1
ATOM 3603 C C . GLY B 1 117 ? -28.648 47.395 6.016 1.00 8.10 97 GLY B C 1
ATOM 3604 O O . GLY B 1 117 ? -29.163 46.379 6.504 1.00 8.31 97 GLY B O 1
ATOM 3605 N N . TYR B 1 118 ? -27.537 47.958 6.481 1.00 7.89 98 TYR B N 1
ATOM 3606 C CA . TYR B 1 118 ? -26.894 47.517 7.708 1.00 7.62 98 TYR B CA 1
ATOM 3607 C C . TYR B 1 118 ? -26.911 48.666 8.723 1.00 7.81 98 TYR B C 1
ATOM 3608 O O . TYR B 1 118 ? -26.416 49.767 8.455 1.00 6.75 98 TYR B O 1
ATOM 3617 N N . TRP B 1 119 ? -27.500 48.403 9.885 1.00 8.54 99 TRP B N 1
ATOM 3618 C CA . TRP B 1 119 ? -27.480 49.352 10.992 1.00 8.87 99 TRP B CA 1
ATOM 3619 C C . TRP B 1 119 ? -26.523 48.832 12.073 1.00 9.37 99 TRP B C 1
ATOM 3620 O O . TRP B 1 119 ? -26.413 47.618 12.271 1.00 8.93 99 TRP B O 1
ATOM 3631 N N . LYS B 1 120 ? -25.840 49.751 12.764 1.00 9.87 100 LYS B N 1
ATOM 3632 C CA . LYS B 1 120 ? -24.842 49.405 13.783 1.00 10.62 100 LYS B CA 1
ATOM 3633 C C . LYS B 1 120 ? -25.456 49.227 15.176 1.00 10.71 100 LYS B C 1
ATOM 3634 O O . LYS B 1 120 ? -24.740 48.905 16.131 1.00 10.79 100 LYS B O 1
ATOM 3640 N N . ASP B 1 121 ? -26.768 49.455 15.294 1.00 11.17 101 ASP B N 1
ATOM 3641 C CA . ASP B 1 121 ? -27.495 49.190 16.549 1.00 11.65 101 ASP B CA 1
ATOM 3642 C C . ASP B 1 121 ? -29.009 49.007 16.320 1.00 11.68 101 ASP B C 1
ATOM 3643 O O . ASP B 1 121 ? -29.541 49.425 15.293 1.00 10.75 101 ASP B O 1
ATOM 3648 N N . VAL B 1 122 ? -29.690 48.364 17.268 1.00 11.47 102 VAL B N 1
ATOM 3649 C CA . VAL B 1 122 ? -31.115 48.050 17.109 1.00 11.92 102 VAL B CA 1
ATOM 3650 C C . VAL B 1 122 ? -32.006 49.285 17.234 1.00 12.38 102 VAL B C 1
ATOM 3651 O O . VAL B 1 122 ? -32.982 49.427 16.488 1.00 12.29 102 VAL B O 1
ATOM 3655 N N . SER B 1 123 ? -31.664 50.176 18.166 1.00 13.14 103 SER B N 1
ATOM 3656 C CA . SER B 1 123 ? -32.488 51.357 18.432 1.00 13.95 103 SER B CA 1
ATOM 3657 C C . SER B 1 123 ? -32.536 52.324 17.246 1.00 14.20 103 SER B C 1
ATOM 3658 O O . SER B 1 123 ? -33.585 52.914 16.982 1.00 14.50 103 SER B O 1
ATOM 3661 N N . SER B 1 124 ? -31.421 52.475 16.527 1.00 14.35 104 SER B N 1
ATOM 3662 C CA . SER B 1 124 ? -31.400 53.339 15.341 1.00 14.58 104 SER B CA 1
ATOM 3663 C C . SER B 1 124 ? -32.330 52.815 14.252 1.00 14.54 104 SER B C 1
ATOM 3664 O O . SER B 1 124 ? -33.091 53.586 13.660 1.00 14.61 104 SER B O 1
ATOM 3667 N N . GLN B 1 125 ? -32.289 51.507 14.004 1.00 14.62 105 GLN B N 1
ATOM 3668 C CA . GLN B 1 125 ? -33.160 50.905 12.987 1.00 14.80 105 GLN B CA 1
ATOM 3669 C C . GLN B 1 125 ? -34.632 51.023 13.388 1.00 14.82 105 GLN B C 1
ATOM 3670 O O . GLN B 1 125 ? -35.482 51.284 12.541 1.00 15.01 105 GLN B O 1
ATOM 3676 N N . HIS B 1 126 ? -34.921 50.850 14.681 1.00 15.22 106 HIS B N 1
ATOM 3677 C CA . HIS B 1 126 ? -36.288 50.992 15.193 1.00 15.70 106 HIS B CA 1
ATOM 3678 C C . HIS B 1 126 ? -36.804 52.425 15.059 1.00 15.83 106 HIS B C 1
ATOM 3679 O O . HIS B 1 126 ? -37.947 52.627 14.653 1.00 16.10 106 HIS B O 1
ATOM 3686 N N . ARG B 1 127 ? -35.961 53.402 15.398 1.00 16.14 107 ARG B N 1
ATOM 3687 C CA . ARG B 1 127 ? -36.293 54.826 15.252 1.00 16.37 107 ARG B CA 1
ATOM 3688 C C . ARG B 1 127 ? -36.519 55.175 13.791 1.00 16.39 107 ARG B C 1
ATOM 3689 O O . ARG B 1 127 ? -37.357 56.012 13.470 1.00 16.68 107 ARG B O 1
ATOM 3697 N N . TRP B 1 128 ? -35.744 54.535 12.922 1.00 16.32 108 TRP B N 1
ATOM 3698 C CA . TRP B 1 128 ? -35.877 54.699 11.482 1.00 16.01 108 TRP B CA 1
ATOM 3699 C C . TRP B 1 128 ? -37.203 54.115 10.992 1.00 16.06 108 TRP B C 1
ATOM 3700 O O . TRP B 1 128 ? -37.983 54.811 10.341 1.00 15.93 108 TRP B O 1
ATOM 3711 N N . SER B 1 129 ? -37.465 52.855 11.334 0.50 15.96 109 SER B N 1
ATOM 3712 C CA . SER B 1 129 ? -38.685 52.156 10.909 0.50 16.29 109 SER B CA 1
ATOM 3713 C C . SER B 1 129 ? -39.973 52.807 11.411 0.50 16.45 109 SER B C 1
ATOM 3714 O O . SER B 1 129 ? -40.999 52.767 10.729 0.50 16.28 109 SER B O 1
ATOM 3717 N N . THR B 1 130 ? -39.914 53.407 12.597 1.00 16.83 110 THR B N 1
ATOM 3718 C CA . THR B 1 130 ? -41.098 54.000 13.227 1.00 17.49 110 THR B CA 1
ATOM 3719 C C . THR B 1 130 ? -41.289 55.480 12.890 1.00 17.66 110 THR B C 1
ATOM 3720 O O . THR B 1 130 ? -42.306 56.077 13.251 1.00 17.56 110 THR B O 1
ATOM 3724 N N . SER B 1 131 ? -40.315 56.060 12.190 1.00 18.01 111 SER B N 1
ATOM 3725 C CA . SER B 1 131 ? -40.422 57.441 11.721 1.00 18.07 111 SER B CA 1
ATOM 3726 C C . SER B 1 131 ? -41.495 57.575 10.634 1.00 18.38 111 SER B C 1
ATOM 3727 O O . SER B 1 131 ? -41.650 56.691 9.786 1.00 18.30 111 SER B O 1
ATOM 3730 N N . THR B 1 132 ? -42.224 58.691 10.681 1.00 18.46 112 THR B N 1
ATOM 3731 C CA . THR B 1 132 ? -43.357 58.978 9.790 1.00 18.58 112 THR B CA 1
ATOM 3732 C C . THR B 1 132 ? -43.134 58.619 8.310 1.00 18.46 112 THR B C 1
ATOM 3733 O O . THR B 1 132 ? -43.946 57.884 7.745 1.00 18.54 112 THR B O 1
ATOM 3737 N N . PRO B 1 133 ? -42.047 59.133 7.681 1.00 18.58 113 PRO B N 1
ATOM 3738 C CA . PRO B 1 133 ? -41.866 58.866 6.252 1.00 18.61 113 PRO B CA 1
ATOM 3739 C C . PRO B 1 133 ? -41.756 57.377 5.925 1.00 18.59 113 PRO B C 1
ATOM 3740 O O . PRO B 1 133 ? -42.291 56.925 4.913 1.00 18.53 113 PRO B O 1
ATOM 3744 N N . ILE B 1 134 ? -41.082 56.628 6.791 1.00 18.67 114 ILE B N 1
ATOM 3745 C CA . ILE B 1 134 ? -40.858 55.205 6.571 1.00 18.70 114 ILE B CA 1
ATOM 3746 C C . ILE B 1 134 ? -42.109 54.390 6.912 1.00 19.06 114 ILE B C 1
ATOM 3747 O O . ILE B 1 134 ? -42.565 53.573 6.104 1.00 19.23 114 ILE B O 1
ATOM 3752 N N . ALA B 1 135 ? -42.666 54.644 8.096 1.00 19.14 115 ALA B N 1
ATOM 3753 C CA . ALA B 1 135 ? -43.824 53.913 8.611 1.00 19.40 115 ALA B CA 1
ATOM 3754 C C . ALA B 1 135 ? -45.097 54.162 7.807 1.00 19.53 115 ALA B C 1
ATOM 3755 O O . ALA B 1 135 ? -45.871 53.236 7.578 1.00 19.54 115 ALA B O 1
ATOM 3757 N N . SER B 1 136 ? -45.318 55.406 7.382 1.00 19.87 116 SER B N 1
ATOM 3758 C CA . SER B 1 136 ? -46.491 55.721 6.558 1.00 20.33 116 SER B CA 1
ATOM 3759 C C . SER B 1 136 ? -46.389 55.085 5.171 1.00 20.51 116 SER B C 1
ATOM 3760 O O . SER B 1 136 ? -47.406 54.710 4.586 1.00 20.67 116 SER B O 1
ATOM 3763 N N . TRP B 1 137 ? -45.162 54.955 4.662 1.00 20.77 117 TRP B N 1
ATOM 3764 C CA . TRP B 1 137 ? -44.923 54.321 3.361 1.00 20.93 117 TRP B CA 1
ATOM 3765 C C . TRP B 1 137 ? -45.246 52.827 3.398 1.00 21.05 117 TRP B C 1
ATOM 3766 O O . TRP B 1 137 ? -45.952 52.313 2.528 1.00 21.10 117 TRP B O 1
ATOM 3777 N N . TRP B 1 138 ? -44.725 52.143 4.412 1.00 21.34 118 TRP B N 1
ATOM 3778 C CA . TRP B 1 138 ? -44.933 50.708 4.590 1.00 21.43 118 TRP B CA 1
ATOM 3779 C C . TRP B 1 138 ? -46.390 50.343 4.930 1.00 21.71 118 TRP B C 1
ATOM 3780 O O . TRP B 1 138 ? -46.894 49.309 4.483 1.00 21.62 118 TRP B O 1
ATOM 3791 N N . GLU B 1 139 ? -47.056 51.199 5.709 1.00 21.99 119 GLU B N 1
ATOM 3792 C CA . GLU B 1 139 ? -48.449 50.986 6.121 1.00 22.46 119 GLU B CA 1
ATOM 3793 C C . GLU B 1 139 ? -49.474 51.517 5.114 1.00 22.46 119 GLU B C 1
ATOM 3794 O O . GLU B 1 139 ? -50.680 51.331 5.298 1.00 22.49 119 GLU B O 1
ATOM 3800 N N . SER B 1 140 ? -48.990 52.177 4.062 1.00 22.67 120 SER B N 1
ATOM 3801 C CA . SER B 1 140 ? -49.851 52.834 3.070 1.00 22.74 120 SER B CA 1
ATOM 3802 C C . SER B 1 140 ? -50.749 51.865 2.305 1.00 22.93 120 SER B C 1
ATOM 3803 O O . SER B 1 140 ? -50.360 50.722 2.031 1.00 22.88 120 SER B O 1
ATOM 3806 N N . GLU B 1 141 ? -51.944 52.340 1.953 1.00 23.00 121 GLU B N 1
ATOM 3807 C CA . GLU B 1 141 ? -52.856 51.591 1.091 1.00 23.19 121 GLU B CA 1
ATOM 3808 C C . GLU B 1 141 ? -52.296 51.496 -0.324 1.00 23.23 121 GLU B C 1
ATOM 3809 O O . GLU B 1 141 ? -52.693 50.624 -1.104 1.00 23.25 121 GLU B O 1
ATOM 3815 N N . ASP B 1 142 ? -51.368 52.396 -0.644 1.00 23.10 122 ASP B N 1
ATOM 3816 C CA . ASP B 1 142 ? -50.652 52.367 -1.917 1.00 23.08 122 ASP B CA 1
ATOM 3817 C C . ASP B 1 142 ? -49.911 51.046 -2.122 1.00 22.70 122 ASP B C 1
ATOM 3818 O O . ASP B 1 142 ? -49.761 50.596 -3.258 1.00 22.72 122 ASP B O 1
ATOM 3823 N N . ARG B 1 143 ? -49.453 50.428 -1.032 1.00 22.36 123 ARG B N 1
ATOM 3824 C CA . ARG B 1 143 ? -48.698 49.170 -1.120 1.00 21.87 123 ARG B CA 1
ATOM 3825 C C . ARG B 1 143 ? -49.543 48.014 -1.651 1.00 21.81 123 ARG B C 1
ATOM 3826 O O . ARG B 1 143 ? -49.026 47.135 -2.346 1.00 21.86 123 ARG B O 1
ATOM 3834 N N . LEU B 1 144 ? -50.839 48.034 -1.336 1.00 21.56 124 LEU B N 1
ATOM 3835 C CA . LEU B 1 144 ? -51.791 47.031 -1.825 1.00 21.23 124 LEU B CA 1
ATOM 3836 C C . LEU B 1 144 ? -52.328 47.350 -3.232 1.00 21.05 124 LEU B C 1
ATOM 3837 O O . LEU B 1 144 ? -52.687 46.439 -3.989 1.00 20.81 124 LEU B O 1
ATOM 3842 N N . SER B 1 145 ? -52.372 48.637 -3.581 1.00 20.72 125 SER B N 1
ATOM 3843 C CA . SER B 1 145 ? -52.881 49.069 -4.888 1.00 20.22 125 SER B CA 1
ATOM 3844 C C . SER B 1 145 ? -51.799 49.239 -5.968 1.00 19.86 125 SER B C 1
ATOM 3845 O O . SER B 1 145 ? -52.109 49.254 -7.169 1.00 19.91 125 SER B O 1
ATOM 3848 N N . ASP B 1 146 ? -50.540 49.365 -5.547 1.00 19.22 126 ASP B N 1
ATOM 3849 C CA . ASP B 1 146 ? -49.416 49.486 -6.483 1.00 18.57 126 ASP B CA 1
ATOM 3850 C C . ASP B 1 146 ? -49.353 48.338 -7.485 1.00 17.96 126 ASP B C 1
ATOM 3851 O O . ASP B 1 146 ? -48.942 48.539 -8.634 1.00 18.20 126 ASP B O 1
ATOM 3856 N N . GLY B 1 147 ? -49.738 47.141 -7.038 1.00 16.95 127 GLY B N 1
ATOM 3857 C CA . GLY B 1 147 ? -49.689 45.938 -7.868 1.00 15.74 127 GLY B CA 1
ATOM 3858 C C . GLY B 1 147 ? -48.335 45.252 -7.818 1.00 14.81 127 GLY B C 1
ATOM 3859 O O . GLY B 1 147 ? -48.174 44.148 -8.341 1.00 15.01 127 GLY B O 1
ATOM 3860 N N . LEU B 1 148 ? -47.362 45.916 -7.198 1.00 13.90 128 LEU B N 1
ATOM 3861 C CA . LEU B 1 148 ? -46.046 45.334 -6.960 1.00 12.65 128 LEU B CA 1
ATOM 3862 C C . LEU B 1 148 ? -46.071 44.532 -5.669 1.00 11.96 128 LEU B C 1
ATOM 3863 O O . LEU B 1 148 ? -46.927 44.744 -4.801 1.00 11.75 128 LEU B O 1
ATOM 3868 N N . GLY B 1 149 ? -45.123 43.606 -5.559 1.00 11.07 129 GLY B N 1
ATOM 3869 C CA . GLY B 1 149 ? -44.821 42.950 -4.302 1.00 10.04 129 GLY B CA 1
ATOM 3870 C C . GLY B 1 149 ? -43.832 43.774 -3.502 1.00 9.40 129 GLY B C 1
ATOM 3871 O O . GLY B 1 149 ? -42.932 44.415 -4.057 1.00 9.00 129 GLY B O 1
ATOM 3872 N N . PHE B 1 150 ? -44.009 43.758 -2.187 1.00 8.99 130 PHE B N 1
ATOM 3873 C CA . PHE B 1 150 ? -43.089 44.415 -1.272 1.00 8.65 130 PHE B CA 1
ATOM 3874 C C . PHE B 1 150 ? -42.732 43.448 -0.146 1.00 8.50 130 PHE B C 1
ATOM 3875 O O . PHE B 1 150 ? -43.589 42.707 0.340 1.00 7.69 130 PHE B O 1
ATOM 3883 N N . PHE B 1 151 ? -41.464 43.427 0.245 1.00 7.63 131 PHE B N 1
ATOM 3884 C CA . PHE B 1 151 ? -41.092 42.673 1.449 1.00 8.22 131 PHE B CA 1
ATOM 3885 C C . PHE B 1 151 ? -40.038 43.333 2.312 1.00 8.05 131 PHE B C 1
ATOM 3886 O O . PHE B 1 151 ? -39.297 44.190 1.840 1.00 7.85 131 PHE B O 1
ATOM 3894 N N . ARG B 1 152 ? -40.037 42.975 3.597 1.00 8.50 132 ARG B N 1
ATOM 3895 C CA . ARG B 1 152 ? -39.017 43.394 4.549 1.00 8.99 132 ARG B CA 1
ATOM 3896 C C . ARG B 1 152 ? -38.581 42.170 5.344 1.00 8.50 132 ARG B C 1
ATOM 3897 O O . ARG B 1 152 ? -39.390 41.554 6.054 1.00 8.17 132 ARG B O 1
ATOM 3905 N N . GLU B 1 153 ? -37.309 41.818 5.209 1.00 8.38 133 GLU B N 1
ATOM 3906 C CA . GLU B 1 153 ? -36.746 40.676 5.915 1.00 8.23 133 GLU B CA 1
ATOM 3907 C C . GLU B 1 153 ? -35.642 41.215 6.808 1.00 8.28 133 GLU B C 1
ATOM 3908 O O . GLU B 1 153 ? -34.517 41.483 6.361 1.00 8.95 133 GLU B O 1
ATOM 3914 N N . ILE B 1 154 ? -35.990 41.386 8.082 1.00 8.21 134 ILE B N 1
ATOM 3915 C CA . ILE B 1 154 ? -35.206 42.183 9.020 1.00 8.19 134 ILE B CA 1
ATOM 3916 C C . ILE B 1 154 ? -34.734 41.341 10.206 1.00 7.84 134 ILE B C 1
ATOM 3917 O O . ILE B 1 154 ? -35.541 40.812 10.979 1.00 7.71 134 ILE B O 1
ATOM 3922 N N . VAL B 1 155 ? -33.413 41.219 10.316 1.00 7.03 135 VAL B N 1
ATOM 3923 C CA . VAL B 1 155 ? -32.767 40.313 11.268 1.00 7.27 135 VAL B CA 1
ATOM 3924 C C . VAL B 1 155 ? -31.699 41.044 12.093 1.00 6.94 135 VAL B C 1
ATOM 3925 O O . VAL B 1 155 ? -31.021 41.930 11.580 1.00 7.19 135 VAL B O 1
ATOM 3929 N N . ALA B 1 156 ? -31.569 40.697 13.380 1.00 6.32 136 ALA B N 1
ATOM 3930 C CA . ALA B 1 156 ? -30.723 41.457 14.290 1.00 6.67 136 ALA B CA 1
ATOM 3931 C C . ALA B 1 156 ? -29.758 40.583 15.109 1.00 6.55 136 ALA B C 1
ATOM 3932 O O . ALA B 1 156 ? -29.921 40.391 16.314 1.00 6.83 136 ALA B O 1
ATOM 3934 N N . PRO B 1 157 ? -28.703 40.084 14.457 1.00 6.72 137 PRO B N 1
ATOM 3935 C CA . PRO B 1 157 ? -27.782 39.226 15.197 1.00 6.69 137 PRO B CA 1
ATOM 3936 C C . PRO B 1 157 ? -26.877 40.044 16.128 1.00 6.86 137 PRO B C 1
ATOM 3937 O O . PRO B 1 157 ? -26.489 41.161 15.792 1.00 7.73 137 PRO B O 1
ATOM 3941 N N . ARG B 1 158 ? -26.578 39.505 17.308 1.00 6.74 138 ARG B N 1
ATOM 3942 C CA . ARG B 1 158 ? -25.571 40.114 18.183 1.00 6.79 138 ARG B CA 1
ATOM 3943 C C . ARG B 1 158 ? -24.188 39.908 17.560 1.00 6.52 138 ARG B C 1
ATOM 3944 O O . ARG B 1 158 ? -24.037 39.104 16.634 1.00 6.97 138 ARG B O 1
ATOM 3952 N N . ALA B 1 159 ? -23.193 40.639 18.058 1.00 6.85 139 ALA B N 1
ATOM 3953 C CA . ALA B 1 159 ? -21.816 40.546 17.551 1.00 6.85 139 ALA B CA 1
ATOM 3954 C C . ALA B 1 159 ? -21.231 39.127 17.680 1.00 7.04 139 ALA B C 1
ATOM 3955 O O . ALA B 1 159 ? -20.400 38.692 16.868 1.00 7.87 139 ALA B O 1
ATOM 3957 N N . GLU B 1 160 ? -21.688 38.401 18.693 1.00 6.42 140 GLU B N 1
ATOM 3958 C CA . GLU B 1 160 ? -21.277 37.016 18.899 1.00 6.43 140 GLU B CA 1
ATOM 3959 C C . GLU B 1 160 ? -21.992 36.030 17.968 1.00 5.96 140 GLU B C 1
ATOM 3960 O O . GLU B 1 160 ? -21.614 34.859 17.908 1.00 5.46 140 GLU B O 1
ATOM 3966 N N . GLN B 1 161 ? -23.036 36.499 17.268 1.00 5.67 141 GLN B N 1
ATOM 3967 C CA . GLN B 1 161 ? -23.914 35.645 16.479 1.00 4.92 141 GLN B CA 1
ATOM 3968 C C . GLN B 1 161 ? -23.678 35.808 14.967 1.00 4.98 141 GLN B C 1
ATOM 3969 O O . GLN B 1 161 ? -24.495 35.373 14.151 1.00 5.38 141 GLN B O 1
ATOM 3975 N N . PHE B 1 162 ? -22.570 36.435 14.580 1.00 5.40 142 PHE B N 1
ATOM 3976 C CA . PHE B 1 162 ? -22.211 36.406 13.148 1.00 5.28 142 PHE B CA 1
ATOM 3977 C C . PHE B 1 162 ? -20.725 36.233 12.923 1.00 6.13 142 PHE B C 1
ATOM 3978 O O . PHE B 1 162 ? -19.924 36.553 13.777 1.00 5.78 142 PHE B O 1
ATOM 3986 N N . GLU B 1 163 ? -20.375 35.718 11.757 1.00 5.66 143 GLU B N 1
ATOM 3987 C CA . GLU B 1 163 ? -18.969 35.588 11.400 1.00 5.67 143 GLU B CA 1
ATOM 3988 C C . GLU B 1 163 ? -18.780 36.081 9.980 1.00 5.85 143 GLU B C 1
ATOM 3989 O O . GLU B 1 163 ? -19.686 36.005 9.168 1.00 6.09 143 GLU B O 1
ATOM 3995 N N . THR B 1 164 ? -17.590 36.598 9.705 1.00 5.83 144 THR B N 1
ATOM 3996 C CA . THR B 1 164 ? -17.225 37.007 8.350 1.00 5.85 144 THR B CA 1
ATOM 3997 C C . THR B 1 164 ? -15.971 36.281 7.918 1.00 6.56 144 THR B C 1
ATOM 3998 O O . THR B 1 164 ? -15.180 35.811 8.746 1.00 6.88 144 THR B O 1
ATOM 4002 N N . LEU B 1 165 ? -15.774 36.212 6.611 1.00 6.70 145 LEU B N 1
ATOM 4003 C CA . LEU B 1 165 ? -14.538 35.676 6.074 1.00 6.70 145 LEU B CA 1
ATOM 4004 C C . LEU B 1 165 ? -14.308 36.337 4.733 1.00 6.95 145 LEU B C 1
ATOM 4005 O O . LEU B 1 165 ? -15.206 36.333 3.880 1.00 6.92 145 LEU B O 1
ATOM 4010 N N . TYR B 1 166 ? -13.123 36.923 4.560 1.00 7.33 146 TYR B N 1
ATOM 4011 C CA . TYR B 1 166 ? -12.775 37.634 3.321 1.00 7.69 146 TYR B CA 1
ATOM 4012 C C . TYR B 1 166 ? -11.446 37.131 2.750 1.00 8.53 146 TYR B C 1
ATOM 4013 O O . TYR B 1 166 ? -10.477 36.941 3.487 1.00 8.26 146 TYR B O 1
ATOM 4022 N N . ALA B 1 167 ? -11.411 36.911 1.436 1.00 9.08 147 AL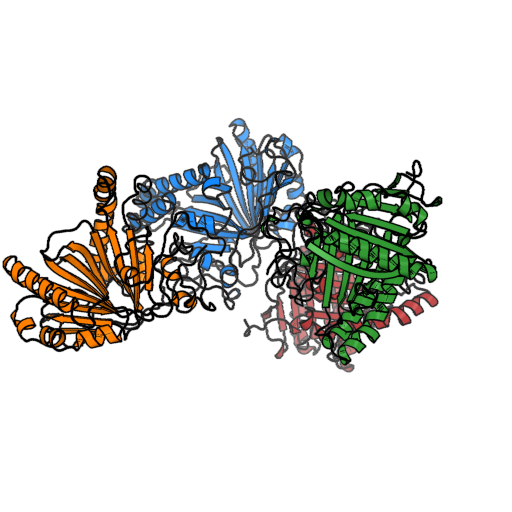A B N 1
ATOM 4023 C CA . ALA B 1 167 ? -10.168 36.549 0.732 1.00 9.74 147 ALA B CA 1
ATOM 4024 C C . ALA B 1 167 ? -9.447 37.798 0.222 1.00 10.08 147 ALA B C 1
ATOM 4025 O O . ALA B 1 167 ? -8.786 37.772 -0.830 1.00 10.99 147 ALA B O 1
ATOM 4027 N N . PHE B 1 168 ? -9.609 38.889 0.966 1.00 10.20 148 PHE B N 1
ATOM 4028 C CA . PHE B 1 168 ? -9.016 40.196 0.676 1.00 10.80 148 PHE B CA 1
ATOM 4029 C C . PHE B 1 168 ? -9.056 41.035 1.951 1.00 11.20 148 PHE B C 1
ATOM 4030 O O . PHE B 1 168 ? -9.601 40.596 2.975 1.00 11.00 148 PHE B O 1
ATOM 4038 N N . GLN B 1 169 ? -8.486 42.237 1.905 1.00 11.97 149 GLN B N 1
ATOM 4039 C CA . GLN B 1 169 ? -8.296 43.016 3.135 1.00 12.74 149 GLN B CA 1
ATOM 4040 C C . GLN B 1 169 ? -8.968 44.386 3.113 1.00 13.36 149 GLN B C 1
ATOM 4041 O O . GLN B 1 169 ? -9.259 44.965 4.161 1.00 13.88 149 GLN B O 1
ATOM 4047 N N . GLU B 1 170 ? -9.230 44.893 1.918 1.00 13.76 150 GLU B N 1
ATOM 4048 C CA . GLU B 1 170 ? -9.682 46.266 1.757 1.00 13.96 150 GLU B CA 1
ATOM 4049 C C . GLU B 1 170 ? -11.116 46.364 1.240 1.00 13.60 150 GLU B C 1
ATOM 4050 O O . GLU B 1 170 ? -11.599 45.458 0.554 1.00 13.51 150 GLU B O 1
ATOM 4056 N N . ASP B 1 171 ? -11.791 47.457 1.604 1.00 13.04 151 ASP B N 1
ATOM 4057 C CA . ASP B 1 171 ? -13.106 47.806 1.063 1.00 12.75 151 ASP B CA 1
ATOM 4058 C C . ASP B 1 171 ? -14.119 46.683 1.280 1.00 11.83 151 ASP B C 1
ATOM 4059 O O . ASP B 1 171 ? -14.642 46.118 0.325 1.00 11.92 151 ASP B O 1
ATOM 4064 N N . LEU B 1 172 ? -14.398 46.373 2.543 1.00 11.04 152 LEU B N 1
ATOM 4065 C CA . LEU B 1 172 ? -15.277 45.254 2.881 1.00 10.18 152 LEU B CA 1
ATOM 4066 C C . LEU B 1 172 ? -16.739 45.529 2.530 1.00 9.89 152 LEU B C 1
ATOM 4067 O O . LEU B 1 172 ? -17.288 46.570 2.917 1.00 10.12 152 LEU B O 1
ATOM 4072 N N . PRO B 1 173 ? -17.369 44.600 1.787 1.00 8.75 153 PRO B N 1
ATOM 4073 C CA . PRO B 1 173 ? -18.793 44.666 1.471 1.00 8.37 153 PRO B CA 1
ATOM 4074 C C . PRO B 1 173 ? -19.656 44.110 2.604 1.00 8.16 153 PRO B C 1
ATOM 4075 O O . PRO B 1 173 ? -19.137 43.530 3.556 1.00 8.41 153 PRO B O 1
ATOM 4079 N N . GLY B 1 174 ? -20.966 44.297 2.504 1.00 8.16 154 GLY B N 1
ATOM 4080 C CA . GLY B 1 174 ? -21.876 43.702 3.474 1.00 7.61 154 GLY B CA 1
ATOM 4081 C C . GLY B 1 174 ? -21.596 44.201 4.870 1.00 7.73 154 GLY B C 1
ATOM 4082 O O . GLY B 1 174 ? -21.172 45.342 5.053 1.00 7.50 154 GLY B O 1
ATOM 4083 N N . VAL B 1 175 ? -21.833 43.336 5.855 1.00 7.15 155 VAL B N 1
ATOM 4084 C CA . VAL B 1 175 ? -21.689 43.722 7.268 1.00 7.03 155 VAL B CA 1
ATOM 4085 C C . VAL B 1 175 ? -20.295 44.283 7.590 1.00 7.33 155 VAL B C 1
ATOM 4086 O O . VAL B 1 175 ? -20.142 45.100 8.501 1.00 7.90 155 VAL B O 1
ATOM 4090 N N . GLY B 1 176 ? -19.293 43.853 6.824 1.00 7.86 156 GLY B N 1
ATOM 4091 C CA . GLY B 1 176 ? -17.909 44.316 7.006 1.00 7.80 156 GLY B CA 1
ATOM 4092 C C . GLY B 1 176 ? -17.777 45.822 6.893 1.00 8.22 156 GLY B C 1
ATOM 4093 O O . GLY B 1 176 ? -16.969 46.436 7.590 1.00 8.11 156 GLY B O 1
ATOM 4094 N N . ALA B 1 177 ? -18.598 46.415 6.023 1.00 8.52 157 ALA B N 1
ATOM 4095 C CA . ALA B 1 177 ? -18.635 47.867 5.837 1.00 8.59 157 ALA B CA 1
ATOM 4096 C C . ALA B 1 177 ? -19.032 48.661 7.098 1.00 8.64 157 ALA B C 1
ATOM 4097 O O . ALA B 1 177 ? -18.672 49.839 7.214 1.00 9.21 157 ALA B O 1
ATOM 4099 N N . VAL B 1 178 ? -19.762 48.031 8.026 1.00 9.32 158 VAL B N 1
ATOM 4100 C CA . VAL B 1 178 ? -20.170 48.711 9.280 1.00 9.02 158 VAL B CA 1
ATOM 4101 C C . VAL B 1 178 ? -19.319 48.327 10.495 1.00 9.48 158 VAL B C 1
ATOM 4102 O O . VAL B 1 178 ? -19.563 48.777 11.631 1.00 9.36 158 VAL B O 1
ATOM 4106 N N . MET B 1 179 ? -18.325 47.484 10.241 1.00 9.27 159 MET B N 1
ATOM 4107 C CA . MET B 1 179 ? -17.322 47.152 11.239 1.00 9.14 159 MET B CA 1
ATOM 4108 C C . MET B 1 179 ? -16.164 48.159 11.171 1.00 9.60 159 MET B C 1
ATOM 4109 O O . MET B 1 179 ? -16.092 48.985 10.252 1.00 9.38 159 MET B O 1
ATOM 4114 N N . ASP B 1 180 ? -15.279 48.103 12.157 1.00 10.12 160 ASP B N 1
ATOM 4115 C CA . ASP B 1 180 ? -14.267 49.141 12.337 1.00 10.66 160 ASP B CA 1
ATOM 4116 C C . ASP B 1 180 ? -13.029 48.935 11.476 1.00 11.23 160 ASP B C 1
ATOM 4117 O O . ASP B 1 180 ? -12.287 49.888 11.206 1.00 11.52 160 ASP B O 1
ATOM 4122 N N . GLY B 1 181 ? -12.801 47.698 11.041 1.00 11.55 161 GLY B N 1
ATOM 4123 C CA . GLY B 1 181 ? -11.666 47.411 10.177 1.00 11.59 161 GLY B CA 1
ATOM 4124 C C . GLY B 1 181 ? -11.433 45.951 9.869 1.00 11.67 161 GLY B C 1
ATOM 4125 O O . GLY B 1 181 ? -12.311 45.112 10.059 1.00 11.53 161 GLY B O 1
ATOM 4126 N N . ILE B 1 182 ? -10.225 45.669 9.389 1.00 11.56 162 ILE B N 1
ATOM 4127 C CA . ILE B 1 182 ? -9.796 44.338 8.974 1.00 11.47 162 ILE B CA 1
ATOM 4128 C C . ILE B 1 182 ? -8.787 43.710 9.950 1.00 11.39 162 ILE B C 1
ATOM 4129 O O . ILE B 1 182 ? -7.963 44.407 10.555 1.00 11.10 162 ILE B O 1
ATOM 4134 N N . SER B 1 183 ? -8.863 42.391 10.103 1.00 10.94 163 SER B N 1
ATOM 4135 C CA . SER B 1 183 ? -7.938 41.656 10.960 1.00 10.58 163 SER B CA 1
ATOM 4136 C C . SER B 1 183 ? -6.646 41.382 10.205 1.00 10.35 163 SER B C 1
ATOM 4137 O O . SER B 1 183 ? -6.523 41.711 9.029 1.00 10.10 163 SER B O 1
ATOM 4140 N N . GLY B 1 184 ? -5.692 40.757 10.889 1.00 10.46 164 GLY B N 1
ATOM 4141 C CA . GLY B 1 184 ? -4.570 40.115 10.211 1.00 10.28 164 GLY B CA 1
ATOM 4142 C C . GLY B 1 184 ? -5.039 38.744 9.750 1.00 9.98 164 GLY B C 1
ATOM 4143 O O . GLY B 1 184 ? -6.210 38.397 9.932 1.00 9.65 164 GLY B O 1
ATOM 4144 N N . GLU B 1 185 ? -4.145 37.965 9.149 1.00 9.87 165 GLU B N 1
ATOM 4145 C CA . GLU B 1 185 ? -4.477 36.589 8.772 1.00 9.79 165 GLU B CA 1
ATOM 4146 C C . GLU B 1 185 ? -5.000 35.825 9.985 1.00 9.40 165 GLU B C 1
ATOM 4147 O O . GLU B 1 185 ? -4.414 35.902 11.065 1.00 8.71 165 GLU B O 1
ATOM 4153 N N . ILE B 1 186 ? -6.113 35.116 9.809 1.00 8.67 166 ILE B N 1
ATOM 4154 C CA . ILE B 1 186 ? -6.746 34.411 10.921 1.00 8.49 166 ILE B CA 1
ATOM 4155 C C . ILE B 1 186 ? -6.523 32.900 10.872 1.00 8.01 166 ILE B C 1
ATOM 4156 O O . ILE B 1 186 ? -6.358 32.314 9.797 1.00 8.40 166 ILE B O 1
ATOM 4161 N N . ASN B 1 187 ? -6.545 32.280 12.047 1.00 7.71 167 ASN B N 1
ATOM 4162 C CA . ASN B 1 187 ? -6.314 30.845 12.182 1.00 7.67 167 ASN B CA 1
ATOM 4163 C C . ASN B 1 187 ? -7.521 29.971 11.810 1.00 7.15 167 ASN B C 1
ATOM 4164 O O . ASN B 1 187 ? -7.350 28.930 11.193 1.00 7.37 167 ASN B O 1
ATOM 4169 N N . GLU B 1 188 ? -8.739 30.398 12.166 1.00 6.81 168 GLU B N 1
ATOM 4170 C CA . GLU B 1 188 ? -9.912 29.526 12.112 1.00 6.74 168 GLU B CA 1
ATOM 4171 C C . GLU B 1 188 ? -10.580 29.472 10.733 1.00 6.06 168 GLU B C 1
ATOM 4172 O O . GLU B 1 188 ? -11.722 29.909 10.558 1.00 5.83 168 GLU B O 1
ATOM 4178 N N . HIS B 1 189 ? -9.873 28.906 9.760 1.00 5.37 169 HIS B N 1
ATOM 4179 C CA . HIS B 1 189 ? -10.426 28.707 8.422 1.00 5.93 169 HIS B CA 1
ATOM 4180 C C . HIS B 1 189 ? -9.643 27.629 7.683 1.00 5.85 169 HIS B C 1
ATOM 4181 O O . HIS B 1 189 ? -8.499 27.320 8.052 1.00 6.14 169 HIS B O 1
ATOM 4188 N N . GLY B 1 190 ? -10.234 27.099 6.616 1.00 5.94 170 GLY B N 1
ATOM 4189 C CA . GLY B 1 190 ? -9.581 26.098 5.771 1.00 5.94 170 GLY B CA 1
ATOM 4190 C C . GLY B 1 190 ? -9.875 24.655 6.139 1.00 6.27 170 GLY B C 1
ATOM 4191 O O . GLY B 1 190 ? -9.147 23.739 5.727 1.00 6.59 170 GLY B O 1
ATOM 4192 N N . TYR B 1 191 ? -10.945 24.460 6.907 1.00 5.30 171 TYR B N 1
ATOM 4193 C CA . TYR B 1 191 ? -11.413 23.140 7.318 1.00 5.00 171 TYR B CA 1
ATOM 4194 C C . TYR B 1 191 ? -12.906 23.224 7.573 1.00 5.63 171 TYR B C 1
ATOM 4195 O O . TYR B 1 191 ? -13.393 24.249 8.036 1.00 5.92 171 TYR B O 1
ATOM 4204 N N . TRP B 1 192 ? -13.630 22.159 7.271 1.00 5.03 172 TRP B N 1
ATOM 4205 C CA . TRP B 1 192 ? -15.080 22.184 7.493 1.00 4.99 172 TRP B CA 1
ATOM 4206 C C . TRP B 1 192 ? -15.315 22.251 8.982 1.00 5.31 172 TRP B C 1
ATOM 4207 O O . TRP B 1 192 ? -14.663 21.544 9.749 1.00 6.28 172 TRP B O 1
ATOM 4218 N N . GLY B 1 193 ? -16.262 23.089 9.396 1.00 5.24 173 GLY B N 1
ATOM 4219 C CA . GLY B 1 193 ? -16.411 23.361 10.824 1.00 6.15 173 GLY B CA 1
ATOM 4220 C C . GLY B 1 193 ? -15.744 24.649 11.272 1.00 6.28 173 GLY B C 1
ATOM 4221 O O . GLY B 1 193 ? -15.980 25.111 12.401 1.00 6.36 173 GLY B O 1
ATOM 4222 N N . SER B 1 194 ? -14.944 25.248 10.390 1.00 6.47 174 SER B N 1
ATOM 4223 C CA . SER B 1 194 ? -14.278 26.512 10.707 1.00 6.33 174 SER B CA 1
ATOM 4224 C C . SER B 1 194 ? -15.253 27.678 10.738 1.00 5.91 174 SER B C 1
ATOM 4225 O O . SER B 1 194 ? -15.102 28.577 11.552 1.00 6.28 174 SER B O 1
ATOM 4228 N N . MET B 1 195 ? -16.276 27.657 9.874 1.00 5.72 175 MET B N 1
ATOM 4229 C CA . MET B 1 195 ? -17.293 28.680 9.934 1.00 5.90 175 MET B CA 1
ATOM 4230 C C . MET B 1 195 ? -17.864 28.751 11.351 1.00 5.94 175 MET B C 1
ATOM 4231 O O . MET B 1 195 ? -17.894 29.825 11.958 1.00 5.29 175 MET B O 1
ATOM 4236 N N . ARG B 1 196 ? -18.305 27.599 11.859 1.00 5.69 176 ARG B N 1
ATOM 4237 C CA . ARG B 1 196 ? -18.869 27.522 13.194 1.00 5.93 176 ARG B CA 1
ATOM 4238 C C . ARG B 1 196 ? -17.930 28.159 14.209 1.00 6.31 176 ARG B C 1
ATOM 4239 O O . ARG B 1 196 ? -18.371 28.952 15.048 1.00 6.43 176 ARG B O 1
ATOM 4247 N N . GLU B 1 197 ? -16.640 27.845 14.103 1.00 6.80 177 GLU B N 1
ATOM 4248 C CA . GLU B 1 197 ? -15.648 28.319 15.076 1.00 6.90 177 GLU B CA 1
ATOM 4249 C C . GLU B 1 197 ? -15.338 29.815 15.003 1.00 7.06 177 GLU B C 1
ATOM 4250 O O . GLU B 1 197 ? -14.779 30.390 15.956 1.00 7.32 177 GLU B O 1
ATOM 4256 N N . ARG B 1 198 ? -15.666 30.446 13.877 1.00 6.68 178 ARG B N 1
ATOM 4257 C CA . ARG B 1 198 ? -15.499 31.889 13.751 1.00 6.00 178 ARG B CA 1
ATOM 4258 C C . ARG B 1 198 ? -16.648 32.661 14.417 1.00 5.70 178 ARG B C 1
ATOM 4259 O O . ARG B 1 198 ? -16.536 33.864 14.611 1.00 5.46 178 ARG B O 1
ATOM 4267 N N . PHE B 1 199 ? -17.763 31.990 14.721 1.00 5.74 179 PHE B N 1
ATOM 4268 C CA . PHE B 1 199 ? -18.829 32.600 15.523 1.00 5.23 179 PHE B CA 1
ATOM 4269 C C . PHE B 1 199 ? -18.352 32.692 16.979 1.00 5.24 179 PHE B C 1
ATOM 4270 O O . PHE B 1 199 ? -18.114 31.644 17.604 1.00 5.75 179 PHE B O 1
ATOM 4278 N N . PRO B 1 200 ? -18.224 33.917 17.537 1.00 4.92 180 PRO B N 1
ATOM 4279 C CA . PRO B 1 200 ? -17.763 33.963 18.950 1.00 5.36 180 PRO B CA 1
ATOM 4280 C C . PRO B 1 200 ? -18.642 33.160 19.919 1.00 5.31 180 PRO B C 1
ATOM 4281 O O . PRO B 1 200 ? -18.117 32.575 20.890 1.00 6.04 180 PRO B O 1
ATOM 4285 N N . ILE B 1 201 ? -19.946 33.086 19.644 1.00 4.93 181 ILE B N 1
ATOM 4286 C CA . ILE B 1 201 ? -20.866 32.317 20.495 1.00 5.54 181 ILE B CA 1
ATOM 4287 C C . ILE B 1 201 ? -20.542 30.822 20.524 1.00 5.36 181 ILE B C 1
ATOM 4288 O O . ILE B 1 201 ? -20.905 30.129 21.476 1.00 5.44 181 ILE B O 1
ATOM 4293 N N . SER B 1 202 ? -19.853 30.330 19.485 1.00 5.66 182 SER B N 1
ATOM 4294 C CA . SER B 1 202 ? -19.455 28.908 19.431 1.00 5.71 182 SER B CA 1
ATOM 4295 C C . SER B 1 202 ? -18.564 28.450 20.596 1.00 5.53 182 SER B C 1
ATOM 4296 O O . SER B 1 202 ? -18.384 27.252 20.828 1.00 6.05 182 SER B O 1
ATOM 4299 N N . GLN B 1 203 ? -18.012 29.411 21.335 1.00 6.05 183 GLN B N 1
ATOM 4300 C CA . GLN B 1 203 ? -17.217 29.131 22.524 1.00 6.84 183 GLN B CA 1
ATOM 4301 C C . GLN B 1 203 ? -18.107 28.532 23.620 1.00 6.92 183 GLN B C 1
ATOM 4302 O O . GLN B 1 203 ? -17.621 27.892 24.554 1.00 6.91 183 GLN B O 1
ATOM 4308 N N . THR B 1 204 ? -19.419 28.723 23.473 1.00 7.36 184 THR B N 1
ATOM 4309 C CA . THR B 1 204 ? -20.385 28.512 24.542 1.00 7.72 184 THR B CA 1
ATOM 4310 C C . THR B 1 204 ? -21.654 27.756 24.098 1.00 7.42 184 THR B C 1
ATOM 4311 O O . THR B 1 204 ? -22.187 26.907 24.822 1.00 7.07 184 THR B O 1
ATOM 4315 N N . ASP B 1 205 ? -22.114 28.069 22.891 1.00 7.39 185 ASP B N 1
ATOM 4316 C CA . ASP B 1 205 ? -23.469 27.736 22.453 1.00 7.98 185 ASP B CA 1
ATOM 4317 C C . ASP B 1 205 ? -23.401 26.876 21.199 1.00 7.42 185 ASP B C 1
ATOM 4318 O O . ASP B 1 205 ? -22.544 27.084 20.355 1.00 7.95 185 ASP B O 1
ATOM 4323 N N . TRP B 1 206 ? -24.306 25.908 21.104 1.00 7.59 186 TRP B N 1
ATOM 4324 C CA . TRP B 1 206 ? -24.424 25.012 19.950 1.00 8.54 186 TRP B CA 1
ATOM 4325 C C . TRP B 1 206 ? -25.177 25.616 18.762 1.00 8.15 186 TRP B C 1
ATOM 4326 O O . TRP B 1 206 ? -25.134 25.066 17.649 1.00 7.57 186 TRP B O 1
ATOM 4337 N N . MET B 1 207 ? -25.889 26.718 18.994 1.00 7.93 187 MET B N 1
ATOM 4338 C CA . MET B 1 207 ? -26.723 27.336 17.956 1.00 7.92 187 MET B CA 1
ATOM 4339 C C . MET B 1 207 ? -27.709 26.326 17.343 1.00 8.05 187 MET B C 1
ATOM 4340 O O . MET B 1 207 ? -27.905 26.263 16.113 1.00 8.04 187 MET B O 1
ATOM 4345 N N . GLN B 1 208 ? -28.341 25.555 18.223 1.00 8.33 188 GLN B N 1
ATOM 4346 C CA . GLN B 1 208 ? -29.256 24.496 17.833 1.00 8.30 188 GLN B CA 1
ATOM 4347 C C . GLN B 1 208 ? -30.592 25.117 17.470 1.00 8.41 188 GLN B C 1
ATOM 4348 O O . GLN B 1 208 ? -31.116 25.930 18.226 1.00 7.61 188 GLN B O 1
ATOM 4354 N N . ALA B 1 209 ? -31.118 24.762 16.297 1.00 7.46 189 ALA B N 1
ATOM 4355 C CA . ALA B 1 209 ? -32.427 25.224 15.878 1.00 8.14 189 ALA B CA 1
ATOM 4356 C C . ALA B 1 209 ? -33.516 24.580 16.717 1.00 8.28 189 ALA B C 1
ATOM 4357 O O . ALA B 1 209 ? -33.439 23.404 17.066 1.00 8.86 189 ALA B O 1
ATOM 4359 N N . SER B 1 210 ? -34.521 25.378 17.053 1.00 7.78 190 SER B N 1
ATOM 4360 C CA . SER B 1 210 ? -35.734 24.876 17.678 1.00 8.79 190 SER B CA 1
ATOM 4361 C C . SER B 1 210 ? -36.837 25.836 17.291 1.00 8.46 190 SER B C 1
ATOM 4362 O O . SER B 1 210 ? -36.558 27.007 17.003 1.00 8.02 190 SER B O 1
ATOM 4365 N N . GLY B 1 211 ? -38.078 25.342 17.290 1.00 9.39 191 GLY B N 1
ATOM 4366 C CA . GLY B 1 211 ? -39.238 26.121 16.881 1.00 9.69 191 GLY B CA 1
ATOM 4367 C C . GLY B 1 211 ? -39.594 25.994 15.411 1.00 9.81 191 GLY B C 1
ATOM 4368 O O . GLY B 1 211 ? -38.940 25.266 14.651 1.00 10.67 191 GLY B O 1
ATOM 4369 N N . GLU B 1 212 ? -40.644 26.709 15.012 1.00 10.33 192 GLU B N 1
ATOM 4370 C CA . GLU B 1 212 ? -41.146 26.668 13.651 1.00 10.62 192 GLU B CA 1
ATOM 4371 C C . GLU B 1 212 ? -41.169 28.053 13.016 1.00 9.94 192 GLU B C 1
ATOM 4372 O O . GLU B 1 212 ? -41.479 29.053 13.672 1.00 9.90 192 GLU B O 1
ATOM 4378 N N . LEU B 1 213 ? -40.868 28.087 11.725 1.00 9.15 193 LEU B N 1
ATOM 4379 C CA . LEU B 1 213 ? -41.081 29.250 10.902 1.00 8.68 193 LEU B CA 1
ATOM 4380 C C . LEU B 1 213 ? -42.586 29.290 10.680 1.00 8.75 193 LEU B C 1
ATOM 4381 O O . LEU B 1 213 ? -43.145 28.332 10.158 1.00 8.49 193 LEU B O 1
ATOM 4386 N N . ARG B 1 214 ? -43.218 30.377 11.132 1.00 8.52 194 ARG B N 1
ATOM 4387 C CA . ARG B 1 214 ? -44.670 30.454 11.317 0.60 8.46 194 ARG B CA 1
ATOM 4388 C C . ARG B 1 214 ? -45.257 31.732 10.751 1.00 8.77 194 ARG B C 1
ATOM 4389 O O . ARG B 1 214 ? -44.730 32.818 10.982 1.00 8.85 194 ARG B O 1
ATOM 4397 N N . VAL B 1 215 ? -46.389 31.612 10.062 1.00 9.14 195 VAL B N 1
ATOM 4398 C CA . VAL B 1 215 ? -47.188 32.785 9.726 1.00 9.93 195 VAL B CA 1
ATOM 4399 C C . VAL B 1 215 ? -47.907 33.241 11.000 1.00 10.31 195 VAL B C 1
ATOM 4400 O O . VAL B 1 215 ? -48.520 32.426 11.698 1.00 10.95 195 VAL B O 1
ATOM 4404 N N . ILE B 1 216 ? -47.825 34.534 11.309 1.00 10.62 196 ILE B N 1
ATOM 4405 C CA . ILE B 1 216 ? -48.568 35.078 12.463 1.00 10.52 196 ILE B CA 1
ATOM 4406 C C . ILE B 1 216 ? -49.731 36.018 12.081 1.00 10.45 196 ILE B C 1
ATOM 4407 O O . ILE B 1 216 ? -50.598 36.317 12.906 1.00 10.39 196 ILE B O 1
ATOM 4412 N N . ALA B 1 217 ? -49.735 36.477 10.831 1.00 10.50 197 ALA B N 1
ATOM 4413 C CA . ALA B 1 217 ? -50.811 37.315 10.311 1.00 11.26 197 ALA B CA 1
ATOM 4414 C C . ALA B 1 217 ? -50.948 37.065 8.813 1.00 11.48 197 ALA B C 1
ATOM 4415 O O . ALA B 1 217 ? -49.945 37.020 8.090 1.00 11.92 197 ALA B O 1
ATOM 4417 N N . GLY B 1 218 ? -52.189 36.877 8.368 1.00 12.44 198 GLY B N 1
ATOM 4418 C CA . GLY B 1 218 ? -52.502 36.736 6.949 1.00 12.90 198 GLY B CA 1
ATOM 4419 C C . GLY B 1 218 ? -52.421 35.323 6.404 1.00 13.43 198 GLY B C 1
ATOM 4420 O O . GLY B 1 218 ? -52.396 34.352 7.156 1.00 13.63 198 GLY B O 1
ATOM 4421 N N . ASP B 1 219 ? -52.370 35.213 5.081 1.00 14.00 199 ASP B N 1
ATOM 4422 C CA . ASP B 1 219 ? -52.333 33.924 4.410 1.00 14.75 199 ASP B CA 1
ATOM 4423 C C . ASP B 1 219 ? -51.562 34.103 3.108 1.00 15.24 199 ASP B C 1
ATOM 4424 O O . ASP B 1 219 ? -51.943 34.935 2.281 1.00 15.60 199 ASP B O 1
ATOM 4429 N N . PRO B 1 220 ? -50.458 33.347 2.933 1.00 15.65 200 PRO B N 1
ATOM 4430 C CA . PRO B 1 220 ? -49.701 33.431 1.674 1.00 16.08 200 PRO B CA 1
ATOM 4431 C C . PRO B 1 220 ? -50.559 33.128 0.429 1.00 16.59 200 PRO B C 1
ATOM 4432 O O . PRO B 1 220 ? -50.456 33.839 -0.573 1.00 16.49 200 PRO B O 1
ATOM 4436 N N . ALA B 1 221 ? -51.425 32.117 0.513 1.00 16.80 201 ALA B N 1
ATOM 4437 C CA . ALA B 1 221 ? -52.237 31.675 -0.637 1.00 17.50 201 ALA B CA 1
ATOM 4438 C C . ALA B 1 221 ? -53.179 32.738 -1.214 1.00 17.58 201 ALA B C 1
ATOM 4439 O O . ALA B 1 221 ? -53.567 32.653 -2.384 1.00 18.27 201 ALA B O 1
ATOM 4441 N N . VAL B 1 222 ? -53.548 33.721 -0.394 1.00 17.64 202 VAL B N 1
ATOM 4442 C CA . VAL B 1 222 ? -54.475 34.783 -0.808 1.00 17.35 202 VAL B CA 1
ATOM 4443 C C . VAL B 1 222 ? -53.744 36.068 -1.211 1.00 16.93 202 VAL B C 1
ATOM 4444 O O . VAL B 1 222 ? -54.306 36.913 -1.915 1.00 17.24 202 VAL B O 1
ATOM 4448 N N . GLY B 1 223 ? -52.493 36.209 -0.781 1.00 16.22 203 GLY B N 1
ATOM 4449 C CA . GLY B 1 223 ? -51.743 37.446 -0.985 1.00 15.03 203 GLY B CA 1
ATOM 4450 C C . GLY B 1 223 ? -52.048 38.474 0.091 1.00 14.29 203 GLY B C 1
ATOM 4451 O O . GLY B 1 223 ? -52.396 38.120 1.221 1.00 14.25 203 GLY B O 1
ATOM 4452 N N . GLY B 1 224 ? -51.917 39.752 -0.259 1.00 13.45 204 GLY B N 1
ATOM 4453 C CA . GLY B 1 224 ? -52.091 40.847 0.701 1.00 12.59 204 GLY B CA 1
ATOM 4454 C C . GLY B 1 224 ? -50.931 40.912 1.676 1.00 12.16 204 GLY B C 1
ATOM 4455 O O . GLY B 1 224 ? -49.811 40.523 1.341 1.00 11.48 204 GLY B O 1
ATOM 4456 N N . ARG B 1 225 ? -51.208 41.395 2.887 1.00 11.85 205 ARG B N 1
ATOM 4457 C CA . ARG B 1 225 ? -50.198 41.491 3.945 1.00 11.87 205 ARG B CA 1
ATOM 4458 C C . ARG B 1 225 ? -50.051 40.166 4.682 1.00 11.23 205 ARG B C 1
ATOM 4459 O O . ARG B 1 225 ? -51.025 39.619 5.200 1.00 10.96 205 ARG B O 1
ATOM 4467 N N . VAL B 1 226 ? -48.824 39.650 4.706 1.00 10.67 206 VAL B N 1
ATOM 4468 C CA . VAL B 1 226 ? -48.494 38.420 5.427 1.00 10.46 206 VAL B CA 1
ATOM 4469 C C . VAL B 1 226 ? -47.261 38.672 6.286 1.00 9.98 206 VAL B C 1
ATOM 4470 O O . VAL B 1 226 ? -46.245 39.202 5.813 1.00 10.66 206 VAL B O 1
ATOM 4474 N N . VAL B 1 227 ? -47.357 38.290 7.554 1.00 9.49 207 VAL B N 1
ATOM 4475 C CA . VAL B 1 227 ? -46.233 38.417 8.476 1.00 9.47 207 VAL B CA 1
ATOM 4476 C C . VAL B 1 227 ? -45.805 37.042 8.971 1.00 9.17 207 VAL B C 1
ATOM 4477 O O . VAL B 1 227 ? -46.631 36.233 9.393 1.00 8.82 207 VAL B O 1
ATOM 4481 N N . VAL B 1 228 ? -44.500 36.796 8.902 1.00 8.64 208 VAL B N 1
ATOM 4482 C CA . VAL B 1 228 ? -43.903 35.530 9.288 1.00 8.45 208 VAL B CA 1
ATOM 4483 C C . VAL B 1 228 ? -42.861 35.757 10.381 1.00 7.86 208 VAL B C 1
ATOM 4484 O O . VAL B 1 228 ? -42.044 36.676 10.306 1.00 7.60 208 VAL B O 1
ATOM 4488 N N . ARG B 1 229 ? -42.898 34.926 11.402 1.00 7.77 209 ARG B N 1
ATOM 4489 C CA . ARG B 1 229 ? -41.854 34.966 12.410 1.00 7.62 209 ARG B CA 1
ATOM 4490 C C . ARG B 1 229 ? -40.930 33.777 12.280 1.00 6.89 209 ARG B C 1
ATOM 4491 O O . ARG B 1 229 ? -41.342 32.699 11.936 1.00 5.91 209 ARG B O 1
ATOM 4499 N N . GLY B 1 230 ? -39.663 34.028 12.563 1.00 6.54 210 GLY B N 1
ATOM 4500 C CA . GLY B 1 230 ? -38.666 32.987 12.546 1.00 7.26 210 GLY B CA 1
ATOM 4501 C C . GLY B 1 230 ? -38.600 32.220 13.845 1.00 6.84 210 GLY B C 1
ATOM 4502 O O . GLY B 1 230 ? -39.290 32.547 14.827 1.00 7.75 210 GLY B O 1
ATOM 4503 N N . HIS B 1 231 ? -37.784 31.174 13.840 1.00 6.47 211 HIS B N 1
ATOM 4504 C CA . HIS B 1 231 ? -37.507 30.376 15.028 1.00 5.82 211 HIS B CA 1
ATOM 4505 C C . HIS B 1 231 ? -36.043 30.509 15.477 1.00 5.54 211 HIS B C 1
ATOM 4506 O O . HIS B 1 231 ? -35.227 31.162 14.821 1.00 5.57 211 HIS B O 1
ATOM 4513 N N . ASP B 1 232 ? -35.722 29.895 16.617 1.00 5.38 212 ASP B N 1
ATOM 4514 C CA . ASP B 1 232 ? -34.363 29.939 17.161 1.00 6.09 212 ASP B CA 1
ATOM 4515 C C . ASP B 1 232 ? -33.345 29.404 16.192 1.00 5.88 212 ASP B C 1
ATOM 4516 O O . ASP B 1 232 ? -33.478 28.283 15.701 1.00 5.85 212 ASP B O 1
ATOM 4521 N N . ASN B 1 233 ? -32.303 30.209 15.980 1.00 5.99 213 ASN B N 1
ATOM 4522 C CA . ASN B 1 233 ? -31.115 29.868 15.226 1.00 5.76 213 ASN B CA 1
ATOM 4523 C C . ASN B 1 233 ? -31.352 29.523 13.765 1.00 5.33 213 ASN B C 1
ATOM 4524 O O . ASN B 1 233 ? -30.727 28.634 13.214 1.00 6.02 213 ASN B O 1
ATOM 4529 N N . ILE B 1 234 ? -32.293 30.234 13.147 1.00 5.29 214 ILE B N 1
ATOM 4530 C CA . ILE B 1 234 ? -32.271 30.373 11.698 1.00 4.69 214 ILE B CA 1
ATOM 4531 C C . ILE B 1 234 ? -30.892 30.976 11.351 1.00 5.26 214 ILE B C 1
ATOM 4532 O O . ILE B 1 234 ? -30.376 31.835 12.090 1.00 5.04 214 ILE B O 1
ATOM 4537 N N . ALA B 1 235 ? -30.311 30.493 10.255 1.00 4.45 215 ALA B N 1
ATOM 4538 C CA . ALA B 1 235 ? -29.025 30.985 9.749 1.00 4.90 215 ALA B CA 1
ATOM 4539 C C . ALA B 1 235 ? -29.233 31.723 8.440 1.00 5.01 215 ALA B C 1
ATOM 4540 O O . ALA B 1 235 ? -30.099 31.354 7.648 1.00 5.29 215 ALA B O 1
ATOM 4542 N N . LEU B 1 236 ? -28.436 32.763 8.233 1.00 4.65 216 LEU B N 1
ATOM 4543 C CA . LEU B 1 236 ? -28.462 33.551 7.009 1.00 4.66 216 LEU B CA 1
ATOM 4544 C C . LEU B 1 236 ? -27.047 33.662 6.477 1.00 5.08 216 LEU B C 1
ATOM 4545 O O . LEU B 1 236 ? -26.163 34.164 7.168 1.00 4.85 216 LEU B O 1
ATOM 4550 N N . ILE B 1 237 ? -26.843 33.199 5.243 1.00 4.21 217 ILE B N 1
ATOM 4551 C CA . ILE B 1 237 ? -25.562 33.378 4.584 1.00 4.33 217 ILE B CA 1
ATOM 4552 C C . ILE B 1 237 ? -25.692 34.423 3.473 1.00 4.66 217 ILE B C 1
ATOM 4553 O O . ILE B 1 237 ? -26.623 34.378 2.657 1.00 4.71 217 ILE B O 1
ATOM 4558 N N . ARG B 1 238 ? -24.782 35.393 3.475 1.00 5.23 218 ARG B N 1
ATOM 4559 C CA . ARG B 1 238 ? -24.537 36.200 2.286 1.00 5.33 218 ARG B CA 1
ATOM 4560 C C . ARG B 1 238 ? -23.144 35.807 1.824 1.00 5.42 218 ARG B C 1
ATOM 4561 O O . ARG B 1 238 ? -22.169 36.076 2.506 1.00 5.64 218 ARG B O 1
ATOM 4569 N N . SER B 1 239 ? -23.072 35.133 0.686 1.00 4.99 219 SER B N 1
ATOM 4570 C CA . SER B 1 239 ? -21.766 34.721 0.157 1.00 5.00 219 SER B CA 1
ATOM 4571 C C . SER B 1 239 ? -21.574 35.381 -1.208 1.00 5.54 219 SER B C 1
ATOM 4572 O O . SER B 1 239 ? -22.366 35.154 -2.115 1.00 5.91 219 SER B O 1
ATOM 4575 N N . GLY B 1 240 ? -20.523 36.189 -1.341 1.00 5.14 220 GLY B N 1
ATOM 4576 C CA . GLY B 1 240 ? -20.379 37.060 -2.513 1.00 5.25 220 GLY B CA 1
ATOM 4577 C C . GLY B 1 240 ? -19.163 36.908 -3.406 1.00 5.49 220 GLY B C 1
ATOM 4578 O O . GLY B 1 240 ? -18.151 36.331 -3.025 1.00 4.36 220 GLY B O 1
ATOM 4579 N N . GLN B 1 241 ? -19.304 37.434 -4.624 1.00 5.56 221 GLN B N 1
ATOM 4580 C CA . GLN B 1 241 ? -18.284 37.349 -5.658 1.00 6.75 221 GLN B CA 1
ATOM 4581 C C . GLN B 1 241 ? -18.148 38.741 -6.264 1.00 7.07 221 GLN B C 1
ATOM 4582 O O . GLN B 1 241 ? -19.152 39.367 -6.613 1.00 7.78 221 GLN B O 1
ATOM 4588 N N . ASP B 1 242 ? -16.913 39.230 -6.369 1.00 7.64 222 ASP B N 1
ATOM 4589 C CA . ASP B 1 242 ? -16.656 40.549 -6.934 1.00 8.22 222 ASP B CA 1
ATOM 4590 C C . ASP B 1 242 ? -15.533 40.416 -7.954 1.00 8.29 222 ASP B C 1
ATOM 4591 O O . ASP B 1 242 ? -14.400 40.108 -7.598 1.00 7.97 222 ASP B O 1
ATOM 4596 N N . TRP B 1 243 ? -15.858 40.625 -9.228 1.00 8.26 223 TRP B N 1
ATOM 4597 C CA . TRP B 1 243 ? -14.858 40.493 -10.291 1.00 9.29 223 TRP B CA 1
ATOM 4598 C C . TRP B 1 243 ? -14.634 41.806 -11.052 1.00 10.31 223 TRP B C 1
ATOM 4599 O O . TRP B 1 243 ? -14.023 41.812 -12.128 1.00 10.50 223 TRP B O 1
ATOM 4610 N N . ALA B 1 244 ? -15.093 42.913 -10.470 1.00 11.65 224 ALA B N 1
ATOM 4611 C CA . ALA B 1 244 ? -15.064 44.228 -11.121 1.00 12.98 224 ALA B CA 1
ATOM 4612 C C . ALA B 1 244 ? -13.653 44.699 -11.498 1.00 13.89 224 ALA B C 1
ATOM 4613 O O . ALA B 1 244 ? -13.458 45.315 -12.554 1.00 14.48 224 ALA B O 1
ATOM 4615 N N . ASP B 1 245 ? -12.678 44.389 -10.645 1.00 15.08 225 ASP B N 1
ATOM 4616 C CA . ASP B 1 245 ? -11.306 44.885 -10.799 1.00 16.26 225 ASP B CA 1
ATOM 4617 C C . ASP B 1 245 ? -10.362 43.863 -11.432 1.00 16.66 225 ASP B C 1
ATOM 4618 O O . ASP B 1 245 ? -9.185 44.154 -11.655 1.00 16.95 225 ASP B O 1
ATOM 4623 N N . ALA B 1 246 ? -10.880 42.669 -11.709 1.00 17.11 226 ALA B N 1
ATOM 4624 C CA . ALA B 1 246 ? -10.100 41.606 -12.324 1.00 17.30 226 ALA B CA 1
ATOM 4625 C C . ALA B 1 246 ? -9.780 41.948 -13.775 1.00 17.69 226 ALA B C 1
ATOM 4626 O O . ALA B 1 246 ? -10.592 42.557 -14.466 1.00 17.83 226 ALA B O 1
ATOM 4628 N N . GLU B 1 247 ? -8.584 41.583 -14.224 1.00 17.94 227 GLU B N 1
ATOM 4629 C CA . GLU B 1 247 ? -8.217 41.776 -15.621 0.80 18.45 227 GLU B CA 1
ATOM 4630 C C . GLU B 1 247 ? -8.758 40.672 -16.520 1.00 18.55 227 GLU B C 1
ATOM 4631 O O . GLU B 1 247 ? -9.411 39.741 -16.043 1.00 18.65 227 GLU B O 1
ATOM 4637 N N . ALA B 1 248 ? -8.474 40.787 -17.817 1.00 18.62 228 ALA B N 1
ATOM 4638 C CA . ALA B 1 248 ? -9.089 39.954 -18.853 1.00 18.79 228 ALA B CA 1
ATOM 4639 C C . ALA B 1 248 ? -9.029 38.451 -18.603 1.00 18.79 228 ALA B C 1
ATOM 4640 O O . ALA B 1 248 ? -10.057 37.777 -18.675 1.00 18.84 228 ALA B O 1
ATOM 4642 N N . ASP B 1 249 ? -7.842 37.924 -18.307 0.70 18.84 229 ASP B N 1
ATOM 4643 C CA . ASP B 1 249 ? -7.695 36.473 -18.157 0.70 18.82 229 ASP B CA 1
ATOM 4644 C C . ASP B 1 249 ? -8.300 35.928 -16.862 0.70 18.71 229 ASP B C 1
ATOM 4645 O O . ASP B 1 249 ? -8.832 34.814 -16.841 0.70 18.72 229 ASP B O 1
ATOM 4650 N N . GLU B 1 250 ? -8.234 36.723 -15.795 1.00 18.30 230 GLU B N 1
ATOM 4651 C CA . GLU B 1 250 ? -8.832 36.338 -14.518 1.00 18.10 230 GLU B CA 1
ATOM 4652 C C . GLU B 1 250 ? -10.359 36.383 -14.567 1.00 18.05 230 GLU B C 1
ATOM 4653 O O . GLU B 1 250 ? -11.014 35.476 -14.058 1.00 17.79 230 GLU B O 1
ATOM 4659 N N . ARG B 1 251 ? -10.913 37.436 -15.169 1.00 17.96 231 ARG B N 1
ATOM 4660 C CA . ARG B 1 251 ? -12.359 37.544 -15.386 1.00 17.99 231 ARG B CA 1
ATOM 4661 C C . ARG B 1 251 ? -12.867 36.341 -16.166 1.00 17.96 231 ARG B C 1
ATOM 4662 O O . ARG B 1 251 ? -13.909 35.764 -15.830 1.00 18.04 231 ARG B O 1
ATOM 4670 N N . SER B 1 252 ? -12.104 35.958 -17.191 1.00 17.98 232 SER B N 1
ATOM 4671 C CA . SER B 1 252 ? -12.398 34.781 -18.010 1.00 17.88 232 SER B CA 1
ATOM 4672 C C . SER B 1 252 ? -12.419 33.505 -17.170 1.00 17.74 232 SER B C 1
ATOM 4673 O O . SER B 1 252 ? -13.260 32.628 -17.379 1.00 17.71 232 SER B O 1
ATOM 4676 N N . LEU B 1 253 ? -11.499 33.419 -16.210 1.00 17.38 233 LEU B N 1
ATOM 4677 C CA . LEU B 1 253 ? -11.426 32.283 -15.292 1.00 16.81 233 LEU B CA 1
ATOM 4678 C C . LEU B 1 253 ? -12.614 32.176 -14.344 1.00 16.24 233 LEU B C 1
ATOM 4679 O O . LEU B 1 253 ? -13.145 31.088 -14.138 1.00 16.30 233 LEU B O 1
ATOM 4684 N N . TYR B 1 254 ? -13.031 33.302 -13.775 1.00 14.83 234 TYR B N 1
ATOM 4685 C CA . TYR B 1 254 ? -14.218 33.312 -12.937 1.00 13.34 234 TYR B CA 1
ATOM 4686 C C . TYR B 1 254 ? -15.468 32.959 -13.755 1.00 13.10 234 TYR B C 1
ATOM 4687 O O . TYR B 1 254 ? -16.255 32.082 -13.371 1.00 12.62 234 TYR B O 1
ATOM 4696 N N . LEU B 1 255 ? -15.631 33.635 -14.886 1.00 12.77 235 LEU B N 1
ATOM 4697 C CA . LEU B 1 255 ? -16.841 33.481 -15.700 1.00 12.73 235 LEU B CA 1
ATOM 4698 C C . LEU B 1 255 ? -16.966 32.117 -16.383 1.00 12.98 235 LEU B C 1
ATOM 4699 O O . LEU B 1 255 ? -18.070 31.580 -16.496 1.00 12.97 235 LEU B O 1
ATOM 4704 N N . ASP B 1 256 ? -15.836 31.547 -16.799 1.00 13.30 236 ASP B N 1
ATOM 4705 C CA . ASP B 1 256 ? -15.848 30.289 -17.545 1.00 13.64 236 ASP B CA 1
ATOM 4706 C C . ASP B 1 256 ? -15.728 29.049 -16.674 1.00 13.65 236 ASP B C 1
ATOM 4707 O O . ASP B 1 256 ? -16.290 28.012 -17.010 1.00 13.83 236 ASP B O 1
ATOM 4712 N N . GLU B 1 257 ? -15.016 29.156 -15.555 1.00 13.69 237 GLU B N 1
ATOM 4713 C CA . GLU B 1 257 ? -14.694 27.983 -14.746 1.00 13.99 237 GLU B CA 1
ATOM 4714 C C . GLU B 1 257 ? -15.431 27.922 -13.410 1.00 13.40 237 GLU B C 1
ATOM 4715 O O . GLU B 1 257 ? -15.894 26.855 -13.004 1.00 14.08 237 GLU B O 1
ATOM 4721 N N . ILE B 1 258 ? -15.527 29.066 -12.734 1.00 12.67 238 ILE B N 1
ATOM 4722 C CA . ILE B 1 258 ? -16.114 29.140 -11.394 1.00 11.91 238 ILE B CA 1
ATOM 4723 C C . ILE B 1 258 ? -17.637 29.357 -11.399 1.00 11.02 238 ILE B C 1
ATOM 4724 O O . ILE B 1 258 ? -18.370 28.620 -10.722 1.00 11.09 238 ILE B O 1
ATOM 4729 N N . LEU B 1 259 ? -18.112 30.347 -12.161 1.00 9.99 239 LEU B N 1
ATOM 4730 C CA . LEU B 1 259 ? -19.545 30.710 -12.158 1.00 9.53 239 LEU B CA 1
ATOM 4731 C C . LEU B 1 259 ? -20.509 29.596 -12.580 1.00 9.06 239 LEU B C 1
ATOM 4732 O O . LEU B 1 259 ? -21.572 29.451 -11.957 1.00 9.53 239 LEU B O 1
ATOM 4737 N N . PRO B 1 260 ? -20.192 28.835 -13.650 1.00 8.63 240 PRO B N 1
ATOM 4738 C CA . PRO B 1 260 ? -21.114 27.751 -14.000 1.00 8.42 240 PRO B CA 1
ATOM 4739 C C . PRO B 1 260 ? -21.353 26.764 -12.855 1.00 8.97 240 PRO B C 1
ATOM 4740 O O . PRO B 1 260 ? -22.498 26.375 -12.626 1.00 8.55 240 PRO B O 1
ATOM 4744 N N . THR B 1 261 ? -20.293 26.402 -12.131 1.00 9.12 241 THR B N 1
ATOM 4745 C CA . THR B 1 261 ? -20.403 25.548 -10.936 1.00 9.45 241 THR B CA 1
ATOM 4746 C C . THR B 1 261 ? -21.202 26.219 -9.801 1.00 9.28 241 THR B C 1
ATOM 4747 O O . THR B 1 261 ? -22.040 25.575 -9.147 1.00 9.14 241 THR B O 1
ATOM 4751 N N . LEU B 1 262 ? -20.949 27.508 -9.584 1.00 8.39 242 LEU B N 1
ATOM 4752 C CA . LEU B 1 262 ? -21.705 28.285 -8.595 1.00 7.65 242 LEU B CA 1
ATOM 4753 C C . LEU B 1 262 ? -23.201 28.356 -8.966 1.00 7.38 242 LEU B C 1
ATOM 4754 O O . LEU B 1 262 ? -24.062 28.147 -8.114 1.00 7.29 242 LEU B O 1
ATOM 4759 N N . GLN B 1 263 ? -23.491 28.639 -10.234 1.00 7.05 243 GLN B N 1
ATOM 4760 C CA . GLN B 1 263 ? -24.872 28.680 -10.741 1.00 6.89 243 GLN B CA 1
ATOM 4761 C C . GLN B 1 263 ? -25.618 27.357 -10.530 1.00 6.61 243 GLN B C 1
ATOM 4762 O O . GLN B 1 263 ? -26.782 27.352 -10.133 1.00 6.91 243 GLN B O 1
ATOM 4768 N N . SER B 1 264 ? -24.957 26.244 -10.822 1.00 6.83 244 SER B N 1
ATOM 4769 C CA . SER B 1 264 ? -25.532 24.928 -10.641 0.50 6.57 244 SER B CA 1
ATOM 4770 C C . SER B 1 264 ? -25.932 24.736 -9.180 1.00 7.11 244 SER B C 1
ATOM 4771 O O . SER B 1 264 ? -27.014 24.270 -8.905 1.00 7.55 244 SER B O 1
ATOM 4774 N N . GLY B 1 265 ? -25.034 25.108 -8.269 1.00 6.30 245 GLY B N 1
ATOM 4775 C CA . GLY B 1 265 ? -25.279 25.024 -6.823 1.00 6.41 245 GLY B CA 1
ATOM 4776 C C . GLY B 1 265 ? -26.409 25.918 -6.353 1.00 6.09 245 GLY B C 1
ATOM 4777 O O . GLY B 1 265 ? -27.226 25.505 -5.530 1.00 5.99 245 GLY B O 1
ATOM 4778 N N . MET B 1 266 ? -26.452 27.145 -6.866 1.00 6.28 246 MET B N 1
ATOM 4779 C CA . MET B 1 266 ? -27.550 28.076 -6.553 1.00 6.43 246 MET B CA 1
ATOM 4780 C C . MET B 1 266 ? -28.870 27.570 -7.087 1.00 6.65 246 MET B C 1
ATOM 4781 O O . MET B 1 266 ? -29.877 27.602 -6.363 1.00 6.85 246 MET B O 1
ATOM 4786 N N . ASP B 1 267 ? -28.871 27.092 -8.335 1.00 6.57 247 ASP B N 1
ATOM 4787 C CA . ASP B 1 267 ? -30.084 26.481 -8.894 1.00 6.76 247 ASP B CA 1
ATOM 4788 C C . ASP B 1 267 ? -30.595 25.356 -8.018 1.00 6.80 247 ASP B C 1
ATOM 4789 O O . ASP B 1 267 ? -31.793 25.279 -7.741 1.00 6.27 247 ASP B O 1
ATOM 4794 N N . PHE B 1 268 ? -29.680 24.504 -7.562 1.00 6.43 248 PHE B N 1
ATOM 4795 C CA . PHE B 1 268 ? -30.043 23.398 -6.677 1.00 5.95 248 PHE B CA 1
ATOM 4796 C C . PHE B 1 268 ? -30.725 23.881 -5.395 1.00 5.50 248 PHE B C 1
ATOM 4797 O O . PHE B 1 268 ? -31.793 23.388 -5.042 1.00 5.13 248 PHE B O 1
ATOM 4805 N N . LEU B 1 269 ? -30.102 24.820 -4.692 1.00 5.20 249 LEU B N 1
ATOM 4806 C CA . LEU B 1 269 ? -30.660 25.338 -3.422 1.00 5.09 249 LEU B CA 1
ATOM 4807 C C . LEU B 1 269 ? -31.992 26.053 -3.628 1.00 5.93 249 LEU B C 1
ATOM 4808 O O . LEU B 1 269 ? -32.915 25.921 -2.814 1.00 6.06 249 LEU B O 1
ATOM 4813 N N . ARG B 1 270 ? -32.091 26.788 -4.736 1.00 5.52 250 ARG B N 1
ATOM 4814 C CA . ARG B 1 270 ? -33.326 27.478 -5.114 1.00 6.13 250 ARG B CA 1
ATOM 4815 C C . ARG B 1 270 ? -34.488 26.513 -5.367 1.00 6.51 250 ARG B C 1
ATOM 4816 O O . ARG B 1 270 ? -35.622 26.812 -5.013 1.00 7.02 250 ARG B O 1
ATOM 4824 N N . ASP B 1 271 ? -34.200 25.356 -5.961 1.00 6.71 251 ASP B N 1
ATOM 4825 C CA . ASP B 1 271 ? -35.253 24.423 -6.388 1.00 7.43 251 ASP B CA 1
ATOM 4826 C C . ASP B 1 271 ? -35.398 23.163 -5.527 1.00 7.76 251 ASP B C 1
ATOM 4827 O O . ASP B 1 271 ? -36.355 22.403 -5.712 1.00 8.47 251 ASP B O 1
ATOM 4832 N N . ASN B 1 272 ? -34.464 22.944 -4.589 1.00 8.78 252 ASN B N 1
ATOM 4833 C CA . ASN B 1 272 ? -34.465 21.757 -3.727 1.00 8.96 252 ASN B CA 1
ATOM 4834 C C . ASN B 1 272 ? -34.302 22.137 -2.258 1.00 8.67 252 ASN B C 1
ATOM 4835 O O . ASN B 1 272 ? -33.800 21.355 -1.449 1.00 8.69 252 ASN B O 1
ATOM 4840 N N . GLY B 1 273 ? -34.750 23.343 -1.933 1.00 8.72 253 GLY B N 1
ATOM 4841 C CA . GLY B 1 273 ? -34.659 23.884 -0.574 1.00 8.46 253 GLY B CA 1
ATOM 4842 C C . GLY B 1 273 ? -35.180 23.018 0.566 1.00 8.63 253 GLY B C 1
ATOM 4843 O O . GLY B 1 273 ? -34.430 22.731 1.498 1.00 8.42 253 GLY B O 1
ATOM 4844 N N . PRO B 1 274 ? -36.470 22.622 0.532 1.00 8.83 254 PRO B N 1
ATOM 4845 C CA . PRO B 1 274 ? -37.026 21.809 1.624 1.00 9.08 254 PRO B CA 1
ATOM 4846 C C . PRO B 1 274 ? -36.193 20.556 1.921 1.00 9.87 254 PRO B C 1
ATOM 4847 O O . PRO B 1 274 ? -35.984 20.212 3.090 1.00 10.52 254 PRO B O 1
ATOM 4851 N N . ALA B 1 275 ? -35.697 19.906 0.868 1.00 9.72 255 ALA B N 1
ATOM 4852 C CA . ALA B 1 275 ? -34.886 18.689 1.008 1.00 9.61 255 ALA B CA 1
ATOM 4853 C C . ALA B 1 275 ? -33.608 18.882 1.825 1.00 9.49 255 ALA B C 1
ATOM 4854 O O . ALA B 1 275 ? -33.149 17.957 2.495 1.00 10.48 255 ALA B O 1
ATOM 4856 N N . VAL B 1 276 ? -33.043 20.084 1.787 1.00 8.46 256 VAL B N 1
ATOM 4857 C CA . VAL B 1 276 ? -31.749 20.317 2.442 1.00 7.73 256 VAL B CA 1
ATOM 4858 C C . VAL B 1 276 ? -31.806 21.294 3.620 1.00 7.02 256 VAL B C 1
ATOM 4859 O O . VAL B 1 276 ? -30.804 21.501 4.323 1.00 7.18 256 VAL B O 1
ATOM 4863 N N . GLY B 1 277 ? -32.974 21.893 3.829 1.00 6.33 257 GLY B N 1
ATOM 4864 C CA . GLY B 1 277 ? -33.161 22.826 4.928 1.00 6.76 257 GLY B CA 1
ATOM 4865 C C . GLY B 1 277 ? -32.886 24.269 4.552 1.00 6.56 257 GLY B C 1
ATOM 4866 O O . GLY B 1 277 ? -32.519 25.079 5.409 1.00 6.63 257 GLY B O 1
ATOM 4867 N N . CYS B 1 278 ? -33.017 24.598 3.267 1.00 6.58 258 CYS B N 1
ATOM 4868 C CA . CYS B 1 278 ? -32.806 25.979 2.839 1.00 6.69 258 CYS B CA 1
ATOM 4869 C C . CYS B 1 278 ? -34.150 26.616 2.580 1.00 6.45 258 CYS B C 1
ATOM 4870 O O . CYS B 1 278 ? -34.778 26.306 1.581 1.00 6.85 258 CYS B O 1
ATOM 4873 N N . TYR B 1 279 ? -34.600 27.486 3.490 1.00 5.80 259 TYR B N 1
ATOM 4874 C CA . TYR B 1 279 ? -35.924 28.131 3.371 1.00 5.03 259 TYR B CA 1
ATOM 4875 C C . TYR B 1 279 ? -36.053 28.996 2.137 1.00 5.09 259 TYR B C 1
ATOM 4876 O O . TYR B 1 279 ? -37.118 29.058 1.521 1.00 5.06 259 TYR B O 1
ATOM 4885 N N . SER B 1 280 ? -34.960 29.673 1.788 1.00 4.61 260 SER B N 1
ATOM 4886 C CA . SER B 1 280 ? -34.967 30.606 0.672 1.00 4.87 260 SER B CA 1
ATOM 4887 C C . SER B 1 280 ? -33.561 30.743 0.138 1.00 4.79 260 SER B C 1
ATOM 4888 O O . SER B 1 280 ? -32.632 30.931 0.902 1.00 5.69 260 SER B O 1
ATOM 4891 N N . ASN B 1 281 ? -33.432 30.655 -1.180 1.00 5.41 261 ASN B N 1
ATOM 4892 C CA . ASN B 1 281 ? -32.155 30.850 -1.812 1.00 5.66 261 ASN B CA 1
ATOM 4893 C C . ASN B 1 281 ? -32.285 31.835 -2.947 1.00 5.59 261 ASN B C 1
ATOM 4894 O O . ASN B 1 281 ? -33.119 31.658 -3.849 1.00 6.43 261 ASN B O 1
ATOM 4899 N N . ARG B 1 282 ? -31.479 32.891 -2.864 1.00 5.02 262 ARG B N 1
ATOM 4900 C CA . ARG B 1 282 ? -31.454 33.940 -3.873 1.00 5.02 262 ARG B CA 1
ATOM 4901 C C . ARG B 1 282 ? -30.035 34.079 -4.402 1.00 5.46 262 ARG B C 1
ATOM 4902 O O . ARG B 1 282 ? -29.095 34.112 -3.621 1.00 5.22 262 ARG B O 1
ATOM 4910 N N . PHE B 1 283 ? -29.889 34.128 -5.726 1.00 5.11 263 PHE B N 1
ATOM 4911 C CA . PHE B 1 283 ? -28.598 34.424 -6.342 1.00 5.88 263 PHE B CA 1
ATOM 4912 C C . PHE B 1 283 ? -28.707 35.739 -7.104 1.00 5.64 263 PHE B C 1
ATOM 4913 O O . PHE B 1 283 ? -29.319 35.799 -8.181 1.00 6.36 263 PHE B O 1
ATOM 4921 N N . VAL B 1 284 ? -28.107 36.781 -6.529 1.00 6.26 264 VAL B N 1
ATOM 4922 C CA . VAL B 1 284 ? -28.401 38.164 -6.887 1.00 5.93 264 VAL B CA 1
ATOM 4923 C C . VAL B 1 284 ? -27.196 38.876 -7.461 1.00 6.21 264 VAL B C 1
ATOM 4924 O O . VAL B 1 284 ? -26.053 38.537 -7.157 1.00 6.06 264 VAL B O 1
ATOM 4928 N N . ARG B 1 285 ? -27.468 39.853 -8.316 1.00 6.66 265 ARG B N 1
ATOM 4929 C CA . ARG B 1 285 ? -26.419 40.622 -8.949 1.00 6.99 265 ARG B CA 1
ATOM 4930 C C . ARG B 1 285 ? -26.590 42.080 -8.546 1.00 7.00 265 ARG B C 1
ATOM 4931 O O . ARG B 1 285 ? -27.696 42.597 -8.547 1.00 6.69 265 ARG B O 1
ATOM 4939 N N . ASN B 1 286 ? -25.500 42.741 -8.177 1.00 7.29 266 ASN B N 1
ATOM 4940 C CA . ASN B 1 286 ? -25.615 44.131 -7.795 1.00 7.58 266 ASN B CA 1
ATOM 4941 C C . ASN B 1 286 ? -26.046 45.012 -8.953 1.00 7.64 266 ASN B C 1
ATOM 4942 O O . ASN B 1 286 ? -25.742 44.729 -10.120 1.00 7.71 266 ASN B O 1
ATOM 4947 N N . ILE B 1 287 ? -26.802 46.047 -8.625 1.00 8.21 267 ILE B N 1
ATOM 4948 C CA . ILE B 1 287 ? -27.198 47.045 -9.612 1.00 8.88 267 ILE B CA 1
ATOM 4949 C C . ILE B 1 287 ? -26.915 48.438 -9.060 1.00 9.61 267 ILE B C 1
ATOM 4950 O O . ILE B 1 287 ? -26.738 48.617 -7.850 1.00 9.33 267 ILE B O 1
ATOM 4955 N N . ASP B 1 288 ? -26.840 49.416 -9.960 1.00 10.47 268 ASP B N 1
ATOM 4956 C CA . ASP B 1 288 ? -26.862 50.818 -9.560 1.00 11.77 268 ASP B CA 1
ATOM 4957 C C . ASP B 1 288 ? -28.312 51.279 -9.375 1.00 12.13 268 ASP B C 1
ATOM 4958 O O . ASP B 1 288 ? -29.252 50.502 -9.576 1.00 12.50 268 ASP B O 1
ATOM 4963 N N . ILE B 1 289 ? -28.473 52.553 -9.028 1.00 12.97 269 ILE B N 1
ATOM 4964 C CA . ILE B 1 289 ? -29.776 53.168 -8.774 1.00 13.58 269 ILE B CA 1
ATOM 4965 C C . ILE B 1 289 ? -30.733 53.147 -9.983 1.00 13.99 269 ILE B C 1
ATOM 4966 O O . ILE B 1 289 ? -31.951 53.312 -9.833 1.00 13.96 269 ILE B O 1
ATOM 4971 N N . ASP B 1 290 ? -30.168 52.915 -11.167 1.00 13.99 270 ASP B N 1
ATOM 4972 C CA . ASP B 1 290 ? -30.921 52.882 -12.417 1.00 14.74 270 ASP B CA 1
ATOM 4973 C C . ASP B 1 290 ? -31.215 51.460 -12.925 1.00 14.38 270 ASP B C 1
ATOM 4974 O O . ASP B 1 290 ? -31.874 51.283 -13.960 1.00 14.41 270 ASP B O 1
ATOM 4979 N N . GLY B 1 291 ? -30.740 50.459 -12.186 1.00 13.91 271 GLY B N 1
ATOM 4980 C CA . GLY B 1 291 ? -30.985 49.059 -12.523 1.00 13.43 271 GLY B CA 1
ATOM 4981 C C . GLY B 1 291 ? -29.927 48.403 -13.396 1.00 13.07 271 GLY B C 1
ATOM 4982 O O . GLY B 1 291 ? -30.063 47.236 -13.754 1.00 13.24 271 GLY B O 1
ATOM 4983 N N . ASN B 1 292 ? -28.880 49.154 -13.740 1.00 12.69 272 ASN B N 1
ATOM 4984 C CA . ASN B 1 292 ? -27.747 48.640 -14.515 1.00 12.76 272 ASN B CA 1
ATOM 4985 C C . ASN B 1 292 ? -26.889 47.711 -13.666 1.00 12.52 272 ASN B C 1
ATOM 4986 O O . ASN B 1 292 ? -26.607 48.024 -12.504 1.00 12.08 272 ASN B O 1
ATOM 4991 N N . PHE B 1 293 ? -26.448 46.599 -14.259 1.00 11.93 273 PHE B N 1
ATOM 4992 C CA . PHE B 1 293 ? -25.667 45.584 -13.532 1.00 12.06 273 PHE B CA 1
ATOM 4993 C C . PHE B 1 293 ? -24.265 46.059 -13.186 1.00 11.38 273 PHE B C 1
ATOM 4994 O O . PHE B 1 293 ? -23.632 46.776 -13.950 1.00 11.46 273 PHE B O 1
ATOM 5002 N N . LEU B 1 294 ? -23.800 45.654 -12.011 1.00 10.67 274 LEU B N 1
ATOM 5003 C CA . LEU B 1 294 ? -22.423 45.867 -11.594 1.00 10.20 274 LEU B CA 1
ATOM 5004 C C . LEU B 1 294 ? -21.759 44.498 -11.509 1.00 9.82 274 LEU B C 1
ATOM 5005 O O . LEU B 1 294 ? -22.454 43.479 -11.431 1.00 9.92 274 LEU B O 1
ATOM 5010 N N . ASP B 1 295 ? -20.427 44.468 -11.527 1.00 9.44 275 ASP B N 1
ATOM 5011 C CA . ASP B 1 295 ? -19.695 43.206 -11.531 1.00 8.68 275 ASP B CA 1
ATOM 5012 C C . ASP B 1 295 ? -19.453 42.664 -10.115 1.00 8.59 275 ASP B C 1
ATOM 5013 O O . ASP B 1 295 ? -18.334 42.353 -9.722 1.00 8.02 275 ASP B O 1
ATOM 5018 N N . LEU B 1 296 ? -20.546 42.583 -9.356 1.00 8.16 276 LEU B N 1
ATOM 5019 C CA . LEU B 1 296 ? -20.577 41.990 -8.019 1.00 8.02 276 LEU B CA 1
ATOM 5020 C C . LEU B 1 296 ? -21.858 41.202 -7.871 1.00 7.81 276 LEU B C 1
ATOM 5021 O O . LEU B 1 296 ? -22.905 41.619 -8.376 1.00 8.11 276 LEU B O 1
ATOM 5026 N N . SER B 1 297 ? -21.781 40.066 -7.185 1.00 7.35 277 SER B N 1
ATOM 5027 C CA . SER B 1 297 ? -22.956 39.217 -6.958 1.00 7.57 277 SER B CA 1
ATOM 5028 C C . SER B 1 297 ? -22.904 38.578 -5.581 1.00 7.13 277 SER B C 1
ATOM 5029 O O . SER B 1 297 ? -21.851 38.576 -4.928 1.00 7.44 277 SER B O 1
ATOM 5032 N N . TYR B 1 298 ? -24.047 38.061 -5.127 1.00 7.04 278 TYR B N 1
ATOM 5033 C CA . TYR B 1 298 ? -24.066 37.238 -3.918 1.00 6.73 278 TYR B CA 1
ATOM 5034 C C . TYR B 1 298 ? -25.290 36.351 -3.765 1.00 7.18 278 TYR B C 1
ATOM 5035 O O . TYR B 1 298 ? -26.350 36.594 -4.345 1.00 7.12 278 TYR B O 1
ATOM 5044 N N . ASN B 1 299 ? -25.083 35.291 -2.996 1.00 6.72 279 ASN B N 1
ATOM 5045 C CA . ASN B 1 299 ? -26.145 34.434 -2.549 1.00 6.01 279 ASN B CA 1
ATOM 5046 C C . ASN B 1 299 ? -26.717 35.082 -1.300 1.00 6.11 279 ASN B C 1
ATOM 5047 O O . ASN B 1 299 ? -25.951 35.563 -0.470 1.00 6.39 279 ASN B O 1
ATOM 5052 N N . ILE B 1 300 ? -28.052 35.139 -1.198 1.00 5.14 280 ILE B N 1
ATOM 5053 C CA . ILE B 1 300 ? -28.723 35.425 0.079 1.00 5.21 280 ILE B CA 1
ATOM 5054 C C . ILE B 1 300 ? -29.442 34.113 0.411 1.00 4.80 280 ILE B C 1
ATOM 5055 O O . ILE B 1 300 ? -30.363 33.712 -0.303 1.00 4.27 280 ILE B O 1
ATOM 5060 N N . GLY B 1 301 ? -29.007 33.438 1.469 1.00 4.42 281 GLY B N 1
ATOM 5061 C CA . GLY B 1 301 ? -29.562 32.134 1.824 1.00 4.42 281 GLY B CA 1
ATOM 5062 C C . GLY B 1 301 ? -30.005 32.034 3.265 1.00 4.72 281 GLY B C 1
ATOM 5063 O O . GLY B 1 301 ? -29.229 32.309 4.163 1.00 5.38 281 GLY B O 1
ATOM 5064 N N . HIS B 1 302 ? -31.268 31.664 3.441 1.00 4.39 282 HIS B N 1
ATOM 5065 C CA . HIS B 1 302 ? -31.902 31.471 4.734 1.00 4.10 282 HIS B CA 1
ATOM 5066 C C . HIS B 1 302 ? -32.066 29.992 5.027 1.00 4.51 282 HIS B C 1
ATOM 5067 O O . HIS B 1 302 ? -32.712 29.261 4.284 1.00 4.24 282 HIS B O 1
ATOM 5074 N N . TRP B 1 303 ? -31.487 29.555 6.141 1.00 4.04 283 TRP B N 1
ATOM 5075 C CA . TRP B 1 303 ? -31.410 28.141 6.450 1.00 4.03 283 TRP B CA 1
ATOM 5076 C C . TRP B 1 303 ? -32.123 27.793 7.746 1.00 4.35 283 TRP B C 1
ATOM 5077 O O . TRP B 1 303 ? -32.082 28.559 8.701 1.00 4.80 283 TRP B O 1
ATOM 5088 N N . ALA B 1 304 ? -32.743 26.617 7.759 1.00 4.96 284 ALA B N 1
ATOM 5089 C CA . ALA B 1 304 ? -33.425 26.084 8.931 1.00 5.05 284 ALA B CA 1
ATOM 5090 C C . ALA B 1 304 ? -32.504 25.861 10.137 1.00 5.45 284 ALA B C 1
ATOM 5091 O O . ALA B 1 304 ? -32.976 25.809 11.271 1.00 5.80 284 ALA B O 1
ATOM 5093 N N . SER B 1 305 ? -31.201 25.731 9.888 1.00 5.79 285 SER B N 1
ATOM 5094 C CA . SER B 1 305 ? -30.208 25.577 10.941 1.00 5.51 285 SER B CA 1
ATOM 5095 C C . SER B 1 305 ? -28.820 25.844 10.352 1.00 5.44 285 SER B C 1
ATOM 5096 O O . SER B 1 305 ? -28.614 25.662 9.151 1.00 6.02 285 SER B O 1
ATOM 5099 N N . LEU B 1 306 ? -27.891 26.285 11.193 1.00 5.87 286 LEU B N 1
ATOM 5100 C CA . LEU B 1 306 ? -26.498 26.440 10.770 1.00 5.43 286 LEU B CA 1
ATOM 5101 C C . LEU B 1 306 ? -25.939 25.091 10.342 1.00 6.15 286 LEU B C 1
ATOM 5102 O O . LEU B 1 306 ? -25.198 25.013 9.349 1.00 5.36 286 LEU B O 1
ATOM 5107 N N . ASP B 1 307 ? -26.278 24.040 11.094 1.00 6.57 287 ASP B N 1
ATOM 5108 C CA . ASP B 1 307 ? -25.790 22.688 10.781 1.00 6.77 287 ASP B CA 1
ATOM 5109 C C . ASP B 1 307 ? -26.266 22.152 9.431 1.00 6.88 287 ASP B C 1
ATOM 5110 O O . ASP B 1 307 ? -25.487 21.504 8.736 1.00 6.46 287 ASP B O 1
ATOM 5115 N N . GLN B 1 308 ? -27.509 22.444 9.049 1.00 6.00 288 GLN B N 1
ATOM 5116 C CA . GLN B 1 308 ? -27.954 22.110 7.689 1.00 5.56 288 GLN B CA 1
ATOM 5117 C C . GLN B 1 308 ? -27.155 22.829 6.614 1.00 5.59 288 GLN B C 1
ATOM 5118 O O . GLN B 1 308 ? -26.841 22.236 5.580 1.00 5.98 288 GLN B O 1
ATOM 5124 N N . LEU B 1 309 ? -26.819 24.093 6.861 1.00 4.96 289 LEU B N 1
ATOM 5125 C CA . LEU B 1 309 ? -25.880 24.820 5.981 1.00 5.45 289 LEU B CA 1
ATOM 5126 C C . LEU B 1 309 ? -24.500 24.153 5.949 1.00 5.38 289 LEU B C 1
ATOM 5127 O O . LEU B 1 309 ? -23.927 24.013 4.874 1.00 5.87 289 LEU B O 1
ATOM 5132 N N . GLU B 1 310 ? -24.002 23.720 7.111 1.00 5.26 290 GLU B N 1
ATOM 5133 C CA . GLU B 1 310 ? -22.709 23.012 7.194 1.00 5.22 290 GLU B CA 1
ATOM 5134 C C . GLU B 1 310 ? -22.692 21.757 6.330 1.00 5.75 290 GLU B C 1
ATOM 5135 O O . GLU B 1 310 ? -21.784 21.565 5.508 1.00 6.02 290 GLU B O 1
ATOM 5141 N N . ARG B 1 311 ? -23.728 20.934 6.488 1.00 6.11 291 ARG B N 1
ATOM 5142 C CA . ARG B 1 311 ? -23.823 19.677 5.775 1.00 6.23 291 ARG B CA 1
ATOM 5143 C C . ARG B 1 311 ? -23.833 19.933 4.274 1.00 6.03 291 ARG B C 1
ATOM 5144 O O . ARG B 1 311 ? -23.064 19.302 3.571 1.00 6.77 291 ARG B O 1
ATOM 5152 N N . TRP B 1 312 ? -24.666 20.865 3.798 1.00 5.87 292 TRP B N 1
ATOM 5153 C CA . TRP B 1 312 ? -24.700 21.137 2.344 1.00 5.61 292 TRP B CA 1
ATOM 5154 C C . TRP B 1 312 ? -23.333 21.562 1.812 1.00 6.23 292 TRP B C 1
ATOM 5155 O O . TRP B 1 312 ? -22.873 21.043 0.792 1.00 6.69 292 TRP B O 1
ATOM 5166 N N . SER B 1 313 ? -22.696 22.516 2.486 1.00 6.15 293 SER B N 1
ATOM 5167 C CA . SER B 1 313 ? -21.410 23.045 2.017 1.00 5.61 293 SER B CA 1
ATOM 5168 C C . SER B 1 313 ? -20.344 21.965 1.918 1.00 6.10 293 SER B C 1
ATOM 5169 O O . SER B 1 313 ? -19.562 21.951 0.969 1.00 6.71 293 SER B O 1
ATOM 5172 N N A GLU B 1 314 ? -20.343 21.053 2.890 0.75 6.19 294 GLU B N 1
ATOM 5173 N N B GLU B 1 314 ? -20.316 21.054 2.887 0.25 5.14 294 GLU B N 1
ATOM 5174 C CA A GLU B 1 314 ? -19.214 20.137 3.075 0.75 6.99 294 GLU B CA 1
ATOM 5175 C CA B GLU B 1 314 ? -19.225 20.083 2.969 0.25 4.58 294 GLU B CA 1
ATOM 5176 C C A GLU B 1 314 ? -19.386 18.788 2.394 0.75 7.26 294 GLU B C 1
ATOM 5177 C C B GLU B 1 314 ? -19.500 18.778 2.228 0.25 4.08 294 GLU B C 1
ATOM 5178 O O A GLU B 1 314 ? -18.402 18.078 2.189 0.75 7.20 294 GLU B O 1
ATOM 5179 O O B GLU B 1 314 ? -18.656 17.882 2.215 0.25 4.07 294 GLU B O 1
ATOM 5190 N N A SER B 1 315 ? -20.626 18.431 2.050 0.75 8.05 295 SER B N 1
ATOM 5191 N N B SER B 1 315 ? -20.665 18.672 1.594 0.25 3.47 295 SER B N 1
ATOM 5192 C CA A SER B 1 315 ? -20.922 17.084 1.543 0.75 8.91 295 SER B CA 1
ATOM 5193 C CA B SER B 1 315 ? -21.038 17.420 0.941 0.25 2.84 295 SER B CA 1
ATOM 5194 C C A SER B 1 315 ? -21.811 17.014 0.311 0.75 9.10 295 SER B C 1
ATOM 5195 C C B SER B 1 315 ? -21.511 17.544 -0.509 0.25 2.77 295 SER B C 1
ATOM 5196 O O A SER B 1 315 ? -21.896 15.954 -0.318 0.75 9.15 295 SER B O 1
ATOM 5197 O O B SER B 1 315 ? -21.339 16.614 -1.291 0.25 2.63 295 SER B O 1
ATOM 5202 N N A HIS B 1 316 ? -22.473 18.112 -0.048 0.75 9.42 296 HIS B N 1
ATOM 5203 N N B HIS B 1 316 ? -22.124 18.667 -0.871 0.25 2.56 296 HIS B N 1
ATOM 5204 C CA A HIS B 1 316 ? -23.256 18.095 -1.279 0.75 9.60 296 HIS B CA 1
ATOM 5205 C CA B HIS B 1 316 ? -22.637 18.792 -2.231 0.25 2.70 296 HIS B CA 1
ATOM 5206 C C A HIS B 1 316 ? -22.330 18.288 -2.474 0.75 9.81 296 HIS B C 1
ATOM 5207 C C B HIS B 1 316 ? -21.518 18.979 -3.260 0.25 2.70 296 HIS B C 1
ATOM 5208 O O A HIS B 1 316 ? -21.489 19.193 -2.455 0.75 9.40 296 HIS B O 1
ATOM 5209 O O B HIS B 1 316 ? -20.586 19.753 -3.041 0.25 3.00 296 HIS B O 1
ATOM 5222 N N A PRO B 1 317 ? -22.488 17.446 -3.518 0.75 9.92 297 PRO B N 1
ATOM 5223 N N B PRO B 1 317 ? -21.615 18.270 -4.397 0.25 2.65 297 PRO B N 1
ATOM 5224 C CA A PRO B 1 317 ? -21.621 17.494 -4.700 0.75 9.89 297 PRO B CA 1
ATOM 5225 C CA B PRO B 1 317 ? -20.585 18.315 -5.430 0.25 2.64 297 PRO B CA 1
ATOM 5226 C C A PRO B 1 317 ? -21.532 18.890 -5.299 0.75 9.66 297 PRO B C 1
ATOM 5227 C C B PRO B 1 317 ? -20.417 19.729 -5.965 0.25 2.58 297 PRO B C 1
ATOM 5228 O O A PRO B 1 317 ? -20.503 19.250 -5.869 0.75 9.70 297 PRO B O 1
ATOM 5229 O O B PRO B 1 317 ? -19.315 20.143 -6.310 0.25 2.75 297 PRO B O 1
ATOM 5236 N N A THR B 1 318 ? -22.598 19.675 -5.151 0.75 9.76 298 THR B N 1
ATOM 5237 N N B THR B 1 318 ? -21.523 20.456 -6.037 0.25 2.62 298 THR B N 1
ATOM 5238 C CA A THR B 1 318 ? -22.668 21.009 -5.749 0.75 10.01 298 THR B CA 1
ATOM 5239 C CA B THR B 1 318 ? -21.506 21.826 -6.517 0.25 2.68 298 THR B CA 1
ATOM 5240 C C A THR B 1 318 ? -21.631 21.988 -5.190 0.75 9.52 298 THR B C 1
ATOM 5241 C C B THR B 1 318 ? -20.486 22.654 -5.743 0.25 2.69 298 THR B C 1
ATOM 5242 O O A THR B 1 318 ? -20.874 22.563 -5.969 0.75 9.80 298 THR B O 1
ATOM 5243 O O B THR B 1 318 ? -19.466 23.080 -6.291 0.25 2.51 298 THR B O 1
ATOM 5250 N N A HIS B 1 319 ? -21.594 22.190 -3.869 0.75 9.54 299 HIS B N 1
ATOM 5251 N N B HIS B 1 319 ? -20.758 22.868 -4.462 0.25 2.63 299 HIS B N 1
ATOM 5252 C CA A HIS B 1 319 ? -20.579 23.084 -3.281 0.75 9.12 299 HIS B CA 1
ATOM 5253 C CA B HIS B 1 319 ? -19.879 23.675 -3.634 0.25 2.50 299 HIS B CA 1
ATOM 5254 C C A HIS B 1 319 ? -19.202 22.459 -3.330 0.75 9.39 299 HIS B C 1
ATOM 5255 C C B HIS B 1 319 ? -18.479 23.075 -3.540 0.25 2.30 299 HIS B C 1
ATOM 5256 O O A HIS B 1 319 ? -18.226 23.174 -3.436 0.75 9.64 299 HIS B O 1
ATOM 5257 O O B HIS B 1 319 ? -17.474 23.788 -3.622 0.25 2.82 299 HIS B O 1
ATOM 5270 N N A LEU B 1 320 ? -19.127 21.131 -3.254 0.75 9.80 300 LEU B N 1
ATOM 5271 N N B LEU B 1 320 ? -18.416 21.763 -3.359 0.25 2.00 300 LEU B N 1
ATOM 5272 C CA A LEU B 1 320 ? -17.844 20.450 -3.348 0.75 10.10 300 LEU B CA 1
ATOM 5273 C CA B LEU B 1 320 ? -17.137 21.093 -3.169 0.25 2.00 300 LEU B CA 1
ATOM 5274 C C A LEU B 1 320 ? -17.253 20.629 -4.741 0.75 10.37 300 LEU B C 1
ATOM 5275 C C B LEU B 1 320 ? -16.211 21.334 -4.356 0.25 2.00 300 LEU B C 1
ATOM 5276 O O A LEU B 1 320 ? -16.055 20.789 -4.876 0.75 10.33 300 LEU B O 1
ATOM 5277 O O B LEU B 1 320 ? -14.996 21.477 -4.182 0.25 2.17 300 LEU B O 1
ATOM 5286 N N A ARG B 1 321 ? -18.111 20.629 -5.759 0.75 10.82 301 ARG B N 1
ATOM 5287 N N B ARG B 1 321 ? -16.777 21.387 -5.558 0.25 2.04 301 ARG B N 1
ATOM 5288 C CA A ARG B 1 321 ? -17.694 20.936 -7.134 0.75 11.46 301 ARG B CA 1
ATOM 5289 C CA B ARG B 1 321 ? -15.974 21.673 -6.741 0.25 2.17 301 ARG B CA 1
ATOM 5290 C C A ARG B 1 321 ? -17.152 22.364 -7.252 0.75 11.43 301 ARG B C 1
ATOM 5291 C C B ARG B 1 321 ? -15.463 23.113 -6.725 0.25 2.40 301 ARG B C 1
ATOM 5292 O O A ARG B 1 321 ? -16.146 22.596 -7.930 0.75 11.91 301 ARG B O 1
ATOM 5293 O O B ARG B 1 321 ? -14.315 23.371 -7.081 0.25 2.49 301 ARG B O 1
ATOM 5308 N N A ILE B 1 322 ? -17.839 23.302 -6.596 0.75 11.33 302 ILE B N 1
ATOM 5309 N N B ILE B 1 322 ? -16.322 24.046 -6.320 0.25 2.58 302 ILE B N 1
ATOM 5310 C CA A ILE B 1 322 ? -17.405 24.697 -6.472 0.75 10.87 302 ILE B CA 1
ATOM 5311 C CA B ILE B 1 322 ? -15.917 25.442 -6.147 0.25 2.80 302 ILE B CA 1
ATOM 5312 C C A ILE B 1 322 ? -16.049 24.763 -5.757 0.75 11.20 302 ILE B C 1
ATOM 5313 C C B ILE B 1 322 ? -14.855 25.555 -5.064 0.25 2.88 302 ILE B C 1
ATOM 5314 O O A ILE B 1 322 ? -15.125 25.458 -6.195 0.75 11.12 302 ILE B O 1
ATOM 5315 O O B ILE B 1 322 ? -13.877 26.291 -5.201 0.25 2.85 302 ILE B O 1
ATOM 5324 N N A PHE B 1 323 ? -15.949 24.023 -4.657 0.75 11.51 303 PHE B N 1
ATOM 5325 N N B PHE B 1 323 ? -15.068 24.808 -3.990 0.25 2.67 303 PHE B N 1
ATOM 5326 C CA A PHE B 1 323 ? -14.754 23.973 -3.817 0.75 11.56 303 PHE B CA 1
ATOM 5327 C CA B PHE B 1 323 ? -14.156 24.746 -2.861 0.25 2.89 303 PHE B CA 1
ATOM 5328 C C A PHE B 1 323 ? -13.524 23.488 -4.587 0.75 12.13 303 PHE B C 1
ATOM 5329 C C B PHE B 1 323 ? -12.754 24.348 -3.316 0.25 2.73 303 PHE B C 1
ATOM 5330 O O A PHE B 1 323 ? -12.506 24.183 -4.631 0.75 12.02 303 PHE B O 1
ATOM 5331 O O B PHE B 1 323 ? -11.770 25.029 -3.016 0.25 2.30 303 PHE B O 1
ATOM 5346 N N A THR B 1 324 ? -13.629 22.305 -5.194 0.75 12.99 304 THR B N 1
ATOM 5347 N N B THR B 1 324 ? -12.667 23.250 -4.057 0.25 2.79 304 THR B N 1
ATOM 5348 C CA A THR B 1 324 ? -12.508 21.703 -5.932 0.75 13.43 304 THR B CA 1
ATOM 5349 C CA B THR B 1 324 ? -11.371 22.770 -4.518 0.25 2.79 304 THR B CA 1
ATOM 5350 C C A THR B 1 324 ? -12.179 22.448 -7.222 0.75 13.87 304 THR B C 1
ATOM 5351 C C B THR B 1 324 ? -10.706 23.752 -5.493 0.25 2.48 304 THR B C 1
ATOM 5352 O O A THR B 1 324 ? -11.018 22.498 -7.627 0.75 13.65 304 THR B O 1
ATOM 5353 O O B THR B 1 324 ? -9.486 23.890 -5.501 0.25 2.55 304 THR B O 1
ATOM 5360 N N A THR B 1 325 ? -13.200 23.007 -7.870 0.75 14.03 305 THR B N 1
ATOM 5361 N N B THR B 1 325 ? -11.507 24.438 -6.305 0.25 2.34 305 THR B N 1
ATOM 5362 C CA A THR B 1 325 ? -12.992 23.831 -9.058 0.75 14.50 305 THR B CA 1
ATOM 5363 C CA B THR B 1 325 ? -10.966 25.422 -7.240 0.25 2.00 305 THR B CA 1
ATOM 5364 C C A THR B 1 325 ? -12.183 25.077 -8.701 0.75 14.85 305 THR B C 1
ATOM 5365 C C B THR B 1 325 ? -10.277 26.572 -6.501 0.25 2.00 305 THR B C 1
ATOM 5366 O O A THR B 1 325 ? -11.269 25.447 -9.430 0.75 14.92 305 THR B O 1
ATOM 5367 O O B THR B 1 325 ? -9.153 26.945 -6.839 0.25 2.00 305 THR B O 1
ATOM 5374 N N A PHE B 1 326 ? -12.509 25.696 -7.563 0.75 15.23 306 PHE B N 1
ATOM 5375 N N B PHE B 1 326 ? -10.938 27.127 -5.490 0.25 2.00 306 PHE B N 1
ATOM 5376 C CA A PHE B 1 326 ? -11.768 26.851 -7.070 0.75 15.78 306 PHE B CA 1
ATOM 5377 C CA B PHE B 1 326 ? -10.331 28.201 -4.713 0.25 2.00 306 PHE B CA 1
ATOM 5378 C C A PHE B 1 326 ? -10.274 26.552 -6.964 0.75 16.11 306 PHE B C 1
ATOM 5379 C C B PHE B 1 326 ? -8.985 27.756 -4.150 0.25 2.09 306 PHE B C 1
ATOM 5380 O O A PHE B 1 326 ? -9.458 27.216 -7.604 0.75 15.82 306 PHE B O 1
ATOM 5381 O O B PHE B 1 326 ? -7.968 28.428 -4.339 0.25 2.50 306 PHE B O 1
ATOM 5396 N N A PHE B 1 327 ? -9.926 25.542 -6.169 0.75 16.67 307 PHE B N 1
ATOM 5397 N N B PHE B 1 327 ? -8.986 26.618 -3.460 0.25 2.48 307 PHE B N 1
ATOM 5398 C CA A PHE B 1 327 ? -8.525 25.185 -5.939 0.75 16.81 307 PHE B CA 1
ATOM 5399 C CA B PHE B 1 327 ? -7.768 26.065 -2.872 0.25 2.87 307 PHE B CA 1
ATOM 5400 C C A PHE B 1 327 ? -7.785 24.741 -7.199 0.75 17.14 307 PHE B C 1
ATOM 5401 C C B PHE B 1 327 ? -6.607 26.033 -3.864 0.25 3.36 307 PHE B C 1
ATOM 5402 O O A PHE B 1 327 ? -6.563 24.871 -7.275 0.75 17.12 307 PHE B O 1
ATOM 5403 O O B PHE B 1 327 ? -5.447 26.189 -3.481 0.25 3.57 307 PHE B O 1
ATOM 5418 N N A ARG B 1 328 ? -8.531 24.235 -8.180 0.75 17.49 308 ARG B N 1
ATOM 5419 N N B ARG B 1 328 ? -6.917 25.827 -5.139 0.25 3.80 308 ARG B N 1
ATOM 5420 C CA A ARG B 1 328 ? -7.968 23.872 -9.479 0.75 17.86 308 ARG B CA 1
ATOM 5421 C CA B ARG B 1 328 ? -5.867 25.737 -6.148 0.25 4.46 308 ARG B CA 1
ATOM 5422 C C A ARG B 1 328 ? -7.498 25.104 -10.262 0.75 17.98 308 ARG B C 1
ATOM 5423 C C B ARG B 1 328 ? -5.412 27.113 -6.633 0.25 4.61 308 ARG B C 1
ATOM 5424 O O A ARG B 1 328 ? -6.446 25.071 -10.896 0.75 18.24 308 ARG B O 1
ATOM 5425 O O B ARG B 1 328 ? -4.245 27.300 -6.973 0.25 4.81 308 ARG B O 1
ATOM 5440 N N A VAL B 1 329 ? -8.274 26.184 -10.214 0.75 18.15 309 VAL B N 1
ATOM 5441 N N B VAL B 1 329 ? -6.330 28.074 -6.648 0.25 5.03 309 VAL B N 1
ATOM 5442 C CA A VAL B 1 329 ? -7.922 27.408 -10.950 0.75 18.13 309 VAL B CA 1
ATOM 5443 C CA B VAL B 1 329 ? -6.017 29.424 -7.124 0.25 5.44 309 VAL B CA 1
ATOM 5444 C C A VAL B 1 329 ? -7.334 28.513 -10.062 0.75 18.12 309 VAL B C 1
ATOM 5445 C C B VAL B 1 329 ? -5.625 30.367 -5.989 0.25 5.77 309 VAL B C 1
ATOM 5446 O O A VAL B 1 329 ? -7.011 29.599 -10.552 0.75 18.12 309 VAL B O 1
ATOM 5447 O O B VAL B 1 329 ? -4.635 31.096 -6.090 0.25 5.77 309 VAL B O 1
ATOM 5454 N N A ALA B 1 330 ? -7.181 28.219 -8.770 0.75 18.11 310 ALA B N 1
ATOM 5455 N N B ALA B 1 330 ? -6.412 30.348 -4.916 0.25 5.99 310 ALA B N 1
ATOM 5456 C CA A ALA B 1 330 ? -6.740 29.192 -7.764 0.75 18.11 310 ALA B CA 1
ATOM 5457 C CA B ALA B 1 330 ? -6.160 31.179 -3.741 0.25 6.38 310 ALA B CA 1
ATOM 5458 C C A ALA B 1 330 ? -5.437 29.920 -8.100 0.75 17.99 310 ALA B C 1
ATOM 5459 C C B ALA B 1 330 ? -4.808 31.882 -3.820 0.25 6.58 310 ALA B C 1
ATOM 5460 O O A ALA B 1 330 ? -5.221 31.041 -7.639 0.75 18.06 310 ALA B O 1
ATOM 5461 O O B ALA B 1 330 ? -4.711 33.086 -3.584 0.25 6.57 310 ALA B O 1
ATOM 5464 N N A ALA B 1 331 ? -4.590 29.278 -8.904 0.75 17.97 311 ALA B N 1
ATOM 5465 N N B ALA B 1 331 ? -3.770 31.118 -4.149 0.25 6.90 311 ALA B N 1
ATOM 5466 C CA A ALA B 1 331 ? -3.282 29.811 -9.294 0.75 17.87 311 ALA B CA 1
ATOM 5467 C CA B ALA B 1 331 ? -2.402 31.624 -4.168 0.25 7.20 311 ALA B CA 1
ATOM 5468 C C A ALA B 1 331 ? -3.380 31.029 -10.211 0.75 17.75 311 ALA B C 1
ATOM 5469 C C B ALA B 1 331 ? -2.200 32.759 -5.164 0.25 7.38 311 ALA B C 1
ATOM 5470 O O A ALA B 1 331 ? -2.495 31.886 -10.208 0.75 17.76 311 ALA B O 1
ATOM 5471 O O B ALA B 1 331 ? -1.613 33.788 -4.831 0.25 7.67 311 ALA B O 1
ATOM 5474 N N A GLY B 1 332 ? -4.457 31.094 -10.992 0.75 17.72 312 GLY B N 1
ATOM 5475 N N B GLY B 1 332 ? -2.684 32.565 -6.387 0.25 7.64 312 GLY B N 1
ATOM 5476 C CA A GLY B 1 332 ? -4.681 32.184 -11.944 0.75 17.58 312 GLY B CA 1
ATOM 5477 C CA B GLY B 1 332 ? -2.489 33.539 -7.456 0.25 7.85 312 GLY B CA 1
ATOM 5478 C C A GLY B 1 332 ? -5.486 33.348 -11.386 0.75 17.43 312 GLY B C 1
ATOM 5479 C C B GLY B 1 332 ? -3.529 34.644 -7.505 0.25 8.08 312 GLY B C 1
ATOM 5480 O O A GLY B 1 332 ? -5.794 34.298 -12.114 0.75 17.37 312 GLY B O 1
ATOM 5481 O O B GLY B 1 332 ? -3.329 35.661 -8.169 0.25 8.18 312 GLY B O 1
ATOM 5482 N N A LEU B 1 333 ? -5.811 33.275 -10.093 0.75 17.19 313 LEU B N 1
ATOM 5483 N N B LEU B 1 333 ? -4.640 34.452 -6.802 0.25 8.17 313 LEU B N 1
ATOM 5484 C CA A LEU B 1 333 ? -6.550 34.333 -9.397 0.75 17.04 313 LEU B CA 1
ATOM 5485 C CA B LEU B 1 333 ? -5.720 35.440 -6.794 0.25 8.24 313 LEU B CA 1
ATOM 5486 C C A LEU B 1 333 ? -5.615 35.291 -8.658 0.75 16.86 313 LEU B C 1
ATOM 5487 C C B LEU B 1 333 ? -5.185 36.831 -6.467 0.25 8.32 313 LEU B C 1
ATOM 5488 O O A LEU B 1 333 ? -4.529 34.898 -8.208 0.75 17.01 313 LEU B O 1
ATOM 5489 O O B LEU B 1 333 ? -4.561 37.037 -5.424 0.25 8.49 313 LEU B O 1
ATOM 5498 N N A SER B 1 334 ? -6.047 36.547 -8.539 0.75 16.59 314 SER B N 1
ATOM 5499 N N B SER B 1 334 ? -5.446 37.786 -7.356 0.25 8.30 314 SER B N 1
ATOM 5500 C CA A SER B 1 334 ? -5.309 37.583 -7.804 0.75 16.01 314 SER B CA 1
ATOM 5501 C CA B SER B 1 334 ? -4.887 39.128 -7.227 0.25 8.34 314 SER B CA 1
ATOM 5502 C C A SER B 1 334 ? -6.159 38.816 -7.480 0.75 15.61 314 SER B C 1
ATOM 5503 C C B SER B 1 334 ? -5.960 40.204 -7.109 0.25 8.40 314 SER B C 1
ATOM 5504 O O A SER B 1 334 ? -5.989 39.427 -6.420 0.75 15.51 314 SER B O 1
ATOM 5505 O O B SER B 1 334 ? -5.816 41.155 -6.339 0.25 8.41 314 SER B O 1
ATOM 5510 N N A LYS B 1 335 ? -7.076 39.168 -8.384 0.75 14.93 315 LYS B N 1
ATOM 5511 N N B LYS B 1 335 ? -7.037 40.049 -7.872 0.25 8.63 315 LYS B N 1
ATOM 5512 C CA A LYS B 1 335 ? -7.911 40.363 -8.226 0.75 14.03 315 LYS B CA 1
ATOM 5513 C CA B LYS B 1 335 ? -8.055 41.088 -7.955 0.25 8.65 315 LYS B CA 1
ATOM 5514 C C A LYS B 1 335 ? -9.375 40.048 -7.879 0.75 13.28 315 LYS B C 1
ATOM 5515 C C B LYS B 1 335 ? -9.467 40.577 -7.667 0.25 8.77 315 LYS B C 1
ATOM 5516 O O A LYS B 1 335 ? -10.124 40.949 -7.484 0.75 13.29 315 LYS B O 1
ATOM 5517 O O B LYS B 1 335 ? -10.276 41.299 -7.086 0.25 8.68 315 LYS B O 1
ATOM 5528 N N A LEU B 1 336 ? -9.769 38.782 -8.033 0.75 12.08 316 LEU B N 1
ATOM 5529 N N B LEU B 1 336 ? -9.760 39.342 -8.069 0.25 8.79 316 LEU B N 1
ATOM 5530 C CA A LEU B 1 336 ? -11.123 38.335 -7.700 0.75 11.31 316 LEU B CA 1
ATOM 5531 C CA B LEU B 1 336 ? -11.040 38.724 -7.733 0.25 9.04 316 LEU B CA 1
ATOM 5532 C C A LEU B 1 336 ? -11.329 38.487 -6.199 0.75 10.63 316 LEU B C 1
ATOM 5533 C C B LEU B 1 336 ? -11.259 38.859 -6.231 0.25 9.05 316 LEU B C 1
ATOM 5534 O O A LEU B 1 336 ? -10.419 38.225 -5.416 0.75 11.28 316 LEU B O 1
ATOM 5535 O O B LEU B 1 336 ? -10.298 38.904 -5.462 0.25 9.14 316 LEU B O 1
ATOM 5544 N N . ARG B 1 337 ? -12.523 38.926 -5.820 1.00 9.47 317 ARG B N 1
ATOM 5545 C CA . ARG B 1 337 ? -12.860 39.137 -4.414 1.00 8.67 317 ARG B CA 1
ATOM 5546 C C . ARG B 1 337 ? -13.990 38.216 -3.983 1.00 8.20 317 ARG B C 1
ATOM 5547 O O . ARG B 1 337 ? -15.125 38.329 -4.452 1.00 7.97 317 ARG B O 1
ATOM 5555 N N . LEU B 1 338 ? -13.653 37.283 -3.099 1.00 7.85 318 LEU B N 1
ATOM 5556 C CA . LEU B 1 338 ? -14.612 36.328 -2.572 1.00 6.84 318 LEU B CA 1
ATOM 5557 C C . LEU B 1 338 ? -14.688 36.440 -1.066 1.00 6.77 318 LEU B C 1
ATOM 5558 O O . LEU B 1 338 ? -13.663 36.617 -0.422 1.00 6.52 318 LEU B O 1
ATOM 5563 N N . TYR B 1 339 ? -15.900 36.327 -0.523 1.00 6.08 319 TYR B N 1
ATOM 5564 C CA . TYR B 1 339 ? -16.140 36.515 0.916 1.00 5.49 319 TYR B CA 1
ATOM 5565 C C . TYR B 1 339 ? -17.482 35.902 1.297 1.00 5.92 319 TYR B C 1
ATOM 5566 O O . TYR B 1 339 ? -18.304 35.581 0.440 1.00 5.66 319 TYR B O 1
ATOM 5575 N N . HIS B 1 340 ? -17.707 35.753 2.592 1.00 5.30 320 HIS B N 1
ATOM 5576 C CA . HIS B 1 340 ? -19.070 35.564 3.084 1.00 5.89 320 HIS B CA 1
ATOM 5577 C C . HIS B 1 340 ? -19.256 36.178 4.463 1.00 6.11 320 HIS B C 1
ATOM 5578 O O . HIS B 1 340 ? -18.279 36.531 5.135 1.00 6.53 320 HIS B O 1
ATOM 5585 N N . GLU B 1 341 ? -20.523 36.365 4.822 1.00 5.42 321 GLU B N 1
ATOM 5586 C CA . GLU B 1 341 ? -20.919 36.649 6.194 1.00 5.65 321 GLU B CA 1
ATOM 5587 C C . GLU B 1 341 ? -22.013 35.641 6.519 1.00 5.42 321 GLU B C 1
ATOM 5588 O O . GLU B 1 341 ? -22.864 35.374 5.675 1.00 6.22 321 GLU B O 1
ATOM 5594 N N . VAL B 1 342 ? -21.991 35.061 7.718 1.00 5.14 322 VAL B N 1
ATOM 5595 C CA . VAL B 1 342 ? -23.069 34.146 8.118 1.00 5.33 322 VAL B CA 1
ATOM 5596 C C . VAL B 1 342 ? -23.553 34.545 9.499 1.00 5.73 322 VAL B C 1
ATOM 5597 O O . VAL B 1 342 ? -22.749 34.834 10.389 1.00 6.06 322 VAL B O 1
ATOM 5601 N N . SER B 1 343 ? -24.870 34.599 9.655 1.00 5.17 323 SER B N 1
ATOM 5602 C CA . SER B 1 343 ? -25.463 35.023 10.925 1.00 6.11 323 SER B CA 1
ATOM 5603 C C . SER B 1 343 ? -26.473 33.999 11.390 1.00 6.28 323 SER B C 1
ATOM 5604 O O . SER B 1 343 ? -27.083 33.311 10.579 1.00 6.62 323 SER B O 1
ATOM 5607 N N . VAL B 1 344 ? -26.628 33.891 12.709 1.00 6.04 324 VAL B N 1
ATOM 5608 C CA . VAL B 1 344 ? -27.740 33.134 13.313 1.00 7.19 324 VAL B CA 1
ATOM 5609 C C . VAL B 1 344 ? -28.473 34.091 14.241 1.00 7.33 324 VAL B C 1
ATOM 5610 O O . VAL B 1 344 ? -27.902 35.086 14.706 1.00 8.18 324 VAL B O 1
ATOM 5614 N N . PHE B 1 345 ? -29.745 33.814 14.495 1.00 6.74 325 PHE B N 1
ATOM 5615 C CA . PHE B 1 345 ? -30.564 34.765 15.243 1.00 6.98 325 PHE B CA 1
ATOM 5616 C C . PHE B 1 345 ? -31.399 34.051 16.273 1.00 7.31 325 PHE B C 1
ATOM 5617 O O . PHE B 1 345 ? -31.941 32.980 16.003 1.00 7.74 325 PHE B O 1
ATOM 5625 N N . ASP B 1 346 ? -31.509 34.665 17.446 1.00 7.17 326 ASP B N 1
ATOM 5626 C CA . ASP B 1 346 ? -32.585 34.344 18.377 1.00 7.94 326 ASP B CA 1
ATOM 5627 C C . ASP B 1 346 ? -33.917 34.371 17.633 1.00 7.59 326 ASP B C 1
ATOM 5628 O O . ASP B 1 346 ? -34.101 35.156 16.687 1.00 7.06 326 ASP B O 1
ATOM 5633 N N . ALA B 1 347 ? -34.856 33.539 18.084 1.00 7.35 327 ALA B N 1
ATOM 5634 C CA . ALA B 1 347 ? -36.222 33.543 17.561 1.00 7.64 327 ALA B CA 1
ATOM 5635 C C . ALA B 1 347 ? -36.822 34.951 17.477 1.00 7.80 327 ALA B C 1
ATOM 5636 O O . ALA B 1 347 ? -37.454 35.303 16.470 1.00 8.70 327 ALA B O 1
ATOM 5638 N N . ALA B 1 348 ? -36.604 35.748 18.528 1.00 7.69 328 ALA B N 1
ATOM 5639 C CA . ALA B 1 348 ? -37.259 37.051 18.684 1.00 7.85 328 ALA B CA 1
ATOM 5640 C C . ALA B 1 348 ? -36.664 38.144 17.809 1.00 7.38 328 ALA B C 1
ATOM 5641 O O . ALA B 1 348 ? -37.298 39.181 17.609 1.00 8.28 328 ALA B O 1
ATOM 5643 N N . ASP B 1 349 ? -35.450 37.905 17.302 1.00 7.38 329 ASP B N 1
ATOM 5644 C CA . ASP B 1 349 ? -34.697 38.921 16.582 1.00 6.99 329 ASP B CA 1
ATOM 5645 C C . ASP B 1 349 ? -34.842 38.875 15.059 1.00 6.74 329 ASP B C 1
ATOM 5646 O O . ASP B 1 349 ? -33.893 39.170 14.334 1.00 6.48 329 ASP B O 1
ATOM 5651 N N . GLN B 1 350 ? -36.037 38.515 14.592 1.00 6.65 330 GLN B N 1
ATOM 5652 C CA . GLN B 1 350 ? -36.313 38.346 13.165 1.00 6.92 330 GLN B CA 1
ATOM 5653 C C . GLN B 1 350 ? -37.731 38.762 12.867 1.00 7.22 330 GLN B C 1
ATOM 5654 O O . GLN B 1 350 ? -38.616 38.530 13.680 1.00 7.16 330 GLN B O 1
ATOM 5660 N N . LEU B 1 351 ? -37.952 39.393 11.713 1.00 7.07 331 LEU B N 1
ATOM 5661 C CA . LEU B 1 351 ? -39.302 39.576 11.165 1.00 7.34 331 LEU B CA 1
ATOM 5662 C C . LEU B 1 351 ? -39.275 39.593 9.653 1.00 7.56 331 LEU B C 1
ATOM 5663 O O . LEU B 1 351 ? -38.425 40.227 9.026 1.00 8.44 331 LEU B O 1
ATOM 5668 N N . TYR B 1 352 ? -40.231 38.873 9.084 1.00 7.31 332 TYR B N 1
ATOM 5669 C CA . TYR B 1 352 ? -40.342 38.726 7.647 1.00 7.22 332 TYR B CA 1
ATOM 5670 C C . TYR B 1 352 ? -41.752 39.131 7.285 1.00 7.72 332 TYR B C 1
ATOM 5671 O O . TYR B 1 352 ? -42.707 38.430 7.611 1.00 7.87 332 TYR B O 1
ATOM 5680 N N . GLU B 1 353 ? -41.863 40.284 6.633 1.00 7.97 333 GLU B N 1
ATOM 5681 C CA . GLU B 1 353 ? -43.158 40.865 6.266 1.00 8.85 333 GLU B CA 1
ATOM 5682 C C . GLU B 1 353 ? -43.290 40.917 4.751 1.00 8.31 333 GLU B C 1
ATOM 5683 O O . GLU B 1 353 ? -42.331 41.264 4.061 1.00 8.84 333 GLU B O 1
ATOM 5689 N N . TYR B 1 354 ? -44.473 40.572 4.246 1.00 8.42 334 TYR B N 1
ATOM 5690 C CA . TYR B 1 354 ? -44.730 40.505 2.809 1.00 7.53 334 TYR B CA 1
ATOM 5691 C C . TYR B 1 354 ? -46.017 41.235 2.448 1.00 7.81 334 TYR B C 1
ATOM 5692 O O . TYR B 1 354 ? -46.983 41.215 3.205 1.00 7.58 334 TYR B O 1
ATOM 5701 N N . ILE B 1 355 ? -46.002 41.916 1.312 1.00 7.54 335 ILE B N 1
ATOM 5702 C CA . ILE B 1 355 ? -47.203 42.581 0.807 1.00 7.69 335 ILE B CA 1
ATOM 5703 C C . ILE B 1 355 ? -47.324 42.240 -0.671 1.00 8.19 335 ILE B C 1
ATOM 5704 O O . ILE B 1 355 ? -46.454 42.600 -1.460 1.00 7.90 335 ILE B O 1
ATOM 5709 N N . ASN B 1 356 ? -48.387 41.525 -1.034 1.00 8.32 336 ASN B N 1
ATOM 5710 C CA . ASN B 1 356 ? -48.677 41.172 -2.434 1.00 8.91 336 ASN B CA 1
ATOM 5711 C C . ASN B 1 356 ? -47.543 40.459 -3.183 1.00 8.87 336 ASN B C 1
ATOM 5712 O O . ASN B 1 356 ? -47.325 40.702 -4.370 1.00 9.23 336 ASN B O 1
ATOM 5717 N N . CYS B 1 357 ? -46.832 39.587 -2.477 1.00 9.29 337 CYS B N 1
ATOM 5718 C CA . CYS B 1 357 ? -45.807 38.756 -3.096 1.00 9.28 337 CYS B CA 1
ATOM 5719 C C . CYS B 1 357 ? -46.402 37.407 -3.452 1.00 9.42 337 CYS B C 1
ATOM 5720 O O . CYS B 1 357 ? -47.373 36.978 -2.826 1.00 9.62 337 CYS B O 1
ATOM 5723 N N . HIS B 1 358 ? -45.807 36.725 -4.433 1.00 9.11 338 HIS B N 1
ATOM 5724 C CA . HIS B 1 358 ? -46.246 35.366 -4.758 1.00 9.05 338 HIS B CA 1
ATOM 5725 C C . HIS B 1 358 ? -45.905 34.409 -3.601 1.00 8.81 338 HIS B C 1
ATOM 5726 O O . HIS B 1 358 ? -44.965 34.678 -2.841 1.00 8.12 338 HIS B O 1
ATOM 5733 N N . PRO B 1 359 ? -46.684 33.313 -3.443 1.00 9.00 339 PRO B N 1
ATOM 5734 C CA . PRO B 1 359 ? -46.564 32.431 -2.266 1.00 8.98 339 PRO B CA 1
ATOM 5735 C C . PRO B 1 359 ? -45.191 31.768 -2.042 1.00 8.85 339 PRO B C 1
ATOM 5736 O O . PRO B 1 359 ? -44.933 31.252 -0.956 1.00 9.22 339 PRO B O 1
ATOM 5740 N N . GLY B 1 360 ? -44.332 31.762 -3.054 1.00 8.66 340 GLY B N 1
ATOM 5741 C CA . GLY B 1 360 ? -43.003 31.172 -2.901 1.00 8.54 340 GLY B CA 1
ATOM 5742 C C . GLY B 1 360 ? -41.909 32.138 -2.479 1.00 8.13 340 GLY B C 1
ATOM 5743 O O . GLY B 1 360 ? -40.748 31.739 -2.344 1.00 9.25 340 GLY B O 1
ATOM 5744 N N . THR B 1 361 ? -42.279 33.400 -2.264 1.00 7.92 341 THR B N 1
ATOM 5745 C CA . THR B 1 361 ? -41.330 34.469 -1.910 1.00 6.99 341 THR B CA 1
ATOM 5746 C C . THR B 1 361 ? -40.733 34.338 -0.520 1.00 6.82 341 THR B C 1
ATOM 5747 O O . THR B 1 361 ? -41.454 34.327 0.487 1.00 6.22 341 THR B O 1
ATOM 5751 N N . GLY B 1 362 ? -39.406 34.267 -0.477 1.00 5.97 342 GLY B N 1
ATOM 5752 C CA . GLY B 1 362 ? -38.668 34.291 0.788 1.00 7.23 342 GLY B CA 1
ATOM 5753 C C . GLY B 1 362 ? -39.218 33.273 1.751 1.00 6.93 342 GLY B C 1
ATOM 5754 O O . GLY B 1 362 ? -39.266 32.093 1.440 1.00 6.92 342 GLY B O 1
ATOM 5755 N N . MET B 1 363 ? -39.625 33.755 2.923 1.00 8.06 343 MET B N 1
ATOM 5756 C CA . MET B 1 363 ? -40.047 32.915 4.044 1.00 8.31 343 MET B CA 1
ATOM 5757 C C . MET B 1 363 ? -41.470 32.399 3.895 1.00 8.10 343 MET B C 1
ATOM 5758 O O . MET B 1 363 ? -41.930 31.612 4.720 1.00 7.29 343 MET B O 1
ATOM 5763 N N . LEU B 1 364 ? -42.160 32.845 2.849 1.00 7.99 344 LEU B N 1
ATOM 5764 C CA . LEU B 1 364 ? -43.556 32.453 2.616 1.00 8.40 344 LEU B CA 1
ATOM 5765 C C . LEU B 1 364 ? -43.691 31.005 2.160 1.00 8.17 344 LEU B C 1
ATOM 5766 O O . LEU B 1 364 ? -44.680 30.335 2.489 1.00 8.17 344 LEU B O 1
ATOM 5771 N N . ARG B 1 365 ? -42.708 30.524 1.401 1.00 8.03 345 ARG B N 1
ATOM 5772 C CA . ARG B 1 365 ? -42.762 29.162 0.888 1.00 7.86 345 ARG B CA 1
ATOM 5773 C C . ARG B 1 365 ? -42.903 28.120 1.998 1.00 7.67 345 ARG B C 1
ATOM 5774 O O . ARG B 1 365 ? -43.791 27.273 1.939 1.00 8.43 345 ARG B O 1
ATOM 5782 N N . ASP B 1 366 ? -42.031 28.191 3.006 1.00 7.72 346 ASP B N 1
ATOM 5783 C CA . ASP B 1 366 ? -41.955 27.130 4.007 1.00 7.28 346 ASP B CA 1
ATOM 5784 C C . ASP B 1 366 ? -42.617 27.390 5.361 1.00 7.41 346 ASP B C 1
ATOM 5785 O O . ASP B 1 366 ? -42.733 26.460 6.158 1.00 7.72 346 ASP B O 1
ATOM 5790 N N . ALA B 1 367 ? -43.014 28.635 5.622 1.00 7.70 347 ALA B N 1
ATOM 5791 C CA . ALA B 1 367 ? -43.690 28.991 6.879 1.00 9.02 347 ALA B CA 1
ATOM 5792 C C . ALA B 1 367 ? -44.941 28.152 7.064 1.00 9.80 347 ALA B C 1
ATOM 5793 O O . ALA B 1 367 ? -45.668 27.890 6.096 1.00 10.03 347 ALA B O 1
ATOM 5795 N N . VAL B 1 368 ? -45.189 27.732 8.302 1.00 11.23 348 VAL B N 1
ATOM 5796 C CA . VAL B 1 368 ? -46.431 27.030 8.638 1.00 12.03 348 VAL B CA 1
ATOM 5797 C C . VAL B 1 368 ? -47.594 28.023 8.737 1.00 12.99 348 VAL B C 1
ATOM 5798 O O . VAL B 1 368 ? -47.491 29.057 9.407 1.00 13.32 348 VAL B O 1
ATOM 5802 N N . THR B 1 369 ? -48.692 27.718 8.048 1.00 13.58 349 THR B N 1
ATOM 5803 C CA . THR B 1 369 ? -49.841 28.626 7.996 1.00 14.61 349 THR B CA 1
ATOM 5804 C C . THR B 1 369 ? -50.647 28.554 9.303 1.00 15.62 349 THR B C 1
ATOM 5805 O O . THR B 1 369 ? -50.426 27.653 10.123 1.00 16.04 349 THR B O 1
ATOM 5809 N N . ILE B 1 370 ? -51.549 29.516 9.501 1.00 16.70 350 ILE B N 1
ATOM 5810 C CA . ILE B 1 370 ? -52.233 29.709 10.790 1.00 18.00 350 ILE B CA 1
ATOM 5811 C C . ILE B 1 370 ? -53.156 28.552 11.163 1.00 19.37 350 ILE B C 1
ATOM 5812 O O . ILE B 1 370 ? -53.277 28.199 12.342 1.00 19.31 350 ILE B O 1
ATOM 5817 N N . ALA B 1 371 ? -53.776 27.947 10.152 1.00 20.98 351 ALA B N 1
ATOM 5818 C CA . ALA B 1 371 ? -54.557 26.729 10.350 1.00 22.42 351 ALA B CA 1
ATOM 5819 C C . ALA B 1 371 ? -53.652 25.538 10.683 1.00 23.30 351 ALA B C 1
ATOM 5820 O O . ALA B 1 371 ? -53.925 24.795 11.628 1.00 23.89 351 ALA B O 1
ATOM 5822 N N . GLU B 1 372 ? -52.558 25.397 9.932 1.00 24.18 352 GLU B N 1
ATOM 5823 C CA . GLU B 1 372 ? -51.656 24.241 10.018 1.00 25.17 352 GLU B CA 1
ATOM 5824 C C . GLU B 1 372 ? -51.107 23.893 11.416 1.00 25.83 352 GLU B C 1
ATOM 5825 O O . GLU B 1 372 ? -50.778 22.729 11.683 1.00 25.90 352 GLU B O 1
ATOM 5831 N N . HIS B 1 373 ? -51.004 24.883 12.299 1.00 26.51 353 HIS B N 1
ATOM 5832 C CA . HIS B 1 373 ? -50.649 24.607 13.695 1.00 27.17 353 HIS B CA 1
ATOM 5833 C C . HIS B 1 373 ? -51.557 25.315 14.700 1.00 27.27 353 HIS B C 1
ATOM 5834 O O . HIS B 1 373 ? -52.724 24.946 14.833 1.00 27.30 353 HIS B O 1
ATOM 5842 N N . MET C 1 21 ? 1.146 22.713 30.253 1.00 12.05 1 MET C N 1
ATOM 5843 C CA . MET C 1 21 ? 2.009 23.555 31.127 1.00 11.95 1 MET C CA 1
ATOM 5844 C C . MET C 1 21 ? 3.208 24.106 30.383 1.00 11.49 1 MET C C 1
ATOM 5845 O O . MET C 1 21 ? 3.727 23.456 29.472 1.00 11.32 1 MET C O 1
ATOM 5850 N N . GLU C 1 22 ? 3.646 25.299 30.788 1.00 11.27 2 GLU C N 1
ATOM 5851 C CA . GLU C 1 22 ? 4.825 25.921 30.217 1.00 10.51 2 GLU C CA 1
ATOM 5852 C C . GLU C 1 22 ? 6.059 25.113 30.562 1.00 9.87 2 GLU C C 1
ATOM 5853 O O . GLU C 1 22 ? 6.140 24.503 31.633 1.00 9.84 2 GLU C O 1
ATOM 5859 N N . SER C 1 23 ? 7.002 25.091 29.631 1.00 9.14 3 SER C N 1
ATOM 5860 C CA . SER C 1 23 ? 8.270 24.406 29.828 1.00 8.59 3 SER C CA 1
ATOM 5861 C C . SER C 1 23 ? 9.325 25.417 30.247 1.00 8.70 3 SER C C 1
ATOM 5862 O O . SER C 1 23 ? 9.276 26.572 29.822 1.00 9.12 3 SER C O 1
ATOM 5865 N N . ALA C 1 24 ? 10.287 24.971 31.057 1.00 8.49 4 ALA C N 1
ATOM 5866 C CA . ALA C 1 24 ? 11.416 25.798 31.503 1.00 8.13 4 ALA C CA 1
ATOM 5867 C C . ALA C 1 24 ? 12.353 26.139 30.346 1.00 8.54 4 ALA C C 1
ATOM 5868 O O . ALA C 1 24 ? 13.115 27.115 30.416 1.00 7.84 4 ALA C O 1
ATOM 5870 N N . ILE C 1 25 ? 12.323 25.300 29.313 1.00 7.64 5 ILE C N 1
ATOM 5871 C CA . ILE C 1 25 ? 13.154 25.500 28.122 1.00 8.34 5 ILE C CA 1
ATOM 5872 C C . ILE C 1 25 ? 12.478 26.506 27.195 1.00 8.53 5 ILE C C 1
ATOM 5873 O O . ILE C 1 25 ? 11.315 26.324 26.804 1.00 8.60 5 ILE C O 1
ATOM 5878 N N . GLY C 1 26 ? 13.209 27.574 26.861 1.00 8.46 6 GLY C N 1
ATOM 5879 C CA . GLY C 1 26 ? 12.688 28.616 25.978 1.00 8.95 6 GLY C CA 1
ATOM 5880 C C . GLY C 1 26 ? 12.288 28.003 24.650 1.00 8.95 6 GLY C C 1
ATOM 5881 O O . GLY C 1 26 ? 12.961 27.082 24.168 1.00 8.63 6 GLY C O 1
ATOM 5882 N N . GLU C 1 27 ? 11.206 28.518 24.056 1.00 9.85 7 GLU C N 1
ATOM 5883 C CA . GLU C 1 27 ? 10.630 27.952 22.841 1.00 9.92 7 GLU C CA 1
ATOM 5884 C C . GLU C 1 27 ? 11.639 27.787 21.696 1.00 9.56 7 GLU C C 1
ATOM 5885 O O . GLU C 1 27 ? 11.668 26.749 21.028 1.00 9.81 7 GLU C O 1
ATOM 5891 N N . HIS C 1 28 ? 12.472 28.805 21.490 1.00 9.14 8 HIS C N 1
ATOM 5892 C CA . HIS C 1 28 ? 13.491 28.775 20.430 1.00 9.47 8 HIS C CA 1
ATOM 5893 C C . HIS C 1 28 ? 14.619 27.751 20.693 1.00 9.70 8 HIS C C 1
ATOM 5894 O O . HIS C 1 28 ? 15.387 27.423 19.787 1.00 9.84 8 HIS C O 1
ATOM 5901 N N . LEU C 1 29 ? 14.721 27.252 21.924 1.00 9.96 9 LEU C N 1
ATOM 5902 C CA . LEU C 1 29 ? 15.729 26.240 22.254 1.00 10.27 9 LEU C CA 1
ATOM 5903 C C . LEU C 1 29 ? 15.192 24.804 22.344 1.00 10.43 9 LEU C C 1
ATOM 5904 O O . LEU C 1 29 ? 15.968 23.862 22.561 1.00 10.76 9 LEU C O 1
ATOM 5909 N N . GLN C 1 30 ? 13.881 24.637 22.171 1.00 10.75 10 GLN C N 1
ATOM 5910 C CA . GLN C 1 30 ? 13.278 23.306 22.079 1.00 11.01 10 GLN C CA 1
ATOM 5911 C C . GLN C 1 30 ? 13.652 22.660 20.751 1.00 11.51 10 GLN C C 1
ATOM 5912 O O . GLN C 1 30 ? 13.543 23.282 19.698 1.00 12.08 10 GLN C O 1
ATOM 5918 N N . CYS C 1 31 ? 14.118 21.419 20.817 1.00 12.03 11 CYS C N 1
ATOM 5919 C CA . CYS C 1 31 ? 14.619 20.700 19.648 1.00 12.58 11 CYS C CA 1
ATOM 5920 C C . CYS C 1 31 ? 14.226 19.226 19.758 1.00 12.96 11 CYS C C 1
ATOM 5921 O O . CYS C 1 31 ? 13.809 18.786 20.837 1.00 13.17 11 CYS C O 1
ATOM 5924 N N . PRO C 1 32 ? 14.340 18.466 18.650 1.00 13.12 12 PRO C N 1
ATOM 5925 C CA . PRO C 1 32 ? 14.174 17.013 18.702 1.00 13.39 12 PRO C CA 1
ATOM 5926 C C . PRO C 1 32 ? 15.169 16.359 19.668 1.00 13.74 12 PRO C C 1
ATOM 5927 O O . PRO C 1 32 ? 16.370 16.647 19.634 1.00 13.78 12 PRO C O 1
ATOM 5931 N N . ARG C 1 33 ? 14.649 15.489 20.523 1.00 13.82 13 ARG C N 1
ATOM 5932 C CA . ARG C 1 33 ? 15.417 14.905 21.621 1.00 14.18 13 ARG C CA 1
ATOM 5933 C C . ARG C 1 33 ? 16.162 13.637 21.250 1.00 13.81 13 ARG C C 1
ATOM 5934 O O . ARG C 1 33 ? 15.641 12.792 20.514 1.00 14.17 13 ARG C O 1
ATOM 5942 N N . THR C 1 34 ? 17.390 13.518 21.750 1.00 12.98 14 THR C N 1
ATOM 5943 C CA . THR C 1 34 ? 18.062 12.220 21.819 1.00 12.56 14 THR C CA 1
ATOM 5944 C C . THR C 1 34 ? 18.029 11.703 23.261 1.00 11.50 14 THR C C 1
ATOM 5945 O O . THR C 1 34 ? 18.116 10.490 23.498 1.00 11.83 14 THR C O 1
ATOM 5949 N N . LEU C 1 35 ? 17.887 12.626 24.213 1.00 10.30 15 LEU C N 1
ATOM 5950 C CA . LEU C 1 35 ? 17.791 12.274 25.636 1.00 8.56 15 LEU C CA 1
ATOM 5951 C C . LEU C 1 35 ? 16.459 12.733 26.210 1.00 7.97 15 LEU C C 1
ATOM 5952 O O . LEU C 1 35 ? 15.996 13.833 25.906 1.00 7.69 15 LEU C O 1
ATOM 5957 N N . THR C 1 36 ? 15.873 11.896 27.059 1.00 7.11 16 THR C N 1
ATOM 5958 C CA . THR C 1 36 ? 14.514 12.140 27.546 1.00 6.02 16 THR C CA 1
ATOM 5959 C C . THR C 1 36 ? 14.417 12.413 29.048 1.00 5.73 16 THR C C 1
ATOM 5960 O O . THR C 1 36 ? 15.353 12.192 29.807 1.00 5.52 16 THR C O 1
ATOM 5964 N N . ARG C 1 37 ? 13.256 12.902 29.458 1.00 4.78 17 ARG C N 1
ATOM 5965 C CA . ARG C 1 37 ? 12.974 13.211 30.860 1.00 4.86 17 ARG C CA 1
ATOM 5966 C C . ARG C 1 37 ? 12.779 11.951 31.717 1.00 5.17 17 ARG C C 1
ATOM 5967 O O . ARG C 1 37 ? 12.684 10.838 31.188 1.00 4.51 17 ARG C O 1
ATOM 5975 N N . ARG C 1 38 ? 12.711 12.123 33.043 1.00 5.65 18 ARG C N 1
ATOM 5976 C CA . ARG C 1 38 ? 12.479 10.989 33.956 1.00 6.52 18 ARG C CA 1
ATOM 5977 C C . ARG C 1 38 ? 11.056 10.934 34.503 1.00 6.81 18 ARG C C 1
ATOM 5978 O O . ARG C 1 38 ? 10.753 10.115 35.368 1.00 7.58 18 ARG C O 1
ATOM 5986 N N . VAL C 1 39 ? 10.199 11.813 33.994 1.00 7.58 19 VAL C N 1
ATOM 5987 C CA . VAL C 1 39 ? 8.794 11.879 34.402 1.00 8.07 19 VAL C CA 1
ATOM 5988 C C . VAL C 1 39 ? 7.903 11.775 33.161 1.00 8.59 19 VAL C C 1
ATOM 5989 O O . VAL C 1 39 ? 8.300 12.263 32.091 1.00 8.07 19 VAL C O 1
ATOM 5993 N N . PRO C 1 40 ? 6.713 11.137 33.288 1.00 9.30 20 PRO C N 1
ATOM 5994 C CA . PRO C 1 40 ? 5.765 11.076 32.168 1.00 10.42 20 PRO C CA 1
ATOM 5995 C C . PRO C 1 40 ? 5.121 12.435 31.868 1.00 11.37 20 PRO C C 1
ATOM 5996 O O . PRO C 1 40 ? 5.216 13.359 32.683 1.00 11.52 20 PRO C O 1
ATOM 6000 N N . ASP C 1 41 ? 4.474 12.557 30.711 1.00 12.61 21 ASP C N 1
ATOM 6001 C CA . ASP C 1 41 ? 3.941 13.858 30.284 1.00 13.85 21 ASP C CA 1
ATOM 6002 C C . ASP C 1 41 ? 2.801 14.398 31.149 1.00 13.65 21 ASP C C 1
ATOM 6003 O O . ASP C 1 41 ? 2.577 15.609 31.184 1.00 14.23 21 ASP C O 1
ATOM 6008 N N . THR C 1 42 ? 2.119 13.504 31.868 1.00 13.44 22 THR C N 1
ATOM 6009 C CA . THR C 1 42 ? 1.042 13.877 32.786 1.00 13.03 22 THR C CA 1
ATOM 6010 C C . THR C 1 42 ? 1.542 14.533 34.082 1.00 12.64 22 THR C C 1
ATOM 6011 O O . THR C 1 42 ? 0.729 15.065 34.846 1.00 13.00 22 THR C O 1
ATOM 6015 N N . TYR C 1 43 ? 2.864 14.504 34.314 1.00 11.88 23 TYR C N 1
ATOM 6016 C CA . TYR C 1 43 ? 3.456 15.092 35.526 1.00 11.18 23 TYR C CA 1
ATOM 6017 C C . TYR C 1 43 ? 3.030 16.539 35.741 1.00 11.21 23 TYR C C 1
ATOM 6018 O O . TYR C 1 43 ? 3.154 17.375 34.843 1.00 10.88 23 TYR C O 1
ATOM 6027 N N . THR C 1 44 ? 2.553 16.817 36.950 1.00 11.26 24 THR C N 1
ATOM 6028 C CA . THR C 1 44 ? 2.184 18.159 37.364 1.00 11.77 24 THR C CA 1
ATOM 6029 C C . THR C 1 44 ? 2.821 18.422 38.727 1.00 11.87 24 THR C C 1
ATOM 6030 O O . THR C 1 44 ? 2.611 17.644 39.657 1.00 12.15 24 THR C O 1
ATOM 6034 N N . PRO C 1 45 ? 3.609 19.511 38.842 1.00 11.84 25 PRO C N 1
ATOM 6035 C CA . PRO C 1 45 ? 4.274 19.804 40.115 1.00 11.81 25 PRO C CA 1
ATOM 6036 C C . PRO C 1 45 ? 3.281 20.259 41.186 1.00 11.85 25 PRO C C 1
ATOM 6037 O O . PRO C 1 45 ? 2.290 20.920 40.854 1.00 11.79 25 PRO C O 1
ATOM 6041 N N . PRO C 1 46 ? 3.553 19.915 42.461 1.00 12.02 26 PRO C N 1
ATOM 6042 C CA . PRO C 1 46 ? 2.649 20.181 43.590 1.00 12.24 26 PRO C CA 1
ATOM 6043 C C . PRO C 1 46 ? 2.630 21.641 44.062 1.00 12.11 26 PRO C C 1
ATOM 6044 O O . PRO C 1 46 ? 1.744 22.030 44.826 1.00 12.70 26 PRO C O 1
ATOM 6048 N N . PHE C 1 47 ? 3.593 22.440 43.610 1.00 11.75 27 PHE C N 1
ATOM 6049 C CA . PHE C 1 47 ? 3.638 23.863 43.942 1.00 11.19 27 PHE C CA 1
ATOM 6050 C C . PHE C 1 47 ? 4.195 24.664 42.764 1.00 10.84 27 PHE C C 1
ATOM 6051 O O . PHE C 1 47 ? 4.950 24.119 41.964 1.00 10.04 27 PHE C O 1
ATOM 6059 N N . PRO C 1 48 ? 3.818 25.952 42.649 1.00 10.37 28 PRO C N 1
ATOM 6060 C CA . PRO C 1 48 ? 4.249 26.715 41.477 1.00 10.19 28 PRO C CA 1
ATOM 6061 C C . PRO C 1 48 ? 5.684 27.194 41.601 1.00 9.72 28 PRO C C 1
ATOM 6062 O O . PRO C 1 48 ? 6.115 27.587 42.686 1.00 10.07 28 PRO C O 1
ATOM 6066 N N . MET C 1 49 ? 6.420 27.123 40.498 1.00 9.67 29 MET C N 1
ATOM 6067 C CA . MET C 1 49 ? 7.737 27.765 40.391 1.00 9.06 29 MET C CA 1
ATOM 6068 C C . MET C 1 49 ? 7.852 28.364 38.994 1.00 8.54 29 MET C C 1
ATOM 6069 O O . MET C 1 49 ? 7.111 27.980 38.078 1.00 8.05 29 MET C O 1
ATOM 6074 N N . TRP C 1 50 ? 8.777 29.307 38.846 1.00 7.80 30 TRP C N 1
ATOM 6075 C CA . TRP C 1 50 ? 8.925 30.096 37.627 1.00 7.33 30 TRP C CA 1
ATOM 6076 C C . TRP C 1 50 ? 10.377 30.096 37.174 1.00 7.41 30 TRP C C 1
ATOM 6077 O O . TRP C 1 50 ? 11.277 29.763 37.952 1.00 6.20 30 TRP C O 1
ATOM 6088 N N . VAL C 1 51 ? 10.588 30.442 35.905 1.00 6.68 31 VAL C N 1
ATOM 6089 C CA . VAL C 1 51 ? 11.934 30.535 35.336 1.00 6.70 31 VAL C CA 1
ATOM 6090 C C . VAL C 1 51 ? 12.113 31.850 34.573 1.00 6.89 31 VAL C C 1
ATOM 6091 O O . VAL C 1 51 ? 11.145 32.449 34.115 1.00 7.32 31 VAL C O 1
ATOM 6095 N N . GLY C 1 52 ? 13.354 32.299 34.451 1.00 6.78 32 GLY C N 1
ATOM 6096 C CA . GLY C 1 52 ? 13.668 33.435 33.583 1.00 7.24 32 GLY C CA 1
ATOM 6097 C C . GLY C 1 52 ? 13.531 33.080 32.111 1.00 7.16 32 GLY C C 1
ATOM 6098 O O . GLY C 1 52 ? 13.850 31.957 31.705 1.00 6.99 32 GLY C O 1
ATOM 6099 N N . ARG C 1 53 ? 13.015 34.036 31.336 1.00 7.75 33 ARG C N 1
ATOM 6100 C CA . ARG C 1 53 ? 12.825 33.914 29.894 1.00 8.45 33 ARG C CA 1
ATOM 6101 C C . ARG C 1 53 ? 13.744 34.897 29.185 1.00 8.61 33 ARG C C 1
ATOM 6102 O O . ARG C 1 53 ? 13.929 36.025 29.641 1.00 8.99 33 ARG C O 1
ATOM 6110 N N . ALA C 1 54 ? 14.302 34.475 28.054 1.00 9.58 34 ALA C N 1
ATOM 6111 C CA . ALA C 1 54 ? 15.016 35.392 27.181 1.00 9.92 34 ALA C CA 1
ATOM 6112 C C . ALA C 1 54 ? 14.763 34.973 25.749 1.00 10.55 34 ALA C C 1
ATOM 6113 O O . ALA C 1 54 ? 14.697 33.774 25.445 1.00 11.30 34 ALA C O 1
ATOM 6115 N N . ASP C 1 55 ? 14.613 35.950 24.871 1.00 11.29 35 ASP C N 1
ATOM 6116 C CA . ASP C 1 55 ? 14.391 35.612 23.471 1.00 11.52 35 ASP C CA 1
ATOM 6117 C C . ASP C 1 55 ? 15.668 35.164 22.754 1.00 11.44 35 ASP C C 1
ATOM 6118 O O . ASP C 1 55 ? 16.751 35.099 23.351 1.00 11.04 35 ASP C O 1
ATOM 6123 N N . ASP C 1 56 ? 15.502 34.849 21.475 1.00 11.02 36 ASP C N 1
ATOM 6124 C CA . ASP C 1 56 ? 16.545 34.354 20.586 1.00 11.11 36 ASP C CA 1
ATOM 6125 C C . ASP C 1 56 ? 17.847 35.158 20.668 1.00 11.06 36 ASP C C 1
ATOM 6126 O O . ASP C 1 56 ? 18.937 34.587 20.583 1.00 11.33 36 ASP C O 1
ATOM 6131 N N . ALA C 1 57 ? 17.724 36.469 20.867 1.00 11.03 37 ALA C N 1
ATOM 6132 C CA . ALA C 1 57 ? 18.869 37.385 20.873 1.00 11.41 37 ALA C CA 1
ATOM 6133 C C . ALA C 1 57 ? 19.945 36.989 21.875 1.00 11.41 37 ALA C C 1
ATOM 6134 O O . ALA C 1 57 ? 21.140 37.130 21.597 1.00 11.68 37 ALA C O 1
ATOM 6136 N N . LEU C 1 58 ? 19.510 36.491 23.031 1.00 10.55 38 LEU C N 1
ATOM 6137 C CA . LEU C 1 58 ? 20.433 36.049 24.081 1.00 10.35 38 LEU C CA 1
ATOM 6138 C C . LEU C 1 58 ? 21.048 34.688 23.754 1.00 9.69 38 LEU C C 1
ATOM 6139 O O . LEU C 1 58 ? 20.355 33.663 23.758 1.00 10.09 38 LEU C O 1
ATOM 6144 N N . GLN C 1 59 ? 22.354 34.688 23.486 1.00 9.01 39 GLN C N 1
ATOM 6145 C CA . GLN C 1 59 ? 23.061 33.494 23.024 1.00 8.77 39 GLN C CA 1
ATOM 6146 C C . GLN C 1 59 ? 24.067 32.955 24.036 1.00 8.08 39 GLN C C 1
ATOM 6147 O O . GLN C 1 59 ? 24.266 31.748 24.143 1.00 8.21 39 GLN C O 1
ATOM 6153 N N . GLN C 1 60 ? 24.708 33.859 24.769 1.00 7.68 40 GLN C N 1
ATOM 6154 C CA . GLN C 1 60 ? 25.691 33.478 25.772 1.00 7.45 40 GLN C CA 1
ATOM 6155 C C . GLN C 1 60 ? 25.845 34.650 26.727 1.00 7.31 40 GLN C C 1
ATOM 6156 O O . GLN C 1 60 ? 26.034 35.790 26.287 1.00 7.69 40 GLN C O 1
ATOM 6162 N N . VAL C 1 61 ? 25.765 34.380 28.030 1.00 7.19 41 VAL C N 1
ATOM 6163 C CA . VAL C 1 61 ? 25.971 35.423 29.030 1.00 6.78 41 VAL C CA 1
ATOM 6164 C C . VAL C 1 61 ? 27.345 35.306 29.677 1.00 6.61 41 VAL C C 1
ATOM 6165 O O . VAL C 1 61 ? 28.005 34.270 29.583 1.00 6.52 41 VAL C O 1
ATOM 6169 N N . VAL C 1 62 ? 27.763 36.366 30.365 1.00 6.55 42 VAL C N 1
ATOM 6170 C CA . VAL C 1 62 ? 28.990 36.287 31.159 1.00 6.43 42 VAL C CA 1
ATOM 6171 C C . VAL C 1 62 ? 28.690 36.584 32.620 1.00 6.11 42 VAL C C 1
ATOM 6172 O O . VAL C 1 62 ? 28.007 37.565 32.953 1.00 6.89 42 VAL C O 1
ATOM 6176 N N . MET C 1 63 ? 29.183 35.696 33.475 1.00 5.52 43 MET C N 1
ATOM 6177 C CA . MET C 1 63 ? 29.062 35.826 34.933 1.00 5.70 43 MET C CA 1
ATOM 6178 C C . MET C 1 63 ? 30.446 36.062 35.490 1.00 5.82 43 MET C C 1
ATOM 6179 O O . MET C 1 63 ? 31.256 35.141 35.515 1.00 5.88 43 MET C O 1
ATOM 6184 N N . GLY C 1 64 ? 30.705 37.293 35.930 1.00 5.46 44 GLY C N 1
ATOM 6185 C CA . GLY C 1 64 ? 32.028 37.696 36.394 1.00 5.48 44 GLY C CA 1
ATOM 6186 C C . GLY C 1 64 ? 32.034 38.026 37.868 1.00 5.85 44 GLY C C 1
ATOM 6187 O O . GLY C 1 64 ? 31.465 39.037 38.284 1.00 6.22 44 GLY C O 1
ATOM 6188 N N . TYR C 1 65 ? 32.692 37.160 38.637 1.00 5.55 45 TYR C N 1
ATOM 6189 C CA . TYR C 1 65 ? 32.829 37.274 40.087 1.00 5.59 45 TYR C CA 1
ATOM 6190 C C . TYR C 1 65 ? 34.176 37.909 40.361 1.00 6.14 45 TYR C C 1
ATOM 6191 O O . TYR C 1 65 ? 35.224 37.288 40.114 1.00 6.86 45 TYR C O 1
ATOM 6200 N N . LEU C 1 66 ? 34.145 39.162 40.805 1.00 5.74 46 LEU C N 1
ATOM 6201 C CA . LEU C 1 66 ? 35.360 39.948 41.034 1.00 6.65 46 LEU C CA 1
ATOM 6202 C C . LEU C 1 66 ? 35.539 40.138 42.529 1.00 6.49 46 LEU C C 1
ATOM 6203 O O . LEU C 1 66 ? 34.661 40.704 43.193 1.00 6.71 46 LEU C O 1
ATOM 6208 N N . GLY C 1 67 ? 36.667 39.659 43.051 1.00 6.26 47 GLY C N 1
ATOM 6209 C CA . GLY C 1 67 ? 36.857 39.551 44.490 1.00 6.39 47 GLY C CA 1
ATOM 6210 C C . GLY C 1 67 ? 38.014 40.352 45.053 1.00 6.34 47 GLY C C 1
ATOM 6211 O O . GLY C 1 67 ? 38.981 40.648 44.362 1.00 6.61 47 GLY C O 1
ATOM 6212 N N . VAL C 1 68 ? 37.877 40.712 46.323 1.00 6.82 48 VAL C N 1
ATOM 6213 C CA . VAL C 1 68 ? 38.917 41.386 47.078 1.00 6.89 48 VAL C CA 1
ATOM 6214 C C . VAL C 1 68 ? 38.964 40.593 48.379 1.00 7.12 48 VAL C C 1
ATOM 6215 O O . VAL C 1 68 ? 37.917 40.307 48.964 1.00 7.34 48 VAL C O 1
ATOM 6219 N N . GLN C 1 69 ? 40.164 40.188 48.775 1.00 6.78 49 GLN C N 1
ATOM 6220 C CA . GLN C 1 69 ? 40.365 39.333 49.948 1.00 7.72 49 GLN C CA 1
ATOM 6221 C C . GLN C 1 69 ? 41.345 40.001 50.905 1.00 8.26 49 GLN C C 1
ATOM 6222 O O . GLN C 1 69 ? 42.271 40.689 50.470 1.00 7.66 49 GLN C O 1
ATOM 6228 N N . PHE C 1 70 ? 41.117 39.820 52.211 1.00 8.55 50 PHE C N 1
ATOM 6229 C CA . PHE C 1 70 ? 41.971 40.390 53.272 1.00 9.49 50 PHE C CA 1
ATOM 6230 C C . PHE C 1 70 ? 41.642 39.705 54.601 1.00 10.11 50 PHE C C 1
ATOM 6231 O O . PHE C 1 70 ? 40.566 39.111 54.743 1.00 10.65 50 PHE C O 1
ATOM 6239 N N . ARG C 1 71 ? 42.572 39.775 55.558 1.00 10.71 51 ARG C N 1
ATOM 6240 C CA . ARG C 1 71 ? 42.372 39.168 56.887 1.00 11.59 51 ARG C CA 1
ATOM 6241 C C . ARG C 1 71 ? 42.610 40.153 58.032 1.00 11.56 51 ARG C C 1
ATOM 6242 O O . ARG C 1 71 ? 41.986 40.041 59.084 1.00 11.49 51 ARG C O 1
ATOM 6250 N N . ASP C 1 72 ? 43.526 41.099 57.837 1.00 12.01 52 ASP C N 1
ATOM 6251 C CA . ASP C 1 72 ? 43.859 42.056 58.893 1.00 12.53 52 ASP C CA 1
ATOM 6252 C C . ASP C 1 72 ? 42.861 43.214 58.871 1.00 12.89 52 ASP C C 1
ATOM 6253 O O . ASP C 1 72 ? 42.517 43.718 57.802 1.00 12.81 52 ASP C O 1
ATOM 6258 N N . GLU C 1 73 ? 42.382 43.628 60.044 1.00 13.37 53 GLU C N 1
ATOM 6259 C CA . GLU C 1 73 ? 41.451 44.755 60.120 1.00 14.10 53 GLU C CA 1
ATOM 6260 C C . GLU C 1 73 ? 42.004 46.046 59.489 1.00 14.31 53 GLU C C 1
ATOM 6261 O O . GLU C 1 73 ? 41.251 46.826 58.897 1.00 14.36 53 GLU C O 1
ATOM 6267 N N . ASP C 1 74 ? 43.316 46.241 59.561 1.00 14.27 54 ASP C N 1
ATOM 6268 C CA . ASP C 1 74 ? 43.951 47.419 58.985 1.00 14.71 54 ASP C CA 1
ATOM 6269 C C . ASP C 1 74 ? 43.906 47.447 57.446 1.00 14.16 54 ASP C C 1
ATOM 6270 O O . ASP C 1 74 ? 44.265 48.430 56.823 1.00 14.49 54 ASP C O 1
ATOM 6275 N N . GLN C 1 75 ? 43.438 46.354 56.856 1.00 13.65 55 GLN C N 1
ATOM 6276 C CA . GLN C 1 75 ? 43.291 46.233 55.399 1.00 12.99 55 GLN C CA 1
ATOM 6277 C C . GLN C 1 75 ? 41.871 46.553 54.907 1.00 12.35 55 GLN C C 1
ATOM 6278 O O . GLN C 1 75 ? 41.651 46.740 53.700 1.00 11.95 55 GLN C O 1
ATOM 6284 N N . ARG C 1 76 ? 40.924 46.611 55.846 1.00 11.74 56 ARG C N 1
ATOM 6285 C CA . ARG C 1 76 ? 39.509 46.855 55.550 1.00 11.31 56 ARG C CA 1
ATOM 6286 C C . ARG C 1 76 ? 39.227 48.139 54.752 1.00 11.35 56 ARG C C 1
ATOM 6287 O O . ARG C 1 76 ? 38.469 48.088 53.778 1.00 11.04 56 ARG C O 1
ATOM 6295 N N . PRO C 1 77 ? 39.784 49.296 55.184 1.00 10.85 57 PRO C N 1
ATOM 6296 C CA . PRO C 1 77 ? 39.552 50.493 54.377 1.00 10.93 57 PRO C CA 1
ATOM 6297 C C . PRO C 1 77 ? 39.973 50.322 52.914 1.00 10.92 57 PRO C C 1
ATOM 6298 O O . PRO C 1 77 ? 39.193 50.654 52.021 1.00 11.03 57 PRO C O 1
ATOM 6302 N N . ALA C 1 78 ? 41.175 49.797 52.681 1.00 10.93 58 ALA C N 1
ATOM 6303 C CA . ALA C 1 78 ? 41.676 49.574 51.315 1.00 11.47 58 ALA C CA 1
ATOM 6304 C C . ALA C 1 78 ? 40.836 48.551 50.541 1.00 11.64 58 ALA C C 1
ATOM 6305 O O . ALA C 1 78 ? 40.628 48.699 49.327 1.00 11.72 58 ALA C O 1
ATOM 6307 N N . ALA C 1 79 ? 40.355 47.525 51.246 1.00 11.85 59 ALA C N 1
ATOM 6308 C CA . ALA C 1 79 ? 39.519 46.478 50.649 1.00 11.80 59 ALA C CA 1
ATOM 6309 C C . ALA C 1 79 ? 38.179 47.017 50.142 1.00 12.10 59 ALA C C 1
ATOM 6310 O O . ALA C 1 79 ? 37.747 46.679 49.033 1.00 11.58 59 ALA C O 1
ATOM 6312 N N . LEU C 1 80 ? 37.525 47.837 50.970 1.00 12.12 60 LEU C N 1
ATOM 6313 C CA . LEU C 1 80 ? 36.249 48.465 50.623 1.00 12.30 60 LEU C CA 1
ATOM 6314 C C . LEU C 1 80 ? 36.421 49.476 49.498 1.00 12.33 60 LEU C C 1
ATOM 6315 O O . LEU C 1 80 ? 35.563 49.589 48.624 1.00 12.27 60 LEU C O 1
ATOM 6320 N N . GLN C 1 81 ? 37.545 50.190 49.518 1.00 12.28 61 GLN C N 1
ATOM 6321 C CA . GLN C 1 81 ? 37.873 51.143 48.463 1.00 12.94 61 GLN C CA 1
ATOM 6322 C C . GLN C 1 81 ? 38.128 50.441 47.140 1.00 12.98 61 GLN C C 1
ATOM 6323 O O . GLN C 1 81 ? 37.702 50.927 46.092 1.00 12.83 61 GLN C O 1
ATOM 6329 N N . ALA C 1 82 ? 38.821 49.303 47.188 1.00 12.86 62 ALA C N 1
ATOM 6330 C CA . ALA C 1 82 ? 39.078 48.513 45.980 1.00 13.03 62 ALA C CA 1
ATOM 6331 C C . ALA C 1 82 ? 37.783 47.955 45.395 1.00 12.98 62 ALA C C 1
ATOM 6332 O O . ALA C 1 82 ? 37.631 47.881 44.178 1.00 13.06 62 ALA C O 1
ATOM 6334 N N . MET C 1 83 ? 36.859 47.570 46.276 1.00 13.06 63 MET C N 1
ATOM 6335 C CA . MET C 1 83 ? 35.544 47.093 45.871 1.00 13.34 63 MET C CA 1
ATOM 6336 C C . MET C 1 83 ? 34.761 48.218 45.199 1.00 12.83 63 MET C C 1
ATOM 6337 O O . MET C 1 83 ? 34.127 48.007 44.162 1.00 12.77 63 MET C O 1
ATOM 6342 N N . ARG C 1 84 ? 34.822 49.412 45.789 1.00 12.75 64 ARG C N 1
ATOM 6343 C CA . ARG C 1 84 ? 34.189 50.606 45.225 1.00 12.88 64 ARG C CA 1
ATOM 6344 C C . ARG C 1 84 ? 34.801 50.991 43.876 1.00 12.59 64 ARG C C 1
ATOM 6345 O O . ARG C 1 84 ? 34.089 51.471 42.986 1.00 12.49 64 ARG C O 1
ATOM 6353 N N . ASP C 1 85 ? 36.110 50.773 43.736 1.00 12.37 65 ASP C N 1
ATOM 6354 C CA . ASP C 1 85 ? 36.814 50.997 42.460 1.00 12.26 65 ASP C CA 1
ATOM 6355 C C . ASP C 1 85 ? 36.325 50.062 41.356 1.00 12.09 65 ASP C C 1
ATOM 6356 O O . ASP C 1 85 ? 36.164 50.487 40.206 1.00 11.90 65 ASP C O 1
ATOM 6361 N N . ILE C 1 86 ? 36.084 48.799 41.709 1.00 12.01 66 ILE C N 1
ATOM 6362 C CA . ILE C 1 86 ? 35.522 47.809 40.771 1.00 11.44 66 ILE C CA 1
ATOM 6363 C C . ILE C 1 86 ? 34.107 48.200 40.338 1.00 11.82 66 ILE C C 1
ATOM 6364 O O . ILE C 1 86 ? 33.798 48.226 39.145 1.00 11.21 66 ILE C O 1
ATOM 6369 N N . VAL C 1 87 ? 33.252 48.505 41.311 1.00 11.76 67 VAL C N 1
ATOM 6370 C CA . VAL C 1 87 ? 31.888 48.919 41.021 1.00 11.81 67 VAL C CA 1
ATOM 6371 C C . VAL C 1 87 ? 31.874 50.183 40.142 1.00 12.32 67 VAL C C 1
ATOM 6372 O O . VAL C 1 87 ? 31.052 50.297 39.229 1.00 12.69 67 VAL C O 1
ATOM 6376 N N . ALA C 1 88 ? 32.809 51.103 40.386 1.00 12.68 68 ALA C N 1
ATOM 6377 C CA . ALA C 1 88 ? 32.912 52.323 39.574 1.00 12.98 68 ALA C CA 1
ATOM 6378 C C . ALA C 1 88 ? 33.264 52.008 38.116 1.00 13.20 68 ALA C C 1
ATOM 6379 O O . ALA C 1 88 ? 32.749 52.647 37.197 1.00 13.11 68 ALA C O 1
ATOM 6381 N N . GLY C 1 89 ? 34.123 51.010 37.918 1.00 13.43 69 GLY C N 1
ATOM 6382 C CA . GLY C 1 89 ? 34.452 50.500 36.580 1.00 14.18 69 GLY C CA 1
ATOM 6383 C C . GLY C 1 89 ? 33.265 49.940 35.807 1.00 14.69 69 GLY C C 1
ATOM 6384 O O . GLY C 1 89 ? 33.307 49.848 34.581 1.00 14.76 69 GLY C O 1
ATOM 6385 N N . PHE C 1 90 ? 32.205 49.566 36.524 1.00 15.39 70 PHE C N 1
ATOM 6386 C CA . PHE C 1 90 ? 30.969 49.059 35.907 1.00 15.80 70 PHE C CA 1
ATOM 6387 C C . PHE C 1 90 ? 30.173 50.153 35.183 1.00 16.12 70 PHE C C 1
ATOM 6388 O O . PHE C 1 90 ? 29.342 49.848 34.319 1.00 16.11 70 PHE C O 1
ATOM 6396 N N . ASP C 1 91 ? 30.428 51.416 35.538 1.00 16.19 71 ASP C N 1
ATOM 6397 C CA . ASP C 1 91 ? 29.783 52.580 34.907 1.00 16.35 71 ASP C CA 1
ATOM 6398 C C . ASP C 1 91 ? 30.360 52.917 33.536 1.00 15.80 71 ASP C C 1
ATOM 6399 O O . ASP C 1 91 ? 29.771 53.686 32.769 1.00 16.21 71 ASP C O 1
ATOM 6404 N N . LEU C 1 92 ? 31.521 52.350 33.240 1.00 15.35 72 LEU C N 1
ATOM 6405 C CA . LEU C 1 92 ? 32.181 52.564 31.960 1.00 14.44 72 LEU C CA 1
ATOM 6406 C C . LEU C 1 92 ? 31.451 51.824 30.837 1.00 13.84 72 LEU C C 1
ATOM 6407 O O . LEU C 1 92 ? 30.717 50.868 31.104 1.00 13.46 72 LEU C O 1
ATOM 6412 N N . PRO C 1 93 ? 31.618 52.279 29.577 1.00 13.11 73 PRO C N 1
ATOM 6413 C CA . PRO C 1 93 ? 30.975 51.550 28.489 1.00 12.75 73 PRO C CA 1
ATOM 6414 C C . PRO C 1 93 ? 31.258 50.051 28.541 1.00 12.20 73 PRO C C 1
ATOM 6415 O O . PRO C 1 93 ? 32.367 49.629 28.913 1.00 11.89 73 PRO C O 1
ATOM 6419 N N . ASP C 1 94 ? 30.236 49.272 28.192 1.00 11.51 74 ASP C N 1
ATOM 6420 C CA . ASP C 1 94 ? 30.308 47.813 28.138 1.00 10.97 74 ASP C CA 1
ATOM 6421 C C . ASP C 1 94 ? 30.396 47.172 29.523 1.00 10.68 74 ASP C C 1
ATOM 6422 O O . ASP C 1 94 ? 30.718 45.994 29.642 1.00 10.38 74 ASP C O 1
ATOM 6427 N N . GLY C 1 95 ? 30.091 47.958 30.558 1.00 10.15 75 GLY C N 1
ATOM 6428 C CA . GLY C 1 95 ? 29.874 47.430 31.905 1.00 9.92 75 GLY C CA 1
ATOM 6429 C C . GLY C 1 95 ? 28.694 46.468 31.954 1.00 9.54 75 GLY C C 1
ATOM 6430 O O . GLY C 1 95 ? 27.869 46.439 31.033 1.00 10.12 75 GLY C O 1
ATOM 6431 N N . PRO C 1 96 ? 28.600 45.669 33.028 1.00 9.70 76 PRO C N 1
ATOM 6432 C CA . PRO C 1 96 ? 27.535 44.664 33.138 1.00 9.24 76 PRO C CA 1
ATOM 6433 C C . PRO C 1 96 ? 26.148 45.299 33.266 1.00 9.42 76 PRO C C 1
ATOM 6434 O O . PRO C 1 96 ? 26.028 46.416 33.778 1.00 9.57 76 PRO C O 1
ATOM 6438 N N . ALA C 1 97 ? 25.123 44.586 32.804 1.00 9.08 77 ALA C N 1
ATOM 6439 C CA . ALA C 1 97 ? 23.741 45.050 32.891 1.00 9.06 77 ALA C CA 1
ATOM 6440 C C . ALA C 1 97 ? 23.190 44.980 34.316 1.00 9.08 77 ALA C C 1
ATOM 6441 O O . ALA C 1 97 ? 22.310 45.747 34.678 1.00 9.45 77 ALA C O 1
ATOM 6443 N N . HIS C 1 98 ? 23.731 44.071 35.118 1.00 9.21 78 HIS C N 1
ATOM 6444 C CA . HIS C 1 98 ? 23.325 43.924 36.508 1.00 8.98 78 HIS C CA 1
ATOM 6445 C C . HIS C 1 98 ? 24.530 43.540 37.348 1.00 8.65 78 HIS C C 1
ATOM 6446 O O . HIS C 1 98 ? 25.478 42.926 36.845 1.00 8.80 78 HIS C O 1
ATOM 6453 N N . HIS C 1 99 ? 24.510 43.917 38.624 1.00 8.55 79 HIS C N 1
ATOM 6454 C CA . HIS C 1 99 ? 25.514 43.431 39.566 1.00 8.60 79 HIS C CA 1
ATOM 6455 C C . HIS C 1 99 ? 24.967 43.428 40.976 1.00 8.31 79 HIS C C 1
ATOM 6456 O O . HIS C 1 99 ? 23.949 44.061 41.261 1.00 7.58 79 HIS C O 1
ATOM 6463 N N . ASP C 1 100 ? 25.656 42.697 41.842 1.00 8.31 80 ASP C N 1
ATOM 6464 C CA . ASP C 1 100 ? 25.427 42.786 43.287 1.00 8.14 80 ASP C CA 1
ATOM 6465 C C . ASP C 1 100 ? 26.719 42.477 44.073 1.00 8.38 80 ASP C C 1
ATOM 6466 O O . ASP C 1 100 ? 27.663 41.897 43.524 1.00 8.02 80 ASP C O 1
ATOM 6471 N N . LEU C 1 101 ? 26.744 42.901 45.337 1.00 7.93 81 LEU C N 1
ATOM 6472 C CA . LEU C 1 101 ? 27.933 42.874 46.207 1.00 7.97 81 LEU C CA 1
ATOM 6473 C C . LEU C 1 101 ? 27.712 41.958 47.395 1.00 7.30 81 LEU C C 1
ATOM 6474 O O . LEU C 1 101 ? 26.648 41.995 48.028 1.00 7.08 81 LEU C O 1
ATOM 6479 N N . THR C 1 102 ? 28.727 41.177 47.733 1.00 6.89 82 THR C N 1
ATOM 6480 C CA . THR C 1 102 ? 28.600 40.302 48.906 1.00 6.71 82 THR C CA 1
ATOM 6481 C C . THR C 1 102 ? 29.851 40.202 49.730 1.00 6.54 82 THR C C 1
ATOM 6482 O O . THR C 1 102 ? 30.923 40.542 49.271 1.00 6.29 82 THR C O 1
ATOM 6486 N N . HIS C 1 103 ? 29.664 39.694 50.955 1.00 6.63 83 HIS C N 1
ATOM 6487 C CA . HIS C 1 103 ? 30.711 39.487 51.939 1.00 7.02 83 HIS C CA 1
ATOM 6488 C C . HIS C 1 103 ? 30.606 38.078 52.533 1.00 6.46 83 HIS C C 1
ATOM 6489 O O . HIS C 1 103 ? 29.510 37.591 52.819 1.00 6.63 83 HIS C O 1
ATOM 6496 N N . HIS C 1 104 ? 31.749 37.421 52.686 1.00 6.61 84 HIS C N 1
ATOM 6497 C CA . HIS C 1 104 ? 31.850 36.234 53.545 1.00 6.97 84 HIS C CA 1
ATOM 6498 C C . HIS C 1 104 ? 33.242 36.089 54.153 1.00 6.98 84 HIS C C 1
ATOM 6499 O O . HIS C 1 104 ? 34.223 36.685 53.670 1.00 8.16 84 HIS C O 1
ATOM 6506 N N . ILE C 1 105 ? 33.318 35.296 55.218 1.00 7.52 85 ILE C N 1
ATOM 6507 C CA . ILE C 1 105 ? 34.588 34.887 55.811 1.00 7.55 85 ILE C CA 1
ATOM 6508 C C . ILE C 1 105 ? 34.811 33.408 55.483 1.00 7.63 85 ILE C C 1
ATOM 6509 O O . ILE C 1 105 ? 33.968 32.563 55.799 1.00 7.36 85 ILE C O 1
ATOM 6514 N N . ASP C 1 106 ? 35.909 33.099 54.789 1.00 7.43 86 ASP C N 1
ATOM 6515 C CA . ASP C 1 106 ? 36.222 31.717 54.422 1.00 6.77 86 ASP C CA 1
ATOM 6516 C C . ASP C 1 106 ? 36.741 30.900 55.607 1.00 6.71 86 ASP C C 1
ATOM 6517 O O . ASP C 1 106 ? 36.781 31.400 56.724 1.00 5.92 86 ASP C O 1
ATOM 6522 N N . ASN C 1 107 ? 37.118 29.644 55.374 1.00 6.96 87 ASN C N 1
ATOM 6523 C CA . ASN C 1 107 ? 37.500 28.773 56.493 1.00 7.24 87 ASN C CA 1
ATOM 6524 C C . ASN C 1 107 ? 38.949 28.954 56.927 1.00 7.71 87 ASN C C 1
ATOM 6525 O O . ASN C 1 107 ? 39.421 28.292 57.855 1.00 8.27 87 ASN C O 1
ATOM 6530 N N . GLN C 1 108 ? 39.631 29.868 56.248 1.00 8.04 88 GLN C N 1
ATOM 6531 C CA . GLN C 1 108 ? 40.990 30.240 56.608 1.00 8.72 88 GLN C CA 1
ATOM 6532 C C . GLN C 1 108 ? 41.017 31.565 57.377 1.00 8.85 88 GLN C C 1
ATOM 6533 O O . GLN C 1 108 ? 42.077 32.092 57.698 1.00 8.50 88 GLN C O 1
ATOM 6539 N N . GLY C 1 109 ? 39.837 32.103 57.660 1.00 8.68 89 GLY C N 1
ATOM 6540 C CA . GLY C 1 109 ? 39.706 33.367 58.380 1.00 8.89 89 GLY C CA 1
ATOM 6541 C C . GLY C 1 109 ? 39.827 34.636 57.556 1.00 9.01 89 GLY C C 1
ATOM 6542 O O . GLY C 1 109 ? 39.846 35.728 58.112 1.00 9.87 89 GLY C O 1
ATOM 6543 N N . TYR C 1 110 ? 39.906 34.500 56.231 1.00 9.08 90 TYR C N 1
ATOM 6544 C CA . TYR C 1 110 ? 40.011 35.646 55.343 1.00 8.92 90 TYR C CA 1
ATOM 6545 C C . TYR C 1 110 ? 38.625 36.151 54.950 1.00 8.88 90 TYR C C 1
ATOM 6546 O O . TYR C 1 110 ? 37.767 35.368 54.556 1.00 9.31 90 TYR C O 1
ATOM 6555 N N . GLU C 1 111 ? 38.437 37.463 55.046 1.00 8.40 91 GLU C N 1
ATOM 6556 C CA . GLU C 1 111 ? 37.233 38.114 54.545 1.00 8.42 91 GLU C CA 1
ATOM 6557 C C . GLU C 1 111 ? 37.336 38.313 53.037 1.00 8.10 91 GLU C C 1
ATOM 6558 O O . GLU C 1 111 ? 38.432 38.566 52.511 1.00 8.10 91 GLU C O 1
ATOM 6564 N N . ASN C 1 112 ? 36.191 38.189 52.363 1.00 7.43 92 ASN C N 1
ATOM 6565 C CA . ASN C 1 112 ? 36.107 38.275 50.899 1.00 7.24 92 ASN C CA 1
ATOM 6566 C C . ASN C 1 112 ? 34.918 39.097 50.458 1.00 7.11 92 ASN C C 1
ATOM 6567 O O . ASN C 1 112 ? 33.763 38.771 50.777 1.00 6.66 92 ASN C O 1
ATOM 6572 N N . LEU C 1 113 ? 35.206 40.160 49.721 1.00 6.58 93 LEU C N 1
ATOM 6573 C CA . LEU C 1 113 ? 34.182 40.997 49.126 1.00 6.23 93 LEU C CA 1
ATOM 6574 C C . LEU C 1 113 ? 34.130 40.550 47.683 1.00 6.21 93 LEU C C 1
ATOM 6575 O O . LEU C 1 113 ? 35.154 40.540 47.015 1.00 5.67 93 LEU C O 1
ATOM 6580 N N . ILE C 1 114 ? 32.949 40.140 47.223 1.00 6.01 94 ILE C N 1
ATOM 6581 C CA . ILE C 1 114 ? 32.776 39.683 45.850 1.00 5.62 94 ILE C CA 1
ATOM 6582 C C . ILE C 1 114 ? 31.707 40.517 45.156 1.00 6.29 94 ILE C C 1
ATOM 6583 O O . ILE C 1 114 ? 30.557 40.571 45.611 1.00 6.08 94 ILE C O 1
ATOM 6588 N N . VAL C 1 115 ? 32.109 41.172 44.067 1.00 6.78 95 VAL C N 1
ATOM 6589 C CA . VAL C 1 115 ? 31.188 41.884 43.178 1.00 7.41 95 VAL C CA 1
ATOM 6590 C C . VAL C 1 115 ? 30.913 40.974 41.978 1.00 7.54 95 VAL C C 1
ATOM 6591 O O . VAL C 1 115 ? 31.845 40.596 41.257 1.00 7.98 95 VAL C O 1
ATOM 6595 N N . VAL C 1 116 ? 29.653 40.605 41.784 1.00 7.18 96 VAL C N 1
ATOM 6596 C CA . VAL C 1 116 ? 29.277 39.790 40.633 1.00 6.33 96 VAL C CA 1
ATOM 6597 C C . VAL C 1 116 ? 28.558 40.637 39.587 1.00 6.21 96 VAL C C 1
ATOM 6598 O O . VAL C 1 116 ? 27.547 41.270 39.889 1.00 5.96 96 VAL C O 1
ATOM 6602 N N . GLY C 1 117 ? 29.098 40.637 38.365 1.00 6.46 97 GLY C N 1
ATOM 6603 C CA . GLY C 1 117 ? 28.488 41.328 37.243 1.00 6.27 97 GLY C CA 1
ATOM 6604 C C . GLY C 1 117 ? 27.935 40.349 36.228 1.00 6.12 97 GLY C C 1
ATOM 6605 O O . GLY C 1 117 ? 28.507 39.283 35.988 1.00 6.29 97 GLY C O 1
ATOM 6606 N N . TYR C 1 118 ? 26.807 40.707 35.628 1.00 5.99 98 TYR C N 1
ATOM 6607 C CA . TYR C 1 118 ? 26.206 39.880 34.595 1.00 6.08 98 TYR C CA 1
ATOM 6608 C C . TYR C 1 118 ? 26.138 40.643 33.285 1.00 6.04 98 TYR C C 1
ATOM 6609 O O . TYR C 1 118 ? 25.641 41.757 33.237 1.00 5.77 98 TYR C O 1
ATOM 6618 N N . TRP C 1 119 ? 26.658 40.032 32.230 1.00 6.78 99 TRP C N 1
ATOM 6619 C CA . TRP C 1 119 ? 26.641 40.635 30.901 1.00 7.14 99 TRP C CA 1
ATOM 6620 C C . TRP C 1 119 ? 25.770 39.790 29.983 1.00 7.49 99 TRP C C 1
ATOM 6621 O O . TRP C 1 119 ? 25.714 38.568 30.115 1.00 6.83 99 TRP C O 1
ATOM 6632 N N . LYS C 1 120 ? 25.105 40.444 29.042 1.00 7.72 100 LYS C N 1
ATOM 6633 C CA . LYS C 1 120 ? 24.177 39.744 28.157 1.00 8.73 100 LYS C CA 1
ATOM 6634 C C . LYS C 1 120 ? 24.866 39.160 26.930 1.00 8.69 100 LYS C C 1
ATOM 6635 O O . LYS C 1 120 ? 24.257 38.436 26.195 1.00 8.56 100 LYS C O 1
ATOM 6641 N N . ASP C 1 121 ? 26.142 39.479 26.740 1.00 8.65 101 ASP C N 1
ATOM 6642 C CA . ASP C 1 121 ? 26.926 38.902 25.633 1.00 8.89 101 ASP C CA 1
ATOM 6643 C C . ASP C 1 121 ? 28.416 38.875 25.940 1.00 8.88 101 ASP C C 1
ATOM 6644 O O . ASP C 1 121 ? 28.926 39.731 26.671 1.00 9.37 101 ASP C O 1
ATOM 6649 N N . VAL C 1 122 ? 29.099 37.890 25.359 1.00 8.73 102 VAL C N 1
ATOM 6650 C CA . VAL C 1 122 ? 30.534 37.681 25.552 1.00 8.11 102 VAL C CA 1
ATOM 6651 C C . VAL C 1 122 ? 31.375 38.859 25.045 1.00 8.18 102 VAL C C 1
ATOM 6652 O O . VAL C 1 122 ? 32.309 39.309 25.736 1.00 7.69 102 VAL C O 1
ATOM 6656 N N . SER C 1 123 ? 31.034 39.383 23.860 1.00 7.82 103 SER C N 1
ATOM 6657 C CA A SER C 1 123 ? 31.840 40.431 23.247 0.60 8.03 103 SER C CA 1
ATOM 6658 C CA B SER C 1 123 ? 31.836 40.446 23.264 0.40 7.93 103 SER C CA 1
ATOM 6659 C C . SER C 1 123 ? 31.855 41.700 24.112 1.00 8.06 103 SER C C 1
ATOM 6660 O O . SER C 1 123 ? 32.886 42.327 24.241 1.00 7.55 103 SER C O 1
ATOM 6665 N N . SER C 1 124 ? 30.712 42.035 24.706 1.00 8.60 104 SER C N 1
ATOM 6666 C CA . SER C 1 124 ? 30.620 43.264 25.490 1.00 9.21 104 SER C CA 1
ATOM 6667 C C . SER C 1 124 ? 31.456 43.166 26.761 1.00 9.08 104 SER C C 1
ATOM 6668 O O . SER C 1 124 ? 32.121 44.134 27.129 1.00 9.65 104 SER C O 1
ATOM 6671 N N . GLN C 1 125 ? 31.465 41.988 27.388 1.00 8.87 105 GLN C N 1
ATOM 6672 C CA . GLN C 1 125 ? 32.315 41.754 28.577 1.00 9.44 105 GLN C CA 1
ATOM 6673 C C . GLN C 1 125 ? 33.793 41.830 28.214 1.00 9.46 105 GLN C C 1
ATOM 6674 O O . GLN C 1 125 ? 34.575 42.416 28.958 1.00 9.79 105 GLN C O 1
ATOM 6680 N N . HIS C 1 126 ? 34.150 41.263 27.057 1.00 9.48 106 HIS C N 1
ATOM 6681 C CA . HIS C 1 126 ? 35.527 41.290 26.575 1.00 10.06 106 HIS C CA 1
ATOM 6682 C C . HIS C 1 126 ? 36.004 42.710 26.277 1.00 9.73 106 HIS C C 1
ATOM 6683 O O . HIS C 1 126 ? 37.137 43.073 26.626 1.00 10.27 106 HIS C O 1
ATOM 6690 N N . ARG C 1 127 ? 35.150 43.500 25.625 1.00 9.51 107 ARG C N 1
ATOM 6691 C CA . ARG C 1 127 ? 35.441 44.910 25.361 1.00 9.55 107 ARG C CA 1
ATOM 6692 C C . ARG C 1 127 ? 35.654 45.669 26.666 1.00 9.44 107 ARG C C 1
ATOM 6693 O O . ARG C 1 127 ? 36.557 46.501 26.772 1.00 9.70 107 ARG C O 1
ATOM 6701 N N . TRP C 1 128 ? 34.816 45.382 27.654 1.00 9.29 108 TRP C N 1
ATOM 6702 C CA . TRP C 1 128 ? 34.950 46.026 28.955 1.00 9.14 108 TRP C CA 1
ATOM 6703 C C . TRP C 1 128 ? 36.259 45.633 29.637 1.00 9.14 108 TRP C C 1
ATOM 6704 O O . TRP C 1 128 ? 37.006 46.501 30.107 1.00 9.20 108 TRP C O 1
ATOM 6715 N N . SER C 1 129 ? 36.551 44.335 29.665 0.50 9.18 109 SER C N 1
ATOM 6716 C CA . SER C 1 129 ? 37.722 43.823 30.374 0.50 9.38 109 SER C CA 1
ATOM 6717 C C . SER C 1 129 ? 39.049 44.205 29.736 0.50 9.60 109 SER C C 1
ATOM 6718 O O . SER C 1 129 ? 40.059 44.339 30.428 0.50 9.05 109 SER C O 1
ATOM 6721 N N . THR C 1 130 ? 39.039 44.387 28.419 1.00 10.08 110 THR C N 1
ATOM 6722 C CA . THR C 1 130 ? 40.257 44.778 27.698 1.00 11.08 110 THR C CA 1
ATOM 6723 C C . THR C 1 130 ? 40.408 46.291 27.558 1.00 11.17 110 THR C C 1
ATOM 6724 O O . THR C 1 130 ? 41.452 46.771 27.100 1.00 11.43 110 THR C O 1
ATOM 6728 N N . SER C 1 131 ? 39.366 47.037 27.924 1.00 10.93 111 SER C N 1
ATOM 6729 C CA . SER C 1 131 ? 39.432 48.493 27.885 1.00 11.22 111 SER C CA 1
ATOM 6730 C C . SER C 1 131 ? 40.514 48.993 28.843 1.00 11.37 111 SER C C 1
ATOM 6731 O O . SER C 1 131 ? 40.763 48.388 29.888 1.00 11.41 111 SER C O 1
ATOM 6734 N N . THR C 1 132 ? 41.138 50.108 28.476 1.00 11.70 112 THR C N 1
ATOM 6735 C CA . THR C 1 132 ? 42.275 50.672 29.198 1.00 12.07 112 THR C CA 1
ATOM 6736 C C . THR C 1 132 ? 42.108 50.788 30.723 1.00 12.19 112 THR C C 1
ATOM 6737 O O . THR C 1 132 ? 42.939 50.257 31.452 1.00 12.24 112 THR C O 1
ATOM 6741 N N . PRO C 1 133 ? 41.042 51.470 31.210 1.00 12.73 113 PRO C N 1
ATOM 6742 C CA . PRO C 1 133 ? 40.933 51.685 32.662 1.00 12.52 113 PRO C CA 1
ATOM 6743 C C . PRO C 1 133 ? 40.697 50.410 33.468 1.00 12.62 113 PRO C C 1
ATOM 6744 O O . PRO C 1 133 ? 41.014 50.357 34.664 1.00 12.64 113 PRO C O 1
ATOM 6748 N N . ILE C 1 134 ? 40.155 49.390 32.809 1.00 12.31 114 ILE C N 1
ATOM 6749 C CA . ILE C 1 134 ? 39.893 48.112 33.449 1.00 12.47 114 ILE C CA 1
ATOM 6750 C C . ILE C 1 134 ? 41.128 47.211 33.374 1.00 12.67 114 ILE C C 1
ATOM 6751 O O . ILE C 1 134 ? 41.581 46.694 34.396 1.00 12.87 114 ILE C O 1
ATOM 6756 N N . ALA C 1 135 ? 41.670 47.037 32.168 1.00 13.28 115 ALA C N 1
ATOM 6757 C CA . ALA C 1 135 ? 42.846 46.195 31.953 1.00 13.43 115 ALA C CA 1
ATOM 6758 C C . ALA C 1 135 ? 44.088 46.700 32.703 1.00 14.15 115 ALA C C 1
ATOM 6759 O O . ALA C 1 135 ? 44.849 45.901 33.254 1.00 14.15 115 ALA C O 1
ATOM 6761 N N . SER C 1 136 ? 44.281 48.016 32.715 1.00 14.62 116 SER C N 1
ATOM 6762 C CA . SER C 1 136 ? 45.444 48.627 33.354 1.00 14.96 116 SER C CA 1
ATOM 6763 C C . SER C 1 136 ? 45.420 48.435 34.872 1.00 15.25 116 SER C C 1
ATOM 6764 O O . SER C 1 136 ? 46.466 48.267 35.502 1.00 15.72 116 SER C O 1
ATOM 6767 N N . TRP C 1 137 ? 44.221 48.469 35.447 1.00 15.52 117 TRP C N 1
ATOM 6768 C CA . TRP C 1 137 ? 44.048 48.231 36.874 1.00 16.20 117 TRP C CA 1
ATOM 6769 C C . TRP C 1 137 ? 44.379 46.779 37.221 1.00 16.72 117 TRP C C 1
ATOM 6770 O O . TRP C 1 137 ? 45.143 46.526 38.141 1.00 16.75 117 TRP C O 1
ATOM 6781 N N . TRP C 1 138 ? 43.825 45.830 36.465 1.00 17.60 118 TRP C N 1
ATOM 6782 C CA . TRP C 1 138 ? 44.027 44.412 36.770 1.00 18.03 118 TRP C CA 1
ATOM 6783 C C . TRP C 1 138 ? 45.465 43.928 36.560 1.00 18.45 118 TRP C C 1
ATOM 6784 O O . TRP C 1 138 ? 45.930 43.041 37.280 1.00 18.55 118 TRP C O 1
ATOM 6795 N N . GLU C 1 139 ? 46.160 44.529 35.591 1.00 18.69 119 GLU C N 1
ATOM 6796 C CA . GLU C 1 139 ? 47.518 44.132 35.217 1.00 19.01 119 GLU C CA 1
ATOM 6797 C C . GLU C 1 139 ? 48.598 44.930 35.952 1.00 19.15 119 GLU C C 1
ATOM 6798 O O . GLU C 1 139 ? 49.793 44.645 35.808 1.00 19.46 119 GLU C O 1
ATOM 6804 N N . SER C 1 140 ? 48.180 45.917 36.741 1.00 19.02 120 SER C N 1
ATOM 6805 C CA . SER C 1 140 ? 49.116 46.769 37.474 1.00 18.98 120 SER C CA 1
ATOM 6806 C C . SER C 1 140 ? 49.922 45.997 38.511 1.00 19.02 120 SER C C 1
ATOM 6807 O O . SER C 1 140 ? 49.423 45.053 39.137 1.00 18.87 120 SER C O 1
ATOM 6810 N N . GLU C 1 141 ? 51.172 46.425 38.678 1.00 18.90 121 GLU C N 1
ATOM 6811 C CA . GLU C 1 141 ? 52.073 45.909 39.703 1.00 18.97 121 GLU C CA 1
ATOM 6812 C C . GLU C 1 141 ? 51.555 46.301 41.079 1.00 18.46 121 GLU C C 1
ATOM 6813 O O . GLU C 1 141 ? 51.925 45.699 42.086 1.00 18.58 121 GLU C O 1
ATOM 6819 N N . ASP C 1 142 ? 50.703 47.324 41.107 1.00 18.09 122 ASP C N 1
ATOM 6820 C CA . ASP C 1 142 ? 50.050 47.775 42.333 1.00 17.85 122 ASP C CA 1
ATOM 6821 C C . ASP C 1 142 ? 49.200 46.668 42.963 1.00 17.55 122 ASP C C 1
ATOM 6822 O O . ASP C 1 142 ? 49.071 46.600 44.181 1.00 17.26 122 ASP C O 1
ATOM 6827 N N . ARG C 1 143 ? 48.619 45.811 42.123 1.00 17.12 123 ARG C N 1
ATOM 6828 C CA . ARG C 1 143 ? 47.849 44.659 42.603 1.00 16.54 123 ARG C CA 1
ATOM 6829 C C . ARG C 1 143 ? 48.715 43.722 43.444 1.00 16.45 123 ARG C C 1
ATOM 6830 O O . ARG C 1 143 ? 48.233 43.122 44.405 1.00 16.30 123 ARG C O 1
ATOM 6838 N N . LEU C 1 144 ? 49.995 43.623 43.089 1.00 16.05 124 LEU C N 1
ATOM 6839 C CA . LEU C 1 144 ? 50.951 42.807 43.832 1.00 15.96 124 LEU C CA 1
ATOM 6840 C C . LEU C 1 144 ? 51.404 43.486 45.134 1.00 15.77 124 LEU C C 1
ATOM 6841 O O . LEU C 1 144 ? 51.674 42.807 46.126 1.00 16.00 124 LEU C O 1
ATOM 6846 N N . SER C 1 145 ? 51.463 44.818 45.133 1.00 15.57 125 SER C N 1
ATOM 6847 C CA . SER C 1 145 ? 51.987 45.575 46.277 1.00 15.13 125 SER C CA 1
ATOM 6848 C C . SER C 1 145 ? 50.912 46.072 47.251 1.00 15.05 125 SER C C 1
ATOM 6849 O O . SER C 1 145 ? 51.236 46.517 48.358 1.00 15.25 125 SER C O 1
ATOM 6852 N N . ASP C 1 146 ? 49.646 45.981 46.846 1.00 14.66 126 ASP C N 1
ATOM 6853 C CA . ASP C 1 146 ? 48.511 46.393 47.684 1.00 14.44 126 ASP C CA 1
ATOM 6854 C C . ASP C 1 146 ? 48.451 45.644 49.010 1.00 13.78 126 ASP C C 1
ATOM 6855 O O . ASP C 1 146 ? 47.998 46.192 50.029 1.00 14.03 126 ASP C O 1
ATOM 6860 N N . GLY C 1 147 ? 48.899 44.391 48.999 1.00 12.86 127 GLY C N 1
ATOM 6861 C CA . GLY C 1 147 ? 48.810 43.534 50.181 1.00 12.38 127 GLY C CA 1
ATOM 6862 C C . GLY C 1 147 ? 47.478 42.795 50.256 1.00 11.77 127 GLY C C 1
ATOM 6863 O O . GLY C 1 147 ? 47.357 41.807 50.974 1.00 12.02 127 GLY C O 1
ATOM 6864 N N . LEU C 1 148 ? 46.487 43.300 49.521 1.00 11.38 128 LEU C N 1
ATOM 6865 C CA . LEU C 1 148 ? 45.180 42.662 49.371 1.00 10.86 128 LEU C CA 1
ATOM 6866 C C . LEU C 1 148 ? 45.270 41.477 48.416 1.00 10.34 128 LEU C C 1
ATOM 6867 O O . LEU C 1 148 ? 46.187 41.393 47.602 1.00 10.24 128 LEU C O 1
ATOM 6872 N N . GLY C 1 149 ? 44.319 40.559 48.536 1.00 9.89 129 GLY C N 1
ATOM 6873 C CA . GLY C 1 149 ? 44.099 39.536 47.523 1.00 9.38 129 GLY C CA 1
ATOM 6874 C C . GLY C 1 149 ? 43.080 40.033 46.522 1.00 9.37 129 GLY C C 1
ATOM 6875 O O . GLY C 1 149 ? 42.158 40.772 46.877 1.00 9.36 129 GLY C O 1
ATOM 6876 N N . PHE C 1 150 ? 43.252 39.638 45.260 1.00 8.61 130 PHE C N 1
ATOM 6877 C CA . PHE C 1 150 ? 42.285 39.945 44.206 1.00 8.83 130 PHE C CA 1
ATOM 6878 C C . PHE C 1 150 ? 42.031 38.699 43.402 1.00 8.31 130 PHE C C 1
ATOM 6879 O O . PHE C 1 150 ? 42.943 37.898 43.163 1.00 8.78 130 PHE C O 1
ATOM 6887 N N . PHE C 1 151 ? 40.792 38.520 42.972 1.00 8.53 131 PHE C N 1
ATOM 6888 C CA . PHE C 1 151 ? 40.518 37.433 42.051 1.00 8.02 131 PHE C CA 1
ATOM 6889 C C . PHE C 1 151 ? 39.449 37.769 41.033 1.00 8.03 131 PHE C C 1
ATOM 6890 O O . PHE C 1 151 ? 38.647 38.672 41.236 1.00 8.05 131 PHE C O 1
ATOM 6898 N N . ARG C 1 152 ? 39.513 37.068 39.904 1.00 8.37 132 ARG C N 1
ATOM 6899 C CA . ARG C 1 152 ? 38.490 37.131 38.861 1.00 8.48 132 ARG C CA 1
ATOM 6900 C C . ARG C 1 152 ? 38.103 35.716 38.483 1.00 8.08 132 ARG C C 1
ATOM 6901 O O . ARG C 1 152 ? 38.934 34.937 37.995 1.00 8.00 132 ARG C O 1
ATOM 6909 N N . GLU C 1 153 ? 36.830 35.408 38.679 1.00 7.45 133 GLU C N 1
ATOM 6910 C CA . GLU C 1 153 ? 36.270 34.120 38.308 1.00 7.36 133 GLU C CA 1
ATOM 6911 C C . GLU C 1 153 ? 35.151 34.418 37.320 1.00 6.71 133 GLU C C 1
ATOM 6912 O O . GLU C 1 153 ? 34.015 34.723 37.712 1.00 7.01 133 GLU C O 1
ATOM 6918 N N . ILE C 1 154 ? 35.503 34.349 36.032 1.00 6.38 134 ILE C N 1
ATOM 6919 C CA . ILE C 1 154 ? 34.618 34.774 34.944 1.00 6.54 134 ILE C CA 1
ATOM 6920 C C . ILE C 1 154 ? 34.279 33.544 34.109 1.00 5.54 134 ILE C C 1
ATOM 6921 O O . ILE C 1 154 ? 35.182 32.857 33.604 1.00 6.84 134 ILE C O 1
ATOM 6926 N N . VAL C 1 155 ? 32.980 33.268 33.988 1.00 5.63 135 VAL C N 1
ATOM 6927 C CA . VAL C 1 155 ? 32.502 32.074 33.313 1.00 5.38 135 VAL C CA 1
ATOM 6928 C C . VAL C 1 155 ? 31.358 32.482 32.407 1.00 5.58 135 VAL C C 1
ATOM 6929 O O . VAL C 1 155 ? 30.602 33.394 32.757 1.00 5.26 135 VAL C O 1
ATOM 6933 N N . ALA C 1 156 ? 31.245 31.812 31.257 1.00 5.32 136 ALA C N 1
ATOM 6934 C CA . ALA C 1 156 ? 30.331 32.235 30.209 1.00 5.63 136 ALA C CA 1
ATOM 6935 C C . ALA C 1 156 ? 29.495 31.078 29.601 1.00 4.92 136 ALA C C 1
ATOM 6936 O O . ALA C 1 156 ? 29.864 30.490 28.576 1.00 5.49 136 ALA C O 1
ATOM 6938 N N . PRO C 1 157 ? 28.356 30.748 30.229 1.00 4.74 137 PRO C N 1
ATOM 6939 C CA . PRO C 1 157 ? 27.529 29.695 29.659 1.00 5.32 137 PRO C CA 1
ATOM 6940 C C . PRO C 1 157 ? 26.690 30.202 28.490 1.00 5.56 137 PRO C C 1
ATOM 6941 O O . PRO C 1 157 ? 26.164 31.325 28.524 1.00 5.62 137 PRO C O 1
ATOM 6945 N N . ARG C 1 158 ? 26.581 29.375 27.460 1.00 5.94 138 ARG C N 1
ATOM 6946 C CA . ARG C 1 158 ? 25.596 29.583 26.424 1.00 6.10 138 ARG C CA 1
ATOM 6947 C C . ARG C 1 158 ? 24.177 29.472 26.989 1.00 6.30 138 ARG C C 1
ATOM 6948 O O . ARG C 1 158 ? 23.953 28.968 28.110 1.00 6.81 138 ARG C O 1
ATOM 6956 N N . ALA C 1 159 ? 23.227 29.968 26.204 1.00 6.12 139 ALA C N 1
ATOM 6957 C CA . ALA C 1 159 ? 21.816 29.983 26.574 1.00 5.34 139 ALA C CA 1
ATOM 6958 C C . ALA C 1 159 ? 21.338 28.557 26.860 1.00 5.14 139 ALA C C 1
ATOM 6959 O O . ALA C 1 159 ? 20.510 28.329 27.755 1.00 5.07 139 ALA C O 1
ATOM 6961 N N . GLU C 1 160 ? 21.895 27.590 26.130 0.60 3.64 140 GLU C N 1
ATOM 6962 C CA . GLU C 1 160 ? 21.545 26.182 26.331 0.60 3.56 140 GLU C CA 1
ATOM 6963 C C . GLU C 1 160 ? 22.188 25.567 27.578 0.60 3.27 140 GLU C C 1
ATOM 6964 O O . GLU C 1 160 ? 21.864 24.439 27.952 0.60 2.69 140 GLU C O 1
ATOM 6970 N N . GLN C 1 161 ? 23.078 26.321 28.223 1.00 4.20 141 GLN C N 1
ATOM 6971 C CA . GLN C 1 161 ? 23.935 25.776 29.289 1.00 4.57 141 GLN C CA 1
ATOM 6972 C C . GLN C 1 161 ? 23.684 26.307 30.697 1.00 5.28 141 GLN C C 1
ATOM 6973 O O . GLN C 1 161 ? 24.477 26.040 31.606 1.00 4.85 141 GLN C O 1
ATOM 6979 N N . PHE C 1 162 ? 22.587 27.026 30.891 1.00 6.04 142 PHE C N 1
ATOM 6980 C CA . PHE C 1 162 ? 22.218 27.408 32.248 1.00 5.60 142 PHE C CA 1
ATOM 6981 C C . PHE C 1 162 ? 20.714 27.320 32.442 1.00 5.85 142 PHE C C 1
ATOM 6982 O O . PHE C 1 162 ? 19.937 27.399 31.480 1.00 5.71 142 PHE C O 1
ATOM 6990 N N . GLU C 1 163 ? 20.310 27.104 33.691 1.00 5.70 143 GLU C N 1
ATOM 6991 C CA . GLU C 1 163 ? 18.898 27.086 34.069 1.00 5.62 143 GLU C CA 1
ATOM 6992 C C . GLU C 1 163 ? 18.655 27.943 35.296 1.00 5.41 143 GLU C C 1
ATOM 6993 O O . GLU C 1 163 ? 19.569 28.172 36.103 1.00 5.21 143 GLU C O 1
ATOM 6999 N N . THR C 1 164 ? 17.417 28.410 35.432 1.00 5.17 144 THR C N 1
ATOM 7000 C CA . THR C 1 164 ? 17.007 29.185 36.598 1.00 6.23 144 THR C CA 1
ATOM 7001 C C . THR C 1 164 ? 15.739 28.588 37.216 1.00 5.93 144 THR C C 1
ATOM 7002 O O . THR C 1 164 ? 14.944 27.953 36.524 1.00 7.10 144 THR C O 1
ATOM 7006 N N . LEU C 1 165 ? 15.569 28.770 38.519 1.00 6.90 145 LEU C N 1
ATOM 7007 C CA . LEU C 1 165 ? 14.312 28.410 39.176 1.00 6.56 145 LEU C CA 1
ATOM 7008 C C . LEU C 1 165 ? 14.019 29.414 40.272 1.00 7.10 145 LEU C C 1
ATOM 7009 O O . LEU C 1 165 ? 14.868 29.634 41.147 1.00 6.77 145 LEU C O 1
ATOM 7014 N N . TYR C 1 166 ? 12.820 29.997 40.235 1.00 7.18 146 TYR C N 1
ATOM 7015 C CA . TYR C 1 166 ? 12.405 30.993 41.223 1.00 7.60 146 TYR C CA 1
ATOM 7016 C C . TYR C 1 166 ? 11.100 30.580 41.895 1.00 7.91 146 TYR C C 1
ATOM 7017 O O . TYR C 1 166 ? 10.153 30.167 41.220 1.00 7.55 146 TYR C O 1
ATOM 7026 N N . ALA C 1 167 ? 11.075 30.672 43.224 1.00 8.37 147 ALA C N 1
ATOM 7027 C CA . ALA C 1 167 ? 9.857 30.480 44.023 1.00 9.16 147 ALA C CA 1
ATOM 7028 C C . ALA C 1 167 ? 9.036 31.770 44.111 1.00 9.98 147 ALA C C 1
ATOM 7029 O O . ALA C 1 167 ? 8.280 31.984 45.064 1.00 10.42 147 ALA C O 1
ATOM 7031 N N . PHE C 1 168 ? 9.206 32.627 43.112 1.00 10.15 148 PHE C N 1
ATOM 7032 C CA . PHE C 1 168 ? 8.548 33.926 43.036 1.00 10.11 148 PHE C CA 1
ATOM 7033 C C . PHE C 1 168 ? 8.603 34.413 41.590 1.00 10.47 148 PHE C C 1
ATOM 7034 O O . PHE C 1 168 ? 9.291 33.810 40.760 1.00 10.81 148 PHE C O 1
ATOM 7042 N N . GLN C 1 169 ? 7.884 35.499 41.300 1.00 11.06 149 GLN C N 1
ATOM 7043 C CA . GLN C 1 169 ? 7.704 35.989 39.926 1.00 11.56 149 GLN C CA 1
ATOM 7044 C C . GLN C 1 169 ? 8.383 37.325 39.664 1.00 11.95 149 GLN C C 1
ATOM 7045 O O . GLN C 1 169 ? 8.734 37.639 38.532 1.00 12.56 149 GLN C O 1
ATOM 7051 N N . GLU C 1 170 ? 8.576 38.104 40.720 1.00 12.46 150 GLU C N 1
ATOM 7052 C CA . GLU C 1 170 ? 8.951 39.504 40.590 1.00 12.92 150 GLU C CA 1
ATOM 7053 C C . GLU C 1 170 ? 10.400 39.789 40.998 1.00 12.64 150 GLU C C 1
ATOM 7054 O O . GLU C 1 170 ? 10.938 39.140 41.904 1.00 12.34 150 GLU C O 1
ATOM 7060 N N . ASP C 1 171 ? 11.021 40.755 40.319 1.00 12.48 151 ASP C N 1
ATOM 7061 C CA . ASP C 1 171 ? 12.333 41.293 40.710 1.00 12.51 151 ASP C CA 1
ATOM 7062 C C . ASP C 1 171 ? 13.409 40.211 40.809 1.00 12.00 151 ASP C C 1
ATOM 7063 O O . ASP C 1 171 ? 13.985 39.971 41.875 1.00 11.76 151 ASP C O 1
ATOM 7068 N N . LEU C 1 172 ? 13.674 39.565 39.681 1.00 11.46 152 LEU C N 1
ATOM 7069 C CA . LEU C 1 172 ? 14.627 38.454 39.637 1.00 10.63 152 LEU C CA 1
ATOM 7070 C C . LEU C 1 172 ? 16.057 38.902 39.940 1.00 10.28 152 LEU C C 1
ATOM 7071 O O . LEU C 1 172 ? 16.534 39.882 39.360 1.00 10.95 152 LEU C O 1
ATOM 7076 N N . PRO C 1 173 ? 16.734 38.197 40.866 1.00 9.33 153 PRO C N 1
ATOM 7077 C CA . PRO C 1 173 ? 18.149 38.411 41.158 1.00 8.83 153 PRO C CA 1
ATOM 7078 C C . PRO C 1 173 ? 19.064 37.629 40.214 1.00 8.12 153 PRO C C 1
ATOM 7079 O O . PRO C 1 173 ? 18.596 36.806 39.423 1.00 8.52 153 PRO C O 1
ATOM 7083 N N . GLY C 1 174 ? 20.364 37.882 40.316 1.00 8.08 154 GLY C N 1
ATOM 7084 C CA . GLY C 1 174 ? 21.347 37.122 39.563 1.00 7.24 154 GLY C CA 1
ATOM 7085 C C . GLY C 1 174 ? 21.115 37.242 38.077 1.00 6.80 154 GLY C C 1
ATOM 7086 O O . GLY C 1 174 ? 20.770 38.320 37.577 1.00 6.60 154 GLY C O 1
ATOM 7087 N N . VAL C 1 175 ? 21.289 36.128 37.379 1.00 6.96 155 VAL C N 1
ATOM 7088 C CA . VAL C 1 175 ? 21.227 36.118 35.920 1.00 6.42 155 VAL C CA 1
ATOM 7089 C C . VAL C 1 175 ? 19.817 36.481 35.432 1.00 6.78 155 VAL C C 1
ATOM 7090 O O . VAL C 1 175 ? 19.660 37.091 34.381 1.00 6.90 155 VAL C O 1
ATOM 7094 N N . GLY C 1 176 ? 18.802 36.154 36.229 1.00 7.06 156 GLY C N 1
ATOM 7095 C CA . GLY C 1 176 ? 17.432 36.477 35.864 1.00 7.09 156 GLY C CA 1
ATOM 7096 C C . GLY C 1 176 ? 17.256 37.959 35.588 1.00 7.46 156 GLY C C 1
ATOM 7097 O O . GLY C 1 176 ? 16.417 38.346 34.787 1.00 7.94 156 GLY C O 1
ATOM 7098 N N . ALA C 1 177 ? 18.078 38.786 36.234 1.00 8.26 157 ALA C N 1
ATOM 7099 C CA . ALA C 1 177 ? 17.980 40.232 36.100 1.00 8.78 157 ALA C CA 1
ATOM 7100 C C . ALA C 1 177 ? 18.347 40.737 34.694 1.00 9.11 157 ALA C C 1
ATOM 7101 O O . ALA C 1 177 ? 17.866 41.794 34.275 1.00 9.44 157 ALA C O 1
ATOM 7103 N N . VAL C 1 178 ? 19.179 39.981 33.970 1.00 9.33 158 VAL C N 1
ATOM 7104 C CA . VAL C 1 178 ? 19.590 40.368 32.602 1.00 9.62 158 VAL C CA 1
ATOM 7105 C C . VAL C 1 178 ? 18.801 39.645 31.509 1.00 9.83 158 VAL C C 1
ATOM 7106 O O . VAL C 1 178 ? 19.019 39.871 30.314 1.00 10.14 158 VAL C O 1
ATOM 7110 N N . MET C 1 179 ? 17.891 38.771 31.929 1.00 10.20 159 MET C N 1
ATOM 7111 C CA . MET C 1 179 ? 16.993 38.079 31.005 1.00 10.59 159 MET C CA 1
ATOM 7112 C C . MET C 1 179 ? 15.819 39.005 30.643 1.00 10.91 159 MET C C 1
ATOM 7113 O O . MET C 1 179 ? 15.754 40.141 31.129 1.00 10.54 159 MET C O 1
ATOM 7118 N N . ASP C 1 180 ? 14.902 38.531 29.821 1.00 11.55 160 ASP C N 1
ATOM 7119 C CA . ASP C 1 180 ? 13.877 39.395 29.262 1.00 12.59 160 ASP C CA 1
ATOM 7120 C C . ASP C 1 180 ? 12.644 39.487 30.140 1.00 12.48 160 ASP C C 1
ATOM 7121 O O . ASP C 1 180 ? 11.958 40.485 30.141 1.00 13.33 160 ASP C O 1
ATOM 7126 N N . GLY C 1 181 ? 12.336 38.419 30.852 1.00 12.00 161 GLY C N 1
ATOM 7127 C CA . GLY C 1 181 ? 11.160 38.393 31.703 1.00 11.44 161 GLY C CA 1
ATOM 7128 C C . GLY C 1 181 ? 11.036 37.098 32.472 1.00 10.86 161 GLY C C 1
ATOM 7129 O O . GLY C 1 181 ? 12.005 36.344 32.605 1.00 10.57 161 GLY C O 1
ATOM 7130 N N . ILE C 1 182 ? 9.828 36.859 32.977 1.00 10.48 162 ILE C N 1
ATOM 7131 C CA . ILE C 1 182 ? 9.496 35.666 33.749 1.00 9.93 162 ILE C CA 1
ATOM 7132 C C . ILE C 1 182 ? 8.529 34.773 32.964 1.00 9.60 162 ILE C C 1
ATOM 7133 O O . ILE C 1 182 ? 7.744 35.257 32.153 1.00 9.12 162 ILE C O 1
ATOM 7138 N N . SER C 1 183 ? 8.622 33.469 33.197 1.00 8.85 163 SER C N 1
ATOM 7139 C CA . SER C 1 183 ? 7.727 32.488 32.600 1.00 8.93 163 SER C CA 1
ATOM 7140 C C . SER C 1 183 ? 6.405 32.450 33.343 1.00 8.63 163 SER C C 1
ATOM 7141 O O . SER C 1 183 ? 6.236 33.129 34.359 1.00 9.01 163 SER C O 1
ATOM 7144 N N . GLY C 1 184 ? 5.484 31.629 32.842 1.00 8.56 164 GLY C N 1
ATOM 7145 C CA . GLY C 1 184 ? 4.373 31.142 33.652 1.00 8.72 164 GLY C CA 1
ATOM 7146 C C . GLY C 1 184 ? 4.854 29.976 34.504 1.00 8.83 164 GLY C C 1
ATOM 7147 O O . GLY C 1 184 ? 6.062 29.675 34.535 1.00 9.25 164 GLY C O 1
ATOM 7148 N N . GLU C 1 185 ? 3.924 29.321 35.199 1.00 9.33 165 GLU C N 1
ATOM 7149 C CA . GLU C 1 185 ? 4.249 28.153 36.028 1.00 8.78 165 GLU C CA 1
ATOM 7150 C C . GLU C 1 185 ? 4.830 27.050 35.153 1.00 8.81 165 GLU C C 1
ATOM 7151 O O . GLU C 1 185 ? 4.277 26.719 34.096 1.00 8.55 165 GLU C O 1
ATOM 7157 N N . ILE C 1 186 ? 5.973 26.514 35.568 1.00 8.73 166 ILE C N 1
ATOM 7158 C CA . ILE C 1 186 ? 6.688 25.551 34.743 1.00 8.49 166 ILE C CA 1
ATOM 7159 C C . ILE C 1 186 ? 6.547 24.105 35.210 1.00 7.99 166 ILE C C 1
ATOM 7160 O O . ILE C 1 186 ? 6.351 23.822 36.398 1.00 8.23 166 ILE C O 1
ATOM 7165 N N . ASN C 1 187 ? 6.657 23.193 34.251 1.00 8.12 167 ASN C N 1
ATOM 7166 C CA . ASN C 1 187 ? 6.503 21.768 34.506 1.00 7.80 167 ASN C CA 1
ATOM 7167 C C . ASN C 1 187 ? 7.716 21.085 35.167 1.00 7.46 167 ASN C C 1
ATOM 7168 O O . ASN C 1 187 ? 7.551 20.248 36.055 1.00 7.72 167 ASN C O 1
ATOM 7173 N N . GLU C 1 188 ? 8.923 21.428 34.715 1.00 7.03 168 GLU C N 1
ATOM 7174 C CA . GLU C 1 188 ? 10.122 20.681 35.077 1.00 7.18 168 GLU C CA 1
ATOM 7175 C C . GLU C 1 188 ? 10.675 21.121 36.430 1.00 7.01 168 GLU C C 1
ATOM 7176 O O . GLU C 1 188 ? 11.709 21.755 36.513 1.00 6.64 168 GLU C O 1
ATOM 7182 N N . HIS C 1 189 ? 9.953 20.810 37.500 1.00 6.09 169 HIS C N 1
ATOM 7183 C CA . HIS C 1 189 ? 10.490 20.996 38.856 1.00 5.77 169 HIS C CA 1
ATOM 7184 C C . HIS C 1 189 ? 9.715 20.116 39.830 1.00 5.84 169 HIS C C 1
ATOM 7185 O O . HIS C 1 189 ? 8.657 19.596 39.477 1.00 4.46 169 HIS C O 1
ATOM 7192 N N . GLY C 1 190 ? 10.241 19.943 41.041 1.00 6.06 170 GLY C N 1
ATOM 7193 C CA . GLY C 1 190 ? 9.549 19.160 42.069 1.00 6.23 170 GLY C CA 1
ATOM 7194 C C . GLY C 1 190 ? 9.927 17.687 42.147 1.00 5.69 170 GLY C C 1
ATOM 7195 O O . GLY C 1 190 ? 9.242 16.887 42.793 1.00 6.76 170 GLY C O 1
ATOM 7196 N N . TYR C 1 191 ? 11.025 17.331 41.482 1.00 5.42 171 TYR C N 1
ATOM 7197 C CA . TYR C 1 191 ? 11.533 15.958 41.482 1.00 4.39 171 TYR C CA 1
ATOM 7198 C C . TYR C 1 191 ? 13.011 16.022 41.220 1.00 4.41 171 TYR C C 1
ATOM 7199 O O . TYR C 1 191 ? 13.466 16.873 40.457 1.00 4.46 171 TYR C O 1
ATOM 7208 N N . TRP C 1 192 ? 13.761 15.144 41.876 1.00 4.67 172 TRP C N 1
ATOM 7209 C CA . TRP C 1 192 ? 15.196 15.077 41.668 1.00 4.49 172 TRP C CA 1
ATOM 7210 C C . TRP C 1 192 ? 15.478 14.739 40.208 1.00 4.86 172 TRP C C 1
ATOM 7211 O O . TRP C 1 192 ? 14.880 13.817 39.636 1.00 4.98 172 TRP C O 1
ATOM 7222 N N . GLY C 1 193 ? 16.387 15.509 39.612 1.00 4.87 173 GLY C N 1
ATOM 7223 C CA . GLY C 1 193 ? 16.690 15.408 38.186 1.00 5.26 173 GLY C CA 1
ATOM 7224 C C . GLY C 1 193 ? 16.006 16.486 37.367 1.00 5.45 173 GLY C C 1
ATOM 7225 O O . GLY C 1 193 ? 16.295 16.638 36.177 1.00 5.32 173 GLY C O 1
ATOM 7226 N N . SER C 1 194 ? 15.097 17.244 37.989 1.00 5.55 174 SER C N 1
ATOM 7227 C CA . SER C 1 194 ? 14.402 18.320 37.274 1.00 5.76 174 SER C CA 1
ATOM 7228 C C . SER C 1 194 ? 15.346 19.448 36.877 1.00 5.95 174 SER C C 1
ATOM 7229 O O . SER C 1 194 ? 15.194 19.996 35.787 1.00 6.29 174 SER C O 1
ATOM 7232 N N . MET C 1 195 ? 16.344 19.744 37.719 1.00 5.91 175 MET C N 1
ATOM 7233 C CA . MET C 1 195 ? 17.327 20.777 37.432 1.00 5.18 175 MET C CA 1
ATOM 7234 C C . MET C 1 195 ? 17.990 20.494 36.079 1.00 5.08 175 MET C C 1
ATOM 7235 O O . MET C 1 195 ? 18.033 21.372 35.217 1.00 4.89 175 MET C O 1
ATOM 7240 N N . ARG C 1 196 ? 18.484 19.262 35.915 1.00 5.13 176 ARG C N 1
ATOM 7241 C CA . ARG C 1 196 ? 19.073 18.818 34.653 1.00 4.81 176 ARG C CA 1
ATOM 7242 C C . ARG C 1 196 ? 18.126 19.088 33.481 1.00 4.99 176 ARG C C 1
ATOM 7243 O O . ARG C 1 196 ? 18.557 19.605 32.448 1.00 6.02 176 ARG C O 1
ATOM 7251 N N . GLU C 1 197 ? 16.837 18.786 33.675 1.00 4.67 177 GLU C N 1
ATOM 7252 C CA . GLU C 1 197 ? 15.841 18.879 32.595 1.00 5.20 177 GLU C CA 1
ATOM 7253 C C . GLU C 1 197 ? 15.507 20.325 32.210 1.00 5.42 177 GLU C C 1
ATOM 7254 O O . GLU C 1 197 ? 14.949 20.565 31.144 1.00 6.69 177 GLU C O 1
ATOM 7260 N N . ARG C 1 198 ? 15.852 21.277 33.076 1.00 5.14 178 ARG C N 1
ATOM 7261 C CA . ARG C 1 198 ? 15.679 22.693 32.802 1.00 5.37 178 ARG C CA 1
ATOM 7262 C C . ARG C 1 198 ? 16.822 23.270 31.946 1.00 5.66 178 ARG C C 1
ATOM 7263 O O . ARG C 1 198 ? 16.679 24.360 31.398 1.00 5.36 178 ARG C O 1
ATOM 7271 N N . PHE C 1 199 ? 17.941 22.553 31.851 1.00 5.59 179 PHE C N 1
ATOM 7272 C CA . PHE C 1 199 ? 19.006 22.912 30.904 1.00 5.19 179 PHE C CA 1
ATOM 7273 C C . PHE C 1 199 ? 18.532 22.546 29.480 1.00 5.47 179 PHE C C 1
ATOM 7274 O O . PHE C 1 199 ? 18.281 21.374 29.201 1.00 4.97 179 PHE C O 1
ATOM 7282 N N . PRO C 1 200 ? 18.444 23.536 28.571 1.00 5.71 180 PRO C N 1
ATOM 7283 C CA . PRO C 1 200 ? 18.122 23.219 27.173 1.00 5.94 180 PRO C CA 1
ATOM 7284 C C . PRO C 1 200 ? 18.987 22.113 26.586 1.00 5.95 180 PRO C C 1
ATOM 7285 O O . PRO C 1 200 ? 18.464 21.217 25.916 1.00 6.28 180 PRO C O 1
ATOM 7289 N N . ILE C 1 201 ? 20.285 22.139 26.893 1.00 5.13 181 ILE C N 1
ATOM 7290 C CA . ILE C 1 201 ? 21.215 21.179 26.289 1.00 5.75 181 ILE C CA 1
ATOM 7291 C C . ILE C 1 201 ? 20.960 19.737 26.752 1.00 6.01 181 ILE C C 1
ATOM 7292 O O . ILE C 1 201 ? 21.442 18.789 26.133 1.00 6.31 181 ILE C O 1
ATOM 7297 N N . SER C 1 202 ? 20.197 19.571 27.836 1.00 6.04 182 SER C N 1
ATOM 7298 C CA . SER C 1 202 ? 19.835 18.233 28.317 1.00 6.14 182 SER C CA 1
ATOM 7299 C C . SER C 1 202 ? 19.020 17.415 27.313 1.00 6.46 182 SER C C 1
ATOM 7300 O O . SER C 1 202 ? 18.928 16.190 27.445 1.00 6.76 182 SER C O 1
ATOM 7303 N N . GLN C 1 203 ? 18.459 18.098 26.312 1.00 6.74 183 GLN C N 1
ATOM 7304 C CA . GLN C 1 203 ? 17.669 17.462 25.258 1.00 7.13 183 GLN C CA 1
ATOM 7305 C C . GLN C 1 203 ? 18.572 16.595 24.383 1.00 7.33 183 GLN C C 1
ATOM 7306 O O . GLN C 1 203 ? 18.106 15.647 23.756 1.00 8.38 183 GLN C O 1
ATOM 7312 N N . THR C 1 204 ? 19.857 16.933 24.335 1.00 7.83 184 THR C N 1
ATOM 7313 C CA . THR C 1 204 ? 20.797 16.259 23.448 1.00 8.42 184 THR C CA 1
ATOM 7314 C C . THR C 1 204 ? 22.140 15.882 24.096 1.00 8.26 184 THR C C 1
ATOM 7315 O O . THR C 1 204 ? 22.883 15.086 23.531 1.00 9.33 184 THR C O 1
ATOM 7319 N N . ASP C 1 205 ? 22.467 16.453 25.258 1.00 8.14 185 ASP C N 1
ATOM 7320 C CA . ASP C 1 205 ? 23.806 16.278 25.835 1.00 8.31 185 ASP C CA 1
ATOM 7321 C C . ASP C 1 205 ? 23.767 15.896 27.313 1.00 7.84 185 ASP C C 1
ATOM 7322 O O . ASP C 1 205 ? 22.919 16.385 28.064 1.00 8.24 185 ASP C O 1
ATOM 7327 N N . TRP C 1 206 ? 24.696 15.022 27.709 1.00 7.67 186 TRP C N 1
ATOM 7328 C CA . TRP C 1 206 ? 24.812 14.517 29.082 1.00 7.87 186 TRP C CA 1
ATOM 7329 C C . TRP C 1 206 ? 25.477 15.499 30.052 1.00 8.10 186 TRP C C 1
ATOM 7330 O O . TRP C 1 206 ? 25.462 15.290 31.275 1.00 8.31 186 TRP C O 1
ATOM 7341 N N . MET C 1 207 ? 26.070 16.565 29.518 1.00 7.79 187 MET C N 1
ATOM 7342 C CA . MET C 1 207 ? 26.855 17.510 30.334 1.00 7.99 187 MET C CA 1
ATOM 7343 C C . MET C 1 207 ? 27.852 16.772 31.234 1.00 8.02 187 MET C C 1
ATOM 7344 O O . MET C 1 207 ? 27.960 17.037 32.453 1.00 7.87 187 MET C O 1
ATOM 7349 N N . GLN C 1 208 ? 28.577 15.851 30.605 1.00 8.13 188 GLN C N 1
ATOM 7350 C CA . GLN C 1 208 ? 29.552 15.000 31.254 1.00 9.04 188 GLN C CA 1
ATOM 7351 C C . GLN C 1 208 ? 30.815 15.797 31.478 1.00 8.56 188 GLN C C 1
ATOM 7352 O O . GLN C 1 208 ? 31.317 16.449 30.569 1.00 8.71 188 GLN C O 1
ATOM 7358 N N . ALA C 1 209 ? 31.322 15.757 32.700 1.00 8.69 189 ALA C N 1
ATOM 7359 C CA . ALA C 1 209 ? 32.594 16.397 33.000 1.00 9.01 189 ALA C CA 1
ATOM 7360 C C . ALA C 1 209 ? 33.711 15.625 32.326 1.00 9.41 189 ALA C C 1
ATOM 7361 O O . ALA C 1 209 ? 33.648 14.399 32.218 1.00 9.77 189 ALA C O 1
ATOM 7363 N N . SER C 1 210 ? 34.719 16.352 31.862 1.00 10.23 190 SER C N 1
ATOM 7364 C CA . SER C 1 210 ? 35.955 15.744 31.397 1.00 10.72 190 SER C CA 1
ATOM 7365 C C . SER C 1 210 ? 37.129 16.715 31.567 1.00 10.94 190 SER C C 1
ATOM 7366 O O . SER C 1 210 ? 36.955 17.943 31.551 1.00 11.15 190 SER C O 1
ATOM 7369 N N . GLY C 1 211 ? 38.325 16.168 31.735 1.00 11.22 191 GLY C N 1
ATOM 7370 C CA . GLY C 1 211 ? 39.507 17.005 31.882 1.00 11.39 191 GLY C CA 1
ATOM 7371 C C . GLY C 1 211 ? 39.792 17.373 33.325 1.00 11.78 191 GLY C C 1
ATOM 7372 O O . GLY C 1 211 ? 39.108 16.910 34.241 1.00 12.33 191 GLY C O 1
ATOM 7373 N N A GLU C 1 212 ? 40.805 18.208 33.529 0.50 11.86 192 GLU C N 1
ATOM 7374 N N B GLU C 1 212 ? 40.805 18.211 33.528 0.50 11.75 192 GLU C N 1
ATOM 7375 C CA A GLU C 1 212 ? 41.230 18.568 34.877 0.50 11.98 192 GLU C CA 1
ATOM 7376 C CA B GLU C 1 212 ? 41.244 18.577 34.872 0.50 11.76 192 GLU C CA 1
ATOM 7377 C C A GLU C 1 212 ? 41.165 20.067 35.128 0.50 11.61 192 GLU C C 1
ATOM 7378 C C B GLU C 1 212 ? 41.132 20.073 35.121 0.50 11.48 192 GLU C C 1
ATOM 7379 O O A GLU C 1 212 ? 41.288 20.874 34.205 0.50 11.59 192 GLU C O 1
ATOM 7380 O O B GLU C 1 212 ? 41.199 20.882 34.192 0.50 11.40 192 GLU C O 1
ATOM 7391 N N . LEU C 1 213 ? 40.940 20.423 36.388 1.00 11.61 193 LEU C N 1
ATOM 7392 C CA . LEU C 1 213 ? 41.079 21.797 36.844 1.00 11.70 193 LEU C CA 1
ATOM 7393 C C . LEU C 1 213 ? 42.590 22.048 36.931 1.00 12.11 193 LEU C C 1
ATOM 7394 O O . LEU C 1 213 ? 43.275 21.419 37.734 1.00 12.49 193 LEU C O 1
ATOM 7399 N N . ARG C 1 214 ? 43.109 22.939 36.085 1.00 12.21 194 ARG C N 1
ATOM 7400 C CA . ARG C 1 214 ? 44.561 23.068 35.891 0.60 12.35 194 ARG C CA 1
ATOM 7401 C C . ARG C 1 214 ? 45.123 24.468 36.127 1.00 12.38 194 ARG C C 1
ATOM 7402 O O . ARG C 1 214 ? 44.610 25.447 35.592 1.00 11.88 194 ARG C O 1
ATOM 7410 N N . VAL C 1 215 ? 46.201 24.551 36.902 1.00 12.61 195 VAL C N 1
ATOM 7411 C CA . VAL C 1 215 ? 47.024 25.755 36.933 1.00 12.55 195 VAL C CA 1
ATOM 7412 C C . VAL C 1 215 ? 47.716 25.844 35.570 1.00 12.60 195 VAL C C 1
ATOM 7413 O O . VAL C 1 215 ? 48.366 24.885 35.148 1.00 13.37 195 VAL C O 1
ATOM 7417 N N . ILE C 1 216 ? 47.574 26.983 34.895 1.00 12.43 196 ILE C N 1
ATOM 7418 C CA . ILE C 1 216 ? 48.239 27.223 33.600 1.00 11.92 196 ILE C CA 1
ATOM 7419 C C . ILE C 1 216 ? 49.300 28.323 33.676 1.00 12.12 196 ILE C C 1
ATOM 7420 O O . ILE C 1 216 ? 50.121 28.459 32.766 1.00 11.85 196 ILE C O 1
ATOM 7425 N N . ALA C 1 217 ? 49.274 29.107 34.756 1.00 11.59 197 ALA C N 1
ATOM 7426 C CA . ALA C 1 217 ? 50.355 30.060 35.050 1.00 11.40 197 ALA C CA 1
ATOM 7427 C C . ALA C 1 217 ? 50.503 30.321 36.550 1.00 11.43 197 ALA C C 1
ATOM 7428 O O . ALA C 1 217 ? 49.510 30.429 37.273 1.00 10.97 197 ALA C O 1
ATOM 7430 N N . GLY C 1 218 ? 51.752 30.429 37.007 1.00 11.46 198 GLY C N 1
ATOM 7431 C CA . GLY C 1 218 ? 52.023 30.716 38.412 1.00 12.01 198 GLY C CA 1
ATOM 7432 C C . GLY C 1 218 ? 51.999 29.481 39.290 1.00 12.56 198 GLY C C 1
ATOM 7433 O O . GLY C 1 218 ? 51.899 28.362 38.794 1.00 12.19 198 GLY C O 1
ATOM 7434 N N . ASP C 1 219 ? 52.081 29.700 40.603 1.00 13.42 199 ASP C N 1
ATOM 7435 C CA . ASP C 1 219 ? 52.139 28.629 41.589 1.00 14.25 199 ASP C CA 1
ATOM 7436 C C . ASP C 1 219 ? 51.320 29.071 42.807 1.00 14.61 199 ASP C C 1
ATOM 7437 O O . ASP C 1 219 ? 51.630 30.091 43.413 1.00 14.63 199 ASP C O 1
ATOM 7442 N N . PRO C 1 220 ? 50.257 28.314 43.159 1.00 15.31 200 PRO C N 1
ATOM 7443 C CA . PRO C 1 220 ? 49.426 28.711 44.310 1.00 15.80 200 PRO C CA 1
ATOM 7444 C C . PRO C 1 220 ? 50.235 28.822 45.614 1.00 16.28 200 PRO C C 1
ATOM 7445 O O . PRO C 1 220 ? 49.981 29.717 46.424 1.00 16.33 200 PRO C O 1
ATOM 7449 N N . ALA C 1 221 ? 51.224 27.943 45.780 1.00 16.64 201 ALA C N 1
ATOM 7450 C CA . ALA C 1 221 ? 52.094 27.919 46.962 1.00 17.00 201 ALA C CA 1
ATOM 7451 C C . ALA C 1 221 ? 53.021 29.133 47.109 1.00 17.20 201 ALA C C 1
ATOM 7452 O O . ALA C 1 221 ? 53.521 29.405 48.199 1.00 17.45 201 ALA C O 1
ATOM 7454 N N . VAL C 1 222 ? 53.256 29.849 46.013 1.00 17.22 202 VAL C N 1
ATOM 7455 C CA . VAL C 1 222 ? 54.135 31.023 46.007 1.00 16.99 202 VAL C CA 1
ATOM 7456 C C . VAL C 1 222 ? 53.336 32.325 46.182 1.00 16.56 202 VAL C C 1
ATOM 7457 O O . VAL C 1 222 ? 53.870 33.345 46.621 1.00 16.85 202 VAL C O 1
ATOM 7461 N N . GLY C 1 223 ? 52.044 32.274 45.866 1.00 15.79 203 GLY C N 1
ATOM 7462 C CA . GLY C 1 223 ? 51.223 33.480 45.839 1.00 14.79 203 GLY C CA 1
ATOM 7463 C C . GLY C 1 223 ? 51.413 34.197 44.518 1.00 13.89 203 GLY C C 1
ATOM 7464 O O . GLY C 1 223 ? 51.648 33.556 43.489 1.00 14.55 203 GLY C O 1
ATOM 7465 N N . GLY C 1 224 ? 51.325 35.524 44.539 1.00 12.94 204 GLY C N 1
ATOM 7466 C CA . GLY C 1 224 ? 51.429 36.312 43.306 1.00 11.85 204 GLY C CA 1
ATOM 7467 C C . GLY C 1 224 ? 50.278 36.032 42.357 1.00 11.23 204 GLY C C 1
ATOM 7468 O O . GLY C 1 224 ? 49.162 35.730 42.787 1.00 11.03 204 GLY C O 1
ATOM 7469 N N . ARG C 1 225 ? 50.558 36.111 41.061 1.00 10.45 205 ARG C N 1
ATOM 7470 C CA . ARG C 1 225 ? 49.542 35.872 40.039 1.00 10.22 205 ARG C CA 1
ATOM 7471 C C . ARG C 1 225 ? 49.455 34.398 39.682 1.00 9.68 205 ARG C C 1
ATOM 7472 O O . ARG C 1 225 ? 50.440 33.794 39.255 1.00 9.45 205 ARG C O 1
ATOM 7480 N N . VAL C 1 226 ? 48.264 33.826 39.848 1.00 9.20 206 VAL C N 1
ATOM 7481 C CA . VAL C 1 226 ? 48.021 32.444 39.455 1.00 9.02 206 VAL C CA 1
ATOM 7482 C C . VAL C 1 226 ? 46.835 32.410 38.502 1.00 8.76 206 VAL C C 1
ATOM 7483 O O . VAL C 1 226 ? 45.838 33.111 38.708 1.00 9.02 206 VAL C O 1
ATOM 7487 N N . VAL C 1 227 ? 46.940 31.595 37.462 1.00 7.84 207 VAL C N 1
ATOM 7488 C CA . VAL C 1 227 ? 45.859 31.453 36.497 1.00 8.07 207 VAL C CA 1
ATOM 7489 C C . VAL C 1 227 ? 45.427 29.995 36.436 1.00 8.04 207 VAL C C 1
ATOM 7490 O O . VAL C 1 227 ? 46.250 29.110 36.195 1.00 8.38 207 VAL C O 1
ATOM 7494 N N . VAL C 1 228 ? 44.135 29.751 36.636 1.00 8.09 208 VAL C N 1
ATOM 7495 C CA . VAL C 1 228 ? 43.616 28.397 36.575 1.00 7.76 208 VAL C CA 1
ATOM 7496 C C . VAL C 1 228 ? 42.566 28.291 35.464 1.00 8.06 208 VAL C C 1
ATOM 7497 O O . VAL C 1 228 ? 41.694 29.160 35.343 1.00 8.08 208 VAL C O 1
ATOM 7501 N N . ARG C 1 229 ? 42.654 27.242 34.645 1.00 8.30 209 ARG C N 1
ATOM 7502 C CA . ARG C 1 229 ? 41.609 26.976 33.649 1.00 9.22 209 ARG C CA 1
ATOM 7503 C C . ARG C 1 229 ? 40.684 25.865 34.105 1.00 8.14 209 ARG C C 1
ATOM 7504 O O . ARG C 1 229 ? 41.130 24.828 34.603 1.00 7.76 209 ARG C O 1
ATOM 7512 N N . GLY C 1 230 ? 39.384 26.100 33.921 1.00 7.65 210 GLY C N 1
ATOM 7513 C CA . GLY C 1 230 ? 38.365 25.087 34.147 1.00 8.00 210 GLY C CA 1
ATOM 7514 C C . GLY C 1 230 ? 38.462 23.956 33.133 1.00 7.20 210 GLY C C 1
ATOM 7515 O O . GLY C 1 230 ? 39.210 24.037 32.151 1.00 7.45 210 GLY C O 1
ATOM 7516 N N . HIS C 1 231 ? 37.726 22.888 33.397 1.00 6.64 211 HIS C N 1
ATOM 7517 C CA . HIS C 1 231 ? 37.560 21.794 32.467 1.00 6.58 211 HIS C CA 1
ATOM 7518 C C . HIS C 1 231 ? 36.097 21.762 32.034 1.00 6.34 211 HIS C C 1
ATOM 7519 O O . HIS C 1 231 ? 35.236 22.376 32.687 1.00 7.56 211 HIS C O 1
ATOM 7526 N N . ASP C 1 232 ? 35.804 21.052 30.941 1.00 6.18 212 ASP C N 1
ATOM 7527 C CA . ASP C 1 232 ? 34.427 20.949 30.444 1.00 6.14 212 ASP C CA 1
ATOM 7528 C C . ASP C 1 232 ? 33.443 20.502 31.513 1.00 6.05 212 ASP C C 1
ATOM 7529 O O . ASP C 1 232 ? 33.708 19.588 32.288 1.00 6.24 212 ASP C O 1
ATOM 7534 N N . ASN C 1 233 ? 32.307 21.183 31.522 1.00 6.15 213 ASN C N 1
ATOM 7535 C CA . ASN C 1 233 ? 31.161 20.871 32.357 1.00 6.05 213 ASN C CA 1
ATOM 7536 C C . ASN C 1 233 ? 31.414 20.879 33.868 1.00 5.71 213 ASN C C 1
ATOM 7537 O O . ASN C 1 233 ? 30.770 20.155 34.622 1.00 6.00 213 ASN C O 1
ATOM 7542 N N . ILE C 1 234 ? 32.350 21.732 34.296 1.00 5.56 214 ILE C N 1
ATOM 7543 C CA . ILE C 1 234 ? 32.268 22.267 35.661 1.00 5.38 214 ILE C CA 1
ATOM 7544 C C . ILE C 1 234 ? 30.874 22.885 35.807 1.00 5.47 214 ILE C C 1
ATOM 7545 O O . ILE C 1 234 ? 30.316 23.434 34.851 1.00 6.21 214 ILE C O 1
ATOM 7550 N N . ALA C 1 235 ? 30.285 22.749 36.984 1.00 5.12 215 ALA C N 1
ATOM 7551 C CA . ALA C 1 235 ? 28.980 23.340 37.243 1.00 4.99 215 ALA C CA 1
ATOM 7552 C C . ALA C 1 235 ? 29.127 24.430 38.290 1.00 5.32 215 ALA C C 1
ATOM 7553 O O . ALA C 1 235 ? 29.924 24.296 39.221 1.00 5.76 215 ALA C O 1
ATOM 7555 N N . LEU C 1 236 ? 28.384 25.513 38.110 1.00 5.29 216 LEU C N 1
ATOM 7556 C CA . LEU C 1 236 ? 28.354 26.595 39.082 1.00 5.19 216 LEU C CA 1
ATOM 7557 C C . LEU C 1 236 ? 26.904 26.817 39.491 1.00 4.71 216 LEU C C 1
ATOM 7558 O O . LEU C 1 236 ? 26.041 27.046 38.636 1.00 5.20 216 LEU C O 1
ATOM 7563 N N . ILE C 1 237 ? 26.655 26.740 40.796 1.00 4.63 217 ILE C N 1
ATOM 7564 C CA . ILE C 1 237 ? 25.348 27.036 41.352 1.00 4.92 217 ILE C CA 1
ATOM 7565 C C . ILE C 1 237 ? 25.377 28.311 42.195 1.00 5.37 217 ILE C C 1
ATOM 7566 O O . ILE C 1 237 ? 26.284 28.511 43.017 1.00 4.63 217 ILE C O 1
ATOM 7571 N N . ARG C 1 238 ? 24.414 29.190 41.948 1.00 5.48 218 ARG C N 1
ATOM 7572 C CA . ARG C 1 238 ? 24.138 30.290 42.858 1.00 5.73 218 ARG C CA 1
ATOM 7573 C C . ARG C 1 238 ? 22.726 30.027 43.359 1.00 5.85 218 ARG C C 1
ATOM 7574 O O . ARG C 1 238 ? 21.751 30.155 42.614 1.00 6.03 218 ARG C O 1
ATOM 7582 N N . SER C 1 239 ? 22.647 29.615 44.617 1.00 5.75 219 SER C N 1
ATOM 7583 C CA . SER C 1 239 ? 21.385 29.337 45.283 1.00 5.49 219 SER C CA 1
ATOM 7584 C C . SER C 1 239 ? 21.156 30.336 46.409 1.00 5.63 219 SER C C 1
ATOM 7585 O O . SER C 1 239 ? 21.948 30.391 47.361 1.00 4.90 219 SER C O 1
ATOM 7588 N N . GLY C 1 240 ? 20.060 31.093 46.314 1.00 5.73 220 GLY C N 1
ATOM 7589 C CA . GLY C 1 240 ? 19.871 32.286 47.138 1.00 5.80 220 GLY C CA 1
ATOM 7590 C C . GLY C 1 240 ? 18.636 32.369 48.008 1.00 6.19 220 GLY C C 1
ATOM 7591 O O . GLY C 1 240 ? 17.622 31.717 47.740 1.00 5.42 220 GLY C O 1
ATOM 7592 N N . GLN C 1 241 ? 18.754 33.194 49.051 1.00 6.28 221 GLN C N 1
ATOM 7593 C CA . GLN C 1 241 ? 17.725 33.401 50.056 1.00 6.48 221 GLN C CA 1
ATOM 7594 C C . GLN C 1 241 ? 17.558 34.894 50.256 1.00 7.13 221 GLN C C 1
ATOM 7595 O O . GLN C 1 241 ? 18.537 35.619 50.456 1.00 7.25 221 GLN C O 1
ATOM 7601 N N . ASP C 1 242 ? 16.310 35.340 50.218 1.00 7.22 222 ASP C N 1
ATOM 7602 C CA . ASP C 1 242 ? 15.968 36.739 50.402 1.00 8.40 222 ASP C CA 1
ATOM 7603 C C . ASP C 1 242 ? 14.838 36.845 51.428 1.00 8.60 222 ASP C C 1
ATOM 7604 O O . ASP C 1 242 ? 13.697 36.440 51.169 1.00 8.53 222 ASP C O 1
ATOM 7609 N N . TRP C 1 243 ? 15.156 37.379 52.602 1.00 9.34 223 TRP C N 1
ATOM 7610 C CA . TRP C 1 243 ? 14.167 37.505 53.675 1.00 10.20 223 TRP C CA 1
ATOM 7611 C C . TRP C 1 243 ? 13.910 38.966 54.059 1.00 11.12 223 TRP C C 1
ATOM 7612 O O . TRP C 1 243 ? 13.314 39.254 55.104 1.00 11.18 223 TRP C O 1
ATOM 7623 N N . ALA C 1 244 ? 14.343 39.873 53.183 1.00 12.72 224 ALA C N 1
ATOM 7624 C CA . ALA C 1 244 ? 14.249 41.322 53.384 1.00 13.70 224 ALA C CA 1
ATOM 7625 C C . ALA C 1 244 ? 12.825 41.866 53.539 1.00 14.47 224 ALA C C 1
ATOM 7626 O O . ALA C 1 244 ? 12.620 42.875 54.213 1.00 14.80 224 ALA C O 1
ATOM 7628 N N . ASP C 1 245 ? 11.851 41.194 52.928 1.00 15.11 225 ASP C N 1
ATOM 7629 C CA . ASP C 1 245 ? 10.471 41.673 52.919 1.00 16.03 225 ASP C CA 1
ATOM 7630 C C . ASP C 1 245 ? 9.538 40.898 53.851 1.00 16.17 225 ASP C C 1
ATOM 7631 O O . ASP C 1 245 ? 8.361 41.249 53.995 1.00 16.20 225 ASP C O 1
ATOM 7636 N N . ALA C 1 246 ? 10.074 39.859 54.488 1.00 16.51 226 ALA C N 1
ATOM 7637 C CA . ALA C 1 246 ? 9.324 39.055 55.453 1.00 16.63 226 ALA C CA 1
ATOM 7638 C C . ALA C 1 246 ? 9.020 39.813 56.746 1.00 16.88 226 ALA C C 1
ATOM 7639 O O . ALA C 1 246 ? 9.793 40.667 57.186 1.00 16.67 226 ALA C O 1
ATOM 7641 N N . GLU C 1 247 ? 7.879 39.491 57.344 1.00 17.29 227 GLU C N 1
ATOM 7642 C CA . GLU C 1 247 ? 7.491 40.058 58.627 0.80 17.60 227 GLU C CA 1
ATOM 7643 C C . GLU C 1 247 ? 8.113 39.247 59.764 1.00 17.86 227 GLU C C 1
ATOM 7644 O O . GLU C 1 247 ? 8.703 38.191 59.519 1.00 18.12 227 GLU C O 1
ATOM 7650 N N . ALA C 1 248 ? 7.965 39.746 60.994 1.00 17.88 228 ALA C N 1
ATOM 7651 C CA . ALA C 1 248 ? 8.610 39.195 62.200 1.00 17.75 228 ALA C CA 1
ATOM 7652 C C . ALA C 1 248 ? 8.527 37.678 62.361 1.00 17.70 228 ALA C C 1
ATOM 7653 O O . ALA C 1 248 ? 9.548 37.014 62.559 1.00 17.69 228 ALA C O 1
ATOM 7655 N N . ASP C 1 249 ? 7.312 37.139 62.278 0.70 17.29 229 ASP C N 1
ATOM 7656 C CA . ASP C 1 249 ? 7.072 35.711 62.491 0.70 16.98 229 ASP C CA 1
ATOM 7657 C C . ASP C 1 249 ? 7.755 34.833 61.447 0.70 16.74 229 ASP C C 1
ATOM 7658 O O . ASP C 1 249 ? 8.262 33.759 61.772 0.70 16.38 229 ASP C O 1
ATOM 7663 N N . GLU C 1 250 ? 7.761 35.295 60.198 1.00 16.96 230 GLU C N 1
ATOM 7664 C CA . GLU C 1 250 ? 8.420 34.576 59.112 1.00 16.74 230 GLU C CA 1
ATOM 7665 C C . GLU C 1 250 ? 9.937 34.727 59.178 1.00 16.70 230 GLU C C 1
ATOM 7666 O O . GLU C 1 250 ? 10.671 33.771 58.923 1.00 16.30 230 GLU C O 1
ATOM 7672 N N . ARG C 1 251 ? 10.397 35.929 59.509 1.00 16.52 231 ARG C N 1
ATOM 7673 C CA . ARG C 1 251 ? 11.824 36.166 59.762 1.00 16.02 231 ARG C CA 1
ATOM 7674 C C . ARG C 1 251 ? 12.390 35.171 60.762 1.00 15.91 231 ARG C C 1
ATOM 7675 O O . ARG C 1 251 ? 13.437 34.587 60.531 1.00 15.57 231 ARG C O 1
ATOM 7683 N N . SER C 1 252 ? 11.692 35.007 61.885 1.00 15.42 232 SER C N 1
ATOM 7684 C CA . SER C 1 252 ? 12.076 34.065 62.929 1.00 15.40 232 SER C CA 1
ATOM 7685 C C . SER C 1 252 ? 12.083 32.634 62.417 1.00 15.17 232 SER C C 1
ATOM 7686 O O . SER C 1 252 ? 12.992 31.871 62.730 1.00 15.27 232 SER C O 1
ATOM 7689 N N . LEU C 1 253 ? 11.060 32.271 61.644 1.00 15.11 233 LEU C N 1
ATOM 7690 C CA . LEU C 1 253 ? 10.988 30.948 61.023 1.00 15.04 233 LEU C CA 1
ATOM 7691 C C . LEU C 1 253 ? 12.216 30.645 60.169 1.00 14.47 233 LEU C C 1
ATOM 7692 O O . LEU C 1 253 ? 12.843 29.593 60.325 1.00 14.57 233 LEU C O 1
ATOM 7697 N N . TYR C 1 254 ? 12.564 31.574 59.278 1.00 13.75 234 TYR C N 1
ATOM 7698 C CA . TYR C 1 254 ? 13.748 31.408 58.440 1.00 12.52 234 TYR C CA 1
ATOM 7699 C C . TYR C 1 254 ? 15.020 31.355 59.285 1.00 12.32 234 TYR C C 1
ATOM 7700 O O . TYR C 1 254 ? 15.822 30.433 59.133 1.00 12.42 234 TYR C O 1
ATOM 7709 N N . LEU C 1 255 ? 15.200 32.335 60.166 1.00 12.03 235 LEU C N 1
ATOM 7710 C CA . LEU C 1 255 ? 16.444 32.452 60.938 1.00 12.31 235 LEU C CA 1
ATOM 7711 C C . LEU C 1 255 ? 16.619 31.345 61.978 1.00 12.54 235 LEU C C 1
ATOM 7712 O O . LEU C 1 255 ? 17.742 30.917 62.244 1.00 12.39 235 LEU C O 1
ATOM 7717 N N . ASP C 1 256 ? 15.508 30.876 62.545 1.00 13.07 236 ASP C N 1
ATOM 7718 C CA . ASP C 1 256 ? 15.540 29.887 63.631 1.00 13.34 236 ASP C CA 1
ATOM 7719 C C . ASP C 1 256 ? 15.442 28.433 63.165 1.00 13.42 236 ASP C C 1
ATOM 7720 O O . ASP C 1 256 ? 16.048 27.549 63.776 1.00 13.56 236 ASP C O 1
ATOM 7725 N N . GLU C 1 257 ? 14.682 28.192 62.097 1.00 13.29 237 GLU C N 1
ATOM 7726 C CA . GLU C 1 257 ? 14.432 26.827 61.610 1.00 13.40 237 GLU C CA 1
ATOM 7727 C C . GLU C 1 257 ? 15.181 26.478 60.320 1.00 12.73 237 GLU C C 1
ATOM 7728 O O . GLU C 1 257 ? 15.744 25.387 60.201 1.00 13.04 237 GLU C O 1
ATOM 7734 N N . ILE C 1 258 ? 15.178 27.393 59.354 1.00 11.58 238 ILE C N 1
ATOM 7735 C CA . ILE C 1 258 ? 15.749 27.117 58.036 1.00 10.68 238 ILE C CA 1
ATOM 7736 C C . ILE C 1 258 ? 17.250 27.388 57.977 1.00 10.08 238 ILE C C 1
ATOM 7737 O O . ILE C 1 258 ? 18.014 26.521 57.550 1.00 10.37 238 ILE C O 1
ATOM 7742 N N . LEU C 1 259 ? 17.663 28.584 58.399 1.00 9.60 239 LEU C N 1
ATOM 7743 C CA . LEU C 1 259 ? 19.083 28.979 58.377 1.00 9.04 239 LEU C CA 1
ATOM 7744 C C . LEU C 1 259 ? 20.060 27.999 59.053 1.00 8.63 239 LEU C C 1
ATOM 7745 O O . LEU C 1 259 ? 21.107 27.708 58.485 1.00 8.17 239 LEU C O 1
ATOM 7750 N N . PRO C 1 260 ? 19.743 27.501 60.269 1.00 8.71 240 PRO C N 1
ATOM 7751 C CA . PRO C 1 260 ? 20.658 26.515 60.859 1.00 8.73 240 PRO C CA 1
ATOM 7752 C C . PRO C 1 260 ? 20.938 25.285 59.996 1.00 8.56 240 PRO C C 1
ATOM 7753 O O . PRO C 1 260 ? 22.073 24.803 59.982 1.00 8.74 240 PRO C O 1
ATOM 7757 N N . THR C 1 261 ? 19.929 24.790 59.279 1.00 8.65 241 THR C N 1
ATOM 7758 C CA . THR C 1 261 ? 20.129 23.633 58.412 1.00 8.66 241 THR C CA 1
ATOM 7759 C C . THR C 1 261 ? 20.956 24.026 57.188 1.00 8.51 241 THR C C 1
ATOM 7760 O O . THR C 1 261 ? 21.821 23.260 56.742 1.00 8.78 241 THR C O 1
ATOM 7764 N N . LEU C 1 262 ? 20.718 25.230 56.678 1.00 7.81 242 LEU C N 1
ATOM 7765 C CA . LEU C 1 262 ? 21.466 25.742 55.520 1.00 7.36 242 LEU C CA 1
ATOM 7766 C C . LEU C 1 262 ? 22.931 25.977 55.871 1.00 6.79 242 LEU C C 1
ATOM 7767 O O . LEU C 1 262 ? 23.831 25.625 55.096 1.00 7.01 242 LEU C O 1
ATOM 7772 N N . GLN C 1 263 ? 23.148 26.572 57.044 1.00 6.06 243 GLN C N 1
ATOM 7773 C CA . GLN C 1 263 ? 24.478 26.806 57.586 1.00 5.71 243 GLN C CA 1
ATOM 7774 C C . GLN C 1 263 ? 25.230 25.490 57.763 1.00 5.55 243 GLN C C 1
ATOM 7775 O O . GLN C 1 263 ? 26.384 25.391 57.374 1.00 5.56 243 GLN C O 1
ATOM 7781 N N . SER C 1 264 ? 24.556 24.468 58.292 1.00 5.51 244 SER C N 1
ATOM 7782 C CA . SER C 1 264 ? 25.138 23.127 58.421 0.50 5.32 244 SER C CA 1
ATOM 7783 C C . SER C 1 264 ? 25.638 22.594 57.073 1.00 5.63 244 SER C C 1
ATOM 7784 O O . SER C 1 264 ? 26.768 22.119 56.959 1.00 5.97 244 SER C O 1
ATOM 7787 N N . GLY C 1 265 ? 24.787 22.679 56.060 1.00 5.68 245 GLY C N 1
ATOM 7788 C CA . GLY C 1 265 ? 25.105 22.178 54.725 1.00 5.61 245 GLY C CA 1
ATOM 7789 C C . GLY C 1 265 ? 26.232 22.945 54.067 1.00 5.78 245 GLY C C 1
ATOM 7790 O O . GLY C 1 265 ? 27.104 22.356 53.424 1.00 5.06 245 GLY C O 1
ATOM 7791 N N . MET C 1 266 ? 26.201 24.265 54.226 1.00 6.14 246 MET C N 1
ATOM 7792 C CA . MET C 1 266 ? 27.241 25.129 53.668 1.00 6.45 246 MET C CA 1
ATOM 7793 C C . MET C 1 266 ? 28.591 24.856 54.316 1.00 6.34 246 MET C C 1
ATOM 7794 O O . MET C 1 266 ? 29.594 24.766 53.619 1.00 7.08 246 MET C O 1
ATOM 7799 N N . ASP C 1 267 ? 28.617 24.701 55.641 1.00 6.53 247 ASP C N 1
ATOM 7800 C CA . ASP C 1 267 ? 29.850 24.329 56.329 1.00 6.28 247 ASP C CA 1
ATOM 7801 C C . ASP C 1 267 ? 30.369 22.972 55.833 1.00 5.87 247 ASP C C 1
ATOM 7802 O O . ASP C 1 267 ? 31.585 22.782 55.699 1.00 5.87 247 ASP C O 1
ATOM 7807 N N . PHE C 1 268 ? 29.461 22.028 55.580 1.00 5.82 248 PHE C N 1
ATOM 7808 C CA . PHE C 1 268 ? 29.870 20.704 55.102 1.00 5.50 248 PHE C CA 1
ATOM 7809 C C . PHE C 1 268 ? 30.597 20.804 53.757 1.00 5.46 248 PHE C C 1
ATOM 7810 O O . PHE C 1 268 ? 31.703 20.255 53.581 1.00 5.32 248 PHE C O 1
ATOM 7818 N N . LEU C 1 269 ? 29.963 21.508 52.823 1.00 6.10 249 LEU C N 1
ATOM 7819 C CA . LEU C 1 269 ? 30.505 21.675 51.470 1.00 6.06 249 LEU C CA 1
ATOM 7820 C C . LEU C 1 269 ? 31.811 22.483 51.478 1.00 6.69 249 LEU C C 1
ATOM 7821 O O . LEU C 1 269 ? 32.741 22.185 50.728 1.00 6.58 249 LEU C O 1
ATOM 7826 N N . ARG C 1 270 ? 31.856 23.511 52.321 1.00 6.66 250 ARG C N 1
ATOM 7827 C CA . ARG C 1 270 ? 33.073 24.309 52.522 1.00 6.82 250 ARG C CA 1
ATOM 7828 C C . ARG C 1 270 ? 34.248 23.446 52.993 1.00 6.95 250 ARG C C 1
ATOM 7829 O O . ARG C 1 270 ? 35.393 23.643 52.565 1.00 7.26 250 ARG C O 1
ATOM 7837 N N . ASP C 1 271 ? 33.972 22.505 53.892 1.00 6.76 251 ASP C N 1
ATOM 7838 C CA . ASP C 1 271 ? 35.036 21.795 54.610 1.00 7.47 251 ASP C CA 1
ATOM 7839 C C . ASP C 1 271 ? 35.243 20.341 54.161 1.00 7.25 251 ASP C C 1
ATOM 7840 O O . ASP C 1 271 ? 36.217 19.702 54.566 1.00 7.94 251 ASP C O 1
ATOM 7845 N N . ASN C 1 272 ? 34.343 19.825 53.317 1.00 6.99 252 ASN C N 1
ATOM 7846 C CA . ASN C 1 272 ? 34.492 18.469 52.763 1.00 6.89 252 ASN C CA 1
ATOM 7847 C C . ASN C 1 272 ? 34.319 18.422 51.262 1.00 7.51 252 ASN C C 1
ATOM 7848 O O . ASN C 1 272 ? 33.834 17.423 50.720 1.00 7.55 252 ASN C O 1
ATOM 7853 N N . GLY C 1 273 ? 34.753 19.495 50.606 1.00 7.46 253 GLY C N 1
ATOM 7854 C CA . GLY C 1 273 ? 34.598 19.659 49.161 1.00 8.56 253 GLY C CA 1
ATOM 7855 C C . GLY C 1 273 ? 35.167 18.536 48.320 1.00 8.48 253 GLY C C 1
ATOM 7856 O O . GLY C 1 273 ? 34.463 18.008 47.454 1.00 8.66 253 GLY C O 1
ATOM 7857 N N . PRO C 1 274 ? 36.457 18.187 48.534 1.00 8.94 254 PRO C N 1
ATOM 7858 C CA . PRO C 1 274 ? 37.071 17.083 47.782 1.00 8.85 254 PRO C CA 1
ATOM 7859 C C . PRO C 1 274 ? 36.299 15.760 47.859 1.00 9.13 254 PRO C C 1
ATOM 7860 O O . PRO C 1 274 ? 36.278 15.011 46.888 1.00 9.47 254 PRO C O 1
ATOM 7864 N N . ALA C 1 275 ? 35.659 15.496 48.996 1.00 8.80 255 ALA C N 1
ATOM 7865 C CA . ALA C 1 275 ? 34.894 14.256 49.212 1.00 8.93 255 ALA C CA 1
ATOM 7866 C C . ALA C 1 275 ? 33.639 14.124 48.349 1.00 9.24 255 ALA C C 1
ATOM 7867 O O . ALA C 1 275 ? 33.238 13.015 47.990 1.00 9.83 255 ALA C O 1
ATOM 7869 N N . VAL C 1 276 ? 33.014 15.253 48.039 1.00 8.29 256 VAL C N 1
ATOM 7870 C CA . VAL C 1 276 ? 31.749 15.248 47.314 1.00 7.61 256 VAL C CA 1
ATOM 7871 C C . VAL C 1 276 ? 31.818 15.870 45.918 1.00 6.95 256 VAL C C 1
ATOM 7872 O O . VAL C 1 276 ? 30.834 15.868 45.181 1.00 7.06 256 VAL C O 1
ATOM 7876 N N . GLY C 1 277 ? 32.975 16.423 45.562 1.00 6.07 257 GLY C N 1
ATOM 7877 C CA . GLY C 1 277 ? 33.167 17.003 44.227 1.00 5.86 257 GLY C CA 1
ATOM 7878 C C . GLY C 1 277 ? 32.882 18.491 44.113 1.00 5.76 257 GLY C C 1
ATOM 7879 O O . GLY C 1 277 ? 32.656 19.003 43.010 1.00 4.76 257 GLY C O 1
ATOM 7880 N N . CYS C 1 278 ? 32.895 19.178 45.252 1.00 5.79 258 CYS C N 1
ATOM 7881 C CA . CYS C 1 278 ? 32.739 20.625 45.312 1.00 5.56 258 CYS C CA 1
ATOM 7882 C C . CYS C 1 278 ? 34.105 21.306 45.413 1.00 5.50 258 CYS C C 1
ATOM 7883 O O . CYS C 1 278 ? 34.769 21.272 46.465 1.00 5.29 258 CYS C O 1
ATOM 7886 N N . TYR C 1 279 ? 34.527 21.920 44.310 1.00 4.63 259 TYR C N 1
ATOM 7887 C CA . TYR C 1 279 ? 35.816 22.594 44.238 1.00 5.09 259 TYR C CA 1
ATOM 7888 C C . TYR C 1 279 ? 35.891 23.793 45.171 1.00 5.04 259 TYR C C 1
ATOM 7889 O O . TYR C 1 279 ? 36.923 24.059 45.768 1.00 5.06 259 TYR C O 1
ATOM 7898 N N . SER C 1 280 ? 34.786 24.522 45.268 1.00 5.20 260 SER C N 1
ATOM 7899 C CA . SER C 1 280 ? 34.741 25.763 46.029 1.00 5.54 260 SER C CA 1
ATOM 7900 C C . SER C 1 280 ? 33.330 25.984 46.534 1.00 5.30 260 SER C C 1
ATOM 7901 O O . SER C 1 280 ? 32.406 25.944 45.742 1.00 5.30 260 SER C O 1
ATOM 7904 N N . ASN C 1 281 ? 33.156 26.196 47.843 1.00 6.00 261 ASN C N 1
ATOM 7905 C CA . ASN C 1 281 ? 31.840 26.543 48.374 1.00 6.12 261 ASN C CA 1
ATOM 7906 C C . ASN C 1 281 ? 31.917 27.815 49.189 1.00 6.06 261 ASN C C 1
ATOM 7907 O O . ASN C 1 281 ? 32.686 27.901 50.150 1.00 6.97 261 ASN C O 1
ATOM 7912 N N . ARG C 1 282 ? 31.139 28.807 48.784 1.00 6.07 262 ARG C N 1
ATOM 7913 C CA . ARG C 1 282 ? 31.033 30.063 49.528 1.00 5.72 262 ARG C CA 1
ATOM 7914 C C . ARG C 1 282 ? 29.599 30.294 49.949 1.00 6.26 262 ARG C C 1
ATOM 7915 O O . ARG C 1 282 ? 28.674 30.072 49.171 1.00 5.97 262 ARG C O 1
ATOM 7923 N N . PHE C 1 283 ? 29.419 30.738 51.185 1.00 6.19 263 PHE C N 1
ATOM 7924 C CA . PHE C 1 283 ? 28.093 31.137 51.656 1.00 6.63 263 PHE C CA 1
ATOM 7925 C C . PHE C 1 283 ? 28.196 32.614 51.994 1.00 6.89 263 PHE C C 1
ATOM 7926 O O . PHE C 1 283 ? 28.825 32.997 52.989 1.00 8.01 263 PHE C O 1
ATOM 7934 N N . VAL C 1 284 ? 27.623 33.441 51.116 1.00 6.80 264 VAL C N 1
ATOM 7935 C CA . VAL C 1 284 ? 27.876 34.883 51.150 1.00 6.53 264 VAL C CA 1
ATOM 7936 C C . VAL C 1 284 ? 26.621 35.688 51.465 1.00 6.57 264 VAL C C 1
ATOM 7937 O O . VAL C 1 284 ? 25.504 35.254 51.177 1.00 6.76 264 VAL C O 1
ATOM 7941 N N . ARG C 1 285 ? 26.817 36.857 52.066 1.00 6.82 265 ARG C N 1
ATOM 7942 C CA . ARG C 1 285 ? 25.709 37.722 52.452 1.00 6.86 265 ARG C CA 1
ATOM 7943 C C . ARG C 1 285 ? 25.819 39.027 51.666 1.00 6.98 265 ARG C C 1
ATOM 7944 O O . ARG C 1 285 ? 26.866 39.650 51.662 1.00 6.78 265 ARG C O 1
ATOM 7952 N N . ASN C 1 286 ? 24.741 39.437 51.001 1.00 7.00 266 ASN C N 1
ATOM 7953 C CA . ASN C 1 286 ? 24.749 40.722 50.284 1.00 7.23 266 ASN C CA 1
ATOM 7954 C C . ASN C 1 286 ? 25.095 41.896 51.189 1.00 7.86 266 ASN C C 1
ATOM 7955 O O . ASN C 1 286 ? 24.731 41.913 52.372 1.00 7.57 266 ASN C O 1
ATOM 7960 N N . ILE C 1 287 ? 25.833 42.852 50.631 1.00 8.27 267 ILE C N 1
ATOM 7961 C CA . ILE C 1 287 ? 26.166 44.090 51.335 1.00 9.46 267 ILE C CA 1
ATOM 7962 C C . ILE C 1 287 ? 25.901 45.295 50.450 1.00 9.99 267 ILE C C 1
ATOM 7963 O O . ILE C 1 287 ? 25.782 45.167 49.214 1.00 9.59 267 ILE C O 1
ATOM 7968 N N . ASP C 1 288 ? 25.800 46.463 51.079 1.00 11.02 268 ASP C N 1
ATOM 7969 C CA . ASP C 1 288 ? 25.781 47.712 50.333 1.00 12.01 268 ASP C CA 1
ATOM 7970 C C . ASP C 1 288 ? 27.218 48.146 50.023 1.00 12.67 268 ASP C C 1
ATOM 7971 O O . ASP C 1 288 ? 28.179 47.481 50.431 1.00 12.86 268 ASP C O 1
ATOM 7976 N N . ILE C 1 289 ? 27.348 49.261 49.310 1.00 13.65 269 ILE C N 1
ATOM 7977 C CA . ILE C 1 289 ? 28.650 49.806 48.898 1.00 14.50 269 ILE C CA 1
ATOM 7978 C C . ILE C 1 289 ? 29.577 50.149 50.089 1.00 14.97 269 ILE C C 1
ATOM 7979 O O . ILE C 1 289 ? 30.804 50.184 49.934 1.00 15.35 269 ILE C O 1
ATOM 7984 N N . ASP C 1 290 ? 28.976 50.370 51.263 1.00 15.37 270 ASP C N 1
ATOM 7985 C CA . ASP C 1 290 ? 29.689 50.670 52.518 1.00 15.71 270 ASP C CA 1
ATOM 7986 C C . ASP C 1 290 ? 30.137 49.418 53.268 1.00 15.45 270 ASP C C 1
ATOM 7987 O O . ASP C 1 290 ? 30.862 49.517 54.263 1.00 15.58 270 ASP C O 1
ATOM 7992 N N . GLY C 1 291 ? 29.669 48.252 52.831 1.00 14.77 271 GLY C N 1
ATOM 7993 C CA . GLY C 1 291 ? 29.967 46.999 53.521 1.00 14.38 271 GLY C CA 1
ATOM 7994 C C . GLY C 1 291 ? 28.930 46.602 54.564 1.00 13.95 271 GLY C C 1
ATOM 7995 O O . GLY C 1 291 ? 29.155 45.673 55.352 1.00 13.82 271 GLY C O 1
ATOM 7996 N N . ASN C 1 292 ? 27.800 47.306 54.582 1.00 13.33 272 ASN C N 1
ATOM 7997 C CA . ASN C 1 292 ? 26.710 46.998 55.515 1.00 13.26 272 ASN C CA 1
ATOM 7998 C C . ASN C 1 292 ? 25.815 45.871 54.997 1.00 12.77 272 ASN C C 1
ATOM 7999 O O . ASN C 1 292 ? 25.422 45.873 53.819 1.00 12.79 272 ASN C O 1
ATOM 8004 N N . PHE C 1 293 ? 25.485 44.926 55.877 1.00 12.30 273 PHE C N 1
ATOM 8005 C CA . PHE C 1 293 ? 24.732 43.738 55.485 1.00 11.68 273 PHE C CA 1
ATOM 8006 C C . PHE C 1 293 ? 23.340 44.060 54.992 1.00 11.20 273 PHE C C 1
ATOM 8007 O O . PHE C 1 293 ? 22.684 44.976 55.497 1.00 11.52 273 PHE C O 1
ATOM 8015 N N . LEU C 1 294 ? 22.909 43.282 54.005 1.00 10.37 274 LEU C N 1
ATOM 8016 C CA . LEU C 1 294 ? 21.529 43.272 53.540 1.00 9.49 274 LEU C CA 1
ATOM 8017 C C . LEU C 1 294 ? 20.926 41.915 53.859 1.00 8.87 274 LEU C C 1
ATOM 8018 O O . LEU C 1 294 ? 21.655 40.946 54.063 1.00 9.12 274 LEU C O 1
ATOM 8023 N N . ASP C 1 295 ? 19.594 41.847 53.905 1.00 8.29 275 ASP C N 1
ATOM 8024 C CA . ASP C 1 295 ? 18.899 40.600 54.218 1.00 7.71 275 ASP C CA 1
ATOM 8025 C C . ASP C 1 295 ? 18.697 39.713 52.994 1.00 7.64 275 ASP C C 1
ATOM 8026 O O . ASP C 1 295 ? 17.586 39.266 52.703 1.00 6.97 275 ASP C O 1
ATOM 8031 N N . LEU C 1 296 ? 19.801 39.484 52.283 1.00 7.18 276 LEU C N 1
ATOM 8032 C CA . LEU C 1 296 ? 19.842 38.544 51.185 1.00 7.51 276 LEU C CA 1
ATOM 8033 C C . LEU C 1 296 ? 21.153 37.795 51.262 1.00 7.19 276 LEU C C 1
ATOM 8034 O O . LEU C 1 296 ? 22.183 38.348 51.672 1.00 8.07 276 LEU C O 1
ATOM 8039 N N . SER C 1 297 ? 21.109 36.518 50.905 1.00 7.00 277 SER C N 1
ATOM 8040 C CA . SER C 1 297 ? 22.327 35.719 50.877 1.00 6.57 277 SER C CA 1
ATOM 8041 C C . SER C 1 297 ? 22.335 34.769 49.695 1.00 5.82 277 SER C C 1
ATOM 8042 O O . SER C 1 297 ? 21.341 34.620 48.975 1.00 5.07 277 SER C O 1
ATOM 8045 N N . TYR C 1 298 ? 23.480 34.151 49.459 1.00 5.08 278 TYR C N 1
ATOM 8046 C CA . TYR C 1 298 ? 23.500 33.029 48.532 1.00 4.99 278 TYR C CA 1
ATOM 8047 C C . TYR C 1 298 ? 24.738 32.155 48.646 1.00 4.57 278 TYR C C 1
ATOM 8048 O O . TYR C 1 298 ? 25.779 32.577 49.182 1.00 5.03 278 TYR C O 1
ATOM 8057 N N . ASN C 1 299 ? 24.575 30.926 48.171 1.00 3.90 279 ASN C N 1
ATOM 8058 C CA . ASN C 1 299 ? 25.661 29.986 47.956 1.00 4.41 279 ASN C CA 1
ATOM 8059 C C . ASN C 1 299 ? 26.282 30.295 46.613 1.00 4.89 279 ASN C C 1
ATOM 8060 O O . ASN C 1 299 ? 25.553 30.564 45.673 1.00 6.79 279 ASN C O 1
ATOM 8065 N N . ILE C 1 300 ? 27.614 30.304 46.552 1.00 4.47 280 ILE C N 1
ATOM 8066 C CA . ILE C 1 300 ? 28.338 30.226 45.266 1.00 4.22 280 ILE C CA 1
ATOM 8067 C C . ILE C 1 300 ? 29.130 28.928 45.317 1.00 4.34 280 ILE C C 1
ATOM 8068 O O . ILE C 1 300 ? 30.104 28.821 46.062 1.00 4.71 280 ILE C O 1
ATOM 8073 N N . GLY C 1 301 ? 28.700 27.934 44.549 1.00 4.02 281 GLY C N 1
ATOM 8074 C CA . GLY C 1 301 ? 29.301 26.614 44.607 1.00 4.22 281 GLY C CA 1
ATOM 8075 C C . GLY C 1 301 ? 29.854 26.180 43.260 1.00 4.33 281 GLY C C 1
ATOM 8076 O O . GLY C 1 301 ? 29.108 26.145 42.291 1.00 5.32 281 GLY C O 1
ATOM 8077 N N . HIS C 1 302 ? 31.164 25.881 43.206 1.00 5.04 282 HIS C N 1
ATOM 8078 C CA . HIS C 1 302 ? 31.802 25.360 41.993 1.00 4.91 282 HIS C CA 1
ATOM 8079 C C . HIS C 1 302 ? 31.992 23.856 42.148 1.00 5.06 282 HIS C C 1
ATOM 8080 O O . HIS C 1 302 ? 32.602 23.400 43.125 1.00 5.27 282 HIS C O 1
ATOM 8087 N N . TRP C 1 303 ? 31.453 23.096 41.197 1.00 5.08 283 TRP C N 1
ATOM 8088 C CA . TRP C 1 303 ? 31.384 21.649 41.280 1.00 4.58 283 TRP C CA 1
ATOM 8089 C C . TRP C 1 303 ? 32.114 20.966 40.132 1.00 4.97 283 TRP C C 1
ATOM 8090 O O . TRP C 1 303 ? 32.102 21.460 39.000 1.00 5.23 283 TRP C O 1
ATOM 8101 N N . ALA C 1 304 ? 32.683 19.805 40.435 1.00 4.91 284 ALA C N 1
ATOM 8102 C CA . ALA C 1 304 ? 33.471 19.034 39.482 1.00 6.05 284 ALA C CA 1
ATOM 8103 C C . ALA C 1 304 ? 32.617 18.464 38.370 1.00 5.60 284 ALA C C 1
ATOM 8104 O O . ALA C 1 304 ? 33.123 18.189 37.288 1.00 6.55 284 ALA C O 1
ATOM 8106 N N . SER C 1 305 ? 31.330 18.282 38.644 1.00 6.32 285 SER C N 1
ATOM 8107 C CA . SER C 1 305 ? 30.360 17.837 37.650 1.00 6.39 285 SER C CA 1
ATOM 8108 C C . SER C 1 305 ? 28.979 18.210 38.133 1.00 6.54 285 SER C C 1
ATOM 8109 O O . SER C 1 305 ? 28.764 18.392 39.337 1.00 5.87 285 SER C O 1
ATOM 8112 N N . LEU C 1 306 ? 28.051 18.309 37.191 1.00 6.24 286 LEU C N 1
ATOM 8113 C CA . LEU C 1 306 ? 26.644 18.546 37.513 1.00 6.38 286 LEU C CA 1
ATOM 8114 C C . LEU C 1 306 ? 26.079 17.351 38.252 1.00 6.87 286 LEU C C 1
ATOM 8115 O O . LEU C 1 306 ? 25.255 17.510 39.167 1.00 7.66 286 LEU C O 1
ATOM 8120 N N . ASP C 1 307 ? 26.505 16.151 37.872 1.00 6.73 287 ASP C N 1
ATOM 8121 C CA . ASP C 1 307 ? 25.984 14.963 38.529 1.00 6.97 287 ASP C CA 1
ATOM 8122 C C . ASP C 1 307 ? 26.464 14.842 39.976 1.00 6.52 287 ASP C C 1
ATOM 8123 O O . ASP C 1 307 ? 25.699 14.411 40.829 1.00 7.09 287 ASP C O 1
ATOM 8128 N N . GLN C 1 308 ? 27.694 15.258 40.285 1.00 6.13 288 GLN C N 1
ATOM 8129 C CA . GLN C 1 308 ? 28.074 15.317 41.709 1.00 5.77 288 GLN C CA 1
ATOM 8130 C C . GLN C 1 308 ? 27.176 16.266 42.537 1.00 5.70 288 GLN C C 1
ATOM 8131 O O . GLN C 1 308 ? 26.843 15.975 43.692 1.00 4.90 288 GLN C O 1
ATOM 8137 N N . LEU C 1 309 ? 26.774 17.382 41.939 1.00 5.83 289 LEU C N 1
ATOM 8138 C CA . LEU C 1 309 ? 25.851 18.312 42.584 1.00 5.60 289 LEU C CA 1
ATOM 8139 C C . LEU C 1 309 ? 24.490 17.646 42.769 1.00 5.31 289 LEU C C 1
ATOM 8140 O O . LEU C 1 309 ? 23.849 17.795 43.806 1.00 6.09 289 LEU C O 1
ATOM 8145 N N . GLU C 1 310 ? 24.042 16.947 41.726 1.00 5.91 290 GLU C N 1
ATOM 8146 C CA . GLU C 1 310 ? 22.814 16.160 41.807 1.00 5.66 290 GLU C CA 1
ATOM 8147 C C . GLU C 1 310 ? 22.877 15.127 42.930 1.00 5.74 290 GLU C C 1
ATOM 8148 O O . GLU C 1 310 ? 21.919 14.990 43.699 1.00 6.38 290 GLU C O 1
ATOM 8154 N N . ARG C 1 311 ? 24.000 14.408 43.037 1.00 5.58 291 ARG C N 1
ATOM 8155 C CA . ARG C 1 311 ? 24.137 13.396 44.092 1.00 5.63 291 ARG C CA 1
ATOM 8156 C C . ARG C 1 311 ? 24.053 14.007 45.475 1.00 5.99 291 ARG C C 1
ATOM 8157 O O . ARG C 1 311 ? 23.344 13.495 46.340 1.00 6.67 291 ARG C O 1
ATOM 8165 N N . TRP C 1 312 ? 24.756 15.118 45.675 1.00 5.89 292 TRP C N 1
ATOM 8166 C CA . TRP C 1 312 ? 24.761 15.766 46.988 1.00 6.16 292 TRP C CA 1
ATOM 8167 C C . TRP C 1 312 ? 23.362 16.245 47.381 1.00 6.64 292 TRP C C 1
ATOM 8168 O O . TRP C 1 312 ? 22.889 15.952 48.484 1.00 5.93 292 TRP C O 1
ATOM 8179 N N . SER C 1 313 ? 22.713 16.984 46.480 1.00 6.94 293 SER C N 1
ATOM 8180 C CA . SER C 1 313 ? 21.430 17.610 46.779 1.00 7.75 293 SER C CA 1
ATOM 8181 C C . SER C 1 313 ? 20.354 16.580 47.094 1.00 8.11 293 SER C C 1
ATOM 8182 O O . SER C 1 313 ? 19.510 16.792 47.973 1.00 8.31 293 SER C O 1
ATOM 8185 N N . GLU C 1 314 ? 20.409 15.447 46.405 1.00 8.04 294 GLU C N 1
ATOM 8186 C CA . GLU C 1 314 ? 19.309 14.486 46.467 1.00 8.75 294 GLU C CA 1
ATOM 8187 C C . GLU C 1 314 ? 19.510 13.380 47.497 1.00 9.44 294 GLU C C 1
ATOM 8188 O O . GLU C 1 314 ? 18.549 12.686 47.842 1.00 9.15 294 GLU C O 1
ATOM 8194 N N . SER C 1 315 ? 20.744 13.191 47.969 1.00 9.75 295 SER C N 1
ATOM 8195 C CA . SER C 1 315 ? 21.046 12.012 48.782 1.00 10.70 295 SER C CA 1
ATOM 8196 C C . SER C 1 315 ? 21.893 12.253 50.023 1.00 11.05 295 SER C C 1
ATOM 8197 O O . SER C 1 315 ? 21.877 11.424 50.949 1.00 11.48 295 SER C O 1
ATOM 8200 N N . HIS C 1 316 ? 22.596 13.389 50.069 1.00 10.33 296 HIS C N 1
ATOM 8201 C CA . HIS C 1 316 ? 23.379 13.736 51.257 1.00 10.20 296 HIS C CA 1
ATOM 8202 C C . HIS C 1 316 ? 22.500 14.278 52.384 1.00 9.84 296 HIS C C 1
ATOM 8203 O O . HIS C 1 316 ? 21.657 15.146 52.151 1.00 9.69 296 HIS C O 1
ATOM 8210 N N . PRO C 1 317 ? 22.691 13.762 53.617 1.00 9.96 297 PRO C N 1
ATOM 8211 C CA . PRO C 1 317 ? 21.831 14.162 54.731 1.00 9.93 297 PRO C CA 1
ATOM 8212 C C . PRO C 1 317 ? 21.674 15.671 54.909 1.00 10.03 297 PRO C C 1
ATOM 8213 O O . PRO C 1 317 ? 20.603 16.131 55.316 1.00 9.54 297 PRO C O 1
ATOM 8217 N N . THR C 1 318 ? 22.725 16.434 54.627 1.00 10.05 298 THR C N 1
ATOM 8218 C CA . THR C 1 318 ? 22.686 17.889 54.816 1.00 10.71 298 THR C CA 1
ATOM 8219 C C . THR C 1 318 ? 21.607 18.588 53.962 1.00 10.73 298 THR C C 1
ATOM 8220 O O . THR C 1 318 ? 20.740 19.276 54.524 1.00 11.33 298 THR C O 1
ATOM 8224 N N . HIS C 1 319 ? 21.616 18.397 52.637 1.00 10.64 299 HIS C N 1
ATOM 8225 C CA . HIS C 1 319 ? 20.567 19.027 51.823 1.00 9.82 299 HIS C CA 1
ATOM 8226 C C . HIS C 1 319 ? 19.211 18.396 52.060 1.00 9.94 299 HIS C C 1
ATOM 8227 O O . HIS C 1 319 ? 18.204 19.082 52.001 1.00 10.07 299 HIS C O 1
ATOM 8234 N N . LEU C 1 320 ? 19.178 17.094 52.325 1.00 9.65 300 LEU C N 1
ATOM 8235 C CA . LEU C 1 320 ? 17.908 16.461 52.651 1.00 9.57 300 LEU C CA 1
ATOM 8236 C C . LEU C 1 320 ? 17.301 17.063 53.924 1.00 9.65 300 LEU C C 1
ATOM 8237 O O . LEU C 1 320 ? 16.093 17.268 53.967 1.00 9.87 300 LEU C O 1
ATOM 8242 N N . ARG C 1 321 ? 18.134 17.361 54.925 1.00 10.28 301 ARG C N 1
ATOM 8243 C CA . ARG C 1 321 ? 17.687 18.070 56.138 1.00 10.36 301 ARG C CA 1
ATOM 8244 C C . ARG C 1 321 ? 17.126 19.448 55.784 1.00 10.25 301 ARG C C 1
ATOM 8245 O O . ARG C 1 321 ? 16.033 19.822 56.241 1.00 9.70 301 ARG C O 1
ATOM 8253 N N . ILE C 1 322 ? 17.854 20.190 54.947 1.00 9.75 302 ILE C N 1
ATOM 8254 C CA . ILE C 1 322 ? 17.363 21.478 54.441 1.00 9.95 302 ILE C CA 1
ATOM 8255 C C . ILE C 1 322 ? 16.000 21.307 53.753 1.00 10.48 302 ILE C C 1
ATOM 8256 O O . ILE C 1 322 ? 15.036 22.013 54.070 1.00 10.56 302 ILE C O 1
ATOM 8261 N N . PHE C 1 323 ? 15.954 20.370 52.800 1.00 10.86 303 PHE C N 1
ATOM 8262 C CA . PHE C 1 323 ? 14.750 20.024 52.026 1.00 10.90 303 PHE C CA 1
ATOM 8263 C C . PHE C 1 323 ? 13.562 19.606 52.899 1.00 11.91 303 PHE C C 1
ATOM 8264 O O . PHE C 1 323 ? 12.442 20.065 52.677 1.00 10.74 303 PHE C O 1
ATOM 8272 N N . THR C 1 324 ? 13.812 18.743 53.883 1.00 12.32 304 THR C N 1
ATOM 8273 C CA . THR C 1 324 ? 12.750 18.246 54.770 1.00 13.54 304 THR C CA 1
ATOM 8274 C C . THR C 1 324 ? 12.259 19.332 55.734 1.00 13.84 304 THR C C 1
ATOM 8275 O O . THR C 1 324 ? 11.064 19.432 56.020 1.00 13.89 304 THR C O 1
ATOM 8279 N N . THR C 1 325 ? 13.184 20.162 56.204 1.00 14.73 305 THR C N 1
ATOM 8280 C CA . THR C 1 325 ? 12.847 21.254 57.119 1.00 14.78 305 THR C CA 1
ATOM 8281 C C . THR C 1 325 ? 11.960 22.300 56.438 1.00 14.93 305 THR C C 1
ATOM 8282 O O . THR C 1 325 ? 10.981 22.771 57.020 1.00 14.72 305 THR C O 1
ATOM 8286 N N . PHE C 1 326 ? 12.301 22.640 55.199 1.00 15.30 306 PHE C N 1
ATOM 8287 C CA . PHE C 1 326 ? 11.544 23.597 54.391 1.00 15.54 306 PHE C CA 1
ATOM 8288 C C . PHE C 1 326 ? 10.082 23.200 54.247 1.00 15.69 306 PHE C C 1
ATOM 8289 O O . PHE C 1 326 ? 9.185 24.021 54.456 1.00 15.45 306 PHE C O 1
ATOM 8297 N N . PHE C 1 327 ? 9.842 21.941 53.900 1.00 15.66 307 PHE C N 1
ATOM 8298 C CA . PHE C 1 327 ? 8.476 21.458 53.723 1.00 15.79 307 PHE C CA 1
ATOM 8299 C C . PHE C 1 327 ? 7.736 21.307 55.061 1.00 16.00 307 PHE C C 1
ATOM 8300 O O . PHE C 1 327 ? 6.509 21.441 55.124 1.00 15.60 307 PHE C O 1
ATOM 8308 N N . ARG C 1 328 ? 8.487 21.074 56.134 1.00 16.08 308 ARG C N 1
ATOM 8309 C CA . ARG C 1 328 ? 7.910 21.030 57.480 1.00 16.66 308 ARG C CA 1
ATOM 8310 C C . ARG C 1 328 ? 7.287 22.383 57.872 1.00 16.89 308 ARG C C 1
ATOM 8311 O O . ARG C 1 328 ? 6.161 22.439 58.376 1.00 16.70 308 ARG C O 1
ATOM 8319 N N . VAL C 1 329 ? 8.017 23.464 57.610 1.00 17.14 309 VAL C N 1
ATOM 8320 C CA . VAL C 1 329 ? 7.618 24.815 58.021 1.00 17.42 309 VAL C CA 1
ATOM 8321 C C . VAL C 1 329 ? 7.007 25.663 56.896 1.00 17.86 309 VAL C C 1
ATOM 8322 O O . VAL C 1 329 ? 6.566 26.790 57.140 1.00 18.19 309 VAL C O 1
ATOM 8326 N N . ALA C 1 330 ? 6.971 25.118 55.680 1.00 18.25 310 ALA C N 1
ATOM 8327 C CA . ALA C 1 330 ? 6.547 25.865 54.481 1.00 18.65 310 ALA C CA 1
ATOM 8328 C C . ALA C 1 330 ? 5.248 26.668 54.626 1.00 19.06 310 ALA C C 1
ATOM 8329 O O . ALA C 1 330 ? 5.098 27.723 53.998 1.00 19.22 310 ALA C O 1
ATOM 8331 N N . ALA C 1 331 ? 4.325 26.173 55.452 1.00 19.19 311 ALA C N 1
ATOM 8332 C CA . ALA C 1 331 ? 3.044 26.848 55.698 1.00 19.50 311 ALA C CA 1
ATOM 8333 C C . ALA C 1 331 ? 3.204 28.236 56.334 1.00 19.55 311 ALA C C 1
ATOM 8334 O O . ALA C 1 331 ? 2.360 29.118 56.138 1.00 19.93 311 ALA C O 1
ATOM 8336 N N . GLY C 1 332 ? 4.293 28.421 57.080 1.00 19.39 312 GLY C N 1
ATOM 8337 C CA . GLY C 1 332 ? 4.559 29.677 57.786 1.00 19.18 312 GLY C CA 1
ATOM 8338 C C . GLY C 1 332 ? 5.350 30.674 56.961 1.00 19.05 312 GLY C C 1
ATOM 8339 O O . GLY C 1 332 ? 5.740 31.738 57.453 1.00 18.89 312 GLY C O 1
ATOM 8340 N N . LEU C 1 333 ? 5.582 30.320 55.701 1.00 18.76 313 LEU C N 1
ATOM 8341 C CA . LEU C 1 333 ? 6.325 31.151 54.767 1.00 18.65 313 LEU C CA 1
ATOM 8342 C C . LEU C 1 333 ? 5.401 31.710 53.686 1.00 18.39 313 LEU C C 1
ATOM 8343 O O . LEU C 1 333 ? 4.449 31.046 53.266 1.00 18.47 313 LEU C O 1
ATOM 8348 N N . SER C 1 334 ? 5.688 32.936 53.250 1.00 17.88 314 SER C N 1
ATOM 8349 C CA . SER C 1 334 ? 4.889 33.618 52.235 1.00 17.26 314 SER C CA 1
ATOM 8350 C C . SER C 1 334 ? 5.693 34.694 51.509 1.00 16.78 314 SER C C 1
ATOM 8351 O O . SER C 1 334 ? 5.551 34.866 50.295 1.00 16.98 314 SER C O 1
ATOM 8354 N N . LYS C 1 335 ? 6.543 35.401 52.251 1.00 16.17 315 LYS C N 1
ATOM 8355 C CA . LYS C 1 335 ? 7.327 36.514 51.707 1.00 15.14 315 LYS C CA 1
ATOM 8356 C C . LYS C 1 335 ? 8.792 36.166 51.465 1.00 14.14 315 LYS C C 1
ATOM 8357 O O . LYS C 1 335 ? 9.497 36.896 50.774 1.00 14.05 315 LYS C O 1
ATOM 8363 N N . LEU C 1 336 ? 9.238 35.053 52.037 1.00 13.00 316 LEU C N 1
ATOM 8364 C CA . LEU C 1 336 ? 10.581 34.542 51.787 1.00 11.90 316 LEU C CA 1
ATOM 8365 C C . LEU C 1 336 ? 10.769 34.222 50.299 1.00 11.14 316 LEU C C 1
ATOM 8366 O O . LEU C 1 336 ? 9.895 33.623 49.665 1.00 10.99 316 LEU C O 1
ATOM 8371 N N . ARG C 1 337 ? 11.920 34.617 49.767 1.00 10.05 317 ARG C N 1
ATOM 8372 C CA . ARG C 1 337 ? 12.242 34.427 48.351 1.00 9.39 317 ARG C CA 1
ATOM 8373 C C . ARG C 1 337 ? 13.432 33.462 48.180 1.00 8.71 317 ARG C C 1
ATOM 8374 O O . ARG C 1 337 ? 14.546 33.736 48.646 1.00 8.76 317 ARG C O 1
ATOM 8382 N N . LEU C 1 338 ? 13.167 32.317 47.555 1.00 7.95 318 LEU C N 1
ATOM 8383 C CA . LEU C 1 338 ? 14.189 31.304 47.301 1.00 7.39 318 LEU C CA 1
ATOM 8384 C C . LEU C 1 338 ? 14.278 31.014 45.816 1.00 6.56 318 LEU C C 1
ATOM 8385 O O . LEU C 1 338 ? 13.267 30.960 45.113 1.00 5.99 318 LEU C O 1
ATOM 8390 N N . TYR C 1 339 ? 15.499 30.827 45.333 1.00 6.14 319 TYR C N 1
ATOM 8391 C CA . TYR C 1 339 ? 15.722 30.659 43.919 1.00 6.05 319 TYR C CA 1
ATOM 8392 C C . TYR C 1 339 ? 17.112 30.064 43.714 1.00 5.57 319 TYR C C 1
ATOM 8393 O O . TYR C 1 339 ? 17.958 30.092 44.614 1.00 5.40 319 TYR C O 1
ATOM 8402 N N . HIS C 1 340 ? 17.348 29.540 42.515 1.00 5.26 320 HIS C N 1
ATOM 8403 C CA . HIS C 1 340 ? 18.730 29.287 42.108 1.00 4.97 320 HIS C CA 1
ATOM 8404 C C . HIS C 1 340 ? 18.970 29.494 40.621 1.00 5.03 320 HIS C C 1
ATOM 8405 O O . HIS C 1 340 ? 18.048 29.625 39.831 1.00 4.36 320 HIS C O 1
ATOM 8412 N N . GLU C 1 341 ? 20.239 29.559 40.274 1.00 4.67 321 GLU C N 1
ATOM 8413 C CA . GLU C 1 341 ? 20.683 29.497 38.896 1.00 5.47 321 GLU C CA 1
ATOM 8414 C C . GLU C 1 341 ? 21.811 28.482 38.879 1.00 5.10 321 GLU C C 1
ATOM 8415 O O . GLU C 1 341 ? 22.638 28.441 39.809 1.00 5.62 321 GLU C O 1
ATOM 8421 N N . VAL C 1 342 ? 21.841 27.642 37.848 1.00 4.76 322 VAL C N 1
ATOM 8422 C CA . VAL C 1 342 ? 22.918 26.674 37.724 1.00 4.63 322 VAL C CA 1
ATOM 8423 C C . VAL C 1 342 ? 23.358 26.678 36.282 1.00 4.42 322 VAL C C 1
ATOM 8424 O O . VAL C 1 342 ? 22.533 26.713 35.379 1.00 5.41 322 VAL C O 1
ATOM 8428 N N . SER C 1 343 ? 24.667 26.644 36.093 1.00 4.65 323 SER C N 1
ATOM 8429 C CA . SER C 1 343 ? 25.286 26.752 34.786 1.00 4.12 323 SER C CA 1
ATOM 8430 C C . SER C 1 343 ? 26.373 25.695 34.613 1.00 3.98 323 SER C C 1
ATOM 8431 O O . SER C 1 343 ? 27.032 25.320 35.596 1.00 3.96 323 SER C O 1
ATOM 8434 N N . VAL C 1 344 ? 26.516 25.193 33.380 1.00 3.79 324 VAL C N 1
ATOM 8435 C CA . VAL C 1 344 ? 27.704 24.416 32.972 1.00 3.75 324 VAL C CA 1
ATOM 8436 C C . VAL C 1 344 ? 28.490 25.151 31.866 1.00 4.32 324 VAL C C 1
ATOM 8437 O O . VAL C 1 344 ? 27.948 26.003 31.182 1.00 3.89 324 VAL C O 1
ATOM 8441 N N . PHE C 1 345 ? 29.783 24.866 31.731 1.00 4.38 325 PHE C N 1
ATOM 8442 C CA . PHE C 1 345 ? 30.608 25.584 30.736 1.00 5.09 325 PHE C CA 1
ATOM 8443 C C . PHE C 1 345 ? 31.673 24.712 30.107 1.00 5.49 325 PHE C C 1
ATOM 8444 O O . PHE C 1 345 ? 32.206 23.811 30.754 1.00 5.75 325 PHE C O 1
ATOM 8452 N N . ASP C 1 346 ? 31.982 24.994 28.837 1.00 5.37 326 ASP C N 1
ATOM 8453 C CA . ASP C 1 346 ? 33.182 24.486 28.192 1.00 5.97 326 ASP C CA 1
ATOM 8454 C C . ASP C 1 346 ? 34.388 24.986 28.987 1.00 5.63 326 ASP C C 1
ATOM 8455 O O . ASP C 1 346 ? 34.310 26.020 29.658 1.00 5.66 326 ASP C O 1
ATOM 8460 N N . ALA C 1 347 ? 35.504 24.260 28.884 1.00 5.27 327 ALA C N 1
ATOM 8461 C CA . ALA C 1 347 ? 36.766 24.681 29.477 1.00 5.22 327 ALA C CA 1
ATOM 8462 C C . ALA C 1 347 ? 37.128 26.114 29.079 1.00 5.21 327 ALA C C 1
ATOM 8463 O O . ALA C 1 347 ? 37.436 26.950 29.928 1.00 5.72 327 ALA C O 1
ATOM 8465 N N . ALA C 1 348 ? 37.050 26.401 27.779 1.00 5.45 328 ALA C N 1
ATOM 8466 C CA . ALA C 1 348 ? 37.390 27.727 27.234 1.00 5.74 328 ALA C CA 1
ATOM 8467 C C . ALA C 1 348 ? 36.571 28.900 27.773 1.00 6.15 328 ALA C C 1
ATOM 8468 O O . ALA C 1 348 ? 36.978 30.054 27.621 1.00 6.55 328 ALA C O 1
ATOM 8470 N N . ASP C 1 349 ? 35.400 28.615 28.353 1.00 6.60 329 ASP C N 1
ATOM 8471 C CA . ASP C 1 349 ? 34.514 29.679 28.821 1.00 6.53 329 ASP C CA 1
ATOM 8472 C C . ASP C 1 349 ? 34.634 29.940 30.313 1.00 6.67 329 ASP C C 1
ATOM 8473 O O . ASP C 1 349 ? 33.733 30.522 30.926 1.00 6.63 329 ASP C O 1
ATOM 8478 N N . GLN C 1 350 ? 35.745 29.507 30.893 1.00 7.17 330 GLN C N 1
ATOM 8479 C CA . GLN C 1 350 ? 36.015 29.723 32.307 1.00 7.79 330 GLN C CA 1
ATOM 8480 C C . GLN C 1 350 ? 37.414 30.286 32.448 1.00 8.15 330 GLN C C 1
ATOM 8481 O O . GLN C 1 350 ? 38.327 29.834 31.773 1.00 8.88 330 GLN C O 1
ATOM 8487 N N . LEU C 1 351 ? 37.561 31.287 33.305 1.00 7.78 331 LEU C N 1
ATOM 8488 C CA . LEU C 1 351 ? 38.879 31.791 33.667 1.00 9.01 331 LEU C CA 1
ATOM 8489 C C . LEU C 1 351 ? 38.849 32.174 35.132 1.00 8.41 331 LEU C C 1
ATOM 8490 O O . LEU C 1 351 ? 37.944 32.888 35.590 1.00 9.02 331 LEU C O 1
ATOM 8495 N N . TYR C 1 352 ? 39.813 31.639 35.866 1.00 8.05 332 TYR C N 1
ATOM 8496 C CA . TYR C 1 352 ? 39.909 31.851 37.295 1.00 7.71 332 TYR C CA 1
ATOM 8497 C C . TYR C 1 352 ? 41.315 32.366 37.581 1.00 8.05 332 TYR C C 1
ATOM 8498 O O . TYR C 1 352 ? 42.277 31.602 37.530 1.00 8.22 332 TYR C O 1
ATOM 8507 N N . GLU C 1 353 ? 41.413 33.666 37.856 1.00 7.97 333 GLU C N 1
ATOM 8508 C CA . GLU C 1 353 ? 42.703 34.351 38.049 1.00 8.52 333 GLU C CA 1
ATOM 8509 C C . GLU C 1 353 ? 42.804 34.858 39.477 1.00 7.69 333 GLU C C 1
ATOM 8510 O O . GLU C 1 353 ? 41.836 35.394 40.015 1.00 8.38 333 GLU C O 1
ATOM 8516 N N . TYR C 1 354 ? 43.986 34.719 40.074 1.00 7.51 334 TYR C N 1
ATOM 8517 C CA . TYR C 1 354 ? 44.199 35.060 41.481 1.00 7.66 334 TYR C CA 1
ATOM 8518 C C . TYR C 1 354 ? 45.455 35.887 41.630 1.00 8.07 334 TYR C C 1
ATOM 8519 O O . TYR C 1 354 ? 46.433 35.627 40.946 1.00 8.48 334 TYR C O 1
ATOM 8528 N N . ILE C 1 355 ? 45.402 36.898 42.498 1.00 7.73 335 ILE C N 1
ATOM 8529 C CA . ILE C 1 355 ? 46.559 37.742 42.815 1.00 7.77 335 ILE C CA 1
ATOM 8530 C C . ILE C 1 355 ? 46.715 37.835 44.327 1.00 8.03 335 ILE C C 1
ATOM 8531 O O . ILE C 1 355 ? 45.855 38.391 45.018 1.00 7.91 335 ILE C O 1
ATOM 8536 N N . ASN C 1 356 ? 47.810 37.272 44.834 1.00 8.02 336 ASN C N 1
ATOM 8537 C CA . ASN C 1 356 ? 48.090 37.261 46.272 1.00 8.16 336 ASN C CA 1
ATOM 8538 C C . ASN C 1 356 ? 46.896 36.779 47.102 1.00 8.24 336 ASN C C 1
ATOM 8539 O O . ASN C 1 356 ? 46.525 37.405 48.099 1.00 8.72 336 ASN C O 1
ATOM 8544 N N . CYS C 1 357 ? 46.300 35.667 46.672 1.00 8.02 337 CYS C N 1
ATOM 8545 C CA . CYS C 1 357 ? 45.222 35.011 47.415 1.00 8.22 337 CYS C CA 1
ATOM 8546 C C . CYS C 1 357 ? 45.833 33.829 48.164 1.00 8.02 337 CYS C C 1
ATOM 8547 O O . CYS C 1 357 ? 46.825 33.250 47.718 1.00 7.75 337 CYS C O 1
ATOM 8550 N N . HIS C 1 358 ? 45.276 33.481 49.319 1.00 8.09 338 HIS C N 1
ATOM 8551 C CA . HIS C 1 358 ? 45.768 32.302 50.026 1.00 8.29 338 HIS C CA 1
ATOM 8552 C C . HIS C 1 358 ? 45.462 31.048 49.196 1.00 8.85 338 HIS C C 1
ATOM 8553 O O . HIS C 1 358 ? 44.477 31.035 48.458 1.00 8.70 338 HIS C O 1
ATOM 8560 N N . PRO C 1 359 ? 46.298 29.996 49.306 1.00 9.30 339 PRO C N 1
ATOM 8561 C CA . PRO C 1 359 ? 46.244 28.856 48.379 1.00 9.88 339 PRO C CA 1
ATOM 8562 C C . PRO C 1 359 ? 44.954 28.009 48.408 1.00 9.95 339 PRO C C 1
ATOM 8563 O O . PRO C 1 359 ? 44.796 27.114 47.566 1.00 10.74 339 PRO C O 1
ATOM 8567 N N . GLY C 1 360 ? 44.056 28.279 49.355 1.00 9.27 340 GLY C N 1
ATOM 8568 C CA . GLY C 1 360 ? 42.743 27.609 49.409 1.00 8.71 340 GLY C CA 1
ATOM 8569 C C . GLY C 1 360 ? 41.613 28.395 48.768 1.00 8.48 340 GLY C C 1
ATOM 8570 O O . GLY C 1 360 ? 40.453 27.964 48.820 1.00 8.40 340 GLY C O 1
ATOM 8571 N N . THR C 1 361 ? 41.945 29.546 48.177 1.00 8.00 341 THR C N 1
ATOM 8572 C CA . THR C 1 361 ? 40.927 30.465 47.634 1.00 7.40 341 THR C CA 1
ATOM 8573 C C . THR C 1 361 ? 40.339 29.927 46.337 1.00 7.56 341 THR C C 1
ATOM 8574 O O . THR C 1 361 ? 41.077 29.618 45.407 1.00 6.79 341 THR C O 1
ATOM 8578 N N . GLY C 1 362 ? 39.012 29.817 46.299 1.00 7.14 342 GLY C N 1
ATOM 8579 C CA . GLY C 1 362 ? 38.291 29.374 45.092 1.00 7.50 342 GLY C CA 1
ATOM 8580 C C . GLY C 1 362 ? 38.923 28.168 44.421 1.00 7.83 342 GLY C C 1
ATOM 8581 O O . GLY C 1 362 ? 39.122 27.128 45.040 1.00 7.61 342 GLY C O 1
ATOM 8582 N N . MET C 1 363 ? 39.270 28.321 43.147 1.00 7.98 343 MET C N 1
ATOM 8583 C CA . MET C 1 363 ? 39.769 27.199 42.355 1.00 7.75 343 MET C CA 1
ATOM 8584 C C . MET C 1 363 ? 41.255 26.896 42.555 1.00 7.14 343 MET C C 1
ATOM 8585 O O . MET C 1 363 ? 41.769 25.940 41.975 1.00 7.48 343 MET C O 1
ATOM 8590 N N . LEU C 1 364 ? 41.926 27.682 43.397 1.00 6.82 344 LEU C N 1
ATOM 8591 C CA . LEU C 1 364 ? 43.335 27.416 43.721 1.00 5.85 344 LEU C CA 1
ATOM 8592 C C . LEU C 1 364 ? 43.498 26.108 44.481 1.00 5.99 344 LEU C C 1
ATOM 8593 O O . LEU C 1 364 ? 44.511 25.413 44.318 1.00 6.12 344 LEU C O 1
ATOM 8598 N N . ARG C 1 365 ? 42.499 25.776 45.302 1.00 6.40 345 ARG C N 1
ATOM 8599 C CA . ARG C 1 365 ? 42.623 24.672 46.246 1.00 6.79 345 ARG C CA 1
ATOM 8600 C C . ARG C 1 365 ? 42.859 23.309 45.585 1.00 7.20 345 ARG C C 1
ATOM 8601 O O . ARG C 1 365 ? 43.797 22.598 45.978 1.00 7.49 345 ARG C O 1
ATOM 8609 N N . ASP C 1 366 ? 42.029 22.961 44.595 1.00 7.76 346 ASP C N 1
ATOM 8610 C CA . ASP C 1 366 ? 42.032 21.622 43.964 1.00 8.03 346 ASP C CA 1
ATOM 8611 C C . ASP C 1 366 ? 42.686 21.573 42.565 1.00 8.48 346 ASP C C 1
ATOM 8612 O O . ASP C 1 366 ? 42.764 20.514 41.934 1.00 8.28 346 ASP C O 1
ATOM 8617 N N . ALA C 1 367 ? 43.170 22.715 42.094 1.00 9.52 347 ALA C N 1
ATOM 8618 C CA . ALA C 1 367 ? 43.792 22.782 40.778 1.00 10.48 347 ALA C CA 1
ATOM 8619 C C . ALA C 1 367 ? 45.102 21.994 40.750 1.00 11.94 347 ALA C C 1
ATOM 8620 O O . ALA C 1 367 ? 45.856 22.004 41.730 1.00 12.03 347 ALA C O 1
ATOM 8622 N N . VAL C 1 368 ? 45.339 21.300 39.636 1.00 13.85 348 VAL C N 1
ATOM 8623 C CA . VAL C 1 368 ? 46.566 20.522 39.403 1.00 16.26 348 VAL C CA 1
ATOM 8624 C C . VAL C 1 368 ? 47.696 21.365 38.796 1.00 17.68 348 VAL C C 1
ATOM 8625 O O . VAL C 1 368 ? 47.440 22.387 38.166 1.00 17.95 348 VAL C O 1
ATOM 8629 N N . THR C 1 369 ? 48.941 20.918 38.968 1.00 19.74 349 THR C N 1
ATOM 8630 C CA . THR C 1 369 ? 50.111 21.627 38.408 1.00 21.54 349 THR C CA 1
ATOM 8631 C C . THR C 1 369 ? 50.657 20.993 37.108 1.00 22.67 349 THR C C 1
ATOM 8632 O O . THR C 1 369 ? 49.985 20.151 36.499 1.00 23.06 349 THR C O 1
ATOM 8636 N N . ILE C 1 370 ? 51.858 21.411 36.688 1.00 24.11 350 ILE C N 1
ATOM 8637 C CA . ILE C 1 370 ? 52.447 21.036 35.382 1.00 25.22 350 ILE C CA 1
ATOM 8638 C C . ILE C 1 370 ? 52.386 19.529 35.060 1.00 26.16 350 ILE C C 1
ATOM 8639 O O . ILE C 1 370 ? 51.727 19.127 34.092 1.00 26.03 350 ILE C O 1
ATOM 8644 N N . ALA C 1 371 ? 53.051 18.710 35.877 1.00 27.29 351 ALA C N 1
ATOM 8645 C CA . ALA C 1 371 ? 53.061 17.253 35.688 1.00 28.32 351 ALA C CA 1
ATOM 8646 C C . ALA C 1 371 ? 52.240 16.487 36.741 1.00 29.10 351 ALA C C 1
ATOM 8647 O O . ALA C 1 371 ? 52.384 15.267 36.882 1.00 29.34 351 ALA C O 1
ATOM 8649 N N . GLU C 1 372 ? 51.386 17.208 37.469 1.00 29.88 352 GLU C N 1
ATOM 8650 C CA . GLU C 1 372 ? 50.432 16.611 38.414 1.00 30.88 352 GLU C CA 1
ATOM 8651 C C . GLU C 1 372 ? 49.242 15.959 37.700 1.00 31.37 352 GLU C C 1
ATOM 8652 O O . GLU C 1 372 ? 48.281 15.510 38.341 1.00 31.45 352 GLU C O 1
ATOM 8658 N N . HIS C 1 373 ? 49.310 15.920 36.372 1.00 32.09 353 HIS C N 1
ATOM 8659 C CA . HIS C 1 373 ? 48.268 15.316 35.550 1.00 32.59 353 HIS C CA 1
ATOM 8660 C C . HIS C 1 373 ? 48.867 14.827 34.232 1.00 32.73 353 HIS C C 1
ATOM 8661 O O . HIS C 1 373 ? 49.716 15.491 33.623 1.00 32.79 353 HIS C O 1
ATOM 8669 N N . MET D 1 21 ? 30.389 -2.395 34.555 1.00 13.43 1 MET D N 1
ATOM 8670 C CA . MET D 1 21 ? 29.460 -3.021 35.536 1.00 12.96 1 MET D CA 1
ATOM 8671 C C . MET D 1 21 ? 28.287 -3.701 34.844 1.00 12.33 1 MET D C 1
ATOM 8672 O O . MET D 1 21 ? 27.920 -3.342 33.720 1.00 12.39 1 MET D O 1
ATOM 8677 N N . GLU D 1 22 ? 27.688 -4.671 35.532 1.00 11.20 2 GLU D N 1
ATOM 8678 C CA . GLU D 1 22 ? 26.525 -5.368 34.999 1.00 10.39 2 GLU D CA 1
ATOM 8679 C C . GLU D 1 22 ? 25.330 -4.429 35.052 1.00 9.86 2 GLU D C 1
ATOM 8680 O O . GLU D 1 22 ? 25.281 -3.521 35.882 1.00 10.03 2 GLU D O 1
ATOM 8686 N N . SER D 1 23 ? 24.396 -4.632 34.135 1.00 8.52 3 SER D N 1
ATOM 8687 C CA . SER D 1 23 ? 23.146 -3.880 34.131 1.00 8.19 3 SER D CA 1
ATOM 8688 C C . SER D 1 23 ? 22.072 -4.656 34.873 1.00 7.74 3 SER D C 1
ATOM 8689 O O . SER D 1 23 ? 22.039 -5.880 34.794 1.00 7.67 3 SER D O 1
ATOM 8692 N N . ALA D 1 24 ? 21.191 -3.941 35.582 1.00 7.98 4 ALA D N 1
ATOM 8693 C CA . ALA D 1 24 ? 19.987 -4.532 36.176 1.00 8.42 4 ALA D CA 1
ATOM 8694 C C . ALA D 1 24 ? 19.128 -5.225 35.123 1.00 8.77 4 ALA D C 1
ATOM 8695 O O . ALA D 1 24 ? 18.421 -6.182 35.434 1.00 8.42 4 ALA D O 1
ATOM 8697 N N . ILE D 1 25 ? 19.183 -4.733 33.880 1.00 8.81 5 ILE D N 1
ATOM 8698 C CA . ILE D 1 25 ? 18.376 -5.282 32.794 1.00 9.14 5 ILE D CA 1
ATOM 8699 C C . ILE D 1 25 ? 19.050 -6.514 32.183 1.00 9.19 5 ILE D C 1
ATOM 8700 O O . ILE D 1 25 ? 20.207 -6.450 31.723 1.00 8.97 5 ILE D O 1
ATOM 8705 N N . GLY D 1 26 ? 18.325 -7.632 32.209 1.00 9.45 6 GLY D N 1
ATOM 8706 C CA . GLY D 1 26 ? 18.795 -8.901 31.647 1.00 9.68 6 GLY D CA 1
ATOM 8707 C C . GLY D 1 26 ? 19.223 -8.767 30.196 1.00 10.00 6 GLY D C 1
ATOM 8708 O O . GLY D 1 26 ? 18.621 -8.020 29.426 1.00 10.02 6 GLY D O 1
ATOM 8709 N N . GLU D 1 27 ? 20.285 -9.487 29.841 1.00 10.44 7 GLU D N 1
ATOM 8710 C CA . GLU D 1 27 ? 20.858 -9.469 28.496 1.00 10.83 7 GLU D CA 1
ATOM 8711 C C . GLU D 1 27 ? 19.801 -9.535 27.391 1.00 10.55 7 GLU D C 1
ATOM 8712 O O . GLU D 1 27 ? 19.797 -8.700 26.489 1.00 10.83 7 GLU D O 1
ATOM 8718 N N . HIS D 1 28 ? 18.899 -10.511 27.488 1.00 10.02 8 HIS D N 1
ATOM 8719 C CA . HIS D 1 28 ? 17.908 -10.754 26.442 1.00 9.99 8 HIS D CA 1
ATOM 8720 C C . HIS D 1 28 ? 16.850 -9.664 26.381 1.00 9.81 8 HIS D C 1
ATOM 8721 O O . HIS D 1 28 ? 16.153 -9.541 25.380 1.00 10.34 8 HIS D O 1
ATOM 8728 N N . LEU D 1 29 ? 16.744 -8.880 27.453 1.00 9.83 9 LEU D N 1
ATOM 8729 C CA . LEU D 1 29 ? 15.766 -7.789 27.532 1.00 9.16 9 LEU D CA 1
ATOM 8730 C C . LEU D 1 29 ? 16.364 -6.418 27.200 1.00 9.41 9 LEU D C 1
ATOM 8731 O O . LEU D 1 29 ? 15.647 -5.419 27.143 1.00 8.77 9 LEU D O 1
ATOM 8736 N N . GLN D 1 30 ? 17.673 -6.372 26.960 1.00 9.61 10 GLN D N 1
ATOM 8737 C CA . GLN D 1 30 ? 18.290 -5.151 26.454 1.00 10.52 10 GLN D CA 1
ATOM 8738 C C . GLN D 1 30 ? 17.882 -4.954 25.004 1.00 10.88 10 GLN D C 1
ATOM 8739 O O . GLN D 1 30 ? 17.774 -5.922 24.254 1.00 11.75 10 GLN D O 1
ATOM 8745 N N . CYS D 1 31 ? 17.625 -3.705 24.629 1.00 11.39 11 CYS D N 1
ATOM 8746 C CA . CYS D 1 31 ? 17.140 -3.382 23.281 1.00 11.56 11 CYS D CA 1
ATOM 8747 C C . CYS D 1 31 ? 17.590 -1.975 22.890 1.00 12.01 11 CYS D C 1
ATOM 8748 O O . CYS D 1 31 ? 18.019 -1.207 23.755 1.00 11.75 11 CYS D O 1
ATOM 8751 N N . PRO D 1 32 ? 17.508 -1.633 21.584 1.00 12.54 12 PRO D N 1
ATOM 8752 C CA . PRO D 1 32 ? 17.754 -0.251 21.170 1.00 12.68 12 PRO D CA 1
ATOM 8753 C C . PRO D 1 32 ? 16.876 0.714 21.973 1.00 12.75 12 PRO D C 1
ATOM 8754 O O . PRO D 1 32 ? 15.663 0.506 22.089 1.00 13.01 12 PRO D O 1
ATOM 8758 N N . ARG D 1 33 ? 17.495 1.737 22.554 1.00 12.35 13 ARG D N 1
ATOM 8759 C CA . ARG D 1 33 ? 16.788 2.662 23.443 1.00 12.62 13 ARG D CA 1
ATOM 8760 C C . ARG D 1 33 ? 16.022 3.736 22.701 1.00 12.24 13 ARG D C 1
ATOM 8761 O O . ARG D 1 33 ? 16.447 4.197 21.642 1.00 12.33 13 ARG D O 1
ATOM 8769 N N . THR D 1 34 ? 14.876 4.117 23.267 1.00 11.54 14 THR D N 1
ATOM 8770 C CA . THR D 1 34 ? 14.126 5.288 22.832 1.00 11.18 14 THR D CA 1
ATOM 8771 C C . THR D 1 34 ? 14.124 6.311 23.975 1.00 10.53 14 THR D C 1
ATOM 8772 O O . THR D 1 34 ? 14.120 7.527 23.756 1.00 10.40 14 THR D O 1
ATOM 8776 N N . LEU D 1 35 ? 14.133 5.791 25.202 1.00 9.24 15 LEU D N 1
ATOM 8777 C CA . LEU D 1 35 ? 14.170 6.620 26.398 1.00 8.77 15 LEU D CA 1
ATOM 8778 C C . LEU D 1 35 ? 15.486 6.354 27.104 1.00 8.38 15 LEU D C 1
ATOM 8779 O O . LEU D 1 35 ? 16.004 5.240 27.077 1.00 8.25 15 LEU D O 1
ATOM 8784 N N . THR D 1 36 ? 16.025 7.403 27.708 1.00 7.68 16 THR D N 1
ATOM 8785 C CA . THR D 1 36 ? 17.357 7.370 28.279 1.00 7.43 16 THR D CA 1
ATOM 8786 C C . THR D 1 36 ? 17.387 7.484 29.807 1.00 7.36 16 THR D C 1
ATOM 8787 O O . THR D 1 36 ? 16.397 7.875 30.444 1.00 7.28 16 THR D O 1
ATOM 8791 N N . ARG D 1 37 ? 18.540 7.138 30.381 1.00 7.15 17 ARG D N 1
ATOM 8792 C CA . ARG D 1 37 ? 18.749 7.215 31.829 1.00 7.22 17 ARG D CA 1
ATOM 8793 C C . ARG D 1 37 ? 18.934 8.679 32.262 1.00 7.49 17 ARG D C 1
ATOM 8794 O O . ARG D 1 37 ? 19.058 9.568 31.426 1.00 6.72 17 ARG D O 1
ATOM 8802 N N . ARG D 1 38 ? 18.937 8.930 33.574 1.00 7.22 18 ARG D N 1
ATOM 8803 C CA . ARG D 1 38 ? 19.088 10.298 34.081 1.00 7.72 18 ARG D CA 1
ATOM 8804 C C . ARG D 1 38 ? 20.493 10.544 34.616 1.00 8.52 18 ARG D C 1
ATOM 8805 O O . ARG D 1 38 ? 20.787 11.628 35.128 1.00 9.00 18 ARG D O 1
ATOM 8813 N N . VAL D 1 39 ? 21.333 9.520 34.520 1.00 8.84 19 VAL D N 1
ATOM 8814 C CA . VAL D 1 39 ? 22.746 9.615 34.893 1.00 9.82 19 VAL D CA 1
ATOM 8815 C C . VAL D 1 39 ? 23.610 9.346 33.659 1.00 11.15 19 VAL D C 1
ATOM 8816 O O . VAL D 1 39 ? 23.252 8.507 32.828 1.00 11.34 19 VAL D O 1
ATOM 8820 N N . PRO D 1 40 ? 24.753 10.049 33.534 1.00 12.53 20 PRO D N 1
ATOM 8821 C CA . PRO D 1 40 ? 25.655 9.727 32.425 1.00 13.43 20 PRO D CA 1
ATOM 8822 C C . PRO D 1 40 ? 26.293 8.358 32.628 1.00 14.42 20 PRO D C 1
ATOM 8823 O O . PRO D 1 40 ? 26.286 7.837 33.749 1.00 14.94 20 PRO D O 1
ATOM 8827 N N . ASP D 1 41 ? 26.849 7.790 31.559 1.00 15.52 21 ASP D N 1
ATOM 8828 C CA . ASP D 1 41 ? 27.364 6.412 31.594 1.00 16.31 21 ASP D CA 1
ATOM 8829 C C . ASP D 1 41 ? 28.647 6.200 32.421 1.00 15.94 21 ASP D C 1
ATOM 8830 O O . ASP D 1 41 ? 29.128 5.070 32.541 1.00 16.32 21 ASP D O 1
ATOM 8835 N N . THR D 1 42 ? 29.188 7.273 32.993 1.00 15.24 22 THR D N 1
ATOM 8836 C CA . THR D 1 42 ? 30.330 7.159 33.909 1.00 15.02 22 THR D CA 1
ATOM 8837 C C . THR D 1 42 ? 29.877 6.832 35.340 1.00 14.10 22 THR D C 1
ATOM 8838 O O . THR D 1 42 ? 30.692 6.495 36.195 1.00 14.48 22 THR D O 1
ATOM 8842 N N . TYR D 1 43 ? 28.576 6.933 35.599 1.00 13.40 23 TYR D N 1
ATOM 8843 C CA . TYR D 1 43 ? 28.048 6.659 36.929 1.00 12.17 23 TYR D CA 1
ATOM 8844 C C . TYR D 1 43 ? 28.553 5.346 37.534 1.00 12.27 23 TYR D C 1
ATOM 8845 O O . TYR D 1 43 ? 28.519 4.302 36.882 1.00 11.94 23 TYR D O 1
ATOM 8854 N N . THR D 1 44 ? 29.007 5.422 38.786 1.00 12.08 24 THR D N 1
ATOM 8855 C CA . THR D 1 44 ? 29.305 4.251 39.617 1.00 12.46 24 THR D CA 1
ATOM 8856 C C . THR D 1 44 ? 28.554 4.382 40.959 1.00 12.45 24 THR D C 1
ATOM 8857 O O . THR D 1 44 ? 28.681 5.400 41.627 1.00 12.69 24 THR D O 1
ATOM 8861 N N . PRO D 1 45 ? 27.739 3.371 41.336 1.00 12.74 25 PRO D N 1
ATOM 8862 C CA . PRO D 1 45 ? 27.009 3.413 42.619 1.00 12.75 25 PRO D CA 1
ATOM 8863 C C . PRO D 1 45 ? 27.928 3.386 43.851 1.00 13.02 25 PRO D C 1
ATOM 8864 O O . PRO D 1 45 ? 29.011 2.811 43.778 1.00 12.80 25 PRO D O 1
ATOM 8868 N N . PRO D 1 46 ? 27.495 4.002 44.974 1.00 13.20 26 PRO D N 1
ATOM 8869 C CA . PRO D 1 46 ? 28.334 4.127 46.177 1.00 13.25 26 PRO D CA 1
ATOM 8870 C C . PRO D 1 46 ? 28.418 2.866 47.036 1.00 12.99 26 PRO D C 1
ATOM 8871 O O . PRO D 1 46 ? 29.275 2.787 47.926 1.00 13.41 26 PRO D O 1
ATOM 8875 N N . PHE D 1 47 ? 27.541 1.898 46.778 1.00 12.30 27 PHE D N 1
ATOM 8876 C CA . PHE D 1 47 ? 27.545 0.631 47.507 1.00 12.10 27 PHE D CA 1
ATOM 8877 C C . PHE D 1 47 ? 27.010 -0.478 46.602 1.00 11.53 27 PHE D C 1
ATOM 8878 O O . PHE D 1 47 ? 26.345 -0.184 45.610 1.00 11.16 27 PHE D O 1
ATOM 8886 N N . PRO D 1 48 ? 27.333 -1.751 46.910 1.00 11.51 28 PRO D N 1
ATOM 8887 C CA . PRO D 1 48 ? 26.832 -2.859 46.093 1.00 11.22 28 PRO D CA 1
ATOM 8888 C C . PRO D 1 48 ? 25.351 -3.193 46.295 1.00 10.60 28 PRO D C 1
ATOM 8889 O O . PRO D 1 48 ? 24.853 -3.196 47.429 1.00 10.65 28 PRO D O 1
ATOM 8893 N N . MET D 1 49 ? 24.665 -3.455 45.186 1.00 10.03 29 MET D N 1
ATOM 8894 C CA . MET D 1 49 ? 23.331 -4.067 45.195 1.00 9.88 29 MET D CA 1
ATOM 8895 C C . MET D 1 49 ? 23.219 -5.058 44.041 1.00 9.28 29 MET D C 1
ATOM 8896 O O . MET D 1 49 ? 23.986 -4.986 43.072 1.00 9.49 29 MET D O 1
ATOM 8901 N N . TRP D 1 50 ? 22.255 -5.969 44.150 1.00 8.80 30 TRP D N 1
ATOM 8902 C CA . TRP D 1 50 ? 22.097 -7.078 43.216 1.00 8.52 30 TRP D CA 1
ATOM 8903 C C . TRP D 1 50 ? 20.642 -7.187 42.775 1.00 7.92 30 TRP D C 1
ATOM 8904 O O . TRP D 1 50 ? 19.731 -6.687 43.464 1.00 8.59 30 TRP D O 1
ATOM 8915 N N . VAL D 1 51 ? 20.433 -7.832 41.625 1.00 7.60 31 VAL D N 1
ATOM 8916 C CA . VAL D 1 51 ? 19.093 -8.066 41.066 1.00 7.25 31 VAL D CA 1
ATOM 8917 C C . VAL D 1 51 ? 18.881 -9.533 40.688 1.00 7.33 31 VAL D C 1
ATOM 8918 O O . VAL D 1 51 ? 19.841 -10.274 40.480 1.00 7.65 31 VAL D O 1
ATOM 8922 N N . GLY D 1 52 ? 17.616 -9.945 40.605 1.00 7.39 32 GLY D N 1
ATOM 8923 C CA . GLY D 1 52 ? 17.284 -11.285 40.147 1.00 7.41 32 GLY D CA 1
ATOM 8924 C C . GLY D 1 52 ? 17.552 -11.429 38.656 1.00 7.78 32 GLY D C 1
ATOM 8925 O O . GLY D 1 52 ? 17.314 -10.501 37.870 1.00 7.52 32 GLY D O 1
ATOM 8926 N N . ARG D 1 53 ? 18.027 -12.608 38.274 1.00 7.69 33 ARG D N 1
ATOM 8927 C CA . ARG D 1 53 ? 18.293 -12.922 36.866 1.00 8.03 33 ARG D CA 1
ATOM 8928 C C . ARG D 1 53 ? 17.388 -14.043 36.363 1.00 8.58 33 ARG D C 1
ATOM 8929 O O . ARG D 1 53 ? 17.155 -15.015 37.064 1.00 8.51 33 ARG D O 1
ATOM 8937 N N . ALA D 1 54 ? 16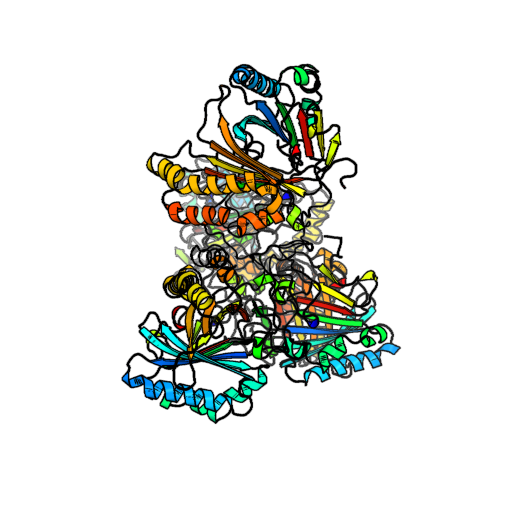.912 -13.915 35.127 1.00 9.58 34 ALA D N 1
ATOM 8938 C CA . ALA D 1 54 ? 16.176 -14.987 34.457 1.00 10.26 34 ALA D CA 1
ATOM 8939 C C . ALA D 1 54 ? 16.416 -14.904 32.955 1.00 10.61 34 ALA D C 1
ATOM 8940 O O . ALA D 1 54 ? 16.569 -13.810 32.423 1.00 11.03 34 ALA D O 1
ATOM 8942 N N . ASP D 1 55 ? 16.442 -16.052 32.280 1.00 11.18 35 ASP D N 1
ATOM 8943 C CA . ASP D 1 55 ? 16.591 -16.088 30.822 1.00 11.37 35 ASP D CA 1
ATOM 8944 C C . ASP D 1 55 ? 15.241 -15.845 30.128 1.00 11.68 35 ASP D C 1
ATOM 8945 O O . ASP D 1 55 ? 14.282 -15.435 30.786 1.00 11.11 35 ASP D O 1
ATOM 8950 N N . ASP D 1 56 ? 15.168 -16.104 28.822 1.00 11.79 36 ASP D N 1
ATOM 8951 C CA . ASP D 1 56 ? 13.972 -15.804 28.020 1.00 12.05 36 ASP D CA 1
ATOM 8952 C C . ASP D 1 56 ? 12.779 -16.747 28.228 1.00 11.84 36 ASP D C 1
ATOM 8953 O O . ASP D 1 56 ? 11.718 -16.552 27.623 1.00 12.13 36 ASP D O 1
ATOM 8958 N N . ALA D 1 57 ? 12.954 -17.762 29.078 1.00 11.54 37 ALA D N 1
ATOM 8959 C CA . ALA D 1 57 ? 11.873 -18.686 29.421 1.00 11.34 37 ALA D CA 1
ATOM 8960 C C . ALA D 1 57 ? 10.863 -18.032 30.357 1.00 11.05 37 ALA D C 1
ATOM 8961 O O . ALA D 1 57 ? 9.669 -18.360 30.327 1.00 11.23 37 ALA D O 1
ATOM 8963 N N . LEU D 1 58 ? 11.354 -17.123 31.195 1.00 10.52 38 LEU D N 1
ATOM 8964 C CA . LEU D 1 58 ? 10.509 -16.347 32.083 1.00 10.37 38 LEU D CA 1
ATOM 8965 C C . LEU D 1 58 ? 10.024 -15.122 31.317 1.00 9.97 38 LEU D C 1
ATOM 8966 O O . LEU D 1 58 ? 10.711 -14.106 31.250 1.00 9.63 38 LEU D O 1
ATOM 8971 N N . GLN D 1 59 ? 8.843 -15.247 30.722 1.00 10.01 39 GLN D N 1
ATOM 8972 C CA . GLN D 1 59 ? 8.258 -14.199 29.889 1.00 10.52 39 GLN D CA 1
ATOM 8973 C C . GLN D 1 59 ? 7.288 -13.302 30.675 1.00 9.91 39 GLN D C 1
ATOM 8974 O O . GLN D 1 59 ? 7.280 -12.073 30.525 1.00 9.62 39 GLN D O 1
ATOM 8980 N N . GLN D 1 60 ? 6.451 -13.938 31.482 1.00 9.75 40 GLN D N 1
ATOM 8981 C CA . GLN D 1 60 ? 5.430 -13.249 32.238 1.00 9.39 40 GLN D CA 1
ATOM 8982 C C . GLN D 1 60 ? 5.084 -14.056 33.480 1.00 9.37 40 GLN D C 1
ATOM 8983 O O . GLN D 1 60 ? 4.732 -15.235 33.388 1.00 9.95 40 GLN D O 1
ATOM 8989 N N . VAL D 1 61 ? 5.182 -13.410 34.635 1.00 8.89 41 VAL D N 1
ATOM 8990 C CA . VAL D 1 61 ? 4.900 -14.064 35.911 1.00 8.55 41 VAL D CA 1
ATOM 8991 C C . VAL D 1 61 ? 3.483 -13.751 36.416 1.00 8.31 41 VAL D C 1
ATOM 8992 O O . VAL D 1 61 ? 2.829 -12.821 35.936 1.00 8.54 41 VAL D O 1
ATOM 8996 N N . VAL D 1 62 ? 2.995 -14.542 37.371 1.00 7.83 42 VAL D N 1
ATOM 8997 C CA . VAL D 1 62 ? 1.749 -14.205 38.041 1.00 7.17 42 VAL D CA 1
ATOM 8998 C C . VAL D 1 62 ? 2.019 -14.136 39.536 1.00 7.41 42 VAL D C 1
ATOM 8999 O O . VAL D 1 62 ? 2.590 -15.060 40.118 1.00 7.21 42 VAL D O 1
ATOM 9003 N N . MET D 1 63 ? 1.638 -13.008 40.126 1.00 7.41 43 MET D N 1
ATOM 9004 C CA . MET D 1 63 ? 1.727 -12.783 41.563 1.00 7.85 43 MET D CA 1
ATOM 9005 C C . MET D 1 63 ? 0.310 -12.794 42.095 1.00 7.65 43 MET D C 1
ATOM 9006 O O . MET D 1 63 ? -0.483 -11.931 41.743 1.00 8.07 43 MET D O 1
ATOM 9011 N N . GLY D 1 64 ? -0.005 -13.780 42.934 1.00 7.62 44 GLY D N 1
ATOM 9012 C CA . GLY D 1 64 ? -1.346 -13.944 43.482 1.00 8.05 44 GLY D CA 1
ATOM 9013 C C . GLY D 1 64 ? -1.382 -13.837 44.996 1.00 7.68 44 GLY D C 1
ATOM 9014 O O . GLY D 1 64 ? -0.891 -14.715 45.716 1.00 8.37 44 GLY D O 1
ATOM 9015 N N . TYR D 1 65 ? -1.963 -12.749 45.477 1.00 7.58 45 TYR D N 1
ATOM 9016 C CA . TYR D 1 65 ? -2.141 -12.515 46.912 1.00 7.13 45 TYR D CA 1
ATOM 9017 C C . TYR D 1 65 ? -3.539 -12.964 47.330 1.00 7.15 45 TYR D C 1
ATOM 9018 O O . TYR D 1 65 ? -4.544 -12.345 46.952 1.00 6.48 45 TYR D O 1
ATOM 9027 N N . LEU D 1 66 ? -3.586 -14.041 48.113 1.00 7.33 46 LEU D N 1
ATOM 9028 C CA . LEU D 1 66 ? -4.827 -14.720 48.462 1.00 7.35 46 LEU D CA 1
ATOM 9029 C C . LEU D 1 66 ? -5.071 -14.522 49.943 1.00 7.24 46 LEU D C 1
ATOM 9030 O O . LEU D 1 66 ? -4.285 -14.978 50.756 1.00 7.09 46 LEU D O 1
ATOM 9035 N N . GLY D 1 67 ? -6.149 -13.826 50.287 1.00 7.40 47 GLY D N 1
ATOM 9036 C CA . GLY D 1 67 ? -6.329 -13.403 51.670 1.00 7.35 47 GLY D CA 1
ATOM 9037 C C . GLY D 1 67 ? -7.526 -13.951 52.400 1.00 7.58 47 GLY D C 1
ATOM 9038 O O . GLY D 1 67 ? -8.515 -14.355 51.795 1.00 7.62 47 GLY D O 1
ATOM 9039 N N . VAL D 1 68 ? -7.409 -13.959 53.722 1.00 7.83 48 VAL D N 1
ATOM 9040 C CA . VAL D 1 68 ? -8.491 -14.345 54.607 1.00 7.95 48 VAL D CA 1
ATOM 9041 C C . VAL D 1 68 ? -8.566 -13.258 55.671 1.00 7.87 48 VAL D C 1
ATOM 9042 O O . VAL D 1 68 ? -7.565 -12.941 56.313 1.00 8.28 48 VAL D O 1
ATOM 9046 N N . GLN D 1 69 ? -9.754 -12.683 55.839 1.00 7.73 49 GLN D N 1
ATOM 9047 C CA . GLN D 1 69 ? -9.946 -11.560 56.741 1.00 7.92 49 GLN D CA 1
ATOM 9048 C C . GLN D 1 69 ? -10.928 -11.877 57.866 1.00 7.76 49 GLN D C 1
ATOM 9049 O O . GLN D 1 69 ? -11.943 -12.535 57.637 1.00 7.14 49 GLN D O 1
ATOM 9055 N N . PHE D 1 70 ? -10.631 -11.396 59.073 1.00 7.93 50 PHE D N 1
ATOM 9056 C CA . PHE D 1 70 ? -11.537 -11.588 60.217 1.00 8.62 50 PHE D CA 1
ATOM 9057 C C . PHE D 1 70 ? -11.265 -10.542 61.305 1.00 9.15 50 PHE D C 1
ATOM 9058 O O . PHE D 1 70 ? -10.172 -9.975 61.368 1.00 9.63 50 PHE D O 1
ATOM 9066 N N . ARG D 1 71 ? -12.244 -10.320 62.186 1.00 10.32 51 ARG D N 1
ATOM 9067 C CA . ARG D 1 71 ? -12.121 -9.310 63.243 1.00 11.33 51 ARG D CA 1
ATOM 9068 C C . ARG D 1 71 ? -12.197 -9.886 64.661 1.00 11.04 51 ARG D C 1
ATOM 9069 O O . ARG D 1 71 ? -11.484 -9.419 65.559 1.00 11.11 51 ARG D O 1
ATOM 9077 N N . ASP D 1 72 ? -13.073 -10.875 64.862 1.00 11.21 52 ASP D N 1
ATOM 9078 C CA . ASP D 1 72 ? -13.317 -11.452 66.190 1.00 11.39 52 ASP D CA 1
ATOM 9079 C C . ASP D 1 72 ? -12.377 -12.625 66.477 1.00 11.33 52 ASP D C 1
ATOM 9080 O O . ASP D 1 72 ? -12.119 -13.445 65.589 1.00 11.12 52 ASP D O 1
ATOM 9085 N N . GLU D 1 73 ? -11.869 -12.718 67.711 1.00 11.60 53 GLU D N 1
ATOM 9086 C CA . GLU D 1 73 ? -10.915 -13.791 68.045 1.00 11.65 53 GLU D CA 1
ATOM 9087 C C . GLU D 1 73 ? -11.500 -15.187 67.846 1.00 11.54 53 GLU D C 1
ATOM 9088 O O . GLU D 1 73 ? -10.778 -16.116 67.488 1.00 11.22 53 GLU D O 1
ATOM 9094 N N . ASP D 1 74 ? -12.806 -15.329 68.062 1.00 11.69 54 ASP D N 1
ATOM 9095 C CA . ASP D 1 74 ? -13.491 -16.609 67.848 1.00 11.73 54 ASP D CA 1
ATOM 9096 C C . ASP D 1 74 ? -13.451 -17.072 66.380 1.00 11.22 54 ASP D C 1
ATOM 9097 O O . ASP D 1 74 ? -13.797 -18.222 66.093 1.00 11.23 54 ASP D O 1
ATOM 9102 N N . GLN D 1 75 ? -13.042 -16.177 65.470 1.00 11.12 55 GLN D N 1
ATOM 9103 C CA . GLN D 1 75 ? -12.902 -16.492 64.040 1.00 10.80 55 GLN D CA 1
ATOM 9104 C C . GLN D 1 75 ? -11.501 -16.986 63.674 1.00 10.48 55 GLN D C 1
ATOM 9105 O O . GLN D 1 75 ? -11.286 -17.493 62.564 1.00 9.69 55 GLN D O 1
ATOM 9111 N N . ARG D 1 76 ? -10.552 -16.831 64.600 1.00 10.22 56 ARG D N 1
ATOM 9112 C CA . ARG D 1 76 ? -9.145 -17.195 64.351 1.00 10.10 56 ARG D CA 1
ATOM 9113 C C . ARG D 1 76 ? -8.941 -18.661 63.913 1.00 10.10 56 ARG D C 1
ATOM 9114 O O . ARG D 1 76 ? -8.242 -18.902 62.928 1.00 9.86 56 ARG D O 1
ATOM 9122 N N . PRO D 1 77 ? -9.563 -19.641 64.609 1.00 10.16 57 PRO D N 1
ATOM 9123 C CA . PRO D 1 77 ? -9.387 -21.020 64.136 1.00 10.29 57 PRO D CA 1
ATOM 9124 C C . PRO D 1 77 ? -9.883 -21.236 62.702 1.00 10.53 57 PRO D C 1
ATOM 9125 O O . PRO D 1 77 ? -9.164 -21.824 61.895 1.00 11.07 57 PRO D O 1
ATOM 9129 N N . ALA D 1 78 ? -11.086 -20.751 62.389 1.00 10.39 58 ALA D N 1
ATOM 9130 C CA . ALA D 1 78 ? -11.648 -20.868 61.041 1.00 10.61 58 ALA D CA 1
ATOM 9131 C C . ALA D 1 78 ? -10.791 -20.154 59.979 1.00 10.62 58 ALA D C 1
ATOM 9132 O O . ALA D 1 78 ? -10.609 -20.663 58.878 1.00 10.57 58 ALA D O 1
ATOM 9134 N N . ALA D 1 79 ? -10.255 -18.989 60.332 1.00 10.79 59 ALA D N 1
ATOM 9135 C CA . ALA D 1 79 ? -9.390 -18.229 59.422 1.00 10.73 59 ALA D CA 1
ATOM 9136 C C . ALA D 1 79 ? -8.077 -18.949 59.144 1.00 10.68 59 ALA D C 1
ATOM 9137 O O . ALA D 1 79 ? -7.634 -19.012 57.990 1.00 10.33 59 ALA D O 1
ATOM 9139 N N . LEU D 1 80 ? -7.461 -19.494 60.196 1.00 11.32 60 LEU D N 1
ATOM 9140 C CA . LEU D 1 80 ? -6.223 -20.259 60.051 1.00 11.37 60 LEU D CA 1
ATOM 9141 C C . LEU D 1 80 ? -6.433 -21.517 59.213 1.00 11.58 60 LEU D C 1
ATOM 9142 O O . LEU D 1 80 ? -5.570 -21.876 58.397 1.00 11.34 60 LEU D O 1
ATOM 9147 N N . GLN D 1 81 ? -7.576 -22.180 59.418 1.00 11.69 61 GLN D N 1
ATOM 9148 C CA . GLN D 1 81 ? -7.903 -23.372 58.651 1.00 12.03 61 GLN D CA 1
ATOM 9149 C C . GLN D 1 81 ? -8.061 -23.025 57.179 1.00 11.96 61 GLN D C 1
ATOM 9150 O O . GLN D 1 81 ? -7.601 -23.771 56.313 1.00 11.71 61 GLN D O 1
ATOM 9156 N N . ALA D 1 82 ? -8.711 -21.893 56.914 1.00 12.04 62 ALA D N 1
ATOM 9157 C CA . ALA D 1 82 ? -8.856 -21.371 55.556 1.00 12.15 62 ALA D CA 1
ATOM 9158 C C . ALA D 1 82 ? -7.492 -21.156 54.899 1.00 12.32 62 ALA D C 1
ATOM 9159 O O . ALA D 1 82 ? -7.275 -21.602 53.772 1.00 12.13 62 ALA D O 1
ATOM 9161 N N . MET D 1 83 ? -6.584 -20.485 55.610 1.00 12.65 63 MET D N 1
ATOM 9162 C CA . MET D 1 83 ? -5.197 -20.295 55.157 1.00 13.29 63 MET D CA 1
ATOM 9163 C C . MET D 1 83 ? -4.508 -21.629 54.857 1.00 13.34 63 MET D C 1
ATOM 9164 O O . MET D 1 83 ? -3.802 -21.751 53.858 1.00 12.97 63 MET D O 1
ATOM 9169 N N . ARG D 1 84 ? -4.727 -22.624 55.716 1.00 13.60 64 ARG D N 1
ATOM 9170 C CA . ARG D 1 84 ? -4.162 -23.961 55.515 1.00 14.48 64 ARG D CA 1
ATOM 9171 C C . ARG D 1 84 ? -4.725 -24.661 54.273 1.00 14.56 64 ARG D C 1
ATOM 9172 O O . ARG D 1 84 ? -3.980 -25.312 53.532 1.00 14.76 64 ARG D O 1
ATOM 9180 N N . ASP D 1 85 ? -6.034 -24.520 54.056 1.00 14.77 65 ASP D N 1
ATOM 9181 C CA . ASP D 1 85 ? -6.701 -25.054 52.867 1.00 14.97 65 ASP D CA 1
ATOM 9182 C C . ASP D 1 85 ? -6.137 -24.418 51.602 1.00 15.05 65 ASP D C 1
ATOM 9183 O O . ASP D 1 85 ? -5.942 -25.104 50.599 1.00 15.27 65 ASP D O 1
ATOM 9188 N N . ILE D 1 86 ? -5.876 -23.112 51.659 1.00 14.92 66 ILE D N 1
ATOM 9189 C CA . ILE D 1 86 ? -5.275 -22.385 50.534 1.00 14.90 66 ILE D CA 1
ATOM 9190 C C . ILE D 1 86 ? -3.864 -22.897 50.234 1.00 15.05 66 ILE D C 1
ATOM 9191 O O . ILE D 1 86 ? -3.528 -23.182 49.082 1.00 14.90 66 ILE D O 1
ATOM 9196 N N . VAL D 1 87 ? -3.054 -23.045 51.280 1.00 15.36 67 VAL D N 1
ATOM 9197 C CA . VAL D 1 87 ? -1.676 -23.526 51.135 1.00 15.64 67 VAL D CA 1
ATOM 9198 C C . VAL D 1 87 ? -1.615 -24.973 50.615 1.00 16.28 67 VAL D C 1
ATOM 9199 O O . VAL D 1 87 ? -0.750 -25.310 49.797 1.00 16.38 67 VAL D O 1
ATOM 9203 N N . ALA D 1 88 ? -2.551 -25.805 51.072 1.00 16.93 68 ALA D N 1
ATOM 9204 C CA . ALA D 1 88 ? -2.690 -27.183 50.595 1.00 17.58 68 ALA D CA 1
ATOM 9205 C C . ALA D 1 88 ? -2.999 -27.244 49.095 1.00 18.04 68 ALA D C 1
ATOM 9206 O O . ALA D 1 88 ? -2.522 -28.138 48.394 1.00 18.27 68 ALA D O 1
ATOM 9208 N N . GLY D 1 89 ? -3.783 -26.284 48.607 1.00 18.58 69 GLY D N 1
ATOM 9209 C CA . GLY D 1 89 ? -4.070 -26.163 47.175 1.00 19.18 69 GLY D CA 1
ATOM 9210 C C . GLY D 1 89 ? -2.854 -25.799 46.340 1.00 19.62 69 GLY D C 1
ATOM 9211 O O . GLY D 1 89 ? -2.800 -26.098 45.145 1.00 19.75 69 GLY D O 1
ATOM 9212 N N . PHE D 1 90 ? -1.876 -25.155 46.976 1.00 20.06 70 PHE D N 1
ATOM 9213 C CA . PHE D 1 90 ? -0.631 -24.740 46.321 1.00 20.47 70 PHE D CA 1
ATOM 9214 C C . PHE D 1 90 ? 0.269 -25.925 45.953 1.00 20.79 70 PHE D C 1
ATOM 9215 O O . PHE D 1 90 ? 1.197 -25.779 45.150 1.00 20.96 70 PHE D O 1
ATOM 9223 N N . ASP D 1 91 ? -0.013 -27.088 46.545 1.00 21.12 71 ASP D N 1
ATOM 9224 C CA . ASP D 1 91 ? 0.702 -28.334 46.248 1.00 21.43 71 ASP D CA 1
ATOM 9225 C C . ASP D 1 91 ? 0.194 -29.026 44.984 1.00 21.33 71 ASP D C 1
ATOM 9226 O O . ASP D 1 91 ? 0.951 -29.737 44.314 1.00 21.82 71 ASP D O 1
ATOM 9231 N N . LEU D 1 92 ? -1.086 -28.813 44.672 1.00 21.07 72 LEU D N 1
ATOM 9232 C CA . LEU D 1 92 ? -1.751 -29.394 43.496 1.00 20.50 72 LEU D CA 1
ATOM 9233 C C . LEU D 1 92 ? -1.036 -29.072 42.178 1.00 19.99 72 LEU D C 1
ATOM 9234 O O . LEU D 1 92 ? -0.272 -28.104 42.108 1.00 19.98 72 LEU D O 1
ATOM 9239 N N . PRO D 1 93 ? -1.279 -29.883 41.123 1.00 19.28 73 PRO D N 1
ATOM 9240 C CA . PRO D 1 93 ? -0.688 -29.567 39.824 1.00 18.72 73 PRO D CA 1
ATOM 9241 C C . PRO D 1 93 ? -0.906 -28.096 39.459 1.00 18.04 73 PRO D C 1
ATOM 9242 O O . PRO D 1 93 ? -1.990 -27.545 39.698 1.00 17.86 73 PRO D O 1
ATOM 9246 N N . ASP D 1 94 ? 0.142 -27.474 38.922 1.00 17.14 74 ASP D N 1
ATOM 9247 C CA . ASP D 1 94 ? 0.124 -26.067 38.505 1.00 16.41 74 ASP D CA 1
ATOM 9248 C C . ASP D 1 94 ? 0.056 -25.067 39.662 1.00 15.80 74 ASP D C 1
ATOM 9249 O O . ASP D 1 94 ? -0.207 -23.885 39.446 1.00 15.68 74 ASP D O 1
ATOM 9254 N N . GLY D 1 95 ? 0.311 -25.541 40.881 1.00 15.08 75 GLY D N 1
ATOM 9255 C CA . GLY D 1 95 ? 0.473 -24.656 42.039 1.00 14.08 75 GLY D CA 1
ATOM 9256 C C . GLY D 1 95 ? 1.659 -23.731 41.818 1.00 13.43 75 GLY D C 1
ATOM 9257 O O . GLY D 1 95 ? 2.469 -23.965 40.919 1.00 13.60 75 GLY D O 1
ATOM 9258 N N . PRO D 1 96 ? 1.781 -22.675 42.637 1.00 12.97 76 PRO D N 1
ATOM 9259 C CA . PRO D 1 96 ? 2.847 -21.704 42.408 1.00 12.41 76 PRO D CA 1
ATOM 9260 C C . PRO D 1 96 ? 4.219 -22.292 42.717 1.00 12.14 76 PRO D C 1
ATOM 9261 O O . PRO D 1 96 ? 4.334 -23.194 43.556 1.00 12.27 76 PRO D O 1
ATOM 9265 N N . ALA D 1 97 ? 5.240 -21.782 42.039 1.00 11.37 77 ALA D N 1
ATOM 9266 C CA . ALA D 1 97 ? 6.616 -22.238 42.222 1.00 11.12 77 ALA D CA 1
ATOM 9267 C C . ALA D 1 97 ? 7.161 -21.850 43.588 1.00 10.96 77 ALA D C 1
ATOM 9268 O O . ALA D 1 97 ? 8.033 -22.536 44.141 1.00 11.04 77 ALA D O 1
ATOM 9270 N N . HIS D 1 98 ? 6.643 -20.748 44.122 1.00 10.45 78 HIS D N 1
ATOM 9271 C CA . HIS D 1 98 ? 7.060 -20.230 45.421 1.00 9.75 78 HIS D CA 1
ATOM 9272 C C . HIS D 1 98 ? 5.880 -19.584 46.124 1.00 9.58 78 HIS D C 1
ATOM 9273 O O . HIS D 1 98 ? 4.948 -19.088 45.483 1.00 9.33 78 HIS D O 1
ATOM 9280 N N . HIS D 1 99 ? 5.908 -19.608 47.452 1.00 8.98 79 HIS D N 1
ATOM 9281 C CA . HIS D 1 99 ? 4.902 -18.894 48.222 1.00 8.90 79 HIS D CA 1
ATOM 9282 C C . HIS D 1 99 ? 5.401 -18.521 49.607 1.00 8.17 79 HIS D C 1
ATOM 9283 O O . HIS D 1 99 ? 6.352 -19.125 50.122 1.00 8.59 79 HIS D O 1
ATOM 9290 N N . ASP D 1 100 ? 4.769 -17.511 50.195 1.00 7.60 80 ASP D N 1
ATOM 9291 C CA . ASP D 1 100 ? 4.976 -17.229 51.622 1.00 7.56 80 ASP D CA 1
ATOM 9292 C C . ASP D 1 100 ? 3.713 -16.696 52.308 1.00 7.33 80 ASP D C 1
ATOM 9293 O O . ASP D 1 100 ? 2.769 -16.259 51.648 1.00 7.65 80 ASP D O 1
ATOM 9298 N N . LEU D 1 101 ? 3.708 -16.734 53.636 1.00 7.20 81 LEU D N 1
ATOM 9299 C CA . LEU D 1 101 ? 2.510 -16.447 54.421 1.00 7.45 81 LEU D CA 1
ATOM 9300 C C . LEU D 1 101 ? 2.716 -15.232 55.305 1.00 7.19 81 LEU D C 1
ATOM 9301 O O . LEU D 1 101 ? 3.762 -15.099 55.943 1.00 6.73 81 LEU D O 1
ATOM 9306 N N . THR D 1 102 ? 1.718 -14.355 55.363 1.00 6.84 82 THR D N 1
ATOM 9307 C CA . THR D 1 102 ? 1.819 -13.166 56.229 1.00 7.09 82 THR D CA 1
ATOM 9308 C C . THR D 1 102 ? 0.557 -12.821 57.021 1.00 6.70 82 THR D C 1
ATOM 9309 O O . THR D 1 102 ? -0.565 -13.254 56.698 1.00 6.77 82 THR D O 1
ATOM 9313 N N . HIS D 1 103 ? 0.776 -12.052 58.088 1.00 7.07 83 HIS D N 1
ATOM 9314 C CA . HIS D 1 103 ? -0.281 -11.524 58.927 1.00 6.92 83 HIS D CA 1
ATOM 9315 C C . HIS D 1 103 ? -0.131 -10.009 59.070 1.00 7.16 83 HIS D C 1
ATOM 9316 O O . HIS D 1 103 ? 0.986 -9.490 59.129 1.00 7.25 83 HIS D O 1
ATOM 9323 N N . HIS D 1 104 ? -1.259 -9.304 59.104 1.00 7.27 84 HIS D N 1
ATOM 9324 C CA . HIS D 1 104 ? -1.285 -7.896 59.510 1.00 7.47 84 HIS D CA 1
ATOM 9325 C C . HIS D 1 104 ? -2.656 -7.507 60.028 1.00 7.42 84 HIS D C 1
ATOM 9326 O O . HIS D 1 104 ? -3.652 -8.118 59.649 1.00 7.54 84 HIS D O 1
ATOM 9333 N N . ILE D 1 105 ? -2.686 -6.496 60.893 1.00 7.29 85 ILE D N 1
ATOM 9334 C CA . ILE D 1 105 ? -3.941 -5.862 61.286 1.00 7.55 85 ILE D CA 1
ATOM 9335 C C . ILE D 1 105 ? -4.079 -4.522 60.561 1.00 7.76 85 ILE D C 1
ATOM 9336 O O . ILE D 1 105 ? -3.172 -3.676 60.611 1.00 8.20 85 ILE D O 1
ATOM 9341 N N . ASP D 1 106 ? -5.206 -4.339 59.873 1.00 7.87 86 ASP D N 1
ATOM 9342 C CA . ASP D 1 106 ? -5.440 -3.119 59.094 1.00 7.93 86 ASP D CA 1
ATOM 9343 C C . ASP D 1 106 ? -5.949 -1.958 59.959 1.00 8.42 86 ASP D C 1
ATOM 9344 O O . ASP D 1 106 ? -6.153 -2.115 61.168 1.00 9.44 86 ASP D O 1
ATOM 9349 N N . ASN D 1 107 ? -6.147 -0.796 59.342 1.00 8.53 87 ASN D N 1
ATOM 9350 C CA . ASN D 1 107 ? -6.598 0.384 60.084 1.00 9.25 87 ASN D CA 1
ATOM 9351 C C . ASN D 1 107 ? -8.082 0.364 60.504 1.00 8.96 87 ASN D C 1
ATOM 9352 O O . ASN D 1 107 ? -8.559 1.322 61.131 1.00 9.57 87 ASN D O 1
ATOM 9357 N N . GLN D 1 108 ? -8.791 -0.724 60.175 1.00 9.20 88 GLN D N 1
ATOM 9358 C CA . GLN D 1 108 ? -10.158 -0.980 60.670 1.00 9.86 88 GLN D CA 1
ATOM 9359 C C . GLN D 1 108 ? -10.169 -2.023 61.801 1.00 9.58 88 GLN D C 1
ATOM 9360 O O . GLN D 1 108 ? -11.228 -2.372 62.344 1.00 10.05 88 GLN D O 1
ATOM 9366 N N . GLY D 1 109 ? -8.990 -2.531 62.142 1.00 9.51 89 GLY D N 1
ATOM 9367 C CA . GLY D 1 109 ? -8.833 -3.481 63.248 1.00 9.51 89 GLY D CA 1
ATOM 9368 C C . GLY D 1 109 ? -9.081 -4.929 62.860 1.00 9.47 89 GLY D C 1
ATOM 9369 O O . GLY D 1 109 ? -9.153 -5.805 63.714 1.00 9.58 89 GLY D O 1
ATOM 9370 N N . TYR D 1 110 ? -9.214 -5.172 61.561 1.00 9.19 90 TYR D N 1
ATOM 9371 C CA . TYR D 1 110 ? -9.338 -6.520 61.020 1.00 9.33 90 TYR D CA 1
ATOM 9372 C C . TYR D 1 110 ? -7.987 -7.182 60.820 1.00 9.20 90 TYR D C 1
ATOM 9373 O O . TYR D 1 110 ? -7.037 -6.554 60.336 1.00 9.07 90 TYR D O 1
ATOM 9382 N N . GLU D 1 111 ? -7.909 -8.460 61.171 1.00 8.88 91 GLU D N 1
ATOM 9383 C CA . GLU D 1 111 ? -6.711 -9.228 60.896 1.00 8.60 91 GLU D CA 1
ATOM 9384 C C . GLU D 1 111 ? -6.801 -9.827 59.501 1.00 8.28 91 GLU D C 1
ATOM 9385 O O . GLU D 1 111 ? -7.883 -10.191 59.022 1.00 8.44 91 GLU D O 1
ATOM 9391 N N . ASN D 1 112 ? -5.654 -9.890 58.836 1.00 7.85 92 ASN D N 1
ATOM 9392 C CA . ASN D 1 112 ? -5.587 -10.399 57.475 1.00 7.38 92 ASN D CA 1
ATOM 9393 C C . ASN D 1 112 ? -4.452 -11.385 57.317 1.00 7.07 92 ASN D C 1
ATOM 9394 O O . ASN D 1 112 ? -3.294 -11.053 57.589 1.00 6.91 92 ASN D O 1
ATOM 9399 N N . LEU D 1 113 ? -4.806 -12.601 56.919 1.00 6.78 93 LEU D N 1
ATOM 9400 C CA . LEU D 1 113 ? -3.841 -13.619 56.548 1.00 7.08 93 LEU D CA 1
ATOM 9401 C C . LEU D 1 113 ? -3.727 -13.594 55.048 1.00 6.89 93 LEU D C 1
ATOM 9402 O O . LEU D 1 113 ? -4.738 -13.721 54.338 1.00 6.77 93 LEU D O 1
ATOM 9407 N N . ILE D 1 114 ? -2.506 -13.404 54.557 1.00 6.76 94 ILE D N 1
ATOM 9408 C CA . ILE D 1 114 ? -2.282 -13.387 53.116 1.00 7.29 94 ILE D CA 1
ATOM 9409 C C . ILE D 1 114 ? -1.195 -14.359 52.684 1.00 7.65 94 ILE D C 1
ATOM 9410 O O . ILE D 1 114 ? -0.038 -14.261 53.130 1.00 7.98 94 ILE D O 1
ATOM 9415 N N . VAL D 1 115 ? -1.580 -15.284 51.808 1.00 8.33 95 VAL D N 1
ATOM 9416 C CA . VAL D 1 115 ? -0.636 -16.182 51.149 1.00 8.21 95 VAL D CA 1
ATOM 9417 C C . VAL D 1 115 ? -0.339 -15.610 49.778 1.00 8.23 95 VAL D C 1
ATOM 9418 O O . VAL D 1 115 ? -1.263 -15.388 48.979 1.00 8.52 95 VAL D O 1
ATOM 9422 N N . VAL D 1 116 ? 0.938 -15.353 49.513 1.00 8.05 96 VAL D N 1
ATOM 9423 C CA . VAL D 1 116 ? 1.352 -14.898 48.194 1.00 8.47 96 VAL D CA 1
ATOM 9424 C C . VAL D 1 116 ? 1.994 -16.047 47.413 1.00 8.17 96 VAL D C 1
ATOM 9425 O O . VAL D 1 116 ? 2.926 -16.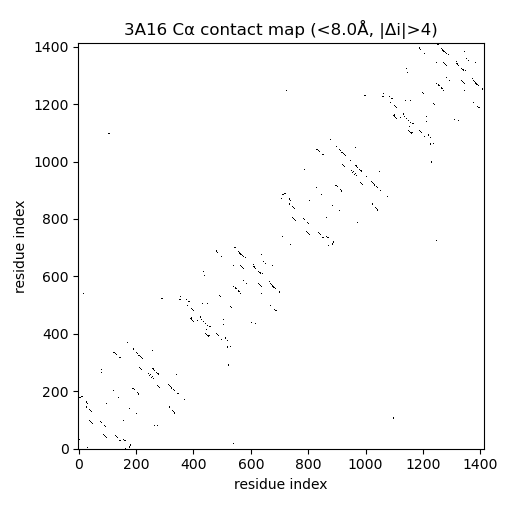697 47.897 1.00 8.26 96 VAL D O 1
ATOM 9429 N N . GLY D 1 117 ? 1.470 -16.296 46.213 1.00 7.87 97 GLY D N 1
ATOM 9430 C CA . GLY D 1 117 ? 2.029 -17.294 45.309 1.00 8.15 97 GLY D CA 1
ATOM 9431 C C . GLY D 1 117 ? 2.626 -16.635 44.083 1.00 8.23 97 GLY D C 1
ATOM 9432 O O . GLY D 1 117 ? 2.117 -15.609 43.615 1.00 8.34 97 GLY D O 1
ATOM 9433 N N . TYR D 1 118 ? 3.725 -17.209 43.591 1.00 8.10 98 TYR D N 1
ATOM 9434 C CA . TYR D 1 118 ? 4.370 -16.760 42.371 1.00 7.82 98 TYR D CA 1
ATOM 9435 C C . TYR D 1 118 ? 4.366 -17.913 41.391 1.00 7.87 98 TYR D C 1
ATOM 9436 O O . TYR D 1 118 ? 4.857 -19.002 41.700 1.00 7.36 98 TYR D O 1
ATOM 9445 N N . TRP D 1 119 ? 3.793 -17.674 40.211 1.00 8.76 99 TRP D N 1
ATOM 9446 C CA . TRP D 1 119 ? 3.859 -18.619 39.103 1.00 9.20 99 TRP D CA 1
ATOM 9447 C C . TRP D 1 119 ? 4.818 -18.092 38.037 1.00 9.54 99 TRP D C 1
ATOM 9448 O O . TRP D 1 119 ? 4.940 -16.880 37.845 1.00 9.41 99 TRP D O 1
ATOM 9459 N N . LYS D 1 120 ? 5.485 -19.012 37.349 1.00 10.05 100 LYS D N 1
ATOM 9460 C CA . LYS D 1 120 ? 6.473 -18.667 36.329 1.00 10.74 100 LYS D CA 1
ATOM 9461 C C . LYS D 1 120 ? 5.858 -18.460 34.928 1.00 10.79 100 LYS D C 1
ATOM 9462 O O . LYS D 1 120 ? 6.567 -18.115 33.972 1.00 10.66 100 LYS D O 1
ATOM 9468 N N . ASP D 1 121 ? 4.551 -18.693 34.801 1.00 11.33 101 ASP D N 1
ATOM 9469 C CA . ASP D 1 121 ? 3.822 -18.411 33.554 1.00 11.81 101 ASP D CA 1
ATOM 9470 C C . ASP D 1 121 ? 2.321 -18.215 33.792 1.00 11.70 101 ASP D C 1
ATOM 9471 O O . ASP D 1 121 ? 1.789 -18.620 34.825 1.00 11.50 101 ASP D O 1
ATOM 9476 N N . VAL D 1 122 ? 1.642 -17.590 32.834 1.00 11.75 102 VAL D N 1
ATOM 9477 C CA . VAL D 1 122 ? 0.217 -17.282 32.988 1.00 12.09 102 VAL D CA 1
ATOM 9478 C C . VAL D 1 122 ? -0.678 -18.522 32.853 1.00 12.42 102 VAL D C 1
ATOM 9479 O O . VAL D 1 122 ? -1.661 -18.662 33.590 1.00 12.08 102 VAL D O 1
ATOM 9483 N N . SER D 1 123 ? -0.328 -19.406 31.918 1.00 13.47 103 SER D N 1
ATOM 9484 C CA . SER D 1 123 ? -1.146 -20.588 31.614 1.00 13.94 103 SER D CA 1
ATOM 9485 C C . SER D 1 123 ? -1.243 -21.547 32.799 1.00 14.29 103 SER D C 1
ATOM 9486 O O . SER D 1 123 ? -2.311 -22.109 33.055 1.00 14.51 103 SER D O 1
ATOM 9489 N N . SER D 1 124 ? -0.136 -21.715 33.523 1.00 14.28 104 SER D N 1
ATOM 9490 C CA . SER D 1 124 ? -0.122 -22.564 34.720 1.00 14.58 104 SER D CA 1
ATOM 9491 C C . SER D 1 124 ? -1.054 -22.046 35.804 1.00 14.41 104 SER D C 1
ATOM 9492 O O . SER D 1 124 ? -1.833 -22.812 36.356 1.00 14.32 104 SER D O 1
ATOM 9495 N N . GLN D 1 125 ? -0.985 -20.746 36.100 1.00 14.60 105 GLN D N 1
ATOM 9496 C CA . GLN D 1 125 ? -1.856 -20.160 37.131 1.00 14.83 105 GLN D CA 1
ATOM 9497 C C . GLN D 1 125 ? -3.324 -20.263 36.717 1.00 14.99 105 GLN D C 1
ATOM 9498 O O . GLN D 1 125 ? -4.192 -20.523 37.554 1.00 15.20 105 GLN D O 1
ATOM 9504 N N . HIS D 1 126 ? -3.586 -20.071 35.423 1.00 15.38 106 HIS D N 1
ATOM 9505 C CA . HIS D 1 126 ? -4.926 -20.217 34.867 1.00 15.85 106 HIS D CA 1
ATOM 9506 C C . HIS D 1 126 ? -5.460 -21.645 34.998 1.00 16.00 106 HIS D C 1
ATOM 9507 O O . HIS D 1 126 ? -6.618 -21.841 35.382 1.00 16.25 106 HIS D O 1
ATOM 9514 N N . ARG D 1 127 ? -4.626 -22.631 34.657 1.00 16.19 107 ARG D N 1
ATOM 9515 C CA . ARG D 1 127 ? -4.978 -24.049 34.813 1.00 16.37 107 ARG D CA 1
ATOM 9516 C C . ARG D 1 127 ? -5.196 -24.399 36.282 1.00 16.45 107 ARG D C 1
ATOM 9517 O O . ARG D 1 127 ? -6.056 -25.217 36.613 1.00 16.84 107 ARG D O 1
ATOM 9525 N N . TRP D 1 128 ? -4.409 -23.773 37.154 1.00 16.38 108 TRP D N 1
ATOM 9526 C CA . TRP D 1 128 ? -4.575 -23.936 38.597 1.00 16.21 108 TRP D CA 1
ATOM 9527 C C . TRP D 1 128 ? -5.912 -23.371 39.068 1.00 16.13 108 TRP D C 1
ATOM 9528 O O . TRP D 1 128 ? -6.674 -24.066 39.732 1.00 16.09 108 TRP D O 1
ATOM 9539 N N . SER D 1 129 ? -6.190 -22.119 38.710 0.50 16.06 109 SER D N 1
ATOM 9540 C CA . SER D 1 129 ? -7.399 -21.425 39.159 0.50 16.34 109 SER D CA 1
ATOM 9541 C C . SER D 1 129 ? -8.691 -22.061 38.659 0.50 16.51 109 SER D C 1
ATOM 9542 O O . SER D 1 129 ? -9.716 -22.004 39.339 0.50 16.37 109 SER D O 1
ATOM 9545 N N . THR D 1 130 ? -8.630 -22.671 37.477 1.00 16.90 110 THR D N 1
ATOM 9546 C CA . THR D 1 130 ? -9.805 -23.236 36.818 1.00 17.46 110 THR D CA 1
ATOM 9547 C C . THR D 1 130 ? -10.029 -24.703 37.184 1.00 17.62 110 THR D C 1
ATOM 9548 O O . THR D 1 130 ? -11.076 -25.273 36.865 1.00 17.95 110 THR D O 1
ATOM 9552 N N . SER D 1 131 ? -9.043 -25.307 37.843 1.00 18.07 111 SER D N 1
ATOM 9553 C CA . SER D 1 131 ? -9.152 -26.682 38.329 1.00 18.07 111 SER D CA 1
ATOM 9554 C C . SER D 1 131 ? -10.216 -26.791 39.417 1.00 18.35 111 SER D C 1
ATOM 9555 O O . SER D 1 131 ? -10.343 -25.898 40.262 1.00 18.36 111 SER D O 1
ATOM 9558 N N . THR D 1 132 ? -10.960 -27.897 39.398 1.00 18.46 112 THR D N 1
ATOM 9559 C CA . THR D 1 132 ? -12.117 -28.089 40.286 1.00 18.64 112 THR D CA 1
ATOM 9560 C C . THR D 1 132 ? -11.864 -27.804 41.767 1.00 18.57 112 THR D C 1
ATOM 9561 O O . THR D 1 132 ? -12.640 -27.064 42.362 1.00 18.76 112 THR D O 1
ATOM 9565 N N . PRO D 1 133 ? -10.781 -28.357 42.359 1.00 18.65 113 PRO D N 1
ATOM 9566 C CA . PRO D 1 133 ? -10.589 -28.105 43.796 1.00 18.58 113 PRO D CA 1
ATOM 9567 C C . PRO D 1 133 ? -10.460 -26.611 44.125 1.00 18.61 113 PRO D C 1
ATOM 9568 O O . PRO D 1 133 ? -11.009 -26.147 45.122 1.00 18.62 113 PRO D O 1
ATOM 9572 N N . ILE D 1 134 ? -9.760 -25.868 43.272 1.00 18.68 114 ILE D N 1
ATOM 9573 C CA . ILE D 1 134 ? -9.568 -24.431 43.470 1.00 18.86 114 ILE D CA 1
ATOM 9574 C C . ILE D 1 134 ? -10.826 -23.626 43.133 1.00 19.08 114 ILE D C 1
ATOM 9575 O O . ILE D 1 134 ? -11.275 -22.807 43.941 1.00 19.22 114 ILE D O 1
ATOM 9580 N N . ALA D 1 135 ? -11.388 -23.874 41.949 1.00 19.22 115 ALA D N 1
ATOM 9581 C CA . ALA D 1 135 ? -12.548 -23.132 41.447 1.00 19.41 115 ALA D CA 1
ATOM 9582 C C . ALA D 1 135 ? -13.821 -23.375 42.261 1.00 19.64 115 ALA D C 1
ATOM 9583 O O . ALA D 1 135 ? -14.583 -22.440 42.516 1.00 19.48 115 ALA D O 1
ATOM 9585 N N . SER D 1 136 ? -14.053 -24.624 42.657 1.00 19.94 116 SER D N 1
ATOM 9586 C CA . SER D 1 136 ? -15.220 -24.949 43.482 1.00 20.37 116 SER D CA 1
ATOM 9587 C C . SER D 1 136 ? -15.116 -24.316 44.866 1.00 20.54 116 SER D C 1
ATOM 9588 O O . SER D 1 136 ? -16.128 -23.935 45.455 1.00 20.80 116 SER D O 1
ATOM 9591 N N . TRP D 1 137 ? -13.891 -24.199 45.373 1.00 20.73 117 TRP D N 1
ATOM 9592 C CA . TRP D 1 137 ? -13.647 -23.564 46.664 1.00 20.94 117 TRP D CA 1
ATOM 9593 C C . TRP D 1 137 ? -13.998 -22.077 46.628 1.00 21.07 117 TRP D C 1
ATOM 9594 O O . TRP D 1 137 ? -14.754 -21.593 47.464 1.00 21.03 117 TRP D O 1
ATOM 9605 N N . TRP D 1 138 ? -13.459 -21.366 45.642 1.00 21.40 118 TRP D N 1
ATOM 9606 C CA . TRP D 1 138 ? -13.694 -19.930 45.503 1.00 21.57 118 TRP D CA 1
ATOM 9607 C C . TRP D 1 138 ? -15.145 -19.578 45.134 1.00 21.70 118 TRP D C 1
ATOM 9608 O O . TRP D 1 138 ? -15.656 -18.534 45.540 1.00 21.67 118 TRP D O 1
ATOM 9619 N N . GLU D 1 139 ? -15.800 -20.449 44.371 1.00 21.88 119 GLU D N 1
ATOM 9620 C CA . GLU D 1 139 ? -17.191 -20.234 43.969 1.00 22.25 119 GLU D CA 1
ATOM 9621 C C . GLU D 1 139 ? -18.216 -20.773 44.970 1.00 22.42 119 GLU D C 1
ATOM 9622 O O . GLU D 1 139 ? -19.421 -20.588 44.784 1.00 22.50 119 GLU D O 1
ATOM 9628 N N . SER D 1 140 ? -17.733 -21.436 46.018 1.00 22.67 120 SER D N 1
ATOM 9629 C CA . SER D 1 140 ? -18.595 -22.093 47.001 1.00 22.70 120 SER D CA 1
ATOM 9630 C C . SER D 1 140 ? -19.516 -21.135 47.750 1.00 22.83 120 SER D C 1
ATOM 9631 O O . SER D 1 140 ? -19.150 -19.990 48.031 1.00 22.92 120 SER D O 1
ATOM 9634 N N . GLU D 1 141 ? -20.709 -21.629 48.069 1.00 23.00 121 GLU D N 1
ATOM 9635 C CA . GLU D 1 141 ? -21.670 -20.940 48.930 1.00 23.30 121 GLU D CA 1
ATOM 9636 C C . GLU D 1 141 ? -21.095 -20.777 50.335 1.00 23.24 121 GLU D C 1
ATOM 9637 O O . GLU D 1 141 ? -21.514 -19.896 51.092 1.00 23.37 121 GLU D O 1
ATOM 9643 N N . ASP D 1 142 ? -20.140 -21.643 50.673 1.00 23.17 122 ASP D N 1
ATOM 9644 C CA . ASP D 1 142 ? -19.448 -21.604 51.958 1.00 23.08 122 ASP D CA 1
ATOM 9645 C C . ASP D 1 142 ? -18.661 -20.306 52.173 1.00 22.69 122 ASP D C 1
ATOM 9646 O O . ASP D 1 142 ? -18.495 -19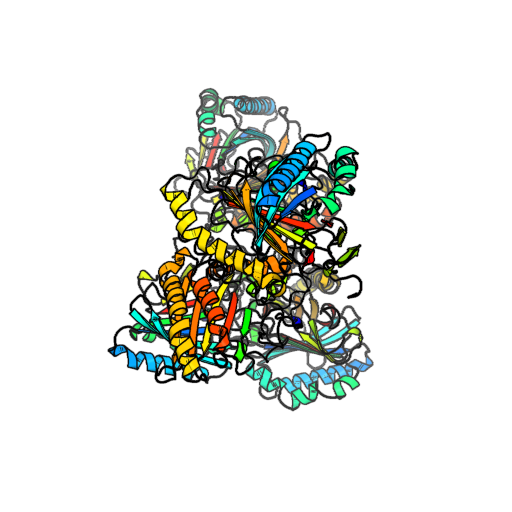.869 53.307 1.00 22.60 122 ASP D O 1
ATOM 9651 N N . ARG D 1 143 ? -18.208 -19.686 51.079 1.00 22.27 123 ARG D N 1
ATOM 9652 C CA . ARG D 1 143 ? -17.466 -18.421 51.135 1.00 21.85 123 ARG D CA 1
ATOM 9653 C C . ARG D 1 143 ? -18.289 -17.263 51.700 1.00 21.77 123 ARG D C 1
ATOM 9654 O O . ARG D 1 143 ? -17.748 -16.386 52.372 1.00 21.89 123 ARG D O 1
ATOM 9662 N N . LEU D 1 144 ? -19.591 -17.269 51.417 1.00 21.53 124 LEU D N 1
ATOM 9663 C CA . LEU D 1 144 ? -20.518 -16.254 51.922 1.00 21.21 124 LEU D CA 1
ATOM 9664 C C . LEU D 1 144 ? -21.035 -16.580 53.328 1.00 20.98 124 LEU D C 1
ATOM 9665 O O . LEU D 1 144 ? -21.390 -15.680 54.093 1.00 20.80 124 LEU D O 1
ATOM 9670 N N . SER D 1 145 ? -21.077 -17.869 53.654 1.00 20.59 125 SER D N 1
ATOM 9671 C CA . SER D 1 145 ? -21.622 -18.341 54.920 1.00 20.23 125 SER D CA 1
ATOM 9672 C C . SER D 1 145 ? -20.557 -18.498 56.011 1.00 19.76 125 SER D C 1
ATOM 9673 O O . SER D 1 145 ? -20.885 -18.512 57.206 1.00 19.78 125 SER D O 1
ATOM 9676 N N . ASP D 1 146 ? -19.293 -18.617 55.598 1.00 19.06 126 ASP D N 1
ATOM 9677 C CA . ASP D 1 146 ? -18.163 -18.734 56.526 1.00 18.40 126 ASP D CA 1
ATOM 9678 C C . ASP D 1 146 ? -18.137 -17.595 57.534 1.00 17.93 126 ASP D C 1
ATOM 9679 O O . ASP D 1 146 ? -17.771 -17.802 58.688 1.00 17.90 126 ASP D O 1
ATOM 9684 N N . GLY D 1 147 ? -18.520 -16.399 57.088 1.00 16.91 127 GLY D N 1
ATOM 9685 C CA . GLY D 1 147 ? -18.471 -15.201 57.927 1.00 15.77 127 GLY D CA 1
ATOM 9686 C C . GLY D 1 147 ? -17.117 -14.516 57.873 1.00 14.78 127 GLY D C 1
ATOM 9687 O O . GLY D 1 147 ? -16.950 -13.419 58.404 1.00 14.88 127 GLY D O 1
ATOM 9688 N N . LEU D 1 148 ? -16.146 -15.169 57.240 1.00 13.78 128 LEU D N 1
ATOM 9689 C CA . LEU D 1 148 ? -14.827 -14.572 57.037 1.00 12.53 128 LEU D CA 1
ATOM 9690 C C . LEU D 1 148 ? -14.831 -13.778 55.744 1.00 11.93 128 LEU D C 1
ATOM 9691 O O . LEU D 1 148 ? -15.686 -13.988 54.875 1.00 11.94 128 LEU D O 1
ATOM 9696 N N . GLY D 1 149 ? -13.872 -12.867 55.624 1.00 10.91 129 GLY D N 1
ATOM 9697 C CA . GLY D 1 149 ? -13.607 -12.197 54.368 1.00 10.02 129 GLY D CA 1
ATOM 9698 C C . GLY D 1 149 ? -12.580 -13.002 53.592 1.00 9.50 129 GLY D C 1
ATOM 9699 O O . GLY D 1 149 ? -11.692 -13.627 54.189 1.00 8.88 129 GLY D O 1
ATOM 9700 N N . PHE D 1 150 ? -12.716 -12.997 52.262 1.00 8.97 130 PHE D N 1
ATOM 9701 C CA . PHE D 1 150 ? -11.772 -13.654 51.357 1.00 8.69 130 PHE D CA 1
ATOM 9702 C C . PHE D 1 150 ? -11.421 -12.692 50.237 1.00 8.34 130 PHE D C 1
ATOM 9703 O O . PHE D 1 150 ? -12.297 -11.973 49.762 1.00 8.09 130 PHE D O 1
ATOM 9711 N N . PHE D 1 151 ? -10.156 -12.669 49.815 1.00 7.93 131 PHE D N 1
ATOM 9712 C CA . PHE D 1 151 ? -9.791 -11.892 48.636 1.00 8.07 131 PHE D CA 1
ATOM 9713 C C . PHE D 1 151 ? -8.761 -12.582 47.743 1.00 8.07 131 PHE D C 1
ATOM 9714 O O . PHE D 1 151 ? -8.052 -13.472 48.180 1.00 7.60 131 PHE D O 1
ATOM 9722 N N . ARG D 1 152 ? -8.742 -12.181 46.474 1.00 8.49 132 ARG D N 1
ATOM 9723 C CA . ARG D 1 152 ? -7.760 -12.640 45.499 1.00 8.94 132 ARG D CA 1
ATOM 9724 C C . ARG D 1 152 ? -7.313 -11.424 44.720 1.00 8.43 132 ARG D C 1
ATOM 9725 O O . ARG D 1 152 ? -8.107 -10.813 44.000 1.00 8.19 132 ARG D O 1
ATOM 9733 N N . GLU D 1 153 ? -6.049 -11.058 44.895 1.00 8.33 133 GLU D N 1
ATOM 9734 C CA . GLU D 1 153 ? -5.471 -9.936 44.166 1.00 8.31 133 GLU D CA 1
ATOM 9735 C C . GLU D 1 153 ? -4.367 -10.479 43.285 1.00 8.41 133 GLU D C 1
ATOM 9736 O O . GLU D 1 153 ? -3.242 -10.740 43.738 1.00 8.97 133 GLU D O 1
ATOM 9742 N N . ILE D 1 154 ? -4.714 -10.665 42.012 1.00 8.38 134 ILE D N 1
ATOM 9743 C CA . ILE D 1 154 ? -3.871 -11.422 41.091 1.00 8.36 134 ILE D CA 1
ATOM 9744 C C . ILE D 1 154 ? -3.437 -10.572 39.912 1.00 7.91 134 ILE D C 1
ATOM 9745 O O . ILE D 1 154 ? -4.259 -10.075 39.146 1.00 7.79 134 ILE D O 1
ATOM 9750 N N . VAL D 1 155 ? -2.128 -10.426 39.784 1.00 7.36 135 VAL D N 1
ATOM 9751 C CA . VAL D 1 155 ? -1.527 -9.531 38.816 1.00 7.22 135 VAL D CA 1
ATOM 9752 C C . VAL D 1 155 ? -0.425 -10.254 38.024 1.00 7.03 135 VAL D C 1
ATOM 9753 O O . VAL D 1 155 ? 0.296 -11.085 38.570 1.00 7.14 135 VAL D O 1
ATOM 9757 N N . ALA D 1 156 ? -0.327 -9.951 36.731 1.00 6.23 136 ALA D N 1
ATOM 9758 C CA . ALA D 1 156 ? 0.575 -10.693 35.844 1.00 6.60 136 ALA D CA 1
ATOM 9759 C C . ALA D 1 156 ? 1.520 -9.816 35.012 1.00 6.54 136 ALA D C 1
ATOM 9760 O O . ALA D 1 156 ? 1.294 -9.603 33.820 1.00 6.43 136 ALA D O 1
ATOM 9762 N N . PRO D 1 157 ? 2.603 -9.321 35.635 1.00 6.52 137 PRO D N 1
ATOM 9763 C CA . PRO D 1 157 ? 3.532 -8.473 34.883 1.00 6.86 137 PRO D CA 1
ATOM 9764 C C . PRO D 1 157 ? 4.459 -9.292 33.968 1.00 6.90 137 PRO D C 1
ATOM 9765 O O . PRO D 1 157 ? 4.860 -10.408 34.329 1.00 8.12 137 PRO D O 1
ATOM 9769 N N . ARG D 1 158 ? 4.766 -8.764 32.782 1.00 6.83 138 ARG D N 1
ATOM 9770 C CA . ARG D 1 158 ? 5.777 -9.364 31.903 1.00 6.86 138 ARG D CA 1
ATOM 9771 C C . ARG D 1 158 ? 7.147 -9.164 32.541 1.00 6.73 138 ARG D C 1
ATOM 9772 O O . ARG D 1 158 ? 7.288 -8.334 33.439 1.00 7.30 138 ARG D O 1
ATOM 9780 N N . ALA D 1 159 ? 8.147 -9.915 32.081 1.00 6.90 139 ALA D N 1
ATOM 9781 C CA . ALA D 1 159 ? 9.524 -9.788 32.583 1.00 6.94 139 ALA D CA 1
ATOM 9782 C C . ALA D 1 159 ? 10.055 -8.350 32.477 1.00 7.03 139 ALA D C 1
ATOM 9783 O O . ALA D 1 159 ? 10.829 -7.889 33.322 1.00 7.53 139 ALA D O 1
ATOM 9785 N N . GLU D 1 160 ? 9.641 -7.658 31.419 0.60 5.87 140 GLU D N 1
ATOM 9786 C CA . GLU D 1 160 ? 10.022 -6.270 31.208 0.60 5.77 140 GLU D CA 1
ATOM 9787 C C . GLU D 1 160 ? 9.315 -5.288 32.170 0.60 5.30 140 GLU D C 1
ATOM 9788 O O . GLU D 1 160 ? 9.713 -4.120 32.251 0.60 4.63 140 GLU D O 1
ATOM 9794 N N . GLN D 1 161 ? 8.279 -5.761 32.888 1.00 5.18 141 GLN D N 1
ATOM 9795 C CA . GLN D 1 161 ? 7.402 -4.896 33.660 1.00 5.03 141 GLN D CA 1
ATOM 9796 C C . GLN D 1 161 ? 7.588 -5.033 35.160 1.00 4.99 141 GLN D C 1
ATOM 9797 O O . GLN D 1 161 ? 6.753 -4.578 35.938 1.00 5.42 141 GLN D O 1
ATOM 9803 N N . PHE D 1 162 ? 8.675 -5.671 35.565 1.00 5.45 142 PHE D N 1
ATOM 9804 C CA . PHE D 1 162 ? 9.033 -5.653 36.980 1.00 5.53 142 PHE D CA 1
ATOM 9805 C C . PHE D 1 162 ? 10.537 -5.521 37.203 1.00 6.17 142 PHE D C 1
ATOM 9806 O O . PHE D 1 162 ? 11.347 -5.865 36.334 1.00 6.21 142 PHE D O 1
ATOM 9814 N N . GLU D 1 163 ? 10.896 -4.976 38.361 1.00 5.62 143 GLU D N 1
ATOM 9815 C CA . GLU D 1 163 ? 12.303 -4.863 38.733 1.00 5.66 143 GLU D CA 1
ATOM 9816 C C . GLU D 1 163 ? 12.519 -5.333 40.163 1.00 6.16 143 GLU D C 1
ATOM 9817 O O . GLU D 1 163 ? 11.622 -5.244 40.998 1.00 6.20 143 GLU D O 1
ATOM 9823 N N . THR D 1 164 ? 13.710 -5.840 40.436 1.00 5.87 144 THR D N 1
ATOM 9824 C CA . THR D 1 164 ? 14.063 -6.252 41.795 1.00 6.32 144 THR D CA 1
ATOM 9825 C C . THR D 1 164 ? 15.319 -5.520 42.219 1.00 6.49 144 THR D C 1
ATOM 9826 O O . THR D 1 164 ? 16.100 -5.060 41.383 1.00 7.20 144 THR D O 1
ATOM 9830 N N . LEU D 1 165 ? 15.506 -5.409 43.529 1.00 6.54 145 LEU D N 1
ATOM 9831 C CA . LEU D 1 165 ? 16.763 -4.910 44.073 1.00 6.95 145 LEU D CA 1
ATOM 9832 C C . LEU D 1 165 ? 16.993 -5.567 45.409 1.00 6.97 145 LEU D C 1
ATOM 9833 O O . LEU D 1 165 ? 16.105 -5.566 46.269 1.00 6.99 145 LEU D O 1
ATOM 9838 N N . TYR D 1 166 ? 18.189 -6.126 45.580 1.00 7.35 146 TYR D N 1
ATOM 9839 C CA . TYR D 1 166 ? 18.529 -6.866 46.801 1.00 7.65 146 TYR D CA 1
ATOM 9840 C C . TYR D 1 166 ? 19.847 -6.377 47.405 1.00 8.53 146 TYR D C 1
ATOM 9841 O O . TYR D 1 166 ? 20.829 -6.217 46.688 1.00 8.04 146 TYR D O 1
ATOM 9850 N N . ALA D 1 167 ? 19.869 -6.154 48.721 1.00 8.88 147 ALA D N 1
ATOM 9851 C CA . ALA D 1 167 ? 21.117 -5.811 49.428 1.00 10.02 147 ALA D CA 1
ATOM 9852 C C . ALA D 1 167 ? 21.863 -7.055 49.904 1.00 10.28 147 ALA D C 1
ATOM 9853 O O . ALA D 1 167 ? 22.569 -7.026 50.917 1.00 11.01 147 ALA D O 1
ATOM 9855 N N . PHE D 1 168 ? 21.697 -8.138 49.155 1.00 10.17 148 PHE D N 1
ATOM 9856 C CA . PHE D 1 168 ? 22.275 -9.435 49.461 1.00 10.68 148 PHE D CA 1
ATOM 9857 C C . PHE D 1 168 ? 22.235 -10.265 48.181 1.00 11.09 148 PHE D C 1
ATOM 9858 O O . PHE D 1 168 ? 21.674 -9.820 47.164 1.00 10.92 148 PHE D O 1
ATOM 9866 N N . GLN D 1 169 ? 22.802 -11.470 48.234 1.00 12.01 149 GLN D N 1
ATOM 9867 C CA . GLN D 1 169 ? 23.026 -12.270 47.020 1.00 12.74 149 GLN D CA 1
ATOM 9868 C C . GLN D 1 169 ? 22.350 -13.641 47.026 1.00 13.41 149 GLN D C 1
ATOM 9869 O O . GLN D 1 169 ? 22.133 -14.236 45.966 1.00 13.68 149 GLN D O 1
ATOM 9875 N N . GLU D 1 170 ? 22.032 -14.146 48.214 1.00 13.77 150 GLU D N 1
ATOM 9876 C CA . GLU D 1 170 ? 21.568 -15.525 48.361 1.00 14.01 150 GLU D CA 1
ATOM 9877 C C . GLU D 1 170 ? 20.138 -15.627 48.888 1.00 13.59 150 GLU D C 1
ATOM 9878 O O . GLU D 1 170 ? 19.652 -14.718 49.568 1.00 13.70 150 GLU D O 1
ATOM 9884 N N . ASP D 1 171 ? 19.469 -16.724 48.530 1.00 12.89 151 ASP D N 1
ATOM 9885 C CA . ASP D 1 171 ? 18.158 -17.081 49.065 1.00 12.68 151 ASP D CA 1
ATOM 9886 C C . ASP D 1 171 ? 17.149 -15.947 48.862 1.00 11.84 151 ASP D C 1
ATOM 9887 O O . ASP D 1 171 ? 16.646 -15.359 49.826 1.00 12.11 151 ASP D O 1
ATOM 9892 N N . LEU D 1 172 ? 16.864 -15.643 47.599 1.00 11.03 152 LEU D N 1
ATOM 9893 C CA . LEU D 1 172 ? 15.992 -14.517 47.260 1.00 10.38 152 LEU D CA 1
ATOM 9894 C C . LEU D 1 172 ? 14.532 -14.768 47.605 1.00 9.94 152 LEU D C 1
ATOM 9895 O O . LEU D 1 172 ? 13.962 -15.793 47.220 1.00 10.50 152 LEU D O 1
ATOM 9900 N N . PRO D 1 173 ? 13.924 -13.825 48.334 1.00 9.31 153 PRO D N 1
ATOM 9901 C CA . PRO D 1 173 ? 12.503 -13.899 48.665 1.00 8.70 153 PRO D CA 1
ATOM 9902 C C . PRO D 1 173 ? 11.644 -13.327 47.544 1.00 8.49 153 PRO D C 1
ATOM 9903 O O . PRO D 1 173 ? 12.170 -12.745 46.602 1.00 8.33 153 PRO D O 1
ATOM 9907 N N . GLY D 1 174 ? 10.333 -13.501 47.651 1.00 8.16 154 GLY D N 1
ATOM 9908 C CA . GLY D 1 174 ? 9.409 -12.942 46.666 1.00 7.70 154 GLY D CA 1
ATOM 9909 C C . GLY D 1 174 ? 9.690 -13.463 45.273 1.00 7.78 154 GLY D C 1
ATOM 9910 O O . GLY D 1 174 ? 10.097 -14.620 45.108 1.00 7.58 154 GLY D O 1
ATOM 9911 N N . VAL D 1 175 ? 9.487 -12.608 44.273 1.00 7.66 155 VAL D N 1
ATOM 9912 C CA . VAL D 1 175 ? 9.602 -13.023 42.861 1.00 7.39 155 VAL D CA 1
ATOM 9913 C C . VAL D 1 175 ? 11.004 -13.543 42.515 1.00 7.73 155 VAL D C 1
ATOM 9914 O O . VAL D 1 175 ? 11.167 -14.341 41.592 1.00 8.39 155 VAL D O 1
ATOM 9918 N N . GLY D 1 176 ? 12.007 -13.091 43.269 1.00 7.97 156 GLY D N 1
ATOM 9919 C CA . GLY D 1 176 ? 13.388 -13.560 43.107 1.00 7.91 156 GLY D CA 1
ATOM 9920 C C . GLY D 1 176 ? 13.506 -15.070 43.211 1.00 8.24 156 GLY D C 1
ATOM 9921 O O . GLY D 1 176 ? 14.327 -15.681 42.518 1.00 8.32 156 GLY D O 1
ATOM 9922 N N . ALA D 1 177 ? 12.678 -15.667 44.072 1.00 8.68 157 ALA D N 1
ATOM 9923 C CA . ALA D 1 177 ? 12.660 -17.117 44.282 1.00 8.76 157 ALA D CA 1
ATOM 9924 C C . ALA D 1 177 ? 12.238 -17.926 43.046 1.00 8.67 157 ALA D C 1
ATOM 9925 O O . ALA D 1 177 ? 12.562 -19.116 42.952 1.00 8.98 157 ALA D O 1
ATOM 9927 N N . VAL D 1 178 ? 11.534 -17.288 42.107 1.00 9.09 158 VAL D N 1
ATOM 9928 C CA . VAL D 1 178 ? 11.116 -17.951 40.854 1.00 8.94 158 VAL D CA 1
ATOM 9929 C C . VAL D 1 178 ? 11.975 -17.557 39.647 1.00 9.32 158 VAL D C 1
ATOM 9930 O O . VAL D 1 178 ? 11.718 -17.984 38.520 1.00 9.01 158 VAL D O 1
ATOM 9934 N N . MET D 1 179 ? 12.995 -16.736 39.894 1.00 9.06 159 MET D N 1
ATOM 9935 C CA . MET D 1 179 ? 13.995 -16.421 38.872 1.00 9.24 159 MET D CA 1
ATOM 9936 C C . MET D 1 179 ? 15.163 -17.416 38.915 1.00 9.47 159 MET D C 1
ATOM 9937 O O . MET D 1 179 ? 15.267 -18.233 39.829 1.00 9.66 159 MET D O 1
ATOM 9942 N N . ASP D 1 180 ? 16.025 -17.365 37.905 1.00 10.20 160 ASP D N 1
ATOM 9943 C CA . ASP D 1 180 ? 17.084 -18.377 37.749 1.00 10.76 160 ASP D CA 1
ATOM 9944 C C . ASP D 1 180 ? 18.262 -18.207 38.687 1.00 11.20 160 ASP D C 1
ATOM 9945 O O . ASP D 1 180 ? 18.999 -19.169 38.939 1.00 11.59 160 ASP D O 1
ATOM 9950 N N . GLY D 1 181 ? 18.478 -16.981 39.154 1.00 11.64 161 GLY D N 1
ATOM 9951 C CA . GLY D 1 181 ? 19.620 -16.686 40.010 1.00 11.63 161 GLY D CA 1
ATOM 9952 C C . GLY D 1 181 ? 19.855 -15.217 40.301 1.00 11.55 161 GLY D C 1
ATOM 9953 O O . GLY D 1 181 ? 18.978 -14.376 40.095 1.00 11.44 161 GLY D O 1
ATOM 9954 N N . ILE D 1 182 ? 21.056 -14.927 40.796 1.00 11.76 162 ILE D N 1
ATOM 9955 C CA . ILE D 1 182 ? 21.473 -13.576 41.168 1.00 11.57 162 ILE D CA 1
ATOM 9956 C C . ILE D 1 182 ? 22.469 -12.982 40.168 1.00 11.39 162 ILE D C 1
ATOM 9957 O O . ILE D 1 182 ? 23.306 -13.693 39.590 1.00 10.87 162 ILE D O 1
ATOM 9962 N N . SER D 1 183 ? 22.367 -11.672 39.970 1.00 10.96 163 SER D N 1
ATOM 9963 C CA . SER D 1 183 ? 23.323 -10.915 39.169 1.00 10.58 163 SER D CA 1
ATOM 9964 C C . SER D 1 183 ? 24.614 -10.648 39.940 1.00 10.41 163 SER D C 1
ATOM 9965 O O . SER D 1 183 ? 24.715 -10.971 41.129 1.00 10.40 163 SER D O 1
ATOM 9968 N N . GLY D 1 184 ? 25.580 -10.030 39.263 1.00 10.51 164 GLY D N 1
ATOM 9969 C CA . GLY D 1 184 ? 26.716 -9.394 39.938 1.00 10.33 164 GLY D CA 1
ATOM 9970 C C . GLY D 1 184 ? 26.269 -8.015 40.403 1.00 10.04 164 GLY D C 1
ATOM 9971 O O . GLY D 1 184 ? 25.103 -7.647 40.228 1.00 10.03 164 GLY D O 1
ATOM 9972 N N . GLU D 1 185 ? 27.175 -7.250 41.008 1.00 9.76 165 GLU D N 1
ATOM 9973 C CA . GLU D 1 185 ? 26.857 -5.870 41.392 1.00 9.95 165 GLU D CA 1
ATOM 9974 C C . GLU D 1 185 ? 26.354 -5.083 40.186 1.00 9.39 165 GLU D C 1
ATOM 9975 O O . GLU D 1 185 ? 26.966 -5.134 39.112 1.00 9.03 165 GLU D O 1
ATOM 9981 N N . ILE D 1 186 ? 25.234 -4.380 40.362 1.00 8.68 166 ILE D N 1
ATOM 9982 C CA . ILE D 1 186 ? 24.594 -3.674 39.251 1.00 8.41 166 ILE D CA 1
ATOM 9983 C C . ILE D 1 186 ? 24.789 -2.159 39.281 1.00 8.13 166 ILE D C 1
ATOM 9984 O O . ILE D 1 186 ? 24.972 -1.561 40.348 1.00 8.57 166 ILE D O 1
ATOM 9989 N N . ASN D 1 187 ? 24.724 -1.547 38.097 1.00 8.04 167 ASN D N 1
ATOM 9990 C CA . ASN D 1 187 ? 24.958 -0.118 37.951 1.00 7.88 167 ASN D CA 1
ATOM 9991 C C . ASN D 1 187 ? 23.783 0.770 38.350 1.00 7.25 167 ASN D C 1
ATOM 9992 O O . ASN D 1 187 ? 23.987 1.806 38.979 1.00 7.36 167 ASN D O 1
ATOM 9997 N N . GLU D 1 188 ? 22.558 0.344 38.031 1.00 6.73 168 GLU D N 1
ATOM 9998 C CA . GLU D 1 188 ? 21.402 1.228 38.048 1.00 6.87 168 GLU D CA 1
ATOM 9999 C C . GLU D 1 188 ? 20.720 1.281 39.421 1.00 6.11 168 GLU D C 1
ATOM 10000 O O . GLU D 1 188 ? 19.591 0.826 39.587 1.00 5.94 168 GLU D O 1
ATOM 10006 N N . HIS D 1 189 ? 21.434 1.835 40.395 1.00 5.61 169 HIS D N 1
ATOM 10007 C CA . HIS D 1 189 ? 20.900 2.050 41.737 1.00 6.00 169 HIS D CA 1
ATOM 10008 C C . HIS D 1 189 ? 21.683 3.150 42.464 1.00 6.03 169 HIS D C 1
ATOM 10009 O O . HIS D 1 189 ? 22.795 3.509 42.047 1.00 6.64 169 HIS D O 1
ATOM 10016 N N . GLY D 1 190 ? 21.106 3.647 43.559 1.00 6.08 170 GLY D N 1
ATOM 10017 C CA . GLY D 1 190 ? 21.702 4.682 44.390 1.00 5.77 170 GLY D CA 1
ATOM 10018 C C . GLY D 1 190 ? 21.399 6.118 43.993 1.00 6.12 170 GLY D C 1
ATOM 10019 O O . GLY D 1 190 ? 22.080 7.050 44.422 1.00 6.33 170 GLY D O 1
ATOM 10020 N N . TYR D 1 191 ? 20.385 6.305 43.157 1.00 5.73 171 TYR D N 1
ATOM 10021 C CA . TYR D 1 191 ? 19.915 7.642 42.792 1.00 5.55 171 TYR D CA 1
ATOM 10022 C C . TYR D 1 191 ? 18.423 7.539 42.563 1.00 5.85 171 TYR D C 1
ATOM 10023 O O . TYR D 1 191 ? 17.949 6.503 42.093 1.00 6.30 171 TYR D O 1
ATOM 10032 N N . TRP D 1 192 ? 17.686 8.598 42.884 1.00 5.00 172 TRP D N 1
ATOM 10033 C CA . TRP D 1 192 ? 16.242 8.613 42.641 1.00 5.22 172 TRP D CA 1
ATOM 10034 C C . TRP D 1 192 ? 16.024 8.525 41.133 1.00 5.24 172 TRP D C 1
ATOM 10035 O O . TRP D 1 192 ? 16.721 9.187 40.359 1.00 5.94 172 TRP D O 1
ATOM 10046 N N . GLY D 1 193 ? 15.071 7.694 40.718 1.00 5.69 173 GLY D N 1
ATOM 10047 C CA . GLY D 1 193 ? 14.914 7.392 39.286 1.00 6.18 173 GLY D CA 1
ATOM 10048 C C . GLY D 1 193 ? 15.531 6.071 38.854 1.00 6.51 173 GLY D C 1
ATOM 10049 O O . GLY D 1 193 ? 15.242 5.579 37.745 1.00 6.46 173 GLY D O 1
ATOM 10050 N N . SER D 1 194 ? 16.381 5.498 39.707 1.00 6.51 174 SER D N 1
ATOM 10051 C CA . SER D 1 194 ? 17.039 4.223 39.399 1.00 6.39 174 SER D CA 1
ATOM 10052 C C . SER D 1 194 ? 16.077 3.041 39.378 1.00 6.02 174 SER D C 1
ATOM 10053 O O . SER D 1 194 ? 16.251 2.125 38.583 1.00 6.55 174 SER D O 1
ATOM 10056 N N . MET D 1 195 ? 15.065 3.049 40.246 1.00 6.07 175 MET D N 1
ATOM 10057 C CA . MET D 1 195 ? 14.036 2.024 40.180 1.00 5.83 175 MET D CA 1
ATOM 10058 C C . MET D 1 195 ? 13.408 1.980 38.775 1.00 6.24 175 MET D C 1
ATOM 10059 O O . MET D 1 195 ? 13.337 0.910 38.146 1.00 5.77 175 MET D O 1
ATOM 10064 N N . ARG D 1 196 ? 12.981 3.139 38.272 1.00 5.94 176 ARG D N 1
ATOM 10065 C CA . ARG D 1 196 ? 12.453 3.222 36.911 1.00 6.02 176 ARG D CA 1
ATOM 10066 C C . ARG D 1 196 ? 13.399 2.561 35.908 1.00 6.48 176 ARG D C 1
ATOM 10067 O O . ARG D 1 196 ? 12.969 1.755 35.076 1.00 6.43 176 ARG D O 1
ATOM 10075 N N . GLU D 1 197 ? 14.676 2.915 35.983 1.00 6.77 177 GLU D N 1
ATOM 10076 C CA . GLU D 1 197 ? 15.675 2.438 35.014 1.00 6.81 177 GLU D CA 1
ATOM 10077 C C . GLU D 1 197 ? 15.979 0.948 35.108 1.00 7.05 177 GLU D C 1
ATOM 10078 O O . GLU D 1 197 ? 16.578 0.373 34.175 1.00 7.32 177 GLU D O 1
ATOM 10084 N N . ARG D 1 198 ? 15.592 0.330 36.227 1.00 6.73 178 ARG D N 1
ATOM 10085 C CA . ARG D 1 198 ? 15.761 -1.106 36.408 1.00 5.96 178 ARG D CA 1
ATOM 10086 C C . ARG D 1 198 ? 14.656 -1.909 35.702 1.00 5.80 178 ARG D C 1
ATOM 10087 O O . ARG D 1 198 ? 14.829 -3.098 35.451 1.00 5.61 178 ARG D O 1
ATOM 10095 N N . PHE D 1 199 ? 13.520 -1.269 35.427 1.00 5.84 179 PHE D N 1
ATOM 10096 C CA . PHE D 1 199 ? 12.491 -1.887 34.580 1.00 5.20 179 PHE D CA 1
ATOM 10097 C C . PHE D 1 199 ? 13.022 -1.962 33.151 1.00 5.14 179 PHE D C 1
ATOM 10098 O O . PHE D 1 199 ? 13.294 -0.920 32.549 1.00 5.52 179 PHE D O 1
ATOM 10106 N N . PRO D 1 200 ? 13.111 -3.179 32.580 1.00 5.08 180 PRO D N 1
ATOM 10107 C CA . PRO D 1 200 ? 13.551 -3.248 31.181 1.00 5.18 180 PRO D CA 1
ATOM 10108 C C . PRO D 1 200 ? 12.674 -2.429 30.234 1.00 5.26 180 PRO D C 1
ATOM 10109 O O . PRO D 1 200 ? 13.173 -1.885 29.261 1.00 5.26 180 PRO D O 1
ATOM 10113 N N . ILE D 1 201 ? 11.368 -2.333 30.504 1.00 5.09 181 ILE D N 1
ATOM 10114 C CA . ILE D 1 201 ? 10.490 -1.577 29.619 1.00 5.56 181 ILE D CA 1
ATOM 10115 C C . ILE D 1 201 ? 10.801 -0.079 29.587 1.00 5.17 181 ILE D C 1
ATOM 10116 O O . ILE D 1 201 ? 10.417 0.608 28.656 1.00 5.83 181 ILE D O 1
ATOM 10121 N N . SER D 1 202 ? 11.484 0.430 30.615 1.00 5.57 182 SER D N 1
ATOM 10122 C CA . SER D 1 202 ? 11.865 1.849 30.668 1.00 5.70 182 SER D CA 1
ATOM 10123 C C . SER D 1 202 ? 12.757 2.297 29.492 1.00 5.19 182 SER D C 1
ATOM 10124 O O . SER D 1 202 ? 12.932 3.476 29.255 1.00 5.91 182 SER D O 1
ATOM 10127 N N . GLN D 1 203 ? 13.285 1.329 28.767 1.00 6.09 183 GLN D N 1
ATOM 10128 C CA . GLN D 1 203 ? 14.087 1.592 27.570 1.00 6.71 183 GLN D CA 1
ATOM 10129 C C . GLN D 1 203 ? 13.201 2.198 26.474 1.00 7.05 183 GLN D C 1
ATOM 10130 O O . GLN D 1 203 ? 13.689 2.861 25.553 1.00 6.93 183 GLN D O 1
ATOM 10136 N N . THR D 1 204 ? 11.892 1.947 26.560 1.00 7.29 184 THR D N 1
ATOM 10137 C CA . THR D 1 204 ? 10.960 2.380 25.519 1.00 7.84 184 THR D CA 1
ATOM 10138 C C . THR D 1 204 ? 9.661 3.038 26.025 1.00 7.34 184 THR D C 1
ATOM 10139 O O . THR D 1 204 ? 9.117 3.884 25.343 1.00 7.29 184 THR D O 1
ATOM 10143 N N . ASP D 1 205 ? 9.233 2.699 27.241 1.00 7.41 185 ASP D N 1
ATOM 10144 C CA . ASP D 1 205 ? 7.870 2.979 27.701 1.00 8.01 185 ASP D CA 1
ATOM 10145 C C . ASP D 1 205 ? 7.898 3.839 28.962 1.00 7.77 185 ASP D C 1
ATOM 10146 O O . ASP D 1 205 ? 8.695 3.586 29.854 1.00 8.22 185 ASP D O 1
ATOM 10151 N N . TRP D 1 206 ? 7.006 4.831 29.031 1.00 8.04 186 TRP D N 1
ATOM 10152 C CA . TRP D 1 206 ? 6.913 5.736 30.178 1.00 8.57 186 TRP D CA 1
ATOM 10153 C C . TRP D 1 206 ? 6.181 5.130 31.376 1.00 8.19 186 TRP D C 1
ATOM 10154 O O . TRP D 1 206 ? 6.234 5.680 32.495 1.00 7.82 186 TRP D O 1
ATOM 10165 N N . MET D 1 207 ? 5.490 4.014 31.141 1.00 7.89 187 MET D N 1
ATOM 10166 C CA . MET D 1 207 ? 4.610 3.406 32.157 1.00 7.84 187 MET D CA 1
ATOM 10167 C C . MET D 1 207 ? 3.634 4.428 32.772 1.00 8.19 187 MET D C 1
ATOM 10168 O O . MET D 1 207 ? 3.444 4.473 34.004 1.00 8.10 187 MET D O 1
ATOM 10173 N N . GLN D 1 208 ? 3.023 5.230 31.907 1.00 8.10 188 GLN D N 1
ATOM 10174 C CA . GLN D 1 208 ? 2.068 6.270 32.280 1.00 8.56 188 GLN D CA 1
ATOM 10175 C C . GLN D 1 208 ? 0.736 5.641 32.663 1.00 8.27 188 GLN D C 1
ATOM 10176 O O . GLN D 1 208 ? 0.185 4.815 31.923 1.00 8.12 188 GLN D O 1
ATOM 10182 N N . ALA D 1 209 ? 0.213 6.033 33.825 1.00 7.46 189 ALA D N 1
ATOM 10183 C CA . ALA D 1 209 ? -1.077 5.547 34.251 1.00 8.08 189 ALA D CA 1
ATOM 10184 C C . ALA D 1 209 ? -2.185 6.186 33.419 1.00 8.30 189 ALA D C 1
ATOM 10185 O O . ALA D 1 209 ? -2.125 7.372 33.067 1.00 8.74 189 ALA D O 1
ATOM 10187 N N . SER D 1 210 ? -3.181 5.374 33.084 1.00 8.26 190 SER D N 1
ATOM 10188 C CA . SER D 1 210 ? -4.398 5.877 32.520 1.00 9.01 190 SER D CA 1
ATOM 10189 C C . SER D 1 210 ? -5.517 4.918 32.878 1.00 8.58 190 SER D C 1
ATOM 10190 O O . SER D 1 210 ? -5.276 3.769 33.174 1.00 8.26 190 SER D O 1
ATOM 10193 N N . GLY D 1 211 ? -6.747 5.416 32.860 1.00 9.44 191 GLY D N 1
ATOM 10194 C CA . GLY D 1 211 ? -7.908 4.612 33.194 1.00 9.67 191 GLY D CA 1
ATOM 10195 C C . GLY D 1 211 ? -8.265 4.768 34.650 1.00 9.98 191 GLY D C 1
ATOM 10196 O O . GLY D 1 211 ? -7.621 5.508 35.393 1.00 10.43 191 GLY D O 1
ATOM 10197 N N . GLU D 1 212 ? -9.294 4.038 35.056 1.00 10.26 192 GLU D N 1
ATOM 10198 C CA . GLU D 1 212 ? -9.782 4.102 36.413 1.00 10.56 192 GLU D CA 1
ATOM 10199 C C . GLU D 1 212 ? -9.829 2.722 37.062 1.00 9.75 192 GLU D C 1
ATOM 10200 O O . GLU D 1 212 ? -10.175 1.734 36.423 1.00 9.99 192 GLU D O 1
ATOM 10206 N N . LEU D 1 213 ? -9.517 2.685 38.351 1.00 8.98 193 LEU D N 1
ATOM 10207 C CA . LEU D 1 213 ? -9.747 1.520 39.184 1.00 8.51 193 LEU D CA 1
ATOM 10208 C C . LEU D 1 213 ? -11.259 1.457 39.417 1.00 8.74 193 LEU D C 1
ATOM 10209 O O . LEU D 1 213 ? -11.847 2.402 39.936 1.00 8.42 193 LEU D O 1
ATOM 10214 N N . ARG D 1 214 ? -11.883 0.363 38.987 1.00 8.33 194 ARG D N 1
ATOM 10215 C CA . ARG D 1 214 ? -13.349 0.321 38.869 0.60 8.27 194 ARG D CA 1
ATOM 10216 C C . ARG D 1 214 ? -13.996 -0.993 39.308 1.00 8.83 194 ARG D C 1
ATOM 10217 O O . ARG D 1 214 ? -13.510 -2.087 39.035 1.00 8.57 194 ARG D O 1
ATOM 10225 N N . VAL D 1 215 ? -15.133 -0.871 39.980 1.00 9.08 195 VAL D N 1
ATOM 10226 C CA . VAL D 1 215 ? -15.923 -2.041 40.323 1.00 9.99 195 VAL D CA 1
ATOM 10227 C C . VAL D 1 215 ? -16.653 -2.492 39.055 1.00 10.50 195 VAL D C 1
ATOM 10228 O O . VAL D 1 215 ? -17.301 -1.683 38.384 1.00 11.03 195 VAL D O 1
ATOM 10232 N N . ILE D 1 216 ? -16.531 -3.776 38.723 1.00 11.08 196 ILE D N 1
ATOM 10233 C CA . ILE D 1 216 ? -17.240 -4.336 37.567 1.00 10.62 196 ILE D CA 1
ATOM 10234 C C . ILE D 1 216 ? -18.390 -5.272 37.969 1.00 10.69 196 ILE D C 1
ATOM 10235 O O . ILE D 1 216 ? -19.277 -5.550 37.165 1.00 10.37 196 ILE D O 1
ATOM 10240 N N . ALA D 1 217 ? -18.366 -5.758 39.208 1.00 10.64 197 ALA D N 1
ATOM 10241 C CA . ALA D 1 217 ? -19.481 -6.549 39.738 1.00 11.08 197 ALA D CA 1
ATOM 10242 C C . ALA D 1 217 ? -19.645 -6.303 41.232 1.00 11.48 197 ALA D C 1
ATOM 10243 O O . ALA D 1 217 ? -18.660 -6.272 41.966 1.00 11.81 197 ALA D O 1
ATOM 10245 N N . GLY D 1 218 ? -20.887 -6.127 41.676 1.00 12.42 198 GLY D N 1
ATOM 10246 C CA . GLY D 1 218 ? -21.181 -5.985 43.101 1.00 12.80 198 GLY D CA 1
ATOM 10247 C C . GLY D 1 218 ? -21.091 -4.569 43.643 1.00 13.40 198 GLY D C 1
ATOM 10248 O O . GLY D 1 218 ? -21.062 -3.604 42.889 1.00 13.13 198 GLY D O 1
ATOM 10249 N N . ASP D 1 219 ? -21.046 -4.456 44.968 1.00 13.97 199 ASP D N 1
ATOM 10250 C CA . ASP D 1 219 ? -21.052 -3.172 45.663 1.00 14.92 199 ASP D CA 1
ATOM 10251 C C . ASP D 1 219 ? -20.286 -3.340 46.978 1.00 15.22 199 ASP D C 1
ATOM 10252 O O . ASP D 1 219 ? -20.681 -4.150 47.828 1.00 15.55 199 ASP D O 1
ATOM 10257 N N . PRO D 1 220 ? -19.169 -2.599 47.143 1.00 15.61 200 PRO D N 1
ATOM 10258 C CA . PRO D 1 220 ? -18.415 -2.679 48.403 1.00 16.00 200 PRO D CA 1
ATOM 10259 C C . PRO D 1 220 ? -19.265 -2.372 49.650 1.00 16.57 200 PRO D C 1
ATOM 10260 O O . PRO D 1 220 ? -19.136 -3.061 50.666 1.00 16.31 200 PRO D O 1
ATOM 10264 N N . ALA D 1 221 ? -20.147 -1.377 49.558 1.00 16.90 201 ALA D N 1
ATOM 10265 C CA . ALA D 1 221 ? -20.935 -0.916 50.710 1.00 17.33 201 ALA D CA 1
ATOM 10266 C C . ALA D 1 221 ? -21.917 -1.955 51.251 1.00 17.63 201 ALA D C 1
ATOM 10267 O O . ALA D 1 221 ? -22.352 -1.863 52.397 1.00 18.03 201 ALA D O 1
ATOM 10269 N N . VAL D 1 222 ? -22.251 -2.941 50.422 1.00 17.58 202 VAL D N 1
ATOM 10270 C CA . VAL D 1 222 ? -23.208 -3.985 50.775 1.00 17.34 202 VAL D CA 1
ATOM 10271 C C . VAL D 1 222 ? -22.504 -5.294 51.177 1.00 16.91 202 VAL D C 1
ATOM 10272 O O . VAL D 1 222 ? -23.092 -6.139 51.852 1.00 16.89 202 VAL D O 1
ATOM 10276 N N . GLY D 1 223 ? -21.240 -5.437 50.778 1.00 16.21 203 GLY D N 1
ATOM 10277 C CA . GLY D 1 223 ? -20.475 -6.665 51.019 1.00 15.21 203 GLY D CA 1
ATOM 10278 C C . GLY D 1 223 ? -20.778 -7.718 49.966 1.00 14.45 203 GLY D C 1
ATOM 10279 O O . GLY D 1 223 ? -21.158 -7.382 48.844 1.00 14.34 203 GLY D O 1
ATOM 10280 N N . GLY D 1 224 ? -20.618 -8.992 50.321 1.00 13.57 204 GLY D N 1
ATOM 10281 C CA . GLY D 1 224 ? -20.809 -10.080 49.362 1.00 12.64 204 GLY D CA 1
ATOM 10282 C C . GLY D 1 224 ? -19.648 -10.143 48.389 1.00 12.24 204 GLY D C 1
ATOM 10283 O O . GLY D 1 224 ? -18.541 -9.748 48.734 1.00 11.52 204 GLY D O 1
ATOM 10284 N N . ARG D 1 225 ? -19.906 -10.652 47.187 1.00 11.85 205 ARG D N 1
ATOM 10285 C CA . ARG D 1 225 ? -18.888 -10.742 46.142 1.00 11.93 205 ARG D CA 1
ATOM 10286 C C . ARG D 1 225 ? -18.749 -9.416 45.390 1.00 11.32 205 ARG D C 1
ATOM 10287 O O . ARG D 1 225 ? -19.727 -8.871 44.869 1.00 10.81 205 ARG D O 1
ATOM 10295 N N . VAL D 1 226 ? -17.527 -8.884 45.383 1.00 10.59 206 VAL D N 1
ATOM 10296 C CA . VAL D 1 226 ? -17.199 -7.677 44.630 1.00 10.58 206 VAL D CA 1
ATOM 10297 C C . VAL D 1 226 ? -15.968 -7.933 43.763 1.00 10.20 206 VAL D C 1
ATOM 10298 O O . VAL D 1 226 ? -14.950 -8.455 44.230 1.00 10.73 206 VAL D O 1
ATOM 10302 N N . VAL D 1 227 ? -16.061 -7.551 42.497 1.00 9.62 207 VAL D N 1
ATOM 10303 C CA . VAL D 1 227 ? -14.931 -7.674 41.574 1.00 9.46 207 VAL D CA 1
ATOM 10304 C C . VAL D 1 227 ? -14.520 -6.290 41.093 1.00 9.11 207 VAL D C 1
ATOM 10305 O O . VAL D 1 227 ? -15.360 -5.479 40.716 1.00 8.48 207 VAL D O 1
ATOM 10309 N N . VAL D 1 228 ? -13.212 -6.046 41.099 1.00 8.65 208 VAL D N 1
ATOM 10310 C CA . VAL D 1 228 ? -12.639 -4.769 40.727 1.00 8.52 208 VAL D CA 1
ATOM 10311 C C . VAL D 1 228 ? -11.591 -5.009 39.653 1.00 7.99 208 VAL D C 1
ATOM 10312 O O . VAL D 1 228 ? -10.763 -5.922 39.758 1.00 8.19 208 VAL D O 1
ATOM 10316 N N . ARG D 1 229 ? -11.623 -4.187 38.620 1.00 8.02 209 ARG D N 1
ATOM 10317 C CA . ARG D 1 229 ? -10.574 -4.207 37.634 1.00 7.74 209 ARG D CA 1
ATOM 10318 C C . ARG D 1 229 ? -9.636 -3.038 37.846 1.00 6.93 209 ARG D C 1
ATOM 10319 O O . ARG D 1 229 ? -10.044 -1.964 38.304 1.00 5.83 209 ARG D O 1
ATOM 10327 N N . GLY D 1 230 ? -8.368 -3.286 37.548 1.00 6.38 210 GLY D N 1
ATOM 10328 C CA . GLY D 1 230 ? -7.340 -2.261 37.585 1.00 7.39 210 GLY D CA 1
ATOM 10329 C C . GLY D 1 230 ? -7.242 -1.492 36.280 1.00 6.98 210 GLY D C 1
ATOM 10330 O O . GLY D 1 230 ? -7.881 -1.846 35.277 1.00 8.51 210 GLY D O 1
ATOM 10331 N N . HIS D 1 231 ? -6.441 -0.428 36.300 1.00 6.71 211 HIS D N 1
ATOM 10332 C CA . HIS D 1 231 ? -6.210 0.391 35.122 1.00 5.97 211 HIS D CA 1
ATOM 10333 C C . HIS D 1 231 ? -4.775 0.235 34.632 1.00 5.42 211 HIS D C 1
ATOM 10334 O O . HIS D 1 231 ? -3.964 -0.435 35.270 1.00 5.74 211 HIS D O 1
ATOM 10341 N N . ASP D 1 232 ? -4.459 0.843 33.487 1.00 5.55 212 ASP D N 1
ATOM 10342 C CA A ASP D 1 232 ? -3.103 0.745 32.976 0.60 6.55 212 ASP D CA 1
ATOM 10343 C CA B ASP D 1 232 ? -3.105 0.802 32.928 0.40 5.83 212 ASP D CA 1
ATOM 10344 C C . ASP D 1 232 ? -2.045 1.317 33.908 1.00 6.05 212 ASP D C 1
ATOM 10345 O O . ASP D 1 232 ? -2.161 2.434 34.437 1.00 5.89 212 ASP D O 1
ATOM 10354 N N . ASN D 1 233 ? -1.013 0.498 34.118 1.00 5.89 213 ASN D N 1
ATOM 10355 C CA . ASN D 1 233 ? 0.170 0.853 34.863 1.00 5.65 213 ASN D CA 1
ATOM 10356 C C . ASN D 1 233 ? -0.047 1.229 36.321 1.00 5.28 213 ASN D C 1
ATOM 10357 O O . ASN D 1 233 ? 0.644 2.100 36.847 1.00 6.00 213 ASN D O 1
ATOM 10362 N N . ILE D 1 234 ? -1.000 0.546 36.962 1.00 5.17 214 ILE D N 1
ATOM 10363 C CA . ILE D 1 234 ? -0.987 0.411 38.426 1.00 4.65 214 ILE D CA 1
ATOM 10364 C C . ILE D 1 234 ? 0.364 -0.201 38.770 1.00 5.33 214 ILE D C 1
ATOM 10365 O O . ILE D 1 234 ? 0.888 -1.033 38.013 1.00 5.67 214 ILE D O 1
ATOM 10370 N N . ALA D 1 235 ? 0.930 0.235 39.889 1.00 4.67 215 ALA D N 1
ATOM 10371 C CA . ALA D 1 235 ? 2.229 -0.276 40.320 1.00 4.96 215 ALA D CA 1
ATOM 10372 C C . ALA D 1 235 ? 2.052 -1.016 41.646 1.00 4.96 215 ALA D C 1
ATOM 10373 O O . ALA D 1 235 ? 1.194 -0.668 42.452 1.00 5.21 215 ALA D O 1
ATOM 10375 N N . LEU D 1 236 ? 2.865 -2.042 41.862 1.00 4.89 216 LEU D N 1
ATOM 10376 C CA . LEU D 1 236 ? 2.811 -2.786 43.124 1.00 4.75 216 LEU D CA 1
ATOM 10377 C C . LEU D 1 236 ? 4.223 -2.909 43.637 1.00 5.16 216 LEU D C 1
ATOM 10378 O O . LEU D 1 236 ? 5.096 -3.405 42.928 1.00 5.14 216 LEU D O 1
ATOM 10383 N N . ILE D 1 237 ? 4.437 -2.451 44.869 1.00 4.53 217 ILE D N 1
ATOM 10384 C CA . ILE D 1 237 ? 5.717 -2.646 45.527 1.00 4.85 217 ILE D CA 1
ATOM 10385 C C . ILE D 1 237 ? 5.584 -3.681 46.644 1.00 4.94 217 ILE D C 1
ATOM 10386 O O . ILE D 1 237 ? 4.673 -3.593 47.471 1.00 4.70 217 ILE D O 1
ATOM 10391 N N . ARG D 1 238 ? 6.487 -4.663 46.646 1.00 5.07 218 ARG D N 1
ATOM 10392 C CA . ARG D 1 238 ? 6.773 -5.473 47.827 1.00 5.18 218 ARG D CA 1
ATOM 10393 C C . ARG D 1 238 ? 8.156 -5.054 48.292 1.00 5.29 218 ARG D C 1
ATOM 10394 O O . ARG D 1 238 ? 9.155 -5.340 47.620 1.00 5.93 218 ARG D O 1
ATOM 10402 N N . SER D 1 239 ? 8.215 -4.346 49.411 1.00 4.88 219 SER D N 1
ATOM 10403 C CA . SER D 1 239 ? 9.517 -3.961 49.954 1.00 4.63 219 SER D CA 1
ATOM 10404 C C . SER D 1 239 ? 9.676 -4.633 51.313 1.00 5.41 219 SER D C 1
ATOM 10405 O O . SER D 1 239 ? 8.852 -4.420 52.208 1.00 5.55 219 SER D O 1
ATOM 10408 N N . GLY D 1 240 ? 10.743 -5.416 51.474 1.00 4.93 220 GLY D N 1
ATOM 10409 C CA . GLY D 1 240 ? 10.881 -6.278 52.649 1.00 5.28 220 GLY D CA 1
ATOM 10410 C C . GLY D 1 240 ? 12.113 -6.131 53.505 1.00 5.59 220 GLY D C 1
ATOM 10411 O O . GLY D 1 240 ? 13.110 -5.538 53.085 1.00 5.01 220 GLY D O 1
ATOM 10412 N N . GLN D 1 241 ? 12.016 -6.710 54.701 1.00 5.77 221 GLN D N 1
ATOM 10413 C CA . GLN D 1 241 ? 13.015 -6.621 55.757 1.00 6.93 221 GLN D CA 1
ATOM 10414 C C . GLN D 1 241 ? 13.114 -7.996 56.403 1.00 7.14 221 GLN D C 1
ATOM 10415 O O . GLN D 1 241 ? 12.102 -8.585 56.795 1.00 7.29 221 GLN D O 1
ATOM 10421 N N . ASP D 1 242 ? 14.338 -8.504 56.500 1.00 7.71 222 ASP D N 1
ATOM 10422 C CA . ASP D 1 242 ? 14.600 -9.820 57.070 1.00 8.13 222 ASP D CA 1
ATOM 10423 C C . ASP D 1 242 ? 15.722 -9.683 58.100 1.00 8.67 222 ASP D C 1
ATOM 10424 O O . ASP D 1 242 ? 16.851 -9.375 57.752 1.00 8.20 222 ASP D O 1
ATOM 10429 N N . TRP D 1 243 ? 15.392 -9.892 59.374 1.00 8.45 223 TRP D N 1
ATOM 10430 C CA . TRP D 1 243 ? 16.387 -9.773 60.445 1.00 9.46 223 TRP D CA 1
ATOM 10431 C C . TRP D 1 243 ? 16.607 -11.090 61.191 1.00 10.31 223 TRP D C 1
ATOM 10432 O O . TRP D 1 243 ? 17.214 -11.113 62.268 1.00 10.71 223 TRP D O 1
ATOM 10443 N N . ALA D 1 244 ? 16.132 -12.184 60.601 1.00 11.73 224 ALA D N 1
ATOM 10444 C CA . ALA D 1 244 ? 16.169 -13.499 61.240 1.00 13.13 224 ALA D CA 1
ATOM 10445 C C . ALA D 1 244 ? 17.570 -13.971 61.632 1.00 14.10 224 ALA D C 1
ATOM 10446 O O . ALA D 1 244 ? 17.747 -14.592 62.685 1.00 14.62 224 ALA D O 1
ATOM 10448 N N . ASP D 1 245 ? 18.565 -13.654 60.808 1.00 15.18 225 ASP D N 1
ATOM 10449 C CA . ASP D 1 245 ? 19.917 -14.154 61.044 1.00 16.20 225 ASP D CA 1
ATOM 10450 C C . ASP D 1 245 ? 20.894 -13.114 61.591 1.00 16.63 225 ASP D C 1
ATOM 10451 O O . ASP D 1 245 ? 22.071 -13.406 61.808 1.00 16.97 225 ASP D O 1
ATOM 10456 N N . ALA D 1 246 ? 20.386 -11.912 61.837 1.00 17.05 226 ALA D N 1
ATOM 10457 C CA . ALA D 1 246 ? 21.164 -10.853 62.454 1.00 17.36 226 ALA D CA 1
ATOM 10458 C C . ALA D 1 246 ? 21.463 -11.204 63.906 1.00 17.75 226 ALA D C 1
ATOM 10459 O O . ALA D 1 246 ? 20.624 -11.791 64.593 1.00 17.92 226 ALA D O 1
ATOM 10461 N N . GLU D 1 247 ? 22.658 -10.850 64.367 1.00 18.00 227 GLU D N 1
ATOM 10462 C CA . GLU D 1 247 ? 23.005 -11.060 65.766 0.80 18.43 227 GLU D CA 1
ATOM 10463 C C . GLU D 1 247 ? 22.464 -9.951 66.659 1.00 18.47 227 GLU D C 1
ATOM 10464 O O . GLU D 1 247 ? 21.839 -9.005 66.171 1.00 18.53 227 GLU D O 1
ATOM 10470 N N . ALA D 1 248 ? 22.716 -10.077 67.961 1.00 18.58 228 ALA D N 1
ATOM 10471 C CA . ALA D 1 248 ? 22.087 -9.248 68.990 1.00 18.71 228 ALA D CA 1
ATOM 10472 C C . ALA D 1 248 ? 22.185 -7.743 68.763 1.00 18.70 228 ALA D C 1
ATOM 10473 O O . ALA D 1 248 ? 21.185 -7.038 68.859 1.00 18.70 228 ALA D O 1
ATOM 10475 N N . ASP D 1 249 ? 23.386 -7.259 68.458 1.00 18.43 229 ASP D N 1
ATOM 10476 C CA . ASP D 1 249 ? 23.625 -5.825 68.321 1.00 18.26 229 ASP D CA 1
ATOM 10477 C C . ASP D 1 249 ? 23.007 -5.254 67.056 1.00 18.27 229 ASP D C 1
ATOM 10478 O O . ASP D 1 249 ? 22.513 -4.128 67.064 1.00 18.51 229 ASP D O 1
ATOM 10483 N N . GLU D 1 250 ? 23.035 -6.040 65.983 1.00 18.26 230 GLU D N 1
ATOM 10484 C CA . GLU D 1 250 ? 22.455 -5.652 64.695 1.00 18.03 230 GLU D CA 1
ATOM 10485 C C . GLU D 1 250 ? 20.917 -5.682 64.710 1.00 18.10 230 GLU D C 1
ATOM 10486 O O . GLU D 1 250 ? 20.261 -4.784 64.166 1.00 17.83 230 GLU D O 1
ATOM 10492 N N . ARG D 1 251 ? 20.354 -6.722 65.324 1.00 17.91 231 ARG D N 1
ATOM 10493 C CA . ARG D 1 251 ? 18.908 -6.824 65.519 1.00 17.96 231 ARG D CA 1
ATOM 10494 C C . ARG D 1 251 ? 18.403 -5.606 66.283 1.00 17.94 231 ARG D C 1
ATOM 10495 O O . ARG D 1 251 ? 17.368 -5.033 65.933 1.00 18.24 231 ARG D O 1
ATOM 10503 N N . SER D 1 252 ? 19.144 -5.217 67.321 1.00 17.99 232 SER D N 1
ATOM 10504 C CA . SER D 1 252 ? 18.812 -4.040 68.127 1.00 17.85 232 SER D CA 1
ATOM 10505 C C . SER D 1 252 ? 18.828 -2.753 67.298 1.00 17.72 232 SER D C 1
ATOM 10506 O O . SER D 1 252 ? 18.004 -1.869 67.504 1.00 17.60 232 SER D O 1
ATOM 10509 N N . LEU D 1 253 ? 19.754 -2.670 66.344 1.00 17.45 233 LEU D N 1
ATOM 10510 C CA . LEU D 1 253 ? 19.837 -1.538 65.416 1.00 16.92 233 LEU D CA 1
ATOM 10511 C C . LEU D 1 253 ? 18.642 -1.428 64.467 1.00 16.23 233 LEU D C 1
ATOM 10512 O O . LEU D 1 253 ? 18.124 -0.335 64.240 1.00 16.38 233 LEU D O 1
ATOM 10517 N N . TYR D 1 254 ? 18.218 -2.554 63.898 1.00 14.87 234 TYR D N 1
ATOM 10518 C CA . TYR D 1 254 ? 17.030 -2.564 63.065 1.00 13.28 234 TYR D CA 1
ATOM 10519 C C . TYR D 1 254 ? 15.790 -2.192 63.882 1.00 13.11 234 TYR D C 1
ATOM 10520 O O . TYR D 1 254 ? 15.031 -1.305 63.498 1.00 12.64 234 TYR D O 1
ATOM 10529 N N . LEU D 1 255 ? 15.614 -2.868 65.014 1.00 12.98 235 LEU D N 1
ATOM 10530 C CA . LEU D 1 255 ? 14.412 -2.719 65.836 1.00 12.87 235 LEU D CA 1
ATOM 10531 C C . LEU D 1 255 ? 14.284 -1.373 66.558 1.00 13.07 235 LEU D C 1
ATOM 10532 O O . LEU D 1 255 ? 13.173 -0.873 66.739 1.00 13.13 235 LEU D O 1
ATOM 10537 N N . ASP D 1 256 ? 15.414 -0.795 66.962 1.00 13.18 236 ASP D N 1
ATOM 10538 C CA . ASP D 1 256 ? 15.419 0.480 67.685 1.00 13.56 236 ASP D CA 1
ATOM 10539 C C . ASP D 1 256 ? 15.504 1.705 66.771 1.00 13.78 236 ASP D C 1
ATOM 10540 O O . ASP D 1 256 ? 14.899 2.736 67.063 1.00 13.77 236 ASP D O 1
ATOM 10545 N N . GLU D 1 257 ? 16.267 1.602 65.683 1.00 13.73 237 GLU D N 1
ATOM 10546 C CA . GLU D 1 257 ? 16.565 2.773 64.846 1.00 14.00 237 GLU D CA 1
ATOM 10547 C C . GLU D 1 257 ? 15.836 2.829 63.515 1.00 13.39 237 GLU D C 1
ATOM 10548 O O . GLU D 1 257 ? 15.374 3.894 63.111 1.00 14.13 237 GLU D O 1
ATOM 10554 N N . ILE D 1 258 ? 15.759 1.691 62.828 1.00 12.66 238 ILE D N 1
ATOM 10555 C CA . ILE D 1 258 ? 15.134 1.622 61.508 1.00 11.76 238 ILE D CA 1
ATOM 10556 C C . ILE D 1 258 ? 13.615 1.398 61.557 1.00 11.06 238 ILE D C 1
ATOM 10557 O O . ILE D 1 258 ? 12.846 2.136 60.925 1.00 10.91 238 ILE D O 1
ATOM 10562 N N . LEU D 1 259 ? 13.177 0.383 62.303 1.00 10.31 239 LEU D N 1
ATOM 10563 C CA . LEU D 1 259 ? 11.767 0.000 62.306 1.00 9.66 239 LEU D CA 1
ATOM 10564 C C . LEU D 1 259 ? 10.796 1.122 62.714 1.00 9.13 239 LEU D C 1
ATOM 10565 O O . LEU D 1 259 ? 9.741 1.261 62.101 1.00 9.37 239 LEU D O 1
ATOM 10570 N N . PRO D 1 260 ? 11.125 1.914 63.760 1.00 9.06 240 PRO D N 1
ATOM 10571 C CA . PRO D 1 260 ? 10.158 2.981 64.092 1.00 8.65 240 PRO D CA 1
ATOM 10572 C C . PRO D 1 260 ? 9.900 3.958 62.926 1.00 9.14 240 PRO D C 1
ATOM 10573 O O . PRO D 1 260 ? 8.744 4.347 62.685 1.00 9.01 240 PRO D O 1
ATOM 10577 N N . THR D 1 261 ? 10.961 4.329 62.209 1.00 9.32 241 THR D N 1
ATOM 10578 C CA . THR D 1 261 ? 10.842 5.212 61.042 1.00 9.40 241 THR D CA 1
ATOM 10579 C C . THR D 1 261 ? 10.042 4.537 59.906 1.00 9.31 241 THR D C 1
ATOM 10580 O O . THR D 1 261 ? 9.139 5.145 59.312 1.00 9.11 241 THR D O 1
ATOM 10584 N N . LEU D 1 262 ? 10.333 3.265 59.647 1.00 8.49 242 LEU D N 1
ATOM 10585 C CA . LEU D 1 262 ? 9.522 2.464 58.721 1.00 7.69 242 LEU D CA 1
ATOM 10586 C C . LEU D 1 262 ? 8.033 2.393 59.111 1.00 7.55 242 LEU D C 1
ATOM 10587 O O . LEU D 1 262 ? 7.144 2.570 58.262 1.00 7.45 242 LEU D O 1
ATOM 10592 N N . GLN D 1 263 ? 7.766 2.137 60.390 1.00 7.02 243 GLN D N 1
ATOM 10593 C CA . GLN D 1 263 ? 6.389 2.055 60.882 1.00 6.80 243 GLN D CA 1
ATOM 10594 C C . GLN D 1 263 ? 5.648 3.380 60.670 1.00 6.57 243 GLN D C 1
ATOM 10595 O O . GLN D 1 263 ? 4.482 3.378 60.289 1.00 7.10 243 GLN D O 1
ATOM 10601 N N . SER D 1 264 ? 6.324 4.502 60.913 1.00 6.69 244 SER D N 1
ATOM 10602 C CA . SER D 1 264 ? 5.738 5.830 60.725 0.50 6.76 244 SER D CA 1
ATOM 10603 C C . SER D 1 264 ? 5.329 6.046 59.267 1.00 7.18 244 SER D C 1
ATOM 10604 O O . SER D 1 264 ? 4.241 6.563 58.991 1.00 7.86 244 SER D O 1
ATOM 10607 N N . GLY D 1 265 ? 6.223 5.637 58.363 1.00 6.62 245 GLY D N 1
ATOM 10608 C CA . GLY D 1 265 ? 6.006 5.679 56.909 1.00 6.70 245 GLY D CA 1
ATOM 10609 C C . GLY D 1 265 ? 4.845 4.820 56.453 1.00 6.45 245 GLY D C 1
ATOM 10610 O O . GLY D 1 265 ? 4.044 5.246 55.633 1.00 6.68 245 GLY D O 1
ATOM 10611 N N . MET D 1 266 ? 4.758 3.609 56.996 1.00 6.96 246 MET D N 1
ATOM 10612 C CA . MET D 1 266 ? 3.698 2.669 56.644 1.00 6.82 246 MET D CA 1
ATOM 10613 C C . MET D 1 266 ? 2.373 3.156 57.200 1.00 6.99 246 MET D C 1
ATOM 10614 O O . MET D 1 266 ? 1.343 3.107 56.504 1.00 7.20 246 MET D O 1
ATOM 10619 N N . ASP D 1 267 ? 2.390 3.660 58.437 1.00 6.78 247 ASP D N 1
ATOM 10620 C CA . ASP D 1 267 ? 1.162 4.258 58.994 1.00 7.03 247 ASP D CA 1
ATOM 10621 C C . ASP D 1 267 ? 0.659 5.392 58.116 1.00 6.81 247 ASP D C 1
ATOM 10622 O O . ASP D 1 267 ? -0.525 5.455 57.812 1.00 6.85 247 ASP D O 1
ATOM 10627 N N . PHE D 1 268 ? 1.582 6.244 57.666 1.00 6.73 248 PHE D N 1
ATOM 10628 C CA . PHE D 1 268 ? 1.247 7.364 56.796 1.00 5.94 248 PHE D CA 1
ATOM 10629 C C . PHE D 1 268 ? 0.569 6.897 55.507 1.00 5.74 248 PHE D C 1
ATOM 10630 O O . PHE D 1 268 ? -0.524 7.357 55.172 1.00 4.53 248 PHE D O 1
ATOM 10638 N N . LEU D 1 269 ? 1.213 5.984 54.788 1.00 4.96 249 LEU D N 1
ATOM 10639 C CA . LEU D 1 269 ? 0.650 5.424 53.552 1.00 5.30 249 LEU D CA 1
ATOM 10640 C C . LEU D 1 269 ? -0.693 4.704 53.743 1.00 5.98 249 LEU D C 1
ATOM 10641 O O . LEU D 1 269 ? -1.609 4.838 52.923 1.00 5.73 249 LEU D O 1
ATOM 10646 N N . ARG D 1 270 ? -0.803 3.953 54.836 1.00 5.79 250 ARG D N 1
ATOM 10647 C CA . ARG D 1 270 ? -2.044 3.275 55.204 1.00 6.30 250 ARG D CA 1
ATOM 10648 C C . ARG D 1 270 ? -3.218 4.235 55.442 1.00 6.68 250 ARG D C 1
ATOM 10649 O O . ARG D 1 270 ? -4.351 3.919 55.105 1.00 7.14 250 ARG D O 1
ATOM 10657 N N . ASP D 1 271 ? -2.936 5.392 56.017 1.00 6.92 251 ASP D N 1
ATOM 10658 C CA . ASP D 1 271 ? -3.992 6.315 56.478 1.00 7.43 251 ASP D CA 1
ATOM 10659 C C . ASP D 1 271 ? -4.143 7.586 55.632 1.00 7.76 251 ASP D C 1
ATOM 10660 O O . ASP D 1 271 ? -5.091 8.338 55.799 1.00 8.31 251 ASP D O 1
ATOM 10665 N N . ASN D 1 272 ? -3.221 7.787 54.686 1.00 8.73 252 ASN D N 1
ATOM 10666 C CA . ASN D 1 272 ? -3.195 8.970 53.817 1.00 8.75 252 ASN D CA 1
ATOM 10667 C C . ASN D 1 272 ? -3.029 8.591 52.350 1.00 8.72 252 ASN D C 1
ATOM 10668 O O . ASN D 1 272 ? -2.463 9.345 51.562 1.00 8.87 252 ASN D O 1
ATOM 10673 N N . GLY D 1 273 ? -3.533 7.415 51.995 1.00 8.65 253 GLY D N 1
ATOM 10674 C CA . GLY D 1 273 ? -3.369 6.869 50.645 1.00 8.57 253 GLY D CA 1
ATOM 10675 C C . GLY D 1 273 ? -3.899 7.728 49.493 1.00 8.81 253 GLY D C 1
ATOM 10676 O O . GLY D 1 273 ? -3.158 8.032 48.553 1.00 8.73 253 GLY D O 1
ATOM 10677 N N . PRO D 1 274 ? -5.183 8.127 49.537 1.00 9.17 254 PRO D N 1
ATOM 10678 C CA . PRO D 1 274 ? -5.744 8.943 48.453 1.00 9.39 254 PRO D CA 1
ATOM 10679 C C . PRO D 1 274 ? -4.925 10.204 48.153 1.00 10.06 254 PRO D C 1
ATOM 10680 O O . PRO D 1 274 ? -4.743 10.557 46.980 1.00 10.59 254 PRO D O 1
ATOM 10684 N N . ALA D 1 275 ? -4.414 10.847 49.200 1.00 10.08 255 ALA D N 1
ATOM 10685 C CA . ALA D 1 275 ? -3.637 12.078 49.064 1.00 9.66 255 ALA D CA 1
ATOM 10686 C C . ALA D 1 275 ? -2.350 11.879 48.243 1.00 9.33 255 ALA D C 1
ATOM 10687 O O . ALA D 1 275 ? -1.961 12.770 47.496 1.00 9.98 255 ALA D O 1
ATOM 10689 N N . VAL D 1 276 ? -1.749 10.697 48.335 1.00 8.53 256 VAL D N 1
ATOM 10690 C CA . VAL D 1 276 ? -0.442 10.425 47.677 1.00 7.65 256 VAL D CA 1
ATOM 10691 C C . VAL D 1 276 ? -0.503 9.446 46.498 1.00 7.21 256 VAL D C 1
ATOM 10692 O O . VAL D 1 276 ? 0.518 9.206 45.822 1.00 7.20 256 VAL D O 1
ATOM 10696 N N . GLY D 1 277 ? -1.690 8.898 46.246 1.00 6.58 257 GLY D N 1
ATOM 10697 C CA . GLY D 1 277 ? -1.885 7.933 45.178 1.00 6.76 257 GLY D CA 1
ATOM 10698 C C . GLY D 1 277 ? -1.632 6.485 45.560 1.00 6.43 257 GLY D C 1
ATOM 10699 O O . GLY D 1 277 ? -1.335 5.665 44.699 1.00 6.87 257 GLY D O 1
ATOM 10700 N N . CYS D 1 278 ? -1.723 6.168 46.854 1.00 6.81 258 CYS D N 1
ATOM 10701 C CA . CYS D 1 278 ? -1.529 4.793 47.296 1.00 6.67 258 CYS D CA 1
ATOM 10702 C C . CYS D 1 278 ? -2.889 4.161 47.534 1.00 6.32 258 CYS D C 1
ATOM 10703 O O . CYS D 1 278 ? -3.523 4.444 48.552 1.00 6.73 258 CYS D O 1
ATOM 10706 N N . TYR D 1 279 ? -3.350 3.322 46.598 1.00 6.11 259 TYR D N 1
ATOM 10707 C CA . TYR D 1 279 ? -4.663 2.661 46.737 1.00 5.13 259 TYR D CA 1
ATOM 10708 C C . TYR D 1 279 ? -4.773 1.768 47.963 1.00 5.21 259 TYR D C 1
ATOM 10709 O O . TYR D 1 279 ? -5.833 1.678 48.588 1.00 4.86 259 TYR D O 1
ATOM 10718 N N . SER D 1 280 ? -3.693 1.061 48.271 1.00 4.52 260 SER D N 1
ATOM 10719 C CA . SER D 1 280 ? -3.668 0.135 49.401 1.00 4.85 260 SER D CA 1
ATOM 10720 C C . SER D 1 280 ? -2.255 0.008 49.973 1.00 4.69 260 SER D C 1
ATOM 10721 O O . SER D 1 280 ? -1.283 -0.155 49.246 1.00 5.59 260 SER D O 1
ATOM 10724 N N . ASN D 1 281 ? -2.155 0.101 51.289 1.00 5.37 261 ASN D N 1
ATOM 10725 C CA . ASN D 1 281 ? -0.879 -0.105 51.936 1.00 5.99 261 ASN D CA 1
ATOM 10726 C C . ASN D 1 281 ? -0.982 -1.078 53.089 1.00 5.73 261 ASN D C 1
ATOM 10727 O O . ASN D 1 281 ? -1.694 -0.843 54.061 1.00 6.56 261 ASN D O 1
ATOM 10732 N N . ARG D 1 282 ? -0.248 -2.172 52.955 1.00 5.01 262 ARG D N 1
ATOM 10733 C CA . ARG D 1 282 ? -0.218 -3.219 53.959 1.00 5.31 262 ARG D CA 1
ATOM 10734 C C . ARG D 1 282 ? 1.192 -3.312 54.506 1.00 5.62 262 ARG D C 1
ATOM 10735 O O . ARG D 1 282 ? 2.159 -3.303 53.745 1.00 5.37 262 ARG D O 1
ATOM 10743 N N . PHE D 1 283 ? 1.329 -3.388 55.821 1.00 5.51 263 PHE D N 1
ATOM 10744 C CA . PHE D 1 283 ? 2.650 -3.677 56.402 1.00 5.95 263 PHE D CA 1
ATOM 10745 C C . PHE D 1 283 ? 2.551 -4.979 57.188 1.00 5.77 263 PHE D C 1
ATOM 10746 O O . PHE D 1 283 ? 1.974 -5.029 58.287 1.00 6.70 263 PHE D O 1
ATOM 10754 N N . VAL D 1 284 ? 3.111 -6.035 56.597 1.00 6.12 264 VAL D N 1
ATOM 10755 C CA . VAL D 1 284 ? 2.819 -7.426 56.976 1.00 5.62 264 VAL D CA 1
ATOM 10756 C C . VAL D 1 284 ? 4.044 -8.141 57.531 1.00 6.35 264 VAL D C 1
ATOM 10757 O O . VAL D 1 284 ? 5.187 -7.824 57.174 1.00 6.41 264 VAL D O 1
ATOM 10761 N N . ARG D 1 285 ? 3.786 -9.131 58.377 1.00 6.87 265 ARG D N 1
ATOM 10762 C CA . ARG D 1 285 ? 4.828 -9.879 59.064 1.00 7.13 265 ARG D CA 1
ATOM 10763 C C . ARG D 1 285 ? 4.666 -11.325 58.646 1.00 7.08 265 ARG D C 1
ATOM 10764 O O . ARG D 1 285 ? 3.557 -11.845 58.644 1.00 6.85 265 ARG D O 1
ATOM 10772 N N . ASN D 1 286 ? 5.761 -11.974 58.252 1.00 7.38 266 ASN D N 1
ATOM 10773 C CA . ASN D 1 286 ? 5.666 -13.367 57.829 1.00 7.66 266 ASN D CA 1
ATOM 10774 C C . ASN D 1 286 ? 5.250 -14.265 58.987 1.00 7.82 266 ASN D C 1
ATOM 10775 O O . ASN D 1 286 ? 5.601 -14.003 60.145 1.00 7.61 266 ASN D O 1
ATOM 10780 N N . ILE D 1 287 ? 4.479 -15.296 58.667 1.00 8.46 267 ILE D N 1
ATOM 10781 C CA . ILE D 1 287 ? 4.050 -16.295 59.649 1.00 9.11 267 ILE D CA 1
ATOM 10782 C C . ILE D 1 287 ? 4.343 -17.699 59.122 1.00 9.88 267 ILE D C 1
ATOM 10783 O O . ILE D 1 287 ? 4.535 -17.885 57.912 1.00 9.68 267 ILE D O 1
ATOM 10788 N N . ASP D 1 288 ? 4.380 -18.674 60.024 1.00 10.71 268 ASP D N 1
ATOM 10789 C CA . ASP D 1 288 ? 4.395 -20.076 59.636 1.00 11.82 268 ASP D CA 1
ATOM 10790 C C . ASP D 1 288 ? 2.954 -20.557 59.465 1.00 12.19 268 ASP D C 1
ATOM 10791 O O . ASP D 1 288 ? 2.016 -19.787 59.668 1.00 12.63 268 ASP D O 1
ATOM 10796 N N . ILE D 1 289 ? 2.786 -21.833 59.126 1.00 12.91 269 ILE D N 1
ATOM 10797 C CA . ILE D 1 289 ? 1.460 -22.412 58.866 1.00 13.68 269 ILE D CA 1
ATOM 10798 C C . ILE D 1 289 ? 0.515 -22.361 60.083 1.00 13.92 269 ILE D C 1
ATOM 10799 O O . ILE D 1 289 ? -0.708 -22.502 59.948 1.00 14.03 269 ILE D O 1
ATOM 10804 N N . ASP D 1 290 ? 1.098 -22.139 61.259 1.00 14.23 270 ASP D N 1
ATOM 10805 C CA . ASP D 1 290 ? 0.370 -22.123 62.527 1.00 14.67 270 ASP D CA 1
ATOM 10806 C C . ASP D 1 290 ? -0.020 -20.707 62.977 1.00 14.37 270 ASP D C 1
ATOM 10807 O O . ASP D 1 290 ? -0.784 -20.533 63.938 1.00 14.31 270 ASP D O 1
ATOM 10812 N N . GLY D 1 291 ? 0.502 -19.696 62.287 1.00 13.89 271 GLY D N 1
ATOM 10813 C CA . GLY D 1 291 ? 0.222 -18.304 62.630 1.00 13.45 271 GLY D CA 1
ATOM 10814 C C . GLY D 1 291 ? 1.267 -17.659 63.525 1.00 13.25 271 GLY D C 1
ATOM 10815 O O . GLY D 1 291 ? 1.132 -16.489 63.894 1.00 13.40 271 GLY D O 1
ATOM 10816 N N . ASN D 1 292 ? 2.308 -18.417 63.865 1.00 12.84 272 ASN D N 1
ATOM 10817 C CA . ASN D 1 292 ? 3.434 -17.898 64.642 1.00 12.80 272 ASN D CA 1
ATOM 10818 C C . ASN D 1 292 ? 4.301 -16.977 63.770 1.00 12.50 272 ASN D C 1
ATOM 10819 O O . ASN D 1 292 ? 4.541 -17.269 62.592 1.00 12.53 272 ASN D O 1
ATOM 10824 N N . PHE D 1 293 ? 4.750 -15.861 64.342 1.00 12.02 273 PHE D N 1
ATOM 10825 C CA . PHE D 1 293 ? 5.531 -14.876 63.586 1.00 11.76 273 PHE D CA 1
ATOM 10826 C C . PHE D 1 293 ? 6.955 -15.338 63.282 1.00 11.37 273 PHE D C 1
ATOM 10827 O O . PHE D 1 293 ? 7.601 -16.004 64.096 1.00 11.43 273 PHE D O 1
ATOM 10835 N N . LEU D 1 294 ? 7.431 -14.946 62.104 1.00 10.43 274 LEU D N 1
ATOM 10836 C CA . LEU D 1 294 ? 8.803 -15.150 61.670 1.00 10.05 274 LEU D CA 1
ATOM 10837 C C . LEU D 1 294 ? 9.453 -13.778 61.616 1.00 9.75 274 LEU D C 1
ATOM 10838 O O . LEU D 1 294 ? 8.753 -12.762 61.545 1.00 9.92 274 LEU D O 1
ATOM 10843 N N . ASP D 1 295 ? 10.780 -13.735 61.632 1.00 9.35 275 ASP D N 1
ATOM 10844 C CA . ASP D 1 295 ? 11.483 -12.451 61.632 1.00 8.87 275 ASP D CA 1
ATOM 10845 C C . ASP D 1 295 ? 11.764 -11.914 60.224 1.00 8.60 275 ASP D C 1
ATOM 10846 O O . ASP D 1 295 ? 12.911 -11.622 59.851 1.00 8.20 275 ASP D O 1
ATOM 10851 N N . LEU D 1 296 ? 10.680 -11.813 59.453 1.00 7.99 276 LEU D N 1
ATOM 10852 C CA . LEU D 1 296 ? 10.688 -11.256 58.102 1.00 8.02 276 LEU D CA 1
ATOM 10853 C C . LEU D 1 296 ? 9.416 -10.457 57.934 1.00 7.86 276 LEU D C 1
ATOM 10854 O O . LEU D 1 296 ? 8.352 -10.877 58.396 1.00 8.57 276 LEU D O 1
ATOM 10859 N N . SER D 1 297 ? 9.520 -9.311 57.264 1.00 7.52 277 SER D N 1
ATOM 10860 C CA . SER D 1 297 ? 8.356 -8.438 57.055 1.00 7.42 277 SER D CA 1
ATOM 10861 C C . SER D 1 297 ? 8.383 -7.826 55.682 1.00 7.33 277 SER D C 1
ATOM 10862 O O . SER D 1 297 ? 9.418 -7.834 55.026 1.00 7.62 277 SER D O 1
ATOM 10865 N N . TYR D 1 298 ? 7.240 -7.307 55.247 1.00 7.05 278 TYR D N 1
ATOM 10866 C CA . TYR D 1 298 ? 7.216 -6.478 54.054 1.00 6.91 278 TYR D CA 1
ATOM 10867 C C . TYR D 1 298 ? 5.992 -5.574 53.897 1.00 7.28 278 TYR D C 1
ATOM 10868 O O . TYR D 1 298 ? 4.929 -5.822 54.469 1.00 7.20 278 TYR D O 1
ATOM 10877 N N . ASN D 1 299 ? 6.206 -4.493 53.154 1.00 6.80 279 ASN D N 1
ATOM 10878 C CA . ASN D 1 299 ? 5.147 -3.659 52.647 1.00 6.38 279 ASN D CA 1
ATOM 10879 C C . ASN D 1 299 ? 4.582 -4.318 51.406 1.00 6.22 279 ASN D C 1
ATOM 10880 O O . ASN D 1 299 ? 5.336 -4.775 50.536 1.00 6.40 279 ASN D O 1
ATOM 10885 N N . ILE D 1 300 ? 3.255 -4.418 51.345 1.00 5.45 280 ILE D N 1
ATOM 10886 C CA . ILE D 1 300 ? 2.574 -4.670 50.082 1.00 5.11 280 ILE D CA 1
ATOM 10887 C C . ILE D 1 300 ? 1.862 -3.362 49.761 1.00 5.00 280 ILE D C 1
ATOM 10888 O O . ILE D 1 300 ? 0.954 -2.958 50.496 1.00 4.24 280 ILE D O 1
ATOM 10893 N N . GLY D 1 301 ? 2.242 -2.712 48.666 1.00 4.47 281 GLY D N 1
ATOM 10894 C CA . GLY D 1 301 ? 1.696 -1.394 48.344 1.00 4.66 281 GLY D CA 1
ATOM 10895 C C . GLY D 1 301 ? 1.272 -1.266 46.891 1.00 4.70 281 GLY D C 1
ATOM 10896 O O . GLY D 1 301 ? 2.082 -1.435 45.992 1.00 6.29 281 GLY D O 1
ATOM 10897 N N . HIS D 1 302 ? -0.018 -0.996 46.685 1.00 4.55 282 HIS D N 1
ATOM 10898 C CA . HIS D 1 302 ? -0.596 -0.774 45.355 1.00 4.43 282 HIS D CA 1
ATOM 10899 C C . HIS D 1 302 ? -0.752 0.724 45.103 1.00 4.51 282 HIS D C 1
ATOM 10900 O O . HIS D 1 302 ? -1.419 1.435 45.868 1.00 4.90 282 HIS D O 1
ATOM 10907 N N . TRP D 1 303 ? -0.163 1.192 44.013 1.00 3.88 283 TRP D N 1
ATOM 10908 C CA . TRP D 1 303 ? -0.117 2.611 43.690 1.00 4.13 283 TRP D CA 1
ATOM 10909 C C . TRP D 1 303 ? -0.833 2.956 42.396 1.00 4.25 283 TRP D C 1
ATOM 10910 O O . TRP D 1 303 ? -0.802 2.167 41.456 1.00 4.58 283 TRP D O 1
ATOM 10921 N N . ALA D 1 304 ? -1.416 4.157 42.345 1.00 5.06 284 ALA D N 1
ATOM 10922 C CA . ALA D 1 304 ? -2.102 4.674 41.142 1.00 5.37 284 ALA D CA 1
ATOM 10923 C C . ALA D 1 304 ? -1.192 4.920 39.943 1.00 5.56 284 ALA D C 1
ATOM 10924 O O . ALA D 1 304 ? -1.656 4.940 38.798 1.00 5.88 284 ALA D O 1
ATOM 10926 N N . SER D 1 305 ? 0.101 5.111 40.198 1.00 5.72 285 SER D N 1
ATOM 10927 C CA . SER D 1 305 ? 1.089 5.226 39.134 1.00 5.66 285 SER D CA 1
ATOM 10928 C C . SER D 1 305 ? 2.447 4.935 39.724 1.00 5.66 285 SER D C 1
ATOM 10929 O O . SER D 1 305 ? 2.654 5.158 40.929 1.00 6.37 285 SER D O 1
ATOM 10932 N N . LEU D 1 306 ? 3.366 4.462 38.883 1.00 6.28 286 LEU D N 1
ATOM 10933 C CA . LEU D 1 306 ? 4.772 4.297 39.261 1.00 5.57 286 LEU D CA 1
ATOM 10934 C C . LEU D 1 306 ? 5.344 5.638 39.744 1.00 6.12 286 LEU D C 1
ATOM 10935 O O . LEU D 1 306 ? 6.075 5.693 40.747 1.00 5.75 286 LEU D O 1
ATOM 10940 N N . ASP D 1 307 ? 4.987 6.716 39.046 1.00 6.60 287 ASP D N 1
ATOM 10941 C CA . ASP D 1 307 ? 5.521 8.037 39.354 1.00 6.55 287 ASP D CA 1
ATOM 10942 C C . ASP D 1 307 ? 5.049 8.603 40.703 1.00 6.36 287 ASP D C 1
ATOM 10943 O O . ASP D 1 307 ? 5.829 9.273 41.386 1.00 6.47 287 ASP D O 1
ATOM 10948 N N . GLN D 1 308 ? 3.804 8.315 41.100 1.00 6.09 288 GLN D N 1
ATOM 10949 C CA . GLN D 1 308 ? 3.399 8.664 42.459 1.00 5.40 288 GLN D CA 1
ATOM 10950 C C . GLN D 1 308 ? 4.212 7.925 43.524 1.00 5.48 288 GLN D C 1
ATOM 10951 O O . GLN D 1 308 ? 4.501 8.493 44.571 1.00 5.69 288 GLN D O 1
ATOM 10957 N N . LEU D 1 309 ? 4.563 6.665 43.263 1.00 5.20 289 LEU D N 1
ATOM 10958 C CA . LEU D 1 309 ? 5.455 5.916 44.152 1.00 5.64 289 LEU D CA 1
ATOM 10959 C C . LEU D 1 309 ? 6.823 6.580 44.156 1.00 5.35 289 LEU D C 1
ATOM 10960 O O . LEU D 1 309 ? 7.430 6.727 45.204 1.00 6.16 289 LEU D O 1
ATOM 10965 N N . GLU D 1 310 ? 7.305 6.986 42.982 1.00 5.25 290 GLU D N 1
ATOM 10966 C CA . GLU D 1 310 ? 8.576 7.718 42.912 1.00 5.25 290 GLU D CA 1
ATOM 10967 C C . GLU D 1 310 ? 8.557 8.982 43.781 1.00 5.95 290 GLU D C 1
ATOM 10968 O O . GLU D 1 310 ? 9.443 9.183 44.611 1.00 6.62 290 GLU D O 1
ATOM 10974 N N . ARG D 1 311 ? 7.519 9.800 43.624 1.00 6.00 291 ARG D N 1
ATOM 10975 C CA . ARG D 1 311 ? 7.418 11.055 44.359 1.00 6.30 291 ARG D CA 1
ATOM 10976 C C . ARG D 1 311 ? 7.459 10.826 45.863 1.00 5.99 291 ARG D C 1
ATOM 10977 O O . ARG D 1 311 ? 8.200 11.514 46.567 1.00 6.82 291 ARG D O 1
ATOM 10985 N N . TRP D 1 312 ? 6.688 9.851 46.344 1.00 6.04 292 TRP D N 1
ATOM 10986 C CA . TRP D 1 312 ? 6.624 9.583 47.787 1.00 5.82 292 TRP D CA 1
ATOM 10987 C C . TRP D 1 312 ? 7.997 9.174 48.294 1.00 6.40 292 TRP D C 1
ATOM 10988 O O . TRP D 1 312 ? 8.477 9.729 49.278 1.00 6.67 292 TRP D O 1
ATOM 10999 N N . SER D 1 313 ? 8.628 8.212 47.624 1.00 6.02 293 SER D N 1
ATOM 11000 C CA . SER D 1 313 ? 9.905 7.695 48.107 1.00 5.81 293 SER D CA 1
ATOM 11001 C C . SER D 1 313 ? 10.963 8.792 48.191 1.00 5.71 293 SER D C 1
ATOM 11002 O O . SER D 1 313 ? 11.758 8.820 49.128 1.00 6.59 293 SER D O 1
ATOM 11005 N N A GLU D 1 314 ? 10.956 9.692 47.210 0.75 6.38 294 GLU D N 1
ATOM 11006 N N B GLU D 1 314 ? 10.964 9.697 47.216 0.25 5.18 294 GLU D N 1
ATOM 11007 C CA A GLU D 1 314 ? 12.076 10.617 47.023 0.75 6.79 294 GLU D CA 1
ATOM 11008 C CA B GLU D 1 314 ? 12.031 10.690 47.095 0.25 4.51 294 GLU D CA 1
ATOM 11009 C C A GLU D 1 314 ? 11.913 11.974 47.705 0.75 7.33 294 GLU D C 1
ATOM 11010 C C B GLU D 1 314 ? 11.774 11.976 47.888 0.25 4.14 294 GLU D C 1
ATOM 11011 O O A GLU D 1 314 ? 12.902 12.689 47.893 0.75 7.36 294 GLU D O 1
ATOM 11012 O O B GLU D 1 314 ? 12.625 12.868 47.915 0.25 4.16 294 GLU D O 1
ATOM 11023 N N A SER D 1 315 ? 10.679 12.322 48.081 0.75 8.10 295 SER D N 1
ATOM 11024 N N B SER D 1 315 ? 10.616 12.072 48.541 0.25 3.49 295 SER D N 1
ATOM 11025 C CA A SER D 1 315 ? 10.383 13.665 48.580 0.75 8.86 295 SER D CA 1
ATOM 11026 C CA B SER D 1 315 ? 10.255 13.322 49.210 0.25 2.84 295 SER D CA 1
ATOM 11027 C C A SER D 1 315 ? 9.487 13.740 49.820 0.75 9.07 295 SER D C 1
ATOM 11028 C C B SER D 1 315 ? 9.773 13.210 50.660 0.25 2.80 295 SER D C 1
ATOM 11029 O O A SER D 1 315 ? 9.386 14.795 50.446 0.75 9.06 295 SER D O 1
ATOM 11030 O O B SER D 1 315 ? 9.953 14.141 51.444 0.25 2.72 295 SER D O 1
ATOM 11035 N N A HIS D 1 316 ? 8.835 12.639 50.181 0.75 9.54 296 HIS D N 1
ATOM 11036 N N B HIS D 1 316 ? 9.160 12.087 51.021 0.25 2.53 296 HIS D N 1
ATOM 11037 C CA A HIS D 1 316 ? 8.044 12.646 51.405 0.75 9.63 296 HIS D CA 1
ATOM 11038 C CA B HIS D 1 316 ? 8.631 11.952 52.377 0.25 2.76 296 HIS D CA 1
ATOM 11039 C C A HIS D 1 316 ? 8.944 12.448 52.620 0.75 9.79 296 HIS D C 1
ATOM 11040 C C B HIS D 1 316 ? 9.759 11.756 53.392 0.25 2.71 296 HIS D C 1
ATOM 11041 O O A HIS D 1 316 ? 9.766 11.525 52.630 0.75 9.15 296 HIS D O 1
ATOM 11042 O O B HIS D 1 316 ? 10.678 10.969 53.163 0.25 2.98 296 HIS D O 1
ATOM 11055 N N A PRO D 1 317 ? 8.781 13.307 53.651 0.75 9.87 297 PRO D N 1
ATOM 11056 N N B PRO D 1 317 ? 9.682 12.468 54.529 0.25 2.68 297 PRO D N 1
ATOM 11057 C CA A PRO D 1 317 ? 9.668 13.245 54.812 0.75 9.75 297 PRO D CA 1
ATOM 11058 C CA B PRO D 1 317 ? 10.743 12.425 55.533 0.25 2.67 297 PRO D CA 1
ATOM 11059 C C A PRO D 1 317 ? 9.709 11.865 55.463 0.75 9.77 297 PRO D C 1
ATOM 11060 C C B PRO D 1 317 ? 10.881 11.023 56.110 0.25 2.63 297 PRO D C 1
ATOM 11061 O O A PRO D 1 317 ? 10.718 11.514 56.066 0.75 9.56 297 PRO D O 1
ATOM 11062 O O B PRO D 1 317 ? 11.974 10.606 56.493 0.25 2.59 297 PRO D O 1
ATOM 11069 N N A THR D 1 318 ? 8.634 11.082 55.325 0.75 9.62 298 THR D N 1
ATOM 11070 N N B THR D 1 318 ? 9.764 10.312 56.163 0.25 2.70 298 THR D N 1
ATOM 11071 C CA A THR D 1 318 ? 8.599 9.725 55.893 0.75 9.81 298 THR D CA 1
ATOM 11072 C CA B THR D 1 318 ? 9.732 8.923 56.589 0.25 2.88 298 THR D CA 1
ATOM 11073 C C A THR D 1 318 ? 9.668 8.777 55.334 0.75 9.51 298 THR D C 1
ATOM 11074 C C B THR D 1 318 ? 10.786 8.106 55.849 0.25 2.68 298 THR D C 1
ATOM 11075 O O A THR D 1 318 ? 10.466 8.245 56.106 0.75 9.68 298 THR D O 1
ATOM 11076 O O B THR D 1 318 ? 11.807 7.701 56.412 0.25 2.65 298 THR D O 1
ATOM 11083 N N A HIS D 1 319 ? 9.700 8.572 54.015 0.75 9.48 299 HIS D N 1
ATOM 11084 N N B HIS D 1 319 ? 10.524 7.871 54.571 0.25 2.63 299 HIS D N 1
ATOM 11085 C CA A HIS D 1 319 ? 10.707 7.679 53.414 0.75 9.23 299 HIS D CA 1
ATOM 11086 C CA B HIS D 1 319 ? 11.403 7.061 53.750 0.25 2.47 299 HIS D CA 1
ATOM 11087 C C A HIS D 1 319 ? 12.091 8.302 53.426 0.75 9.38 299 HIS D C 1
ATOM 11088 C C B HIS D 1 319 ? 12.799 7.669 53.647 0.25 2.41 299 HIS D C 1
ATOM 11089 O O A HIS D 1 319 ? 13.085 7.589 53.430 0.75 9.92 299 HIS D O 1
ATOM 11090 O O B HIS D 1 319 ? 13.810 6.959 53.696 0.25 2.76 299 HIS D O 1
ATOM 11103 N N A LEU D 1 320 ? 12.154 9.629 53.412 0.75 9.64 300 LEU D N 1
ATOM 11104 N N B LEU D 1 320 ? 12.856 8.986 53.496 0.25 2.09 300 LEU D N 1
ATOM 11105 C CA A LEU D 1 320 ? 13.444 10.302 53.505 0.75 9.82 300 LEU D CA 1
ATOM 11106 C CA B LEU D 1 320 ? 14.134 9.669 53.342 0.25 2.00 300 LEU D CA 1
ATOM 11107 C C A LEU D 1 320 ? 14.029 10.111 54.893 0.75 10.31 300 LEU D C 1
ATOM 11108 C C B LEU D 1 320 ? 15.068 9.411 54.527 0.25 2.00 300 LEU D C 1
ATOM 11109 O O A LEU D 1 320 ? 15.238 9.973 55.036 0.75 9.94 300 LEU D O 1
ATOM 11110 O O B LEU D 1 320 ? 16.273 9.252 54.347 0.25 2.22 300 LEU D O 1
ATOM 11119 N N A ARG D 1 321 ? 13.156 10.082 55.898 0.75 10.88 301 ARG D N 1
ATOM 11120 N N B ARG D 1 321 ? 14.508 9.368 55.733 0.25 2.11 301 ARG D N 1
ATOM 11121 C CA A ARG D 1 321 ? 13.556 9.807 57.279 0.75 11.49 301 ARG D CA 1
ATOM 11122 C CA B ARG D 1 321 ? 15.295 9.074 56.929 0.25 2.25 301 ARG D CA 1
ATOM 11123 C C A ARG D 1 321 ? 14.098 8.377 57.385 0.75 11.44 301 ARG D C 1
ATOM 11124 C C B ARG D 1 321 ? 15.822 7.640 56.875 0.25 2.48 301 ARG D C 1
ATOM 11125 O O A ARG D 1 321 ? 15.125 8.144 58.038 0.75 11.71 301 ARG D O 1
ATOM 11126 O O B ARG D 1 321 ? 16.977 7.379 57.214 0.25 2.37 301 ARG D O 1
ATOM 11141 N N A ILE D 1 322 ? 13.410 7.443 56.726 0.75 11.29 302 ILE D N 1
ATOM 11142 N N B ILE D 1 322 ? 14.963 6.717 56.454 0.25 2.62 302 ILE D N 1
ATOM 11143 C CA A ILE D 1 322 ? 13.851 6.050 56.586 0.75 11.10 302 ILE D CA 1
ATOM 11144 C CA B ILE D 1 322 ? 15.352 5.321 56.263 0.25 2.85 302 ILE D CA 1
ATOM 11145 C C A ILE D 1 322 ? 15.213 5.975 55.895 0.75 11.17 302 ILE D C 1
ATOM 11146 C C B ILE D 1 322 ? 16.427 5.209 55.190 0.25 2.90 302 ILE D C 1
ATOM 11147 O O A ILE D 1 322 ? 16.109 5.275 56.359 0.75 11.05 302 ILE D O 1
ATOM 11148 O O B ILE D 1 322 ? 17.419 4.494 55.353 0.25 2.73 302 ILE D O 1
ATOM 11157 N N A PHE D 1 323 ? 15.340 6.709 54.790 0.75 11.48 303 PHE D N 1
ATOM 11158 N N B PHE D 1 323 ? 16.208 5.925 54.092 0.25 2.83 303 PHE D N 1
ATOM 11159 C CA A PHE D 1 323 ? 16.545 6.752 53.965 0.75 11.60 303 PHE D CA 1
ATOM 11160 C CA B PHE D 1 323 ? 17.141 5.991 52.978 0.25 3.02 303 PHE D CA 1
ATOM 11161 C C A PHE D 1 323 ? 17.775 7.252 54.740 0.75 12.08 303 PHE D C 1
ATOM 11162 C C B PHE D 1 323 ? 18.536 6.394 53.452 0.25 2.71 303 PHE D C 1
ATOM 11163 O O A PHE D 1 323 ? 18.805 6.566 54.796 0.75 11.80 303 PHE D O 1
ATOM 11164 O O B PHE D 1 323 ? 19.524 5.733 53.132 0.25 2.44 303 PHE D O 1
ATOM 11179 N N A THR D 1 324 ? 17.664 8.438 55.341 0.75 12.86 304 THR D N 1
ATOM 11180 N N B THR D 1 324 ? 18.604 7.476 54.223 0.25 2.74 304 THR D N 1
ATOM 11181 C CA A THR D 1 324 ? 18.779 9.026 56.103 0.75 13.44 304 THR D CA 1
ATOM 11182 C CA B THR D 1 324 ? 19.876 7.980 54.732 0.25 2.64 304 THR D CA 1
ATOM 11183 C C A THR D 1 324 ? 19.098 8.282 57.399 0.75 13.89 304 THR D C 1
ATOM 11184 C C B THR D 1 324 ? 20.556 6.977 55.664 0.25 2.55 304 THR D C 1
ATOM 11185 O O A THR D 1 324 ? 20.253 8.240 57.820 0.75 13.76 304 THR D O 1
ATOM 11186 O O B THR D 1 324 ? 21.778 6.838 55.655 0.25 2.47 304 THR D O 1
ATOM 11193 N N A THR D 1 325 ? 18.078 7.704 58.031 0.75 14.18 305 THR D N 1
ATOM 11194 N N B THR D 1 325 ? 19.758 6.284 56.469 0.25 2.25 305 THR D N 1
ATOM 11195 C CA A THR D 1 325 ? 18.284 6.886 59.224 0.75 14.51 305 THR D CA 1
ATOM 11196 C CA B THR D 1 325 ? 20.291 5.291 57.393 0.25 2.00 305 THR D CA 1
ATOM 11197 C C A THR D 1 325 ? 19.116 5.657 58.871 0.75 14.86 305 THR D C 1
ATOM 11198 C C B THR D 1 325 ? 20.984 4.155 56.641 0.25 2.03 305 THR D C 1
ATOM 11199 O O A THR D 1 325 ? 20.059 5.316 59.583 0.75 14.75 305 THR D O 1
ATOM 11200 O O B THR D 1 325 ? 22.108 3.780 56.973 0.25 2.00 305 THR D O 1
ATOM 11207 N N A PHE D 1 326 ? 18.772 5.017 57.757 0.75 15.12 306 PHE D N 1
ATOM 11208 N N B PHE D 1 326 ? 20.321 3.607 55.625 0.25 2.00 306 PHE D N 1
ATOM 11209 C CA A PHE D 1 326 ? 19.509 3.869 57.248 0.75 15.71 306 PHE D CA 1
ATOM 11210 C CA B PHE D 1 326 ? 20.930 2.521 54.866 0.25 2.00 306 PHE D CA 1
ATOM 11211 C C A PHE D 1 326 ? 21.000 4.171 57.119 0.75 16.09 306 PHE D C 1
ATOM 11212 C C B PHE D 1 326 ? 22.273 2.959 54.285 0.25 2.12 306 PHE D C 1
ATOM 11213 O O A PHE D 1 326 ? 21.828 3.502 57.740 0.75 15.89 306 PHE D O 1
ATOM 11214 O O B PHE D 1 326 ? 23.272 2.263 54.443 0.25 2.43 306 PHE D O 1
ATOM 11229 N N A PHE D 1 327 ? 21.335 5.186 56.323 0.75 16.64 307 PHE D N 1
ATOM 11230 N N B PHE D 1 327 ? 22.288 4.112 53.617 0.25 2.47 307 PHE D N 1
ATOM 11231 C CA A PHE D 1 327 ? 22.727 5.552 56.077 0.75 16.86 307 PHE D CA 1
ATOM 11232 C CA B PHE D 1 327 ? 23.514 4.659 53.032 0.25 2.85 307 PHE D CA 1
ATOM 11233 C C A PHE D 1 327 ? 23.476 5.993 57.340 0.75 17.22 307 PHE D C 1
ATOM 11234 C C B PHE D 1 327 ? 24.664 4.691 54.039 0.25 3.33 307 PHE D C 1
ATOM 11235 O O A PHE D 1 327 ? 24.697 5.848 57.421 0.75 17.11 307 PHE D O 1
ATOM 11236 O O B PHE D 1 327 ? 25.828 4.536 53.670 0.25 3.54 307 PHE D O 1
ATOM 11251 N N A ARG D 1 328 ? 22.739 6.512 58.322 0.75 17.57 308 ARG D N 1
ATOM 11252 N N B ARG D 1 328 ? 24.339 4.893 55.313 0.25 3.82 308 ARG D N 1
ATOM 11253 C CA A ARG D 1 328 ? 23.323 6.879 59.613 0.75 17.91 308 ARG D CA 1
ATOM 11254 C CA B ARG D 1 328 ? 25.365 4.988 56.346 0.25 4.41 308 ARG D CA 1
ATOM 11255 C C A ARG D 1 328 ? 23.767 5.645 60.409 0.75 18.06 308 ARG D C 1
ATOM 11256 C C B ARG D 1 328 ? 25.851 3.607 56.781 0.25 4.62 308 ARG D C 1
ATOM 11257 O O A ARG D 1 328 ? 24.808 5.675 61.066 0.75 18.27 308 ARG D O 1
ATOM 11258 O O B ARG D 1 328 ? 27.033 3.416 57.079 0.25 4.80 308 ARG D O 1
ATOM 11273 N N A VAL D 1 329 ? 22.989 4.565 60.329 0.75 18.14 309 VAL D N 1
ATOM 11274 N N B VAL D 1 329 ? 24.929 2.651 56.808 0.25 5.08 309 VAL D N 1
ATOM 11275 C CA A VAL D 1 329 ? 23.279 3.329 61.071 0.75 18.11 309 VAL D CA 1
ATOM 11276 C CA B VAL D 1 329 ? 25.217 1.297 57.278 0.25 5.42 309 VAL D CA 1
ATOM 11277 C C A VAL D 1 329 ? 23.894 2.221 60.200 0.75 18.11 309 VAL D C 1
ATOM 11278 C C B VAL D 1 329 ? 25.624 0.364 56.133 0.25 5.71 309 VAL D C 1
ATOM 11279 O O A VAL D 1 329 ? 24.230 1.142 60.703 0.75 18.14 309 VAL D O 1
ATOM 11280 O O B VAL D 1 329 ? 26.615 -0.363 56.234 0.25 5.88 309 VAL D O 1
ATOM 11287 N N A ALA D 1 330 ? 24.047 2.503 58.906 0.75 18.05 310 ALA D N 1
ATOM 11288 N N B ALA D 1 330 ? 24.853 0.390 55.050 0.25 6.08 310 ALA D N 1
ATOM 11289 C CA A ALA D 1 330 ? 24.513 1.518 57.917 0.75 18.06 310 ALA D CA 1
ATOM 11290 C CA B ALA D 1 330 ? 25.114 -0.466 53.893 0.25 6.33 310 ALA D CA 1
ATOM 11291 C C A ALA D 1 330 ? 25.825 0.801 58.259 0.75 18.03 310 ALA D C 1
ATOM 11292 C C B ALA D 1 330 ? 26.473 -1.157 53.981 0.25 6.58 310 ALA D C 1
ATOM 11293 O O A ALA D 1 330 ? 26.040 -0.330 57.820 0.75 18.04 310 ALA D O 1
ATOM 11294 O O B ALA D 1 330 ? 26.579 -2.367 53.777 0.25 6.50 310 ALA D O 1
ATOM 11297 N N A ALA D 1 331 ? 26.687 1.458 59.036 0.75 18.05 311 ALA D N 1
ATOM 11298 N N B ALA D 1 331 ? 27.505 -0.380 54.290 0.25 6.86 311 ALA D N 1
ATOM 11299 C CA A ALA D 1 331 ? 27.988 0.901 59.430 0.75 17.94 311 ALA D CA 1
ATOM 11300 C CA B ALA D 1 331 ? 28.873 -0.883 54.329 0.25 7.21 311 ALA D CA 1
ATOM 11301 C C A ALA D 1 331 ? 27.878 -0.308 60.363 0.75 17.80 311 ALA D C 1
ATOM 11302 C C B ALA D 1 331 ? 29.064 -2.023 55.325 0.25 7.42 311 ALA D C 1
ATOM 11303 O O A ALA D 1 331 ? 28.755 -1.177 60.366 0.75 17.84 311 ALA D O 1
ATOM 11304 O O B ALA D 1 331 ? 29.656 -3.052 54.997 0.25 7.70 311 ALA D O 1
ATOM 11307 N N A GLY D 1 332 ? 26.799 -0.358 61.142 0.75 17.75 312 GLY D N 1
ATOM 11308 N N B GLY D 1 332 ? 28.566 -1.834 56.542 0.25 7.63 312 GLY D N 1
ATOM 11309 C CA A GLY D 1 332 ? 26.568 -1.437 62.105 0.75 17.57 312 GLY D CA 1
ATOM 11310 C CA B GLY D 1 332 ? 28.774 -2.803 57.611 0.25 7.85 312 GLY D CA 1
ATOM 11311 C C A GLY D 1 332 ? 25.786 -2.617 61.554 0.75 17.43 312 GLY D C 1
ATOM 11312 C C B GLY D 1 332 ? 27.737 -3.907 57.676 0.25 8.07 312 GLY D C 1
ATOM 11313 O O A GLY D 1 332 ? 25.497 -3.568 62.285 0.75 17.31 312 GLY D O 1
ATOM 11314 O O B GLY D 1 332 ? 27.940 -4.916 58.353 0.25 8.12 312 GLY D O 1
ATOM 11315 N N A LEU D 1 333 ? 25.455 -2.555 60.265 0.75 17.14 313 LEU D N 1
ATOM 11316 N N B LEU D 1 333 ? 26.620 -3.722 56.979 0.25 8.17 313 LEU D N 1
ATOM 11317 C CA A LEU D 1 333 ? 24.709 -3.619 59.596 0.75 17.02 313 LEU D CA 1
ATOM 11318 C CA B LEU D 1 333 ? 25.545 -4.711 57.003 0.25 8.24 313 LEU D CA 1
ATOM 11319 C C A LEU D 1 333 ? 25.631 -4.576 58.846 0.75 16.86 313 LEU D C 1
ATOM 11320 C C B LEU D 1 333 ? 26.063 -6.093 56.621 0.25 8.38 313 LEU D C 1
ATOM 11321 O O A LEU D 1 333 ? 26.728 -4.192 58.421 0.75 17.09 313 LEU D O 1
ATOM 11322 O O B LEU D 1 333 ? 26.657 -6.276 55.554 0.25 8.54 313 LEU D O 1
ATOM 11331 N N A SER D 1 334 ? 25.189 -5.826 58.707 0.75 16.55 314 SER D N 1
ATOM 11332 N N B SER D 1 334 ? 25.832 -7.063 57.498 0.25 8.37 314 SER D N 1
ATOM 11333 C CA A SER D 1 334 ? 25.944 -6.862 57.991 0.75 15.99 314 SER D CA 1
ATOM 11334 C CA B SER D 1 334 ? 26.370 -8.403 57.304 0.25 8.35 314 SER D CA 1
ATOM 11335 C C A SER D 1 334 ? 25.107 -8.097 57.642 0.75 15.65 314 SER D C 1
ATOM 11336 C C B SER D 1 334 ? 25.288 -9.477 57.247 0.25 8.40 314 SER D C 1
ATOM 11337 O O A SER D 1 334 ? 25.310 -8.707 56.589 0.75 15.33 314 SER D O 1
ATOM 11338 O O B SER D 1 334 ? 25.413 -10.447 56.503 0.25 8.40 314 SER D O 1
ATOM 11343 N N A LYS D 1 335 ? 24.182 -8.468 58.528 0.75 14.87 315 LYS D N 1
ATOM 11344 N N B LYS D 1 335 ? 24.227 -9.307 58.028 0.25 8.64 315 LYS D N 1
ATOM 11345 C CA A LYS D 1 335 ? 23.333 -9.648 58.318 0.75 14.04 315 LYS D CA 1
ATOM 11346 C CA B LYS D 1 335 ? 23.202 -10.342 58.126 0.25 8.64 315 LYS D CA 1
ATOM 11347 C C A LYS D 1 335 ? 21.864 -9.327 58.026 0.75 13.25 315 LYS D C 1
ATOM 11348 C C B LYS D 1 335 ? 21.791 -9.831 57.825 0.25 8.75 315 LYS D C 1
ATOM 11349 O O A LYS D 1 335 ? 21.107 -10.213 57.624 0.75 13.27 315 LYS D O 1
ATOM 11350 O O B LYS D 1 335 ? 20.987 -10.545 57.223 0.25 8.70 315 LYS D O 1
ATOM 11361 N N A LEU D 1 336 ? 21.463 -8.074 58.233 0.75 12.22 316 LEU D N 1
ATOM 11362 N N B LEU D 1 336 ? 21.490 -8.604 58.238 0.25 8.77 316 LEU D N 1
ATOM 11363 C CA A LEU D 1 336 ? 20.112 -7.634 57.877 0.75 11.32 316 LEU D CA 1
ATOM 11364 C CA B LEU D 1 336 ? 20.213 -7.991 57.883 0.25 9.00 316 LEU D CA 1
ATOM 11365 C C A LEU D 1 336 ? 19.912 -7.757 56.369 0.75 10.71 316 LEU D C 1
ATOM 11366 C C B LEU D 1 336 ? 20.001 -8.153 56.382 0.25 9.05 316 LEU D C 1
ATOM 11367 O O A LEU D 1 336 ? 20.815 -7.441 55.592 0.75 11.36 316 LEU D O 1
ATOM 11368 O O B LEU D 1 336 ? 20.968 -8.207 55.614 0.25 9.09 316 LEU D O 1
ATOM 11377 N N . ARG D 1 337 ? 18.739 -8.239 55.970 1.00 9.43 317 ARG D N 1
ATOM 11378 C CA . ARG D 1 337 ? 18.404 -8.436 54.549 1.00 8.62 317 ARG D CA 1
ATOM 11379 C C . ARG D 1 337 ? 17.267 -7.512 54.110 1.00 8.30 317 ARG D C 1
ATOM 11380 O O . ARG D 1 337 ? 16.124 -7.645 54.561 1.00 8.25 317 ARG D O 1
ATOM 11388 N N . LEU D 1 338 ? 17.604 -6.564 53.238 1.00 7.99 318 LEU D N 1
ATOM 11389 C CA . LEU D 1 338 ? 16.652 -5.590 52.722 1.00 7.15 318 LEU D CA 1
ATOM 11390 C C . LEU D 1 338 ? 16.554 -5.701 51.206 1.00 6.75 318 LEU D C 1
ATOM 11391 O O . LEU D 1 338 ? 17.553 -5.906 50.526 1.00 6.50 318 LEU D O 1
ATOM 11396 N N . TYR D 1 339 ? 15.344 -5.576 50.679 1.00 6.12 319 TYR D N 1
ATOM 11397 C CA . TYR D 1 339 ? 15.137 -5.731 49.245 1.00 5.73 319 TYR D CA 1
ATOM 11398 C C . TYR D 1 339 ? 13.823 -5.098 48.830 1.00 5.94 319 TYR D C 1
ATOM 11399 O O . TYR D 1 339 ? 13.010 -4.736 49.668 1.00 5.69 319 TYR D O 1
ATOM 11408 N N . HIS D 1 340 ? 13.616 -4.945 47.524 1.00 5.42 320 HIS D N 1
ATOM 11409 C CA . HIS D 1 340 ? 12.241 -4.739 47.045 1.00 6.04 320 HIS D CA 1
ATOM 11410 C C . HIS D 1 340 ? 12.033 -5.363 45.681 1.00 6.26 320 HIS D C 1
ATOM 11411 O O . HIS D 1 340 ? 12.987 -5.706 45.003 1.00 6.38 320 HIS D O 1
ATOM 11418 N N . GLU D 1 341 ? 10.772 -5.566 45.326 1.00 5.48 321 GLU D N 1
ATOM 11419 C CA . GLU D 1 341 ? 10.391 -5.853 43.955 1.00 5.71 321 GLU D CA 1
ATOM 11420 C C . GLU D 1 341 ? 9.273 -4.875 43.631 1.00 5.60 321 GLU D C 1
ATOM 11421 O O . GLU D 1 341 ? 8.403 -4.619 44.475 1.00 6.12 321 GLU D O 1
ATOM 11427 N N . VAL D 1 342 ? 9.291 -4.307 42.426 1.00 5.28 322 VAL D N 1
ATOM 11428 C CA . VAL D 1 342 ? 8.212 -3.416 42.012 1.00 5.60 322 VAL D CA 1
ATOM 11429 C C . VAL D 1 342 ? 7.740 -3.862 40.650 1.00 5.98 322 VAL D C 1
ATOM 11430 O O . VAL D 1 342 ? 8.551 -4.158 39.783 1.00 6.02 322 VAL D O 1
ATOM 11434 N N . SER D 1 343 ? 6.421 -3.915 40.480 1.00 5.48 323 SER D N 1
ATOM 11435 C CA . SER D 1 343 ? 5.812 -4.299 39.197 1.00 6.34 323 SER D CA 1
ATOM 11436 C C . SER D 1 343 ? 4.859 -3.225 38.690 1.00 6.46 323 SER D C 1
ATOM 11437 O O . SER D 1 343 ? 4.255 -2.491 39.488 1.00 7.02 323 SER D O 1
ATOM 11440 N N . VAL D 1 344 ? 4.723 -3.133 37.365 1.00 6.09 324 VAL D N 1
ATOM 11441 C CA . VAL D 1 344 ? 3.621 -2.399 36.745 1.00 6.95 324 VAL D CA 1
ATOM 11442 C C . VAL D 1 344 ? 2.848 -3.371 35.850 1.00 7.02 324 VAL D C 1
ATOM 11443 O O . VAL D 1 344 ? 3.364 -4.418 35.463 1.00 8.07 324 VAL D O 1
ATOM 11447 N N . PHE D 1 345 ? 1.603 -3.049 35.539 1.00 7.04 325 PHE D N 1
ATOM 11448 C CA . PHE D 1 345 ? 0.740 -4.001 34.851 1.00 7.24 325 PHE D CA 1
ATOM 11449 C C . PHE D 1 345 ? -0.065 -3.311 33.787 1.00 7.29 325 PHE D C 1
ATOM 11450 O O . PHE D 1 345 ? -0.514 -2.188 33.988 1.00 7.39 325 PHE D O 1
ATOM 11458 N N . ASP D 1 346 ? -0.250 -3.988 32.654 1.00 6.90 326 ASP D N 1
ATOM 11459 C CA . ASP D 1 346 ? -1.291 -3.605 31.707 1.00 7.81 326 ASP D CA 1
ATOM 11460 C C . ASP D 1 346 ? -2.628 -3.635 32.433 1.00 7.50 326 ASP D C 1
ATOM 11461 O O . ASP D 1 346 ? -2.813 -4.403 33.392 1.00 7.16 326 ASP D O 1
ATOM 11466 N N . ALA D 1 347 ? -3.567 -2.823 31.953 1.00 7.00 327 ALA D N 1
ATOM 11467 C CA . ALA D 1 347 ? -4.918 -2.785 32.503 1.00 7.63 327 ALA D CA 1
ATOM 11468 C C . ALA D 1 347 ? -5.542 -4.185 32.593 1.00 7.72 327 ALA D C 1
ATOM 11469 O O . ALA D 1 347 ? -6.192 -4.521 33.588 1.00 8.71 327 ALA D O 1
ATOM 11471 N N . ALA D 1 348 ? -5.347 -4.984 31.542 1.00 7.44 328 ALA D N 1
ATOM 11472 C CA . ALA D 1 348 ? -5.936 -6.313 31.408 1.00 7.59 328 ALA D CA 1
ATOM 11473 C C . ALA D 1 348 ? -5.334 -7.398 32.293 1.00 7.31 328 ALA D C 1
ATOM 11474 O O . ALA D 1 348 ? -5.936 -8.467 32.447 1.00 8.50 328 ALA D O 1
ATOM 11476 N N . ASP D 1 349 ? -4.157 -7.127 32.862 1.00 7.15 329 ASP D N 1
ATOM 11477 C CA . ASP D 1 349 ? -3.370 -8.141 33.537 1.00 6.89 329 ASP D CA 1
ATOM 11478 C C . ASP D 1 349 ? -3.490 -8.088 35.060 1.00 6.67 329 ASP D C 1
ATOM 11479 O O . ASP D 1 349 ? -2.526 -8.366 35.792 1.00 6.41 329 ASP D O 1
ATOM 11484 N N . GLN D 1 350 ? -4.677 -7.722 35.519 1.00 6.54 330 GLN D N 1
ATOM 11485 C CA . GLN D 1 350 ? -4.966 -7.604 36.948 1.00 6.58 330 GLN D CA 1
ATOM 11486 C C . GLN D 1 350 ? -6.395 -8.023 37.235 1.00 7.19 330 GLN D C 1
ATOM 11487 O O . GLN D 1 350 ? -7.292 -7.768 36.436 1.00 6.98 330 GLN D O 1
ATOM 11493 N N . LEU D 1 351 ? -6.608 -8.635 38.392 1.00 6.91 331 LEU D N 1
ATOM 11494 C CA . LEU D 1 351 ? -7.968 -8.858 38.876 1.00 7.36 331 LEU D CA 1
ATOM 11495 C C . LEU D 1 351 ? -7.952 -8.853 40.388 1.00 7.36 331 LEU D C 1
ATOM 11496 O O . LEU D 1 351 ? -7.100 -9.484 41.018 1.00 8.25 331 LEU D O 1
ATOM 11501 N N . TYR D 1 352 ? -8.890 -8.111 40.954 1.00 7.13 332 TYR D N 1
ATOM 11502 C CA . TYR D 1 352 ? -9.027 -7.996 42.397 1.00 7.28 332 TYR D CA 1
ATOM 11503 C C . TYR D 1 352 ? -10.449 -8.387 42.792 1.00 7.61 332 TYR D C 1
ATOM 11504 O O . TYR D 1 352 ? -11.405 -7.664 42.505 1.00 8.43 332 TYR D O 1
ATOM 11513 N N . GLU D 1 353 ? -10.571 -9.544 43.439 1.00 8.16 333 GLU D N 1
ATOM 11514 C CA . GLU D 1 353 ? -11.874 -10.090 43.842 1.00 8.50 333 GLU D CA 1
ATOM 11515 C C . GLU D 1 353 ? -11.992 -10.143 45.350 1.00 8.24 333 GLU D C 1
ATOM 11516 O O . GLU D 1 353 ? -11.023 -10.464 46.041 1.00 8.60 333 GLU D O 1
ATOM 11522 N N . TYR D 1 354 ? -13.187 -9.828 45.848 1.00 7.95 334 TYR D N 1
ATOM 11523 C CA . TYR D 1 354 ? -13.452 -9.791 47.289 1.00 7.16 334 TYR D CA 1
ATOM 11524 C C . TYR D 1 354 ? -14.756 -10.507 47.622 1.00 7.49 334 TYR D C 1
ATOM 11525 O O . TYR D 1 354 ? -15.703 -10.499 46.834 1.00 7.50 334 TYR D O 1
ATOM 11534 N N . ILE D 1 355 ? -14.773 -11.169 48.772 1.00 7.58 335 ILE D N 1
ATOM 11535 C CA . ILE D 1 355 ? -15.966 -11.837 49.285 1.00 7.51 335 ILE D CA 1
ATOM 11536 C C . ILE D 1 355 ? -16.068 -11.465 50.753 1.00 8.11 335 ILE D C 1
ATOM 11537 O O . ILE D 1 355 ? -15.186 -11.818 51.534 1.00 7.86 335 ILE D O 1
ATOM 11542 N N . ASN D 1 356 ? -17.120 -10.736 51.110 1.00 8.26 336 ASN D N 1
ATOM 11543 C CA . ASN D 1 356 ? -17.408 -10.390 52.512 1.00 9.12 336 ASN D CA 1
ATOM 11544 C C . ASN D 1 356 ? -16.270 -9.694 53.272 1.00 9.14 336 ASN D C 1
ATOM 11545 O O . ASN D 1 356 ? -16.093 -9.903 54.480 1.00 9.17 336 ASN D O 1
ATOM 11550 N N . CYS D 1 357 ? -15.515 -8.862 52.559 1.00 9.30 337 CYS D N 1
ATOM 11551 C CA . CYS D 1 357 ? -14.506 -8.003 53.181 1.00 9.27 337 CYS D CA 1
ATOM 11552 C C . CYS D 1 357 ? -15.124 -6.650 53.522 1.00 9.40 337 CYS D C 1
ATOM 11553 O O . CYS D 1 357 ? -16.122 -6.246 52.904 1.00 9.28 337 CYS D O 1
ATOM 11556 N N . HIS D 1 358 ? -14.540 -5.950 54.495 1.00 9.07 338 HIS D N 1
ATOM 11557 C CA . HIS D 1 358 ? -14.974 -4.590 54.806 1.00 8.91 338 HIS D CA 1
ATOM 11558 C C . HIS D 1 358 ? -14.629 -3.652 53.645 1.00 8.79 338 HIS D C 1
ATOM 11559 O O . HIS D 1 358 ? -13.688 -3.929 52.883 1.00 7.86 338 HIS D O 1
ATOM 11566 N N . PRO D 1 359 ? -15.416 -2.571 53.473 1.00 9.02 339 PRO D N 1
ATOM 11567 C CA . PRO D 1 359 ? -15.295 -1.653 52.329 1.00 9.00 339 PRO D CA 1
ATOM 11568 C C . PRO D 1 359 ? -13.915 -0.996 52.108 1.00 8.83 339 PRO D C 1
ATOM 11569 O O . PRO D 1 359 ? -13.655 -0.468 51.022 1.00 9.35 339 PRO D O 1
ATOM 11573 N N . GLY D 1 360 ? -13.044 -1.008 53.115 1.00 8.83 340 GLY D N 1
ATOM 11574 C CA . GLY D 1 360 ? -11.713 -0.422 52.980 1.00 8.66 340 GLY D CA 1
ATOM 11575 C C . GLY D 1 360 ? -10.613 -1.398 52.598 1.00 8.21 340 GLY D C 1
ATOM 11576 O O . GLY D 1 360 ? -9.435 -1.025 52.552 1.00 9.31 340 GLY D O 1
ATOM 11577 N N . THR D 1 361 ? -10.985 -2.651 52.335 1.00 8.10 341 THR D N 1
ATOM 11578 C CA . THR D 1 361 ? -10.012 -3.707 52.023 1.00 6.90 341 THR D CA 1
ATOM 11579 C C . THR D 1 361 ? -9.402 -3.564 50.632 1.00 7.13 341 THR D C 1
ATOM 11580 O O . THR D 1 361 ? -10.118 -3.497 49.646 1.00 6.30 341 THR D O 1
ATOM 11584 N N . GLY D 1 362 ? -8.076 -3.508 50.585 1.00 5.99 342 GLY D N 1
ATOM 11585 C CA . GLY D 1 362 ? -7.346 -3.531 49.310 1.00 7.09 342 GLY D CA 1
ATOM 11586 C C . GLY D 1 362 ? -7.896 -2.519 48.329 1.00 6.99 342 GLY D C 1
ATOM 11587 O O . GLY D 1 362 ? -7.940 -1.328 48.630 1.00 6.91 342 GLY D O 1
ATOM 11588 N N . MET D 1 363 ? -8.324 -3.005 47.158 1.00 7.86 343 MET D N 1
ATOM 11589 C CA . MET D 1 363 ? -8.780 -2.149 46.053 1.00 8.44 343 MET D CA 1
ATOM 11590 C C . MET D 1 363 ? -10.196 -1.635 46.208 1.00 8.06 343 MET D C 1
ATOM 11591 O O . MET D 1 363 ? -10.665 -0.840 45.399 1.00 8.01 343 MET D O 1
ATOM 11596 N N . LEU D 1 364 ? -10.887 -2.108 47.235 1.00 8.03 344 LEU D N 1
ATOM 11597 C CA . LEU D 1 364 ? -12.272 -1.722 47.448 1.00 8.25 344 LEU D CA 1
ATOM 11598 C C . LEU D 1 364 ? -12.404 -0.274 47.894 1.00 8.37 344 LEU D C 1
ATOM 11599 O O . LEU D 1 364 ? -13.405 0.381 47.586 1.00 8.25 344 LEU D O 1
ATOM 11604 N N . ARG D 1 365 ? -11.409 0.216 48.633 1.00 7.79 345 ARG D N 1
ATOM 11605 C CA . ARG D 1 365 ? -11.459 1.575 49.167 1.00 8.26 345 ARG D CA 1
ATOM 11606 C C . ARG D 1 365 ? -11.635 2.628 48.067 1.00 8.22 345 ARG D C 1
ATOM 11607 O O . ARG D 1 365 ? -12.545 3.447 48.130 1.00 8.92 345 ARG D O 1
ATOM 11615 N N . ASP D 1 366 ? -10.779 2.574 47.051 1.00 9.24 346 ASP D N 1
ATOM 11616 C CA . ASP D 1 366 ? -10.658 3.672 46.100 1.00 9.88 346 ASP D CA 1
ATOM 11617 C C . ASP D 1 366 ? -11.325 3.400 44.743 1.00 10.06 346 ASP D C 1
ATOM 11618 O O . ASP D 1 366 ? -11.437 4.310 43.913 1.00 10.16 346 ASP D O 1
ATOM 11623 N N . ALA D 1 367 ? -11.772 2.161 44.521 1.00 10.32 347 ALA D N 1
ATOM 11624 C CA . ALA D 1 367 ? -12.334 1.781 43.228 1.00 11.12 347 ALA D CA 1
ATOM 11625 C C . ALA D 1 367 ? -13.636 2.541 42.992 1.00 11.75 347 ALA D C 1
ATOM 11626 O O . ALA D 1 367 ? -14.413 2.766 43.934 1.00 11.91 347 ALA D O 1
ATOM 11628 N N . VAL D 1 368 ? -13.862 2.994 41.700 1.00 12.07 348 VAL D N 1
ATOM 11629 C CA . VAL D 1 368 ? -15.094 3.712 41.344 1.00 12.87 348 VAL D CA 1
ATOM 11630 C C . VAL D 1 368 ? -16.258 2.726 41.204 1.00 13.87 348 VAL D C 1
ATOM 11631 O O . VAL D 1 368 ? -16.151 1.723 40.490 1.00 13.53 348 VAL D O 1
ATOM 11635 N N . THR D 1 369 ? -17.357 3.010 41.905 1.00 14.98 349 THR D N 1
ATOM 11636 C CA . THR D 1 369 ? -18.516 2.107 41.944 1.00 16.18 349 THR D CA 1
ATOM 11637 C C . THR D 1 369 ? -19.323 2.157 40.638 1.00 17.47 349 THR D C 1
ATOM 11638 O O . THR D 1 369 ? -19.120 3.053 39.808 1.00 17.94 349 THR D O 1
ATOM 11642 N N . ILE D 1 370 ? -20.207 1.176 40.452 1.00 18.97 350 ILE D N 1
ATOM 11643 C CA . ILE D 1 370 ? -20.918 0.988 39.175 1.00 20.61 350 ILE D CA 1
ATOM 11644 C C . ILE D 1 370 ? -21.843 2.153 38.795 1.00 22.07 350 ILE D C 1
ATOM 11645 O O . ILE D 1 370 ? -21.988 2.474 37.611 1.00 22.58 350 ILE D O 1
ATOM 11650 N N . ALA D 1 371 ? -22.443 2.794 39.796 1.00 23.80 351 ALA D N 1
ATOM 11651 C CA . ALA D 1 371 ? -23.244 4.000 39.559 1.00 25.24 351 ALA D CA 1
ATOM 11652 C C . ALA D 1 371 ? -22.361 5.206 39.201 1.00 26.24 351 ALA D C 1
ATOM 11653 O O . ALA D 1 371 ? -22.663 5.944 38.258 1.00 26.70 351 ALA D O 1
ATOM 11655 N N . GLU D 1 372 ? -21.257 5.368 39.935 1.00 27.19 352 GLU D N 1
ATOM 11656 C CA . GLU D 1 372 ? -20.396 6.558 39.857 1.00 28.04 352 GLU D CA 1
ATOM 11657 C C . GLU D 1 372 ? -19.833 6.917 38.473 1.00 28.78 352 GLU D C 1
ATOM 11658 O O . GLU D 1 372 ? -19.580 8.094 38.197 1.00 28.80 352 GLU D O 1
ATOM 11664 N N . HIS D 1 373 ? -19.629 5.915 37.618 1.00 29.54 353 HIS D N 1
ATOM 11665 C CA . HIS D 1 373 ? -19.188 6.172 36.243 1.00 30.37 353 HIS D CA 1
ATOM 11666 C C . HIS D 1 373 ? -20.067 5.477 35.203 1.00 30.51 353 HIS D C 1
ATOM 11667 O O . HIS D 1 373 ? -21.237 5.830 35.054 1.00 30.78 353 HIS D O 1
#

Nearest PDB structures (foldseek):
  3a17-assembly1_B  TM=9.930E-01  e=3.456E-74  Rhodococcus erythropolis
  3w08-assembly1_B  TM=9.880E-01  e=1.158E-64  Pseudomonas chlororaphis
  7f2y-assembly1_A  TM=9.105E-01  e=4.365E-35  Bacillus sp. OxB-1
  2pgc-assembly1_C  TM=3.518E-01  e=1.295E-06  uncultured marine organism
  3f44-assembly1_A  TM=3.887E-01  e=1.965E-05  Lactobacillus acidophilus NCFM

GO terms:
  GO:0034013 aliphatic aldoxime dehydratase activity (F, EXP)

Secondary structure (DSSP, 8-state):
-B-SS-GGG----SS--SS-TT---SS--B-EE--TT--B-EEEEEEEEE-SGGGHHHHHHHHHHHHHHTTSTT--SEEEEEEEE-TTS-EEEEEEEEES-HHHHHHHHHSHHHHHHHH-THHHHS-SEEEEEEE--BGGGEEEEESSSSS--GGGGGSSEE-SSBSS-SSTTHHHHHSGGGGT-----BS--EEEEEETTTEEEEEEE--BTEEEEEEEEE-TT--HHHHHHIIIIIHHHHHHHHHHHHHSHHHHTEEEEEEEEEE-TTS-EEEEEEEEEEES-HHHHHHHHHHSHHHHHHHHHHHHHGGG-SS-EEEEEEEEE-GGGEEEEEES--TTSGGGTTPBPTTT-/-B-SS-GGG----SS--SS-TT---SS--B-EE--TT--B-EEEEEEEEE-SGGGHHHHHHHHHHHHHHTTSTT--SEEEEEEEE-TTS-EEEEEEEEESSHHHHHHHHTSHHHHHHHH-THHHHS-SEEEEEEE--BGGGEEEEESSSSS--GGGGGSSEE-SSBSS-SSTTHHHHHSGGGGT-----BS--EEEEEEGGGEEEEEEE--BTEEEEEEEEE-TT--HHHHHHIIIIIHHHHHHHHHHHHHSHHHHTEEEEEEEEEE-TTS-EEEEEEEEEEES-HHHHHHHHHHSHHHHHHHHHHHHHGGG-SS-EEEEEEEEE-GGGEEEEEES--TTSGGGTTSBPTTT-/-B-SS-GGG----SS--SS-TT---SS--B-EE--TT--B-EEEEEEEEE-SGGGHHHHHHHHHHHHHHTTSTT--SEEEEEEEE-TTS-EEEEEEEEES-HHHHHHHHHSHHHHHHHH-THHHHS-SEEEEEEE--BGGGEEEEESSSSS--GGGGGSSEE-SSBSS-SSTTHHHHHSGGGGT-----BS--EEEEEETTTEEEEEEE--BTEEEEEEEEE-TT--HHHHHHIIIIIHHHHHHHHHHHHHSHHHHTEEEEEEEEEE-TTS-EEEEEEEEEEES-HHHHHHHHHHSHHHHHHHHHHHHHGGG-SS-EEEEEEEEE-GGGEEEEEES--TTSGGGTT-B-SS--/-B-SS-GGG----SS--SS-TT---SS--B-EE--TT--B-EEEEEEEEE-SGGGHHHHHHHHHHHHHHTTSTT--SEEEEEEEE-TTS-EEEEEEEEESSHHHHHHHHHSHHHHHHHH-THHHHS-SEEEEEEE--BGGGEEEEESSSSS--GGGGGSSEE-SSBSS-SSTTHHHHHSGGGGT-----BS--EEEEEETTTEEEEEEE--BTEEEEEEEEE-TT--HHHHHHIIIIIHHHHHHHHHHHHHSHHHHTEEEEEEEEEE-TTS-EEEEEEEEEEES-HHHHHHHHHHSHHHHHHHHHHHHHGGG-SS-EEEEEEEEE-GGGEEEEEES--TTSGGGTTPBPTTT-

B-factor: mean 10.51, std 5.02, range [2.0, 40.88]

Solvent-accessible surface area: 54060 Å² total; per-residue (Å²): 131,82,29,12,4,15,153,63,50,89,52,125,90,92,19,32,42,11,3,1,135,83,14,96,14,110,61,66,22,27,3,7,57,18,81,34,48,18,24,19,0,2,1,0,1,6,2,0,2,4,117,59,114,122,34,70,89,53,0,28,87,9,0,72,68,16,23,56,7,15,130,61,112,51,20,17,60,56,68,22,14,0,26,14,99,28,75,106,39,50,21,3,4,0,0,0,0,0,3,100,38,25,1,14,17,38,47,4,20,47,25,106,77,14,24,60,60,21,121,27,128,79,20,77,90,62,51,4,3,2,1,19,1,18,1,9,0,33,17,43,3,11,5,6,20,1,40,14,92,107,125,25,20,0,0,5,42,2,31,93,34,62,7,27,85,0,16,7,2,25,11,28,9,8,21,15,12,8,0,10,20,8,7,69,57,74,1,83,30,59,52,45,6,36,6,23,32,52,61,12,87,126,22,19,86,3,24,0,18,3,8,52,20,0,0,5,17,5,32,1,10,12,11,52,90,11,132,71,115,6,72,57,38,0,68,97,66,8,46,59,4,14,69,49,0,9,47,46,2,76,79,59,0,96,90,29,8,1,30,7,12,13,46,2,75,11,6,46,67,85,27,86,109,75,34,50,6,1,7,0,0,1,1,17,7,0,25,65,7,3,43,15,18,1,38,40,72,20,44,1,117,24,37,36,14,55,80,158,12,34,110,41,28,102,107,18,32,43,15,32,4,0,1,0,0,51,29,23,30,1,50,0,31,1,0,50,8,23,73,33,7,7,0,5,81,42,12,39,45,136,98,128,36,132,83,27,10,3,11,160,81,46,88,58,128,95,99,20,32,28,12,1,2,126,92,24,100,18,99,62,64,24,28,4,8,59,19,82,98,81,10,135,42,0,2,1,0,1,4,2,0,3,3,124,83,116,121,36,66,88,52,0,27,86,8,0,77,64,16,26,61,7,12,132,64,117,49,19,15,64,54,67,24,14,0,26,13,98,26,72,94,36,50,22,3,4,1,0,0,0,0,2,94,57,64,54,16,15,110,120,3,24,80,38,107,76,14,20,64,54,24,128,26,132,77,16,70,91,66,51,3,3,0,1,19,1,33,1,11,0,72,13,55,2,7,4,6,21,0,40,12,82,111,122,22,20,0,0,4,41,0,32,97,30,64,8,28,89,0,17,7,2,26,11,29,8,8,20,15,12,9,0,10,17,10,6,78,58,76,1,62,27,65,52,94,6,54,2,87,46,40,56,10,86,126,24,21,89,2,29,0,74,1,6,48,15,0,0,4,20,6,30,1,10,14,11,50,85,6,126,77,111,4,70,56,48,1,67,98,60,9,45,62,4,16,69,50,0,10,50,43,3,74,76,57,0,96,90,29,7,0,31,7,14,11,46,2,73,8,5,42,68,83,26,90,112,74,37,52,5,1,6,0,0,1,0,15,5,0,18,66,6,3,36,19,17,1,34,41,64,22,43,2,125,24,39,39,11,54,86,161,14,35,108,36,33,100,104,16,29,41,15,33,4,0,1,0,0,45,36,71,34,6,56,0,37,2,2,49,9,21,75,32,6,6,0,6,83,41,8,41,35,97,97,124,132,131,80,28,13,4,14,158,76,49,91,56,59,64,42,19,30,37,12,2,0,117,87,14,96,16,107,62,65,23,29,3,7,56,18,87,93,89,19,116,39,0,1,2,0,1,5,2,0,2,5,140,69,115,124,38,67,90,50,0,30,84,8,0,79,68,15,19,61,8,15,131,63,112,50,19,17,60,56,67,23,16,0,24,15,98,28,72,104,39,48,22,2,3,0,0,0,0,0,2,106,56,59,58,13,18,109,122,2,20,80,36,108,72,13,16,65,62,19,118,23,131,77,19,80,92,62,47,4,4,1,1,17,0,27,0,9,0,70,16,55,3,11,5,6,22,0,37,13,90,98,119,25,19,0,0,5,41,3,32,93,33,62,9,25,92,0,14,6,2,25,10,28,10,8,22,16,12,8,0,10,20,9,7,64,59,64,1,75,31,63,64,81,4,103,9,95,49,46,66,17,90,124,18,19,79,3,29,0,104,3,8,56,21,0,0,5,17,6,33,1,7,14,10,50,86,12,131,74,124,11,75,54,45,1,63,92,63,7,44,60,6,15,71,42,0,10,48,43,2,76,75,58,0,99,87,29,9,1,32,6,14,12,46,1,76,9,4,46,71,86,28,81,110,80,35,51,6,0,8,0,0,0,1,16,6,0,26,64,6,4,41,18,19,1,35,39,74,19,42,2,121,24,38,44,12,56,81,155,17,34,110,37,27,102,97,18,32,43,17,32,4,0,1,0,0,54,13,77,34,6,72,0,34,1,1,53,8,23,74,32,6,7,1,6,82,44,13,22,45,153,95,112,108,132,82,28,11,6,12,160,79,39,95,54,55,78,12,21,31,28,14,0,2,120,89,24,99,16,102,63,63,22,26,4,8,57,18,81,90,79,11,41,4,0,2,1,0,1,4,1,0,3,4,124,59,116,123,33,67,88,54,0,27,84,7,0,80,66,18,22,64,7,10,129,61,113,49,19,14,63,55,62,21,17,0,22,14,99,27,73,104,42,48,22,3,5,1,0,0,0,0,3,91,55,38,61,12,17,111,119,4,26,84,36,105,76,14,28,61,57,23,137,20,137,73,15,83,89,66,48,2,2,0,1,20,0,28,1,10,0,9,12,32,2,10,5,6,22,0,39,15,90,114,122,20,18,0,0,4,42,1,28,98,31,59,7,26,91,0,18,8,2,28,11,31,8,8,23,13,12,8,0,10,17,9,6,25,27,62,1,67,29,36,54,102,5,29,2,54,42,41,62,11,88,126,21,22,82,2,28,0,49,0,7,15,19,0,0,5,18,6,31,1,9,12,12,49,89,8,134,71,122,12,69,54,50,0,66,99,58,8,45,61,10,16,71,42,0,10,50,45,2,74,74,59,0,94,92,28,8,0,28,8,13,10,46,2,77,9,3,42,66,82,26,88,107,75,37,51,7,1,8,0,0,1,1,17,6,0,18,64,7,3,36,18,16,1,34,41,58,19,47,3,115,23,36,40,12,52,85,162,15,36,108,39,34,102,110,16,36,39,16,33,4,0,1,0,0,16,5,46,20,10,61,0,34,2,1,52,8,20,74,33,6,7,0,7,82,43,8,41,36,96,96,127,106

Sequence (1412 aa):
MESAIGEHLQCPRTLTRRVPDTYTPPFPMWVGRADDDALQQQVVMGYLGVQFRRDEDQRPAALQAMRDIVAGFDLPDGPAHHDLTHHIDNQGYENLIVVGYWKDVSSSQHRWSTSTPIASWWESEDRLSDGLGFFREIVAPRAEQFETLYAFQEDLPGVGAVMDGISGEINEHGYWGSMRERFPISQTDWMQASGELRVIAGDPAVGGRVVVRGHDNIALIRSGQDWADAEADERSLYLDEILPTLQSGMDFLRDNGPAVGCYSNRFVRNIDIDGNFLDLSYNIGHWASLDQLERWSESHPTHLRIFTTFFRVAAGLSKLRLYHEVSVFDAADQLYEYINCHPGTGMLRDAVTIAEHMESAIGEHLQCPRTLTRRVPDTYTPPFPMWVGRADDALQQVVMGYLGVQFRDEDQRPAALQAMRDIVAGFDLPDGPAHHDLTHHIDNQGYENLIVVGYWKDVSSQHRWSTSTPIASWWESEDRLSDGLGFFREIVAPRAEQFETLYAFQEDLPGVGAVMDGISGEINEHGYWGSMRERFPISQTDWMQASGELRVIAGDPAVGGRVVVRGHDNIALIRSGQDWADAEADERSLYLDEILPTLQSGMDFLRDNGPAVGCYSNRFVRNIDIDGNFLDLSYNIGHWASLDQLERWSEESSHHPPTTHHLLRRIIFFTTTTFFFFRRVVAAAAGGLLSSKKLLRLYHEVSVFDAADQLYEYINCHPGTGMLRDAVTIAEHMESAIGEHLQCPRTLTRRVPDTYTPPFPMWVGRADDALQQVVMGYLGVQFRDEDQRPAALQAMRDIVAGFDLPDGPAHHDLTHHIDNQGYENLIVVGYWKDVSSSQHRWSTSTPIASWWESEDRLSDGLGFFREIVAPRAEQFETLYAFQEDLPGVGAVMDGISGEINEHGYWGSMRERFPISQTDWMQASGEELRVIAGDPAVGGRVVVRGHDNIALIRSGQDWADAEADERSLYLDEILPTLQSGMDFLRDNGPAVGCYSNRFVRNIDIDGNFLDLSYNIGHWASLDQLERWSESHPTHLRIFTTFFRVAAGLSKLRLYHEVSVFDAADQLYEYINCHPGTGMLRDAVTIAEHMESAIGEHLQCPRTLTRRVPDTYTPPFPMWVGRADDALQQVVMGYLGVQFRDEDQRPAALQAMRDIVAGFDLPDGPAHHDLTHHIDNQGYENLIVVGYWKDVSSQHRWSTSTPIASWWESEDRLSDGLGFFREIVAPRAEQFETLYAFQEDLPGVGAVMDGISGEINEHGYWGSMRERFPISQTDWMQASGELRVIAGDPAVGGRVVVRGHDDNIALIRSGQDWADAEADERSLYLDEILPTLQSGMDFLRDNGPAVGCYSNRFVRNIDIDGNFLDLSYNIGHWASLDQLERWSEESSHHPPTTHHLLRRIIFFTTTTFFFFRRVVAAAAGGLLSSKKLLRLYHEVSVFDAADQLYEYINCHPGTGMLRDAVTIAEH

Organism: Rhodococcus erythropolis (NCBI:txid1833)

Foldseek 3Di:
DDALAAPVLDDAFPFDAPDDPPFAAPAFKKWFAADPVQWKKKKKKKKKKAQDPVLVVVRLVVVVLVVVLQPDFLRAPDKFWWWDQAPVRMIMIIIIGMHSDDVSVVCSCPDDVNVCVVPDCVLQVSLMKIKIKMFMFTQLFKIKMKSDADDDPDNSSVHDGMDGGHRQDNDQVSRLVSRSCSRYDPQDWDDFFAWPDDALVVFFKTKTFDAGAWKKKKKKKACQPPDDQVVCLCVPQQVVLVVVLQVCCSPVVVVLFWLHWDWIFTDPSNRHGHRMIIITIIGSHPVSVSCCCPPPVSNVSNVVSCVVCVVSDDPMIIMMMMGTHHRVRIMMMMGRDNCSPRNSVRHDYDPND/DDALAEPVLADQFPFDAPDDPVFAAPFFKKWFAADVLQWKKKKKKKKKKDADPVLVVVRLVVVLLVVVLLPDFLRAPDKFWWWDQAPVRMIMIIIIGMHSDDVSVVCSCPDDSNVCVVVDPCLQVSLIKIKIKMFMFTQLFKGKMKLDFDDDPDPSSVHDGMDGGHRQDNDQRSRCVSRSCSSPDPQDWDDFFAWPDDALVVFFKTKTFFTGWWKKKKKKKACQFPDDVVVCCCVPPQVVLVVVLLVCCSVVVVVLFWLHWTKIFTDPSNRHTGRMIIIIIIGSHVVSVSCCCVDPPSNVSNVVVCVVCSVVDDRMIIMMMMGTHHRVRIMMMMHRDHCSPRNSVGHQYPVND/DDALAAPVLDDAFPFDDPDDPPFDAPAFKKWFAADPVQWKKKKKKKKKKAQDPVLVVVRLVVVVVVVVLLPDFLRAPDKFWWWDQAPVRMIMIIIIGMHRDDVSVVCSCPDDVNVCVVPDCCLQVSLMKIKIKMFMFTPLFKIKMKPDADDDDDNSSVHDGMDGGHRQDNDQCSRCVSRSCSRYDPQDWDDFFAWPDDALVVFFKTKTFDAFAWKKKKKKKACQPPDDQVVCLCVPQQVVLVVVLQVCCSPVVVVLFWLHWDKIFTDDSNRHGDRMIIIITTGSHPVSVSCCCPPPPSNVSNVVSCVVCVVSDDPMIIMMMMGTHHRVRIMMMMGRDNCSPRNSVRHAYDPSD/DDALAEPVLADQFPFDAPDDPVFAAPFFKKWFAADVLQFKKKKKKKKKKDADPVLVVVRLVVVVLVVVLLPDFLRAPDKFWWWDQAPVRMIMIIIIGMHSDDVSVVCSCPDCSNVCVVVDPCLQVSLIKIKIKMFMFTQLFKIKMKLDFDDDPDPSSVHDGMDGGHRQDDDQRSRCVSRSCSSPDPQDWDDFWAWPDDAQVVFFKTKIFFTGWWKKKKKKKACQPPDDVVSCCCVVPPVVLVVVLLVCCSVVVVVLFWLHWTKIFTDDSVRHTDRMIIIIIIGSHPVSVSCCCVDPPSNVSNVVVCSVCSVVDDRMIIMMMMGTHHRPRIMMMMHRDHCSPRNSVRHQYPVRD